Protein 3MJG (pdb70)

Nearest PDB structures (foldseek):
  4qci-assembly1_D  TM=9.033E-01  e=6.712E-14  Homo sapiens
  3mjk-assembly3_Y  TM=9.461E-01  e=1.413E-10  Homo sapiens
  3mjk-assembly1_B  TM=9.507E-01  e=5.287E-10  Homo sapiens
  3mjk-assembly3_X  TM=9.529E-01  e=1.050E-09  Homo sapiens
  3mjk-assembly1_A  TM=9.254E-01  e=1.441E-09  Homo sapiens

Foldseek 3Di:
DDPDDDDFFDFWKDKDKAAPDVCQVDVPDDQWDKPPGIDIAIATDTADPDPQWGKHAPDKDKDKDKIWIWGCDDVRIDTDIDIDIDMHGHTIDTGRD/DDDDDDDDDDDFFDFWKDKDKDACDPCNFPVPDDQWDKPPRMDIAIDTDTADPDPQKGKDAPAKDWAKDKIWTWGADVNDTDTDIDIDIGIHGHTIDIGGD/DKAKVPDAEEEDEAQAKDKIKIKDLAEKFKDDPNHGDDWDWDADPVRMIMIMDMGGRDDQLVFAWMWMGHPCVDIGIHTYAHDHLVDDWHDDDPVLQEAEAADFDKDFNFTAGRDPVWDKFKAFPPGDDGDPFDADNHGHTIGGDDFGKMWMWTARPHRIDIHDIHGYHYWFADAWEKDKDWPDQEAEAQAKTKMKIKIWRGPAKDKDKDFQCPDPHDDFDWDKDFDDDPRTIIMIMTMDGRDHFSSFAKMKIWMFGPVVTHIYMDIDTHGYYD/DAKPDDDEEEDEFQDKDKIKDKDLAAKFKDDPNHGDDKDWDADPVSMIMIMDMDGGHAQLRFAWMWMDHPCVDTGIHTYAHQHLVDAWNDDDPVLLEAEAADFDKDFNFTAGRDPVKDKFKDFPPGDDGDPFDADNHGGTIGGDDFGKMWMWIARPHDIDIHDIHGYHYFWDDAWEWDKDWPDLEAAAQAKTKMKIKIWTGDDKDKDKDAQCPPPHDDWDWDWDFDDDPGTIIMIMTMDGRHHFSSFAKIKIWMFGPSPTHIYMDIDTHGYHD

Solvent-accessible surface area: 39761 Å² total; per-residue (Å²): 167,141,24,102,87,14,146,25,0,44,25,104,36,13,46,72,49,57,112,3,34,20,132,75,37,37,82,58,20,0,32,0,5,14,11,5,13,4,4,70,5,61,54,20,22,13,33,12,12,16,122,47,6,79,27,76,54,73,88,76,85,112,59,88,3,39,1,36,31,2,35,14,56,203,110,121,31,74,42,105,157,26,96,10,83,6,62,23,18,89,34,26,98,19,65,73,89,239,59,112,162,118,157,69,67,69,12,127,25,0,55,25,107,37,16,51,73,48,84,90,5,43,26,86,84,32,33,110,48,26,0,33,0,10,13,22,4,26,2,4,64,13,60,50,21,21,16,34,10,8,4,54,37,7,71,28,102,52,81,98,90,78,120,83,33,6,55,2,68,25,2,48,2,60,196,88,79,12,76,62,92,153,22,83,9,80,4,92,6,18,80,31,27,95,29,81,63,77,175,14,84,17,69,101,25,103,93,16,81,18,121,60,74,41,74,56,82,0,36,0,20,6,69,40,59,1,8,1,52,37,146,106,143,115,34,128,35,127,90,63,155,40,177,111,45,44,60,32,0,44,4,71,22,93,103,1,53,0,100,35,3,1,70,4,31,0,27,69,99,153,157,150,111,82,75,4,5,0,2,0,34,8,104,121,20,21,25,16,99,38,95,36,60,68,30,11,26,14,20,31,108,139,60,127,7,58,0,36,0,55,0,1,36,24,153,30,112,16,38,0,6,49,42,155,37,140,123,44,46,128,25,103,51,58,50,33,114,1,5,34,15,134,16,65,3,33,18,4,24,0,45,4,64,25,78,135,194,116,39,83,12,87,15,3,22,0,15,36,9,61,49,44,78,14,92,5,65,26,90,16,97,93,72,88,1,159,102,50,76,76,2,24,0,60,0,41,0,67,13,3,9,3,0,48,12,85,13,60,13,47,42,71,158,114,43,182,114,29,130,22,49,2,45,42,64,106,51,115,69,20,44,0,68,1,41,0,62,1,66,68,1,94,84,138,2,38,22,68,0,15,0,34,0,42,0,32,11,77,116,83,88,35,96,96,62,34,93,1,57,9,64,182,54,97,19,53,106,27,112,82,18,82,20,113,60,75,41,85,60,78,0,46,0,35,10,93,36,52,0,13,1,50,46,150,108,143,106,43,120,39,128,81,60,158,38,174,110,51,51,64,26,0,45,5,77,28,100,94,2,42,0,104,35,1,1,72,4,26,0,29,75,95,157,175,144,113,92,83,3,4,1,1,0,31,9,98,115,18,19,23,15,101,48,92,57,96,76,28,25,24,17,16,13,88,140,50,129,6,54,0,38,0,62,0,3,42,26,157,28,116,12,38,0,4,47,52,172,33,133,124,46,54,134,27,97,48,56,49,37,114,0,4,34,12,132,18,79,9,40,18,7,22,0,44,2,73,25,79,131,191,121,46,81,18,83,18,2,25,0,5,37,15,50,47,47,71,10,99,2,68,27,93,12,101,86,66,81,2,158,95,56,70,74,1,25,0,56,0,47,2,79,16,2,1,1,1,47,13,91,13,61,21,48,49,67,156,118,42,200,119,28,133,22,50,8,66,47,76,88,75,74,56,6,33,0,58,0,32,0,65,0,69,75,0,105,81,138,1,42,17,72,0,12,0,40,0,39,0,38,8,72,109,82,85,27,96,95,54,36,98,1,53,9,63,167

Organism: Homo sapiens (NCBI:txid9606)

GO terms:
  GO:0005518 collagen binding (F, IDA)
  GO:0000139 Golgi membrane (C, TAS)
  GO:0005576 extracellular region (C, TAS)
  GO:0005788 endoplasmic reticulum lumen (C, TAS)
  GO:0005796 Golgi lumen (C, TAS)
  GO:0031093 platelet alpha granule lumen (C, TAS)
  GO:0042802 identical protein binding (F, IPI)
  GO:0005515 protein binding (F, IPI)
  GO:0001938 positive regulation of endothelial cell proliferation (P, IDA)
  GO:0002548 monocyte chemotaxis (P, IDA)
  GO:0005161 platelet-derived growth factor receptor binding (F, IDA)
  GO:0035655 interleukin-18-mediated signaling pathway (P, IDA)
  GO:0009986 cell surface (C, IDA)
  GO:0036120 cellular response to platelet-derived growth factor stimulus (P, IDA)
  GO:0043410 positive regulation of MAPK cascade (P, IDA)
  GO:0043536 positive regulation of blood vessel endothelial cell migration (P, IDA)
  GO:0009611 response to wounding (P, IDA)
  GO:0045892 negative regulation of DNA-templated transcription (P, IDA)
  GO:0010512 negative regulation of phosphatidylinositol biosynthetic process (P, IDA)
  GO:0010544 negative regulation of platelet activation (P, IDA)

Radius of gyration: 39.81 Å; Cα contacts (8 Å, |Δi|>4): 1932; chains: 4; bounding box: 56×114×112 Å

Secondary structure (DSSP, 8-state):
---EEP-B--SEEEEEEEE--GGGT-SS-B--EEESSEEEEEEEE---SSSSEEEEEEEEEEEEEEEEEEEEETTEEEEEEEEEEEEEEEEEEEEE-/--------B-----SEEEEEEEE--HHHH-TT-BSEEEESSEEEEEEEE---SSTTEEEEEEEEEEEEEEEEEEEEETTEEEEEEEEEEEEEEEEEEEEE-/--B-SS-SEEE--TT--EEEEEEESS--EEEBTTB--SEEEEE-TTS-EEEEEEE-S--GGG-EEEEEE------EEEEEE---TT--BPP--HHHHEEEESS---EEE---BS-TTS-EEEEESS--SPP---EETTTEEEE---SSEEEEEEEETTEEEE---EEEEE--------EEEES-SEEETTS-EEEEEEEES-SSBEEEEE-TTSSSS-----EEEES-TTTTEEEEEEEESS--SS--EEEEEEEEETTTTEEEEEEEEEEEE-/-B-SS-SEEE--TT--EEEEEEESS---EESSSS--S-EEEEETTTEEEEEEEE-S--GGG-EEEEE---------EEEE---TT--S----HHHHEEEESSS--EEE----S-TT---EEEETT--SPP---EETTTEEEE---SSEEEEEEEETTEEEE---EEEEE--------EEEES-SEEETTS-EEEEEEEES-SSBEEEEE-TT-SSS-----EEEES-TTTTEEEEEEEESS--SS--EEEEEEEE-TTS--EEEEEEEEEEE-

CATH classification: 2.10.90.10

B-factor: mean 66.81, std 26.33, range [12.97, 125.21]

InterPro domains:
  IPR000072 PDGF/VEGF domain [PF00341] (97-180)
  IPR000072 PDGF/VEGF domain [PS50278] (81-185)
  IPR000072 PDGF/VEGF domain [SM00141] (95-182)
  IPR000072 PDGF/VEGF domain [cd00135] (95-182)
  IPR006782 Platelet-derived growth factor, N-terminal [PF04692] (21-92)
  IPR023581 Platelet-derived growth factor, conserved site [PS00249] (122-134)
  IPR029034 Cystine-knot cytokine [G3DSA:2.10.90.10] (21-187)
  IPR029034 Cystine-knot cytokine [SSF57501] (92-182)

Sequence (745 aa):
TIAEPAMIAECKTRTEVFEISRRLIDRTNANFLVWPPCVEVQRCSGCCNNRNVQCRPTQVQLRPVQVRKIEIVRKKPIFKKATVTLEDHLACKCETVLGSLTIAEPAMIAECKTRTEVFEISRRLIDRTNANFLVWPPCVEVQRCSGCCNNRNVQCRPTQVQLRPVQVRKIEIVRKKPIFKKATVTLEDHLACKCETVLVVTPPGPELVLNVSSTFVLTCSGSAPVVWERMSQEPPQEMAKAQDGTFSSVLTLTNLTGLDTGEYFCTHNDDERKRLYIFVPDPTVGFLPNDAEELFIFLTEITEITIPCRVTDPQLVVTLHEKKGDVALPVPYDHQRGFSGIFEDRSYICKTTIGDREVDSDAYYVYRLQVSSINVSVNAVQTVVRQGENITLMCIVIGNEVVNFEWTYPRKESGRLVEPVTDFLLDMPYHIRSILHIPSAELEDSGTYTCNVTESVNDHQDEKAINITVVEVVTPPGPELVLNVSSTFVLTCSGSAPVVWERMSQEPPQEMAKAQDGTFSSVLTLTNLTGLDTGEYFCTHNDDERKRLYIFVPDPTVGFLPNDAEELFIFLTEITEITIPCRVTDPQLVVTLHEKKGDVALPVPYDHQRGFSGIFEDRSYICKTTIGDREVDSDAYYVYRLQVSSINVSVNAVQTVVRQGENITLMCIVIGNEVVNFEWTYPRKESGRLVEPVTDFLLDMPYHIRSILHIPSAELEDSGTYTCNVTESVNDHQDEKAINITVVE

Structure (mmCIF, N/CA/C/O backbone):
data_3MJG
#
_entry.id   3MJG
#
_cell.length_a   78.470
_cell.length_b   116.820
_cell.length_c   134.150
_cell.angle_alpha   90.00
_cell.angle_beta   90.00
_cell.angle_gamma   90.00
#
_symmetry.space_group_name_H-M   'P 21 21 21'
#
loop_
_entity.id
_entity.type
_entity.pdbx_description
1 polymer 'Platelet-derived growth factor subunit B'
2 polymer 'Beta-type platelet-derived growth factor receptor'
3 non-polymer 2-acetamido-2-deoxy-alpha-D-glucopyranose
4 non-polymer 2-acetamido-2-deoxy-beta-D-glucopyranose
5 water water
#
loop_
_atom_site.group_PDB
_atom_site.id
_atom_site.type_symbol
_atom_site.label_atom_id
_atom_site.label_alt_id
_atom_site.label_comp_id
_atom_site.label_asym_id
_atom_site.label_entity_id
_atom_site.label_seq_id
_atom_site.pdbx_PDB_ins_code
_atom_site.Cartn_x
_atom_site.Cartn_y
_atom_site.Cartn_z
_atom_site.occupancy
_atom_site.B_iso_or_equiv
_atom_site.auth_seq_id
_atom_site.auth_comp_id
_atom_site.auth_asym_id
_atom_site.auth_atom_id
_atom_site.pdbx_PDB_model_num
ATOM 1 N N . THR A 1 67 ? 42.440 -34.103 16.251 1.00 51.80 6 THR A N 1
ATOM 2 C CA . THR A 1 67 ? 41.100 -34.625 15.808 1.00 53.05 6 THR A CA 1
ATOM 3 C C . THR A 1 67 ? 40.718 -35.951 16.483 1.00 56.13 6 THR A C 1
ATOM 4 O O . THR A 1 67 ? 41.493 -36.911 16.499 1.00 54.42 6 THR A O 1
ATOM 8 N N . ILE A 1 68 ? 39.518 -35.985 17.052 1.00 54.60 7 ILE A N 1
ATOM 9 C CA . ILE A 1 68 ? 39.004 -37.187 17.700 1.00 62.87 7 ILE A CA 1
ATOM 10 C C . ILE A 1 68 ? 37.844 -37.692 16.845 1.00 59.58 7 ILE A C 1
ATOM 11 O O . ILE A 1 68 ? 37.027 -36.902 16.380 1.00 63.86 7 ILE A O 1
ATOM 16 N N . ALA A 1 69 ? 37.779 -38.997 16.615 1.00 52.14 8 ALA A N 1
ATOM 17 C CA . ALA A 1 69 ? 36.690 -39.540 15.819 1.00 45.88 8 ALA A CA 1
ATOM 18 C C . ALA A 1 69 ? 35.440 -39.530 16.684 1.00 43.47 8 ALA A C 1
ATOM 19 O O . ALA A 1 69 ? 35.264 -40.393 17.545 1.00 43.54 8 ALA A O 1
ATOM 21 N N . GLU A 1 70 ? 34.586 -38.529 16.491 1.00 42.17 9 GLU A N 1
ATOM 22 C CA . GLU A 1 70 ? 33.360 -38.478 17.266 1.00 45.08 9 GLU A CA 1
ATOM 23 C C . GLU A 1 70 ? 32.419 -39.573 16.826 1.00 36.13 9 GLU A C 1
ATOM 24 O O . GLU A 1 70 ? 32.575 -40.169 15.764 1.00 34.43 9 GLU A O 1
ATOM 30 N N . PRO A 1 71 ? 31.415 -39.854 17.646 1.00 36.47 10 PRO A N 1
ATOM 31 C CA . PRO A 1 71 ? 30.457 -40.894 17.267 1.00 35.50 10 PRO A CA 1
ATOM 32 C C . PRO A 1 71 ? 29.680 -40.331 16.081 1.00 33.39 10 PRO A C 1
ATOM 33 O O . PRO A 1 71 ? 29.369 -39.143 16.069 1.00 29.09 10 PRO A O 1
ATOM 37 N N . ALA A 1 72 ? 29.382 -41.168 15.094 1.00 24.70 11 ALA A N 1
ATOM 38 C CA . ALA A 1 72 ? 28.587 -40.752 13.948 1.00 31.50 11 ALA A CA 1
ATOM 39 C C . ALA A 1 72 ? 27.134 -40.520 14.403 1.00 31.53 11 ALA A C 1
ATOM 40 O O . ALA A 1 72 ? 26.612 -41.248 15.238 1.00 38.53 11 ALA A O 1
ATOM 42 N N . MET A 1 73 ? 26.502 -39.483 13.866 1.00 38.89 12 MET A N 1
ATOM 43 C CA . MET A 1 73 ? 25.120 -39.149 14.204 1.00 30.14 12 MET A CA 1
ATOM 44 C C . MET A 1 73 ? 24.257 -39.412 12.985 1.00 30.53 12 MET A C 1
ATOM 45 O O . MET A 1 73 ? 24.568 -38.948 11.893 1.00 27.25 12 MET A O 1
ATOM 50 N N . ILE A 1 74 ? 23.172 -40.151 13.170 1.00 24.96 13 ILE A N 1
ATOM 51 C CA . ILE A 1 74 ? 22.287 -40.427 12.055 1.00 24.07 13 ILE A CA 1
ATOM 52 C C . ILE A 1 74 ? 21.791 -39.125 11.438 1.00 28.50 13 ILE A C 1
ATOM 53 O O . ILE A 1 74 ? 21.606 -38.115 12.133 1.00 22.93 13 ILE A O 1
ATOM 58 N N . ALA A 1 75 ? 21.636 -39.126 10.123 1.00 26.63 14 ALA A N 1
ATOM 59 C CA . ALA A 1 75 ? 21.085 -37.970 9.427 1.00 20.25 14 ALA A CA 1
ATOM 60 C C . ALA A 1 75 ? 19.569 -38.212 9.550 1.00 20.97 14 ALA A C 1
ATOM 61 O O . ALA A 1 75 ? 19.011 -39.123 8.900 1.00 23.51 14 ALA A O 1
ATOM 63 N N . GLU A 1 76 ? 18.922 -37.414 10.396 1.00 22.99 15 GLU A N 1
ATOM 64 C CA . GLU A 1 76 ? 17.489 -37.551 10.641 1.00 27.77 15 GLU A CA 1
ATOM 65 C C . GLU A 1 76 ? 16.624 -37.354 9.412 1.00 23.54 15 GLU A C 1
ATOM 66 O O . GLU A 1 76 ? 17.012 -36.652 8.489 1.00 29.04 15 GLU A O 1
ATOM 72 N N . CYS A 1 77 ? 15.454 -37.994 9.393 1.00 29.84 16 CYS A N 1
ATOM 73 C CA . CYS A 1 77 ? 14.522 -37.801 8.283 1.00 33.94 16 CYS A CA 1
ATOM 74 C C . CYS A 1 77 ? 13.921 -36.395 8.503 1.00 23.03 16 CYS A C 1
ATOM 75 O O . CYS A 1 77 ? 13.282 -36.146 9.493 1.00 26.79 16 CYS A O 1
ATOM 78 N N . LYS A 1 78 ? 14.206 -35.473 7.609 1.00 26.05 17 LYS A N 1
ATOM 79 C CA . LYS A 1 78 ? 13.693 -34.105 7.719 1.00 28.19 17 LYS A CA 1
ATOM 80 C C . LYS A 1 78 ? 13.944 -33.390 6.402 1.00 25.09 17 LYS A C 1
ATOM 81 O O . LYS A 1 78 ? 14.543 -33.970 5.481 1.00 20.50 17 LYS A O 1
ATOM 87 N N . THR A 1 79 ? 13.473 -32.152 6.285 1.00 27.32 18 THR A N 1
ATOM 88 C CA . THR A 1 79 ? 13.706 -31.441 5.034 1.00 19.05 18 THR A CA 1
ATOM 89 C C . THR A 1 79 ? 15.066 -30.788 5.030 1.00 18.56 18 THR A C 1
ATOM 90 O O . THR A 1 79 ? 15.536 -30.311 6.052 1.00 24.75 18 THR A O 1
ATOM 94 N N . ARG A 1 80 ? 15.706 -30.806 3.873 1.00 20.28 19 ARG A N 1
ATOM 95 C CA . ARG A 1 80 ? 17.022 -30.203 3.720 1.00 26.45 19 ARG A CA 1
ATOM 96 C C . ARG A 1 80 ? 17.019 -29.572 2.355 1.00 22.04 19 ARG A C 1
ATOM 97 O O . ARG A 1 80 ? 16.306 -30.035 1.458 1.00 17.67 19 ARG A O 1
ATOM 105 N N . THR A 1 81 ? 17.823 -28.522 2.190 1.00 22.52 20 THR A N 1
ATOM 106 C CA . THR A 1 81 ? 17.928 -27.811 0.924 1.00 24.05 20 THR A CA 1
ATOM 107 C C . THR A 1 81 ? 18.744 -28.575 -0.102 1.00 18.76 20 THR A C 1
ATOM 108 O O . THR A 1 81 ? 19.862 -28.942 0.171 1.00 26.41 20 THR A O 1
ATOM 112 N N . GLU A 1 82 ? 18.170 -28.771 -1.288 1.00 20.30 21 GLU A N 1
ATOM 113 C CA . GLU A 1 82 ? 18.785 -29.466 -2.407 1.00 22.72 21 GLU A CA 1
ATOM 114 C C . GLU A 1 82 ? 18.720 -28.560 -3.642 1.00 23.49 21 GLU A C 1
ATOM 115 O O . GLU A 1 82 ? 18.136 -27.485 -3.627 1.00 26.96 21 GLU A O 1
ATOM 121 N N . VAL A 1 83 ? 19.325 -29.038 -4.716 1.00 24.95 22 VAL A N 1
ATOM 122 C CA . VAL A 1 83 ? 19.356 -28.317 -5.955 1.00 20.55 22 VAL A CA 1
ATOM 123 C C . VAL A 1 83 ? 18.528 -29.021 -6.979 1.00 25.84 22 VAL A C 1
ATOM 124 O O . VAL A 1 83 ? 18.697 -30.216 -7.182 1.00 26.06 22 VAL A O 1
ATOM 128 N N . PHE A 1 84 ? 17.620 -28.263 -7.598 1.00 23.37 23 PHE A N 1
ATOM 129 C CA . PHE A 1 84 ? 16.743 -28.753 -8.631 1.00 24.08 23 PHE A CA 1
ATOM 130 C C . PHE A 1 84 ? 17.144 -28.104 -9.946 1.00 26.69 23 PHE A C 1
ATOM 131 O O . PHE A 1 84 ? 17.302 -26.878 -10.043 1.00 29.94 23 PHE A O 1
ATOM 139 N N . GLU A 1 85 ? 17.311 -28.953 -10.950 1.00 28.70 24 GLU A N 1
ATOM 140 C CA . GLU A 1 85 ? 17.716 -28.560 -12.284 1.00 28.78 24 GLU A CA 1
ATOM 141 C C . GLU A 1 85 ? 16.491 -28.215 -13.113 1.00 30.32 24 GLU A C 1
ATOM 142 O O . GLU A 1 85 ? 15.572 -29.018 -13.262 1.00 31.01 24 GLU A O 1
ATOM 148 N N . ILE A 1 86 ? 16.468 -26.994 -13.642 1.00 31.37 25 ILE A N 1
ATOM 149 C CA . ILE A 1 86 ? 15.365 -26.574 -14.498 1.00 32.24 25 ILE A CA 1
ATOM 150 C C . ILE A 1 86 ? 15.825 -26.971 -15.887 1.00 36.79 25 ILE A C 1
ATOM 151 O O . ILE A 1 86 ? 16.529 -26.209 -16.554 1.00 37.85 25 ILE A O 1
ATOM 156 N N . SER A 1 87 ? 15.467 -28.175 -16.314 1.00 41.41 26 SER A N 1
ATOM 157 C CA . SER A 1 87 ? 15.891 -28.631 -17.627 1.00 43.19 26 SER A CA 1
ATOM 158 C C . SER A 1 87 ? 15.032 -28.033 -18.742 1.00 43.64 26 SER A C 1
ATOM 159 O O . SER A 1 87 ? 13.895 -27.623 -18.519 1.00 42.65 26 SER A O 1
ATOM 162 N N . ARG A 1 88 ? 15.585 -27.980 -19.942 1.00 43.14 27 ARG A N 1
ATOM 163 C CA . ARG A 1 88 ? 14.848 -27.454 -21.072 1.00 47.63 27 ARG A CA 1
ATOM 164 C C . ARG A 1 88 ? 13.632 -28.351 -21.324 1.00 49.79 27 ARG A C 1
ATOM 165 O O . ARG A 1 88 ? 12.550 -27.895 -21.730 1.00 46.30 27 ARG A O 1
ATOM 173 N N . ARG A 1 89 ? 13.810 -29.634 -21.043 1.00 50.96 28 ARG A N 1
ATOM 174 C CA . ARG A 1 89 ? 12.742 -30.607 -21.207 1.00 54.16 28 ARG A CA 1
ATOM 175 C C . ARG A 1 89 ? 11.438 -30.148 -20.570 1.00 58.18 28 ARG A C 1
ATOM 176 O O . ARG A 1 89 ? 10.367 -30.358 -21.133 1.00 55.82 28 ARG A O 1
ATOM 184 N N . LEU A 1 90 ? 11.506 -29.533 -19.391 1.00 60.09 29 LEU A N 1
ATOM 185 C CA . LEU A 1 90 ? 10.278 -29.092 -18.749 1.00 59.44 29 LEU A CA 1
ATOM 186 C C . LEU A 1 90 ? 9.728 -27.784 -19.295 1.00 57.63 29 LEU A C 1
ATOM 187 O O . LEU A 1 90 ? 8.656 -27.338 -18.888 1.00 62.90 29 LEU A O 1
ATOM 192 N N . ILE A 1 91 ? 10.439 -27.169 -20.230 1.00 54.63 30 ILE A N 1
ATOM 193 C CA . ILE A 1 91 ? 9.956 -25.917 -20.804 1.00 51.65 30 ILE A CA 1
ATOM 194 C C . ILE A 1 91 ? 9.440 -26.100 -22.242 1.00 53.35 30 ILE A C 1
ATOM 195 O O . ILE A 1 91 ? 8.437 -25.512 -22.636 1.00 58.71 30 ILE A O 1
ATOM 200 N N . ASP A 1 92 ? 10.119 -26.930 -23.022 1.00 57.71 31 ASP A N 1
ATOM 201 C CA . ASP A 1 92 ? 9.710 -27.198 -24.400 1.00 59.06 31 ASP A CA 1
ATOM 202 C C . ASP A 1 92 ? 10.526 -28.396 -24.858 1.00 58.09 31 ASP A C 1
ATOM 203 O O . ASP A 1 92 ? 11.738 -28.306 -25.041 1.00 59.65 31 ASP A O 1
ATOM 208 N N . ARG A 1 93 ? 9.839 -29.523 -25.016 1.00 61.07 32 ARG A N 1
ATOM 209 C CA . ARG A 1 93 ? 10.448 -30.787 -25.412 1.00 63.91 32 ARG A CA 1
ATOM 210 C C . ARG A 1 93 ? 10.392 -31.006 -26.930 1.00 61.40 32 ARG A C 1
ATOM 211 O O . ARG A 1 93 ? 10.871 -32.022 -27.432 1.00 65.97 32 ARG A O 1
ATOM 219 N N . THR A 1 94 ? 9.817 -30.050 -27.657 1.00 59.45 33 THR A N 1
ATOM 220 C CA . THR A 1 94 ? 9.717 -30.159 -29.114 1.00 63.16 33 THR A CA 1
ATOM 221 C C . THR A 1 94 ? 10.987 -29.781 -29.904 1.00 60.68 33 THR A C 1
ATOM 222 O O . THR A 1 94 ? 11.292 -30.408 -30.913 1.00 63.50 33 THR A O 1
ATOM 226 N N . ASN A 1 95 ? 11.720 -28.762 -29.461 1.00 60.05 34 ASN A N 1
ATOM 227 C CA . ASN A 1 95 ? 12.939 -28.353 -30.162 1.00 55.70 34 ASN A CA 1
ATOM 228 C C . ASN A 1 95 ? 14.038 -27.947 -29.173 1.00 49.99 34 ASN A C 1
ATOM 229 O O . ASN A 1 95 ? 13.844 -28.039 -27.969 1.00 47.30 34 ASN A O 1
ATOM 234 N N . ALA A 1 96 ? 15.179 -27.486 -29.677 1.00 44.66 35 ALA A N 1
ATOM 235 C CA . ALA A 1 96 ? 16.287 -27.089 -28.807 1.00 40.96 35 ALA A CA 1
ATOM 236 C C . ALA A 1 96 ? 16.817 -25.685 -29.103 1.00 35.18 35 ALA A C 1
ATOM 237 O O . ALA A 1 96 ? 17.963 -25.371 -28.817 1.00 36.52 35 ALA A O 1
ATOM 239 N N . ASN A 1 97 ? 15.978 -24.845 -29.674 1.00 38.40 36 ASN A N 1
ATOM 240 C CA . ASN A 1 97 ? 16.378 -23.492 -30.047 1.00 47.55 36 ASN A CA 1
ATOM 241 C C . ASN A 1 97 ? 16.249 -22.493 -28.904 1.00 51.79 36 ASN A C 1
ATOM 242 O O . ASN A 1 97 ? 15.694 -21.411 -29.090 1.00 53.55 36 ASN A O 1
ATOM 247 N N . PHE A 1 98 ? 16.745 -22.843 -27.725 1.00 52.49 37 PHE A N 1
ATOM 248 C CA . PHE A 1 98 ? 16.663 -21.913 -26.604 1.00 50.13 37 PHE A CA 1
ATOM 249 C C . PHE A 1 98 ? 17.409 -22.371 -25.374 1.00 44.56 37 PHE A C 1
ATOM 250 O O . PHE A 1 98 ? 17.955 -23.475 -25.300 1.00 43.53 37 PHE A O 1
ATOM 258 N N . LEU A 1 99 ? 17.399 -21.493 -24.388 1.00 38.39 38 LEU A N 1
ATOM 259 C CA . LEU A 1 99 ? 18.057 -21.739 -23.137 1.00 40.41 38 LEU A CA 1
ATOM 260 C C . LEU A 1 99 ? 17.061 -21.302 -22.078 1.00 35.89 38 LEU A C 1
ATOM 261 O O . LEU A 1 99 ? 16.094 -20.598 -22.369 1.00 37.27 38 LEU A O 1
ATOM 266 N N . VAL A 1 100 ? 17.322 -21.714 -20.845 1.00 32.01 39 VAL A N 1
ATOM 267 C CA . VAL A 1 100 ? 16.484 -21.343 -19.752 1.00 30.56 39 VAL A CA 1
ATOM 268 C C . VAL A 1 100 ? 17.399 -20.780 -18.701 1.00 27.94 39 VAL A C 1
ATOM 269 O O . VAL A 1 100 ? 18.496 -21.270 -18.488 1.00 33.66 39 VAL A O 1
ATOM 273 N N . TRP A 1 101 ? 16.957 -19.731 -18.042 1.00 35.12 40 TRP A N 1
ATOM 274 C CA . TRP A 1 101 ? 17.780 -19.151 -17.011 1.00 29.66 40 TRP A CA 1
ATOM 275 C C . TRP A 1 101 ? 16.817 -18.907 -15.865 1.00 27.90 40 TRP A C 1
ATOM 276 O O . TRP A 1 101 ? 15.666 -18.531 -16.100 1.00 31.64 40 TRP A O 1
ATOM 287 N N . PRO A 1 102 ? 17.232 -19.200 -14.622 1.00 29.43 41 PRO A N 1
ATOM 288 C CA . PRO A 1 102 ? 18.518 -19.745 -14.181 1.00 29.19 41 PRO A CA 1
ATOM 289 C C . PRO A 1 102 ? 18.492 -21.230 -14.501 1.00 28.85 41 PRO A C 1
ATOM 290 O O . PRO A 1 102 ? 17.429 -21.775 -14.717 1.00 23.96 41 PRO A O 1
ATOM 294 N N . PRO A 1 103 ? 19.656 -21.891 -14.537 1.00 30.19 42 PRO A N 1
ATOM 295 C CA . PRO A 1 103 ? 19.662 -23.326 -14.848 1.00 30.09 42 PRO A CA 1
ATOM 296 C C . PRO A 1 103 ? 19.267 -24.230 -13.697 1.00 28.94 42 PRO A C 1
ATOM 297 O O . PRO A 1 103 ? 18.896 -25.376 -13.909 1.00 35.78 42 PRO A O 1
ATOM 301 N N . CYS A 1 104 ? 19.336 -23.720 -12.476 1.00 24.54 43 CYS A N 1
ATOM 302 C CA . CYS A 1 104 ? 18.964 -24.514 -11.317 1.00 32.61 43 CYS A CA 1
ATOM 303 C C . CYS A 1 104 ? 18.473 -23.595 -10.222 1.00 27.55 43 CYS A C 1
ATOM 304 O O . CYS A 1 104 ? 18.751 -22.405 -10.227 1.00 32.22 43 CYS A O 1
ATOM 307 N N . VAL A 1 105 ? 17.723 -24.164 -9.284 1.00 24.90 44 VAL A N 1
ATOM 308 C CA . VAL A 1 105 ? 17.201 -23.417 -8.150 1.00 21.67 44 VAL A CA 1
ATOM 309 C C . VAL A 1 105 ? 17.208 -24.375 -6.975 1.00 21.48 44 VAL A C 1
ATOM 310 O O . VAL A 1 105 ? 17.305 -25.594 -7.142 1.00 23.00 44 VAL A O 1
ATOM 314 N N . GLU A 1 106 ? 17.104 -23.808 -5.794 1.00 14.38 45 GLU A N 1
ATOM 315 C CA . GLU A 1 106 ? 17.017 -24.559 -4.571 1.00 22.64 45 GLU A CA 1
ATOM 316 C C . GLU A 1 106 ? 15.567 -25.031 -4.270 1.00 24.14 45 GLU A C 1
ATOM 317 O O . GLU A 1 106 ? 14.585 -24.399 -4.662 1.00 31.64 45 GLU A O 1
ATOM 323 N N . VAL A 1 107 ? 15.447 -26.147 -3.568 1.00 24.90 46 VAL A N 1
ATOM 324 C CA . VAL A 1 107 ? 14.153 -26.673 -3.161 1.00 18.62 46 VAL A CA 1
ATOM 325 C C . VAL A 1 107 ? 14.346 -27.370 -1.808 1.00 25.18 46 VAL A C 1
ATOM 326 O O . VAL A 1 107 ? 15.463 -27.704 -1.444 1.00 24.23 46 VAL A O 1
ATOM 330 N N . GLN A 1 108 ? 13.265 -27.540 -1.044 1.00 23.90 47 GLN A N 1
ATOM 331 C CA . GLN A 1 108 ? 13.334 -28.243 0.234 1.00 23.20 47 GLN A CA 1
ATOM 332 C C . GLN A 1 108 ? 12.878 -29.648 -0.096 1.00 24.49 47 GLN A C 1
ATOM 333 O O . GLN A 1 108 ? 11.893 -29.829 -0.798 1.00 17.90 47 GLN A O 1
ATOM 339 N N . ARG A 1 109 ? 13.595 -30.641 0.399 1.00 21.77 48 ARG A N 1
ATOM 340 C CA . ARG A 1 109 ? 13.236 -32.031 0.126 1.00 19.99 48 ARG A CA 1
ATOM 341 C C . ARG A 1 109 ? 13.558 -32.949 1.296 1.00 27.53 48 ARG A C 1
ATOM 342 O O . ARG A 1 109 ? 14.590 -32.792 1.952 1.00 28.09 48 ARG A O 1
ATOM 350 N N . CYS A 1 110 ? 12.666 -33.888 1.582 1.00 26.26 49 CYS A N 1
ATOM 351 C CA . CYS A 1 110 ? 12.924 -34.832 2.668 1.00 23.65 49 CYS A CA 1
ATOM 352 C C . CYS A 1 110 ? 14.139 -35.647 2.300 1.00 20.37 49 CYS A C 1
ATOM 353 O O . CYS A 1 110 ? 14.371 -35.965 1.141 1.00 22.65 49 CYS A O 1
ATOM 356 N N . SER A 1 111 ? 14.942 -35.933 3.302 1.00 15.57 50 SER A N 1
ATOM 357 C CA . SER A 1 111 ? 16.172 -36.690 3.110 1.00 33.38 50 SER A CA 1
ATOM 358 C C . SER A 1 111 ? 16.528 -37.205 4.492 1.00 24.91 50 SER A C 1
ATOM 359 O O . SER A 1 111 ? 15.940 -36.787 5.483 1.00 22.75 50 SER A O 1
ATOM 362 N N . GLY A 1 112 ? 17.521 -38.069 4.564 1.00 27.42 51 GLY A N 1
ATOM 363 C CA . GLY A 1 112 ? 17.917 -38.620 5.847 1.00 33.99 51 GLY A CA 1
ATOM 364 C C . GLY A 1 112 ? 17.489 -40.071 5.758 1.00 31.75 51 GLY A C 1
ATOM 365 O O . GLY A 1 112 ? 16.937 -40.456 4.742 1.00 33.40 51 GLY A O 1
ATOM 366 N N . CYS A 1 113 ? 17.710 -40.878 6.785 1.00 33.57 52 CYS A N 1
ATOM 367 C CA . CYS A 1 113 ? 17.301 -42.266 6.669 1.00 42.48 52 CYS A CA 1
ATOM 368 C C . CYS A 1 113 ? 16.441 -42.722 7.812 1.00 37.78 52 CYS A C 1
ATOM 369 O O . CYS A 1 113 ? 16.228 -41.994 8.775 1.00 35.17 52 CYS A O 1
ATOM 372 N N . CYS A 1 114 ? 15.909 -43.926 7.670 1.00 32.28 53 CYS A N 1
ATOM 373 C CA . CYS A 1 114 ? 15.086 -44.493 8.712 1.00 33.39 53 CYS A CA 1
ATOM 374 C C . CYS A 1 114 ? 15.816 -45.669 9.299 1.00 34.84 53 CYS A C 1
ATOM 375 O O . CYS A 1 114 ? 16.918 -45.983 8.887 1.00 34.57 53 CYS A O 1
ATOM 378 N N . ASN A 1 115 ? 15.204 -46.298 10.287 1.00 33.48 54 ASN A N 1
ATOM 379 C CA . ASN A 1 115 ? 15.798 -47.437 10.940 1.00 30.34 54 ASN A CA 1
ATOM 380 C C . ASN A 1 115 ? 16.031 -48.580 9.972 1.00 30.64 54 ASN A C 1
ATOM 381 O O . ASN A 1 115 ? 17.114 -49.130 9.906 1.00 32.88 54 ASN A O 1
ATOM 386 N N . ASN A 1 116 ? 14.990 -48.891 9.213 1.00 39.71 55 ASN A N 1
ATOM 387 C CA . ASN A 1 116 ? 14.928 -50.042 8.321 1.00 45.46 55 ASN A CA 1
ATOM 388 C C . ASN A 1 116 ? 14.548 -49.783 6.897 1.00 40.76 55 ASN A C 1
ATOM 389 O O . ASN A 1 116 ? 14.329 -48.652 6.500 1.00 45.59 55 ASN A O 1
ATOM 394 N N . ARG A 1 117 ? 14.413 -50.889 6.163 1.00 32.68 56 ARG A N 1
ATOM 395 C CA . ARG A 1 117 ? 13.950 -50.860 4.793 1.00 42.34 56 ARG A CA 1
ATOM 396 C C . ARG A 1 117 ? 12.438 -51.052 4.811 1.00 41.03 56 ARG A C 1
ATOM 397 O O . ARG A 1 117 ? 11.802 -50.972 3.778 1.00 45.82 56 ARG A O 1
ATOM 405 N N . ASN A 1 118 ? 11.848 -51.333 5.969 1.00 41.82 57 ASN A N 1
ATOM 406 C CA . ASN A 1 118 ? 10.400 -51.457 5.962 1.00 41.19 57 ASN A CA 1
ATOM 407 C C . ASN A 1 118 ? 9.790 -50.102 6.314 1.00 35.65 57 ASN A C 1
ATOM 408 O O . ASN A 1 118 ? 8.585 -49.953 6.543 1.00 39.83 57 ASN A O 1
ATOM 413 N N . VAL A 1 119 ? 10.663 -49.103 6.302 1.00 29.45 58 VAL A N 1
ATOM 414 C CA . VAL A 1 119 ? 10.261 -47.728 6.507 1.00 30.01 58 VAL A CA 1
ATOM 415 C C . VAL A 1 119 ? 11.041 -46.893 5.519 1.00 31.71 58 VAL A C 1
ATOM 416 O O . VAL A 1 119 ? 12.150 -47.241 5.124 1.00 28.71 58 VAL A O 1
ATOM 420 N N . GLN A 1 120 ? 10.449 -45.781 5.124 1.00 29.52 59 GLN A N 1
ATOM 421 C CA . GLN A 1 120 ? 11.075 -44.917 4.150 1.00 34.83 59 GLN A CA 1
ATOM 422 C C . GLN A 1 120 ? 10.737 -43.454 4.503 1.00 28.53 59 GLN A C 1
ATOM 423 O O . GLN A 1 120 ? 9.627 -43.153 4.928 1.00 26.76 59 GLN A O 1
ATOM 429 N N . CYS A 1 121 ? 11.725 -42.577 4.372 1.00 32.97 60 CYS A N 1
ATOM 430 C CA . CYS A 1 121 ? 11.565 -41.156 4.652 1.00 29.92 60 CYS A CA 1
ATOM 431 C C . CYS A 1 121 ? 10.759 -40.554 3.471 1.00 30.66 60 CYS A C 1
ATOM 432 O O . CYS A 1 121 ? 11.207 -40.532 2.332 1.00 34.79 60 CYS A O 1
ATOM 435 N N . ARG A 1 122 ? 9.546 -40.106 3.757 1.00 26.55 61 ARG A N 1
ATOM 436 C CA . ARG A 1 122 ? 8.662 -39.568 2.743 1.00 28.16 61 ARG A CA 1
ATOM 437 C C . ARG A 1 122 ? 8.015 -38.294 3.234 1.00 24.14 61 ARG A C 1
ATOM 438 O O . ARG A 1 122 ? 7.816 -38.099 4.443 1.00 31.28 61 ARG A O 1
ATOM 446 N N . PRO A 1 123 ? 7.713 -37.382 2.304 1.00 25.19 62 PRO A N 1
ATOM 447 C CA . PRO A 1 123 ? 7.095 -36.109 2.680 1.00 23.90 62 PRO A CA 1
ATOM 448 C C . PRO A 1 123 ? 5.695 -36.251 3.260 1.00 30.79 62 PRO A C 1
ATOM 449 O O . PRO A 1 123 ? 4.863 -37.040 2.782 1.00 20.99 62 PRO A O 1
ATOM 453 N N . THR A 1 124 ? 5.465 -35.485 4.315 1.00 29.58 63 THR A N 1
ATOM 454 C CA . THR A 1 124 ? 4.196 -35.449 5.024 1.00 37.05 63 THR A CA 1
ATOM 455 C C . THR A 1 124 ? 3.345 -34.300 4.468 1.00 40.17 63 THR A C 1
ATOM 456 O O . THR A 1 124 ? 2.132 -34.260 4.656 1.00 42.02 63 THR A O 1
ATOM 460 N N . GLN A 1 125 ? 3.992 -33.363 3.786 1.00 41.71 64 GLN A N 1
ATOM 461 C CA . GLN A 1 125 ? 3.275 -32.258 3.183 1.00 43.83 64 GLN A CA 1
ATOM 462 C C . GLN A 1 125 ? 4.106 -31.587 2.114 1.00 36.43 64 GLN A C 1
ATOM 463 O O . GLN A 1 125 ? 5.201 -31.118 2.374 1.00 33.06 64 GLN A O 1
ATOM 469 N N . VAL A 1 126 ? 3.591 -31.567 0.895 1.00 30.07 65 VAL A N 1
ATOM 470 C CA . VAL A 1 126 ? 4.312 -30.954 -0.183 1.00 34.61 65 VAL A CA 1
ATOM 471 C C . VAL A 1 126 ? 3.541 -29.736 -0.687 1.00 36.64 65 VAL A C 1
ATOM 472 O O . VAL A 1 126 ? 2.329 -29.624 -0.484 1.00 32.37 65 VAL A O 1
ATOM 476 N N . GLN A 1 127 ? 4.261 -28.818 -1.328 1.00 35.03 66 GLN A N 1
ATOM 477 C CA . GLN A 1 127 ? 3.661 -27.607 -1.880 1.00 30.65 66 GLN A CA 1
ATOM 478 C C . GLN A 1 127 ? 4.199 -27.389 -3.278 1.00 30.91 66 GLN A C 1
ATOM 479 O O . GLN A 1 127 ? 5.408 -27.446 -3.509 1.00 31.86 66 GLN A O 1
ATOM 485 N N . LEU A 1 128 ? 3.288 -27.165 -4.212 1.00 27.58 67 LEU A N 1
ATOM 486 C CA . LEU A 1 128 ? 3.653 -26.911 -5.574 1.00 25.36 67 LEU A CA 1
ATOM 487 C C . LEU A 1 128 ? 3.452 -25.422 -5.713 1.00 35.88 67 LEU A C 1
ATOM 488 O O . LEU A 1 128 ? 2.417 -24.889 -5.312 1.00 34.30 67 LEU A O 1
ATOM 493 N N . ARG A 1 129 ? 4.442 -24.749 -6.282 1.00 31.41 68 ARG A N 1
ATOM 494 C CA . ARG A 1 129 ? 4.380 -23.308 -6.451 1.00 35.64 68 ARG A CA 1
ATOM 495 C C . ARG A 1 129 ? 4.956 -22.938 -7.803 1.00 30.17 68 ARG A C 1
ATOM 496 O O . ARG A 1 129 ? 5.846 -23.602 -8.311 1.00 35.17 68 ARG A O 1
ATOM 504 N N . PRO A 1 130 ? 4.423 -21.883 -8.425 1.00 40.09 69 PRO A N 1
ATOM 505 C CA . PRO A 1 130 ? 4.919 -21.437 -9.731 1.00 34.51 69 PRO A CA 1
ATOM 506 C C . PRO A 1 130 ? 6.065 -20.461 -9.536 1.00 36.99 69 PRO A C 1
ATOM 507 O O . PRO A 1 130 ? 6.057 -19.694 -8.581 1.00 36.88 69 PRO A O 1
ATOM 511 N N . VAL A 1 131 ? 7.080 -20.535 -10.390 1.00 33.86 70 VAL A N 1
ATOM 512 C CA . VAL A 1 131 ? 8.176 -19.582 -10.337 1.00 32.02 70 VAL A CA 1
ATOM 513 C C . VAL A 1 131 ? 8.441 -19.199 -11.765 1.00 24.42 70 VAL A C 1
ATOM 514 O O . VAL A 1 131 ? 8.217 -19.979 -12.689 1.00 29.37 70 VAL A O 1
ATOM 518 N N . GLN A 1 132 ? 8.911 -17.980 -11.948 1.00 24.55 71 GLN A N 1
ATOM 519 C CA . GLN A 1 132 ? 9.165 -17.477 -13.298 1.00 32.65 71 GLN A CA 1
ATOM 520 C C . GLN A 1 132 ? 10.626 -17.649 -13.734 1.00 29.57 71 GLN A C 1
ATOM 521 O O . GLN A 1 132 ? 11.534 -17.261 -13.016 1.00 32.33 71 GLN A O 1
ATOM 527 N N . VAL A 1 133 ? 10.828 -18.253 -14.906 1.00 30.28 72 VAL A N 1
ATOM 528 C CA . VAL A 1 133 ? 12.161 -18.464 -15.465 1.00 33.42 72 VAL A CA 1
ATOM 529 C C . VAL A 1 133 ? 12.212 -17.747 -16.799 1.00 31.76 72 VAL A C 1
ATOM 530 O O . VAL A 1 133 ? 11.186 -17.315 -17.315 1.00 36.64 72 VAL A O 1
ATOM 534 N N . ARG A 1 134 ? 13.401 -17.626 -17.365 1.00 38.55 73 ARG A N 1
ATOM 535 C CA . ARG A 1 134 ? 13.554 -16.961 -18.654 1.00 39.10 73 ARG A CA 1
ATOM 536 C C . ARG A 1 134 ? 13.888 -17.943 -19.743 1.00 36.45 73 ARG A C 1
ATOM 537 O O . ARG A 1 134 ? 14.841 -18.709 -19.627 1.00 39.65 73 ARG A O 1
ATOM 545 N N . LYS A 1 135 ? 13.084 -17.931 -20.798 1.00 35.10 74 LYS A N 1
ATOM 546 C CA . LYS A 1 135 ? 13.336 -18.770 -21.946 1.00 39.47 74 LYS A CA 1
ATOM 547 C C . LYS A 1 135 ? 14.070 -17.838 -22.907 1.00 40.67 74 LYS A C 1
ATOM 548 O O . LYS A 1 135 ? 13.564 -16.783 -23.272 1.00 39.76 74 LYS A O 1
ATOM 554 N N . ILE A 1 136 ? 15.273 -18.225 -23.295 1.00 41.24 75 ILE A N 1
ATOM 555 C CA . ILE A 1 136 ? 16.080 -17.409 -24.176 1.00 39.42 75 ILE A CA 1
ATOM 556 C C . ILE A 1 136 ? 16.234 -18.032 -25.541 1.00 41.72 75 ILE A C 1
ATOM 557 O O . ILE A 1 136 ? 16.935 -19.031 -25.701 1.00 44.55 75 ILE A O 1
ATOM 562 N N . GLU A 1 137 ? 15.561 -17.444 -26.524 1.00 49.45 76 GLU A N 1
ATOM 563 C CA . GLU A 1 137 ? 15.649 -17.905 -27.910 1.00 57.91 76 GLU A CA 1
ATOM 564 C C . GLU A 1 137 ? 16.576 -16.900 -28.596 1.00 58.96 76 GLU A C 1
ATOM 565 O O . GLU A 1 137 ? 16.498 -15.696 -28.331 1.00 52.06 76 GLU A O 1
ATOM 571 N N . ILE A 1 138 ? 17.462 -17.382 -29.457 1.00 66.28 77 ILE A N 1
ATOM 572 C CA . ILE A 1 138 ? 18.385 -16.477 -30.136 1.00 79.93 77 ILE A CA 1
ATOM 573 C C . ILE A 1 138 ? 17.991 -16.180 -31.582 1.00 84.33 77 ILE A C 1
ATOM 574 O O . ILE A 1 138 ? 17.317 -16.984 -32.232 1.00 86.98 77 ILE A O 1
ATOM 579 N N . VAL A 1 139 ? 18.409 -15.019 -32.078 1.00 90.73 78 VAL A N 1
ATOM 580 C CA . VAL A 1 139 ? 18.092 -14.628 -33.449 1.00 94.74 78 VAL A CA 1
ATOM 581 C C . VAL A 1 139 ? 19.007 -13.517 -33.984 1.00 99.59 78 VAL A C 1
ATOM 582 O O . VAL A 1 139 ? 18.777 -12.325 -33.743 1.00 97.62 78 VAL A O 1
ATOM 586 N N . ARG A 1 140 ? 20.053 -13.918 -34.704 1.00 101.74 79 ARG A N 1
ATOM 587 C CA . ARG A 1 140 ? 20.989 -12.966 -35.298 1.00 105.30 79 ARG A CA 1
ATOM 588 C C . ARG A 1 140 ? 21.761 -12.155 -34.254 1.00 104.99 79 ARG A C 1
ATOM 589 O O . ARG A 1 140 ? 21.542 -10.950 -34.107 1.00 105.26 79 ARG A O 1
ATOM 597 N N . LYS A 1 141 ? 22.667 -12.818 -33.541 1.00 105.76 80 LYS A N 1
ATOM 598 C CA . LYS A 1 141 ? 23.492 -12.174 -32.512 1.00 106.11 80 LYS A CA 1
ATOM 599 C C . LYS A 1 141 ? 22.666 -11.595 -31.358 1.00 106.55 80 LYS A C 1
ATOM 600 O O . LYS A 1 141 ? 23.178 -11.427 -30.246 1.00 109.67 80 LYS A O 1
ATOM 606 N N . LYS A 1 142 ? 21.396 -11.292 -31.620 1.00 103.06 81 LYS A N 1
ATOM 607 C CA . LYS A 1 142 ? 20.520 -10.751 -30.587 1.00 100.28 81 LYS A CA 1
ATOM 608 C C . LYS A 1 142 ? 19.624 -11.878 -30.080 1.00 96.82 81 LYS A C 1
ATOM 609 O O . LYS A 1 142 ? 19.130 -12.696 -30.855 1.00 99.22 81 LYS A O 1
ATOM 615 N N . PRO A 1 143 ? 19.433 -11.958 -28.761 1.00 91.28 82 PRO A N 1
ATOM 616 C CA . PRO A 1 143 ? 18.578 -13.028 -28.254 1.00 87.02 82 PRO A CA 1
ATOM 617 C C . PRO A 1 143 ? 17.172 -12.501 -27.980 1.00 82.56 82 PRO A C 1
ATOM 618 O O . PRO A 1 143 ? 16.969 -11.294 -27.849 1.00 80.17 82 PRO A O 1
ATOM 622 N N . ILE A 1 144 ? 16.206 -13.412 -27.909 1.00 77.74 83 ILE A N 1
ATOM 623 C CA . ILE A 1 144 ? 14.821 -13.050 -27.632 1.00 72.66 83 ILE A CA 1
ATOM 624 C C . ILE A 1 144 ? 14.465 -13.558 -26.248 1.00 71.78 83 ILE A C 1
ATOM 625 O O . ILE A 1 144 ? 14.463 -14.763 -26.004 1.00 71.60 83 ILE A O 1
ATOM 630 N N . PHE A 1 145 ? 14.180 -12.636 -25.341 1.00 64.02 84 PHE A N 1
ATOM 631 C CA . PHE A 1 145 ? 13.817 -13.004 -23.988 1.00 61.58 84 PHE A CA 1
ATOM 632 C C . PHE A 1 145 ? 12.324 -13.241 -23.885 1.00 61.31 84 PHE A C 1
ATOM 633 O O . PHE A 1 145 ? 11.532 -12.528 -24.488 1.00 66.26 84 PHE A O 1
ATOM 641 N N . LYS A 1 146 ? 11.950 -14.264 -23.126 1.00 57.70 85 LYS A N 1
ATOM 642 C CA . LYS A 1 146 ? 10.547 -14.608 -22.918 1.00 58.04 85 LYS A CA 1
ATOM 643 C C . LYS A 1 146 ? 10.398 -15.145 -21.507 1.00 53.91 85 LYS A C 1
ATOM 644 O O . LYS A 1 146 ? 11.329 -15.719 -20.957 1.00 55.99 85 LYS A O 1
ATOM 650 N N . LYS A 1 147 ? 9.226 -14.936 -20.924 1.00 50.36 86 LYS A N 1
ATOM 651 C CA . LYS A 1 147 ? 8.947 -15.402 -19.577 1.00 50.37 86 LYS A CA 1
ATOM 652 C C . LYS A 1 147 ? 8.267 -16.756 -19.652 1.00 45.69 86 LYS A C 1
ATOM 653 O O . LYS A 1 147 ? 7.560 -17.053 -20.611 1.00 52.28 86 LYS A O 1
ATOM 659 N N . ALA A 1 148 ? 8.518 -17.593 -18.652 1.00 42.10 87 ALA A N 1
ATOM 660 C CA . ALA A 1 148 ? 7.925 -18.924 -18.602 1.00 39.91 87 ALA A CA 1
ATOM 661 C C . ALA A 1 148 ? 7.819 -19.337 -17.144 1.00 37.54 87 ALA A C 1
ATOM 662 O O . ALA A 1 148 ? 8.677 -18.996 -16.335 1.00 40.05 87 ALA A O 1
ATOM 664 N N . THR A 1 149 ? 6.748 -20.042 -16.806 1.00 38.77 88 THR A N 1
ATOM 665 C CA . THR A 1 149 ? 6.529 -20.463 -15.442 1.00 38.85 88 THR A CA 1
ATOM 666 C C . THR A 1 149 ? 6.900 -21.929 -15.301 1.00 40.82 88 THR A C 1
ATOM 667 O O . THR A 1 149 ? 6.681 -22.742 -16.202 1.00 39.57 88 THR A O 1
ATOM 671 N N . VAL A 1 150 ? 7.516 -22.251 -14.176 1.00 35.50 89 VAL A N 1
ATOM 672 C CA . VAL A 1 150 ? 7.926 -23.621 -13.928 1.00 38.69 89 VAL A CA 1
ATOM 673 C C . VAL A 1 150 ? 7.379 -23.965 -12.563 1.00 34.44 89 VAL A C 1
ATOM 674 O O . VAL A 1 150 ? 7.295 -23.105 -11.679 1.00 34.82 89 VAL A O 1
ATOM 678 N N . THR A 1 151 ? 6.955 -25.213 -12.418 1.00 33.18 90 THR A N 1
ATOM 679 C CA . THR A 1 151 ? 6.399 -25.681 -11.173 1.00 32.64 90 THR A CA 1
ATOM 680 C C . THR A 1 151 ? 7.457 -26.294 -10.292 1.00 36.78 90 THR A C 1
ATOM 681 O O . THR A 1 151 ? 8.075 -27.296 -10.653 1.00 35.73 90 THR A O 1
ATOM 685 N N . LEU A 1 152 ? 7.659 -25.685 -9.131 1.00 29.95 91 LEU A N 1
ATOM 686 C CA . LEU A 1 152 ? 8.604 -26.197 -8.176 1.00 30.29 91 LEU A CA 1
ATOM 687 C C . LEU A 1 152 ? 7.864 -26.913 -7.051 1.00 34.67 91 LEU A C 1
ATOM 688 O O . LEU A 1 152 ? 6.782 -26.478 -6.620 1.00 34.62 91 LEU A O 1
ATOM 693 N N . GLU A 1 153 ? 8.441 -28.025 -6.598 1.00 35.81 92 GLU A N 1
ATOM 694 C CA . GLU A 1 153 ? 7.869 -28.800 -5.501 1.00 32.50 92 GLU A CA 1
ATOM 695 C C . GLU A 1 153 ? 8.785 -28.678 -4.301 1.00 33.89 92 GLU A C 1
ATOM 696 O O . GLU A 1 153 ? 9.992 -28.865 -4.413 1.00 38.04 92 GLU A O 1
ATOM 702 N N . ASP A 1 154 ? 8.209 -28.329 -3.161 1.00 26.24 93 ASP A N 1
ATOM 703 C CA . ASP A 1 154 ? 8.940 -28.224 -1.912 1.00 25.47 93 ASP A CA 1
ATOM 704 C C . ASP A 1 154 ? 8.298 -29.208 -0.933 1.00 31.01 93 ASP A C 1
ATOM 705 O O . ASP A 1 154 ? 7.115 -29.549 -1.050 1.00 33.36 93 ASP A O 1
ATOM 710 N N . HIS A 1 155 ? 9.066 -29.667 0.039 1.00 31.66 94 HIS A N 1
ATOM 711 C CA . HIS A 1 155 ? 8.496 -30.525 1.066 1.00 24.77 94 HIS A CA 1
ATOM 712 C C . HIS A 1 155 ? 8.528 -29.655 2.283 1.00 26.52 94 HIS A C 1
ATOM 713 O O . HIS A 1 155 ? 9.489 -28.945 2.506 1.00 28.50 94 HIS A O 1
ATOM 720 N N . LEU A 1 156 ? 7.457 -29.660 3.061 1.00 29.63 95 LEU A N 1
ATOM 721 C CA . LEU A 1 156 ? 7.428 -28.848 4.259 1.00 30.63 95 LEU A CA 1
ATOM 722 C C . LEU A 1 156 ? 7.707 -29.681 5.510 1.00 32.27 95 LEU A C 1
ATOM 723 O O . LEU A 1 156 ? 8.123 -29.144 6.532 1.00 27.20 95 LEU A O 1
ATOM 728 N N . ALA A 1 157 ? 7.471 -30.990 5.437 1.00 18.19 96 ALA A N 1
ATOM 729 C CA . ALA A 1 157 ? 7.712 -31.859 6.586 1.00 21.23 96 ALA A CA 1
ATOM 730 C C . ALA A 1 157 ? 7.763 -33.338 6.134 1.00 19.44 96 ALA A C 1
ATOM 731 O O . ALA A 1 157 ? 7.339 -33.669 5.042 1.00 20.30 96 ALA A O 1
ATOM 733 N N . CYS A 1 158 ? 8.295 -34.208 6.973 1.00 19.92 97 CYS A N 1
ATOM 734 C CA . CYS A 1 158 ? 8.477 -35.614 6.606 1.00 30.71 97 CYS A CA 1
ATOM 735 C C . CYS A 1 158 ? 8.315 -36.488 7.800 1.00 30.53 97 CYS A C 1
ATOM 736 O O . CYS A 1 158 ? 8.210 -36.000 8.924 1.00 34.79 97 CYS A O 1
ATOM 739 N N . LYS A 1 159 ? 8.366 -37.786 7.527 1.00 23.80 98 LYS A N 1
ATOM 740 C CA . LYS A 1 159 ? 8.313 -38.792 8.557 1.00 33.24 98 LYS A CA 1
ATOM 741 C C . LYS A 1 159 ? 8.773 -40.108 7.958 1.00 28.46 98 LYS A C 1
ATOM 742 O O . LYS A 1 159 ? 8.732 -40.305 6.759 1.00 31.35 98 LYS A O 1
ATOM 748 N N . CYS A 1 160 ? 9.266 -40.991 8.798 1.00 25.87 99 CYS A N 1
ATOM 749 C CA . CYS A 1 160 ? 9.626 -42.305 8.303 1.00 28.02 99 CYS A CA 1
ATOM 750 C C . CYS A 1 160 ? 8.263 -42.948 8.237 1.00 29.62 99 CYS A C 1
ATOM 751 O O . CYS A 1 160 ? 7.534 -42.986 9.218 1.00 37.50 99 CYS A O 1
ATOM 754 N N . GLU A 1 161 ? 7.906 -43.408 7.058 1.00 39.05 100 GLU A N 1
ATOM 755 C CA . GLU A 1 161 ? 6.606 -43.999 6.823 1.00 39.13 100 GLU A CA 1
ATOM 756 C C . GLU A 1 161 ? 6.771 -45.491 6.650 1.00 32.43 100 GLU A C 1
ATOM 757 O O . GLU A 1 161 ? 7.667 -45.932 5.933 1.00 31.73 100 GLU A O 1
ATOM 763 N N . THR A 1 162 ? 5.920 -46.271 7.296 1.00 38.65 101 THR A N 1
ATOM 764 C CA . THR A 1 162 ? 5.989 -47.727 7.155 1.00 44.42 101 THR A CA 1
ATOM 765 C C . THR A 1 162 ? 5.604 -47.973 5.711 1.00 43.28 101 THR A C 1
ATOM 766 O O . THR A 1 162 ? 4.597 -47.468 5.241 1.00 45.47 101 THR A O 1
ATOM 770 N N . VAL A 1 163 ? 6.401 -48.745 4.993 1.00 45.55 102 VAL A N 1
ATOM 771 C CA . VAL A 1 163 ? 6.121 -48.927 3.583 1.00 47.91 102 VAL A CA 1
ATOM 772 C C . VAL A 1 163 ? 5.925 -50.362 3.116 1.00 51.41 102 VAL A C 1
ATOM 773 O O . VAL A 1 163 ? 6.290 -51.285 3.868 1.00 59.35 102 VAL A O 1
ATOM 777 N N . LEU B 1 63 ? -9.062 -20.288 -0.312 1.00 52.01 2 LEU B N 1
ATOM 778 C CA . LEU B 1 63 ? -8.233 -19.071 -0.109 1.00 45.75 2 LEU B CA 1
ATOM 779 C C . LEU B 1 63 ? -7.462 -18.688 -1.384 1.00 50.01 2 LEU B C 1
ATOM 780 O O . LEU B 1 63 ? -7.353 -19.469 -2.351 1.00 35.97 2 LEU B O 1
ATOM 785 N N . GLY B 1 64 ? -6.934 -17.469 -1.377 1.00 40.99 3 GLY B N 1
ATOM 786 C CA . GLY B 1 64 ? -6.202 -16.993 -2.521 1.00 39.73 3 GLY B CA 1
ATOM 787 C C . GLY B 1 64 ? -5.621 -15.631 -2.226 1.00 42.62 3 GLY B C 1
ATOM 788 O O . GLY B 1 64 ? -5.904 -15.029 -1.181 1.00 37.52 3 GLY B O 1
ATOM 789 N N . SER B 1 65 ? -4.803 -15.139 -3.144 1.00 36.91 4 SER B N 1
ATOM 790 C CA . SER B 1 65 ? -4.191 -13.836 -2.958 1.00 38.41 4 SER B CA 1
ATOM 791 C C . SER B 1 65 ? -3.766 -13.249 -4.293 1.00 35.21 4 SER B C 1
ATOM 792 O O . SER B 1 65 ? -3.696 -13.940 -5.308 1.00 38.21 4 SER B O 1
ATOM 795 N N . LEU B 1 66 ? -3.505 -11.954 -4.288 1.00 39.93 5 LEU B N 1
ATOM 796 C CA . LEU B 1 66 ? -3.072 -11.286 -5.492 1.00 40.48 5 LEU B CA 1
ATOM 797 C C . LEU B 1 66 ? -1.744 -11.907 -5.847 1.00 38.45 5 LEU B C 1
ATOM 798 O O . LEU B 1 66 ? -0.856 -12.002 -5.022 1.00 42.91 5 LEU B O 1
ATOM 803 N N . THR B 1 67 ? -1.631 -12.339 -7.087 1.00 41.09 6 THR B N 1
ATOM 804 C CA . THR B 1 67 ? -0.428 -12.961 -7.579 1.00 45.55 6 THR B CA 1
ATOM 805 C C . THR B 1 67 ? 0.778 -12.015 -7.454 1.00 49.15 6 THR B C 1
ATOM 806 O O . THR B 1 67 ? 0.696 -10.823 -7.761 1.00 50.37 6 THR B O 1
ATOM 810 N N . ILE B 1 68 ? 1.887 -12.554 -6.970 1.00 48.75 7 ILE B N 1
ATOM 811 C CA . ILE B 1 68 ? 3.125 -11.803 -6.863 1.00 48.43 7 ILE B CA 1
ATOM 812 C C . ILE B 1 68 ? 4.091 -12.717 -7.600 1.00 44.67 7 ILE B C 1
ATOM 813 O O . ILE B 1 68 ? 4.425 -13.789 -7.103 1.00 43.11 7 ILE B O 1
ATOM 818 N N . ALA B 1 69 ? 4.505 -12.331 -8.799 1.00 49.41 8 ALA B N 1
ATOM 819 C CA . ALA B 1 69 ? 5.430 -13.173 -9.548 1.00 50.86 8 ALA B CA 1
ATOM 820 C C . ALA B 1 69 ? 6.695 -13.443 -8.737 1.00 45.66 8 ALA B C 1
ATOM 821 O O . ALA B 1 69 ? 7.246 -12.553 -8.077 1.00 45.95 8 ALA B O 1
ATOM 823 N N . GLU B 1 70 ? 7.137 -14.691 -8.773 1.00 47.40 9 GLU B N 1
ATOM 824 C CA . GLU B 1 70 ? 8.337 -15.077 -8.063 1.00 41.56 9 GLU B CA 1
ATOM 825 C C . GLU B 1 70 ? 9.406 -15.434 -9.078 1.00 37.19 9 GLU B C 1
ATOM 826 O O . GLU B 1 70 ? 9.335 -16.478 -9.739 1.00 40.48 9 GLU B O 1
ATOM 832 N N . PRO B 1 71 ? 10.384 -14.552 -9.264 1.00 38.00 10 PRO B N 1
ATOM 833 C CA . PRO B 1 71 ? 11.417 -14.907 -10.234 1.00 37.35 10 PRO B CA 1
ATOM 834 C C . PRO B 1 71 ? 12.303 -16.001 -9.633 1.00 37.26 10 PRO B C 1
ATOM 835 O O . PRO B 1 71 ? 12.723 -15.925 -8.475 1.00 33.77 10 PRO B O 1
ATOM 839 N N . ALA B 1 72 ? 12.545 -17.044 -10.406 1.00 36.24 11 ALA B N 1
ATOM 840 C CA . ALA B 1 72 ? 13.369 -18.136 -9.932 1.00 31.87 11 ALA B CA 1
ATOM 841 C C . ALA B 1 72 ? 14.783 -17.586 -9.612 1.00 33.46 11 ALA B C 1
ATOM 842 O O . ALA B 1 72 ? 15.299 -16.711 -10.319 1.00 41.00 11 ALA B O 1
ATOM 844 N N . MET B 1 73 ? 15.394 -18.076 -8.538 1.00 33.04 12 MET B N 1
ATOM 845 C CA . MET B 1 73 ? 16.730 -17.638 -8.140 1.00 40.51 12 MET B CA 1
ATOM 846 C C . MET B 1 73 ? 17.700 -18.787 -8.330 1.00 35.02 12 MET B C 1
ATOM 847 O O . MET B 1 73 ? 17.436 -19.907 -7.930 1.00 45.58 12 MET B O 1
ATOM 852 N N . ILE B 1 74 ? 18.835 -18.490 -8.928 1.00 35.51 13 ILE B N 1
ATOM 853 C CA . ILE B 1 74 ? 19.831 -19.497 -9.178 1.00 31.34 13 ILE B CA 1
ATOM 854 C C . ILE B 1 74 ? 20.373 -20.101 -7.884 1.00 30.63 13 ILE B C 1
ATOM 855 O O . ILE B 1 74 ? 20.614 -19.392 -6.891 1.00 23.86 13 ILE B O 1
ATOM 860 N N . ALA B 1 75 ? 20.534 -21.422 -7.878 1.00 28.01 14 ALA B N 1
ATOM 861 C CA . ALA B 1 75 ? 21.104 -22.077 -6.699 1.00 26.32 14 ALA B CA 1
ATOM 862 C C . ALA B 1 75 ? 22.613 -21.756 -6.756 1.00 28.01 14 ALA B C 1
ATOM 863 O O . ALA B 1 75 ? 23.314 -22.191 -7.670 1.00 31.63 14 ALA B O 1
ATOM 865 N N . GLU B 1 76 ? 23.113 -21.003 -5.794 1.00 27.05 15 GLU B N 1
ATOM 866 C CA . GLU B 1 76 ? 24.526 -20.620 -5.788 1.00 31.13 15 GLU B CA 1
ATOM 867 C C . GLU B 1 76 ? 25.486 -21.766 -5.500 1.00 35.35 15 GLU B C 1
ATOM 868 O O . GLU B 1 76 ? 25.203 -22.620 -4.670 1.00 33.96 15 GLU B O 1
ATOM 874 N N . CYS B 1 77 ? 26.627 -21.771 -6.181 1.00 34.46 16 CYS B N 1
ATOM 875 C CA . CYS B 1 77 ? 27.649 -22.777 -5.944 1.00 31.63 16 CYS B CA 1
ATOM 876 C C . CYS B 1 77 ? 28.099 -22.540 -4.504 1.00 27.91 16 CYS B C 1
ATOM 877 O O . CYS B 1 77 ? 28.690 -21.515 -4.198 1.00 31.39 16 CYS B O 1
ATOM 880 N N . LYS B 1 78 ? 27.755 -23.446 -3.601 1.00 28.47 17 LYS B N 1
ATOM 881 C CA . LYS B 1 78 ? 28.170 -23.318 -2.216 1.00 28.24 17 LYS B CA 1
ATOM 882 C C . LYS B 1 78 ? 27.967 -24.676 -1.546 1.00 24.86 17 LYS B C 1
ATOM 883 O O . LYS B 1 78 ? 27.559 -25.638 -2.200 1.00 29.66 17 LYS B O 1
ATOM 889 N N . THR B 1 79 ? 28.276 -24.776 -0.267 1.00 25.68 18 THR B N 1
ATOM 890 C CA . THR B 1 79 ? 28.109 -26.061 0.397 1.00 28.77 18 THR B CA 1
ATOM 891 C C . THR B 1 79 ? 26.732 -26.189 1.040 1.00 31.00 18 THR B C 1
ATOM 892 O O . THR B 1 79 ? 26.187 -25.213 1.574 1.00 26.97 18 THR B O 1
ATOM 896 N N . ARG B 1 80 ? 26.165 -27.395 0.953 1.00 19.57 19 ARG B N 1
ATOM 897 C CA . ARG B 1 80 ? 24.858 -27.698 1.536 1.00 22.53 19 ARG B CA 1
ATOM 898 C C . ARG B 1 80 ? 25.030 -29.032 2.247 1.00 26.66 19 ARG B C 1
ATOM 899 O O . ARG B 1 80 ? 26.011 -29.734 2.015 1.00 23.83 19 ARG B O 1
ATOM 907 N N . THR B 1 81 ? 24.105 -29.391 3.130 1.00 22.76 20 THR B N 1
ATOM 908 C CA . THR B 1 81 ? 24.239 -30.647 3.833 1.00 25.32 20 THR B CA 1
ATOM 909 C C . THR B 1 81 ? 23.623 -31.774 3.001 1.00 19.25 20 THR B C 1
ATOM 910 O O . THR B 1 81 ? 22.463 -31.723 2.636 1.00 23.14 20 THR B O 1
ATOM 914 N N . GLU B 1 82 ? 24.411 -32.780 2.669 1.00 28.71 21 GLU B N 1
ATOM 915 C CA . GLU B 1 82 ? 23.912 -33.917 1.892 1.00 26.42 21 GLU B CA 1
ATOM 916 C C . GLU B 1 82 ? 23.921 -35.124 2.845 1.00 26.12 21 GLU B C 1
ATOM 917 O O . GLU B 1 82 ? 24.360 -35.003 3.986 1.00 22.96 21 GLU B O 1
ATOM 923 N N . VAL B 1 83 ? 23.475 -36.283 2.370 1.00 29.64 22 VAL B N 1
ATOM 924 C CA . VAL B 1 83 ? 23.404 -37.453 3.230 1.00 19.08 22 VAL B CA 1
ATOM 925 C C . VAL B 1 83 ? 24.172 -38.613 2.682 1.00 30.77 22 VAL B C 1
ATOM 926 O O . VAL B 1 83 ? 23.958 -39.012 1.536 1.00 20.13 22 VAL B O 1
ATOM 930 N N . PHE B 1 84 ? 25.048 -39.169 3.505 1.00 33.36 23 PHE B N 1
ATOM 931 C CA . PHE B 1 84 ? 25.833 -40.312 3.093 1.00 27.76 23 PHE B CA 1
ATOM 932 C C . PHE B 1 84 ? 25.308 -41.593 3.743 1.00 27.49 23 PHE B C 1
ATOM 933 O O . PHE B 1 84 ? 25.212 -41.690 4.953 1.00 26.86 23 PHE B O 1
ATOM 941 N N . GLU B 1 85 ? 24.966 -42.565 2.924 1.00 28.17 24 GLU B N 1
ATOM 942 C CA . GLU B 1 85 ? 24.514 -43.838 3.417 1.00 35.14 24 GLU B CA 1
ATOM 943 C C . GLU B 1 85 ? 25.783 -44.629 3.741 1.00 34.50 24 GLU B C 1
ATOM 944 O O . GLU B 1 85 ? 26.697 -44.692 2.932 1.00 34.61 24 GLU B O 1
ATOM 950 N N . ILE B 1 86 ? 25.857 -45.197 4.938 1.00 37.46 25 ILE B N 1
ATOM 951 C CA . ILE B 1 86 ? 27.013 -45.991 5.345 1.00 35.95 25 ILE B CA 1
ATOM 952 C C . ILE B 1 86 ? 26.593 -47.439 5.131 1.00 34.89 25 ILE B C 1
ATOM 953 O O . ILE B 1 86 ? 25.873 -47.999 5.947 1.00 32.70 25 ILE B O 1
ATOM 958 N N . SER B 1 87 ? 27.005 -48.042 4.025 1.00 31.58 26 SER B N 1
ATOM 959 C CA . SER B 1 87 ? 26.598 -49.423 3.770 1.00 32.74 26 SER B CA 1
ATOM 960 C C . SER B 1 87 ? 27.481 -50.474 4.456 1.00 31.82 26 SER B C 1
ATOM 961 O O . SER B 1 87 ? 28.647 -50.227 4.811 1.00 26.18 26 SER B O 1
ATOM 964 N N . ARG B 1 88 ? 26.885 -51.644 4.645 1.00 31.40 27 ARG B N 1
ATOM 965 C CA . ARG B 1 88 ? 27.539 -52.793 5.260 1.00 31.36 27 ARG B CA 1
ATOM 966 C C . ARG B 1 88 ? 28.738 -53.155 4.399 1.00 33.21 27 ARG B C 1
ATOM 967 O O . ARG B 1 88 ? 29.813 -53.464 4.899 1.00 37.51 27 ARG B O 1
ATOM 975 N N . ARG B 1 89 ? 28.553 -53.064 3.091 1.00 35.48 28 ARG B N 1
ATOM 976 C CA . ARG B 1 89 ? 29.616 -53.358 2.147 1.00 35.00 28 ARG B CA 1
ATOM 977 C C . ARG B 1 89 ? 30.788 -52.437 2.449 1.00 32.78 28 ARG B C 1
ATOM 978 O O . ARG B 1 89 ? 31.953 -52.816 2.342 1.00 36.09 28 ARG B O 1
ATOM 986 N N . LEU B 1 90 ? 30.476 -51.214 2.839 1.00 36.26 29 LEU B N 1
ATOM 987 C CA . LEU B 1 90 ? 31.520 -50.247 3.139 1.00 36.92 29 LEU B CA 1
ATOM 988 C C . LEU B 1 90 ? 32.306 -50.714 4.345 1.00 30.23 29 LEU B C 1
ATOM 989 O O . LEU B 1 90 ? 33.525 -50.785 4.305 1.00 32.50 29 LEU B O 1
ATOM 994 N N . ILE B 1 91 ? 31.600 -51.052 5.419 1.00 32.94 30 ILE B N 1
ATOM 995 C CA . ILE B 1 91 ? 32.265 -51.472 6.634 1.00 38.20 30 ILE B CA 1
ATOM 996 C C . ILE B 1 91 ? 33.001 -52.811 6.528 1.00 39.83 30 ILE B C 1
ATOM 997 O O . ILE B 1 91 ? 34.101 -52.950 7.031 1.00 43.71 30 ILE B O 1
ATOM 1002 N N . ASP B 1 92 ? 32.417 -53.786 5.849 1.00 39.02 31 ASP B N 1
ATOM 1003 C CA . ASP B 1 92 ? 33.052 -55.088 5.750 1.00 38.77 31 ASP B CA 1
ATOM 1004 C C . ASP B 1 92 ? 32.358 -55.926 4.681 1.00 37.52 31 ASP B C 1
ATOM 1005 O O . ASP B 1 92 ? 31.330 -56.549 4.931 1.00 33.13 31 ASP B O 1
ATOM 1010 N N . ARG B 1 93 ? 32.934 -55.956 3.493 1.00 44.84 32 ARG B N 1
ATOM 1011 C CA . ARG B 1 93 ? 32.340 -56.702 2.402 1.00 45.60 32 ARG B CA 1
ATOM 1012 C C . ARG B 1 93 ? 32.633 -58.199 2.436 1.00 49.02 32 ARG B C 1
ATOM 1013 O O . ARG B 1 93 ? 32.268 -58.909 1.498 1.00 42.54 32 ARG B O 1
ATOM 1021 N N . THR B 1 94 ? 33.282 -58.689 3.493 1.00 42.80 33 THR B N 1
ATOM 1022 C CA . THR B 1 94 ? 33.602 -60.116 3.547 1.00 41.74 33 THR B CA 1
ATOM 1023 C C . THR B 1 94 ? 32.470 -60.967 4.061 1.00 44.15 33 THR B C 1
ATOM 1024 O O . THR B 1 94 ? 32.465 -62.174 3.851 1.00 49.44 33 THR B O 1
ATOM 1028 N N . ASN B 1 95 ? 31.506 -60.350 4.733 1.00 45.51 34 ASN B N 1
ATOM 1029 C CA . ASN B 1 95 ? 30.370 -61.097 5.254 1.00 43.06 34 ASN B CA 1
ATOM 1030 C C . ASN B 1 95 ? 29.129 -60.214 5.351 1.00 40.68 34 ASN B C 1
ATOM 1031 O O . ASN B 1 95 ? 29.156 -59.038 5.009 1.00 46.76 34 ASN B O 1
ATOM 1036 N N . ALA B 1 96 ? 28.051 -60.793 5.863 1.00 41.99 35 ALA B N 1
ATOM 1037 C CA . ALA B 1 96 ? 26.782 -60.097 5.992 1.00 42.89 35 ALA B CA 1
ATOM 1038 C C . ALA B 1 96 ? 26.094 -60.487 7.290 1.00 35.68 35 ALA B C 1
ATO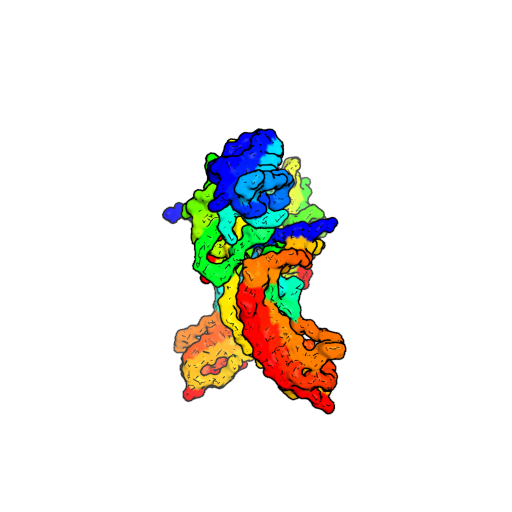M 1039 O O . ALA B 1 96 ? 24.871 -60.639 7.332 1.00 38.11 35 ALA B O 1
ATOM 1041 N N . ASN B 1 97 ? 26.874 -60.646 8.349 1.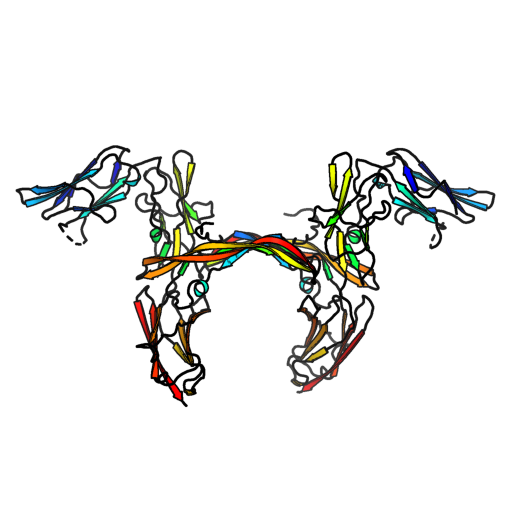00 34.28 36 ASN B N 1
ATOM 1042 C CA . ASN B 1 97 ? 26.316 -61.040 9.627 1.00 36.37 36 ASN B CA 1
ATOM 1043 C C . ASN B 1 97 ? 26.228 -59.890 10.611 1.00 33.50 36 ASN B C 1
ATOM 1044 O O . ASN B 1 97 ? 26.188 -60.108 11.818 1.00 37.63 36 ASN B O 1
ATOM 1049 N N . PHE B 1 98 ? 26.193 -58.664 10.097 1.00 40.07 37 PHE B N 1
ATOM 1050 C CA . PHE B 1 98 ? 26.098 -57.488 10.960 1.00 36.78 37 PHE B CA 1
ATOM 1051 C C . PHE B 1 98 ? 25.254 -56.363 10.376 1.00 34.45 37 PHE B C 1
ATOM 1052 O O . PHE B 1 98 ? 24.897 -56.353 9.208 1.00 39.00 37 PHE B O 1
ATOM 1060 N N . LEU B 1 99 ? 24.940 -55.406 11.228 1.00 31.54 38 LEU B N 1
ATOM 1061 C CA . LEU B 1 99 ? 24.166 -54.260 10.848 1.00 32.61 38 LEU B CA 1
ATOM 1062 C C . LEU B 1 99 ? 25.126 -53.091 11.070 1.00 35.23 38 LEU B C 1
ATOM 1063 O O . LEU B 1 99 ? 26.129 -53.245 11.766 1.00 38.78 38 LEU B O 1
ATOM 1068 N N . VAL B 1 100 ? 24.831 -51.947 10.465 1.00 34.78 39 VAL B N 1
ATOM 1069 C CA . VAL B 1 100 ? 25.664 -50.761 10.589 1.00 28.84 39 VAL B CA 1
ATOM 1070 C C . VAL B 1 100 ? 24.875 -49.628 11.225 1.00 25.97 39 VAL B C 1
ATOM 1071 O O . VAL B 1 100 ? 23.759 -49.322 10.806 1.00 31.74 39 VAL B O 1
ATOM 1075 N N . TRP B 1 101 ? 25.433 -48.999 12.244 1.00 24.86 40 TRP B N 1
ATOM 1076 C CA . TRP B 1 101 ? 24.709 -47.916 12.883 1.00 23.53 40 TRP B CA 1
ATOM 1077 C C . TRP B 1 101 ? 25.573 -46.682 13.070 1.00 23.32 40 TRP B C 1
ATOM 1078 O O . TRP B 1 101 ? 26.697 -46.765 13.518 1.00 25.47 40 TRP B O 1
ATOM 1089 N N . PRO B 1 102 ? 25.083 -45.520 12.649 1.00 27.86 41 PRO B N 1
ATOM 1090 C CA . PRO B 1 102 ? 23.785 -45.297 12.005 1.00 26.48 41 PRO B CA 1
ATOM 1091 C C . PRO B 1 102 ? 23.902 -45.625 10.529 1.00 25.74 41 PRO B C 1
ATOM 1092 O O . PRO B 1 102 ? 25.001 -45.775 10.005 1.00 30.98 41 PRO B O 1
ATOM 1096 N N . PRO B 1 103 ? 22.764 -45.763 9.837 1.00 23.41 42 PRO B N 1
ATOM 1097 C CA . PRO B 1 103 ? 22.658 -46.074 8.403 1.00 24.18 42 PRO B CA 1
ATOM 1098 C C . PRO B 1 103 ? 23.133 -44.927 7.511 1.00 25.16 42 PRO B C 1
ATOM 1099 O O . PRO B 1 103 ? 23.532 -45.149 6.369 1.00 26.76 42 PRO B O 1
ATOM 1103 N N . CYS B 1 104 ? 23.066 -43.701 8.029 1.00 22.61 43 CYS B N 1
ATOM 1104 C CA . CYS B 1 104 ? 23.413 -42.531 7.213 1.00 25.34 43 CYS B CA 1
ATOM 1105 C C . CYS B 1 104 ? 23.904 -41.413 8.079 1.00 22.87 43 CYS B C 1
ATOM 1106 O O . CYS B 1 104 ? 23.612 -41.381 9.265 1.00 28.36 43 CYS B O 1
ATOM 1109 N N . VAL B 1 105 ? 24.609 -40.473 7.466 1.00 17.36 44 VAL B N 1
ATOM 1110 C CA . VAL B 1 105 ? 25.135 -39.337 8.195 1.00 22.71 44 VAL B CA 1
ATOM 1111 C C . VAL B 1 105 ? 25.156 -38.146 7.278 1.00 19.10 44 VAL B C 1
ATOM 1112 O O . VAL B 1 105 ? 25.149 -38.280 6.079 1.00 22.14 44 VAL B O 1
ATOM 1116 N N . GLU B 1 106 ? 25.211 -36.972 7.873 1.00 18.63 45 GLU B N 1
ATOM 1117 C CA . GLU B 1 106 ? 25.281 -35.697 7.153 1.00 21.83 45 GLU B CA 1
ATOM 1118 C C . GLU B 1 106 ? 26.713 -35.371 6.740 1.00 20.71 45 GLU B C 1
ATOM 1119 O O . GLU B 1 106 ? 27.632 -35.544 7.523 1.00 26.06 45 GLU B O 1
ATOM 1125 N N . VAL B 1 107 ? 26.915 -34.918 5.509 1.00 22.52 46 VAL B N 1
ATOM 1126 C CA . VAL B 1 107 ? 28.234 -34.498 5.065 1.00 24.14 46 VAL B CA 1
ATOM 1127 C C . VAL B 1 107 ? 28.052 -33.173 4.315 1.00 30.27 46 VAL B C 1
ATOM 1128 O O . VAL B 1 107 ? 27.112 -33.024 3.534 1.00 25.87 46 VAL B O 1
ATOM 1132 N N . GLN B 1 108 ? 28.936 -32.206 4.549 1.00 26.65 47 GLN B N 1
ATOM 1133 C CA . GLN B 1 108 ? 28.833 -30.939 3.831 1.00 20.27 47 GLN B CA 1
ATOM 1134 C C . GLN B 1 108 ? 29.413 -31.143 2.452 1.00 19.59 47 GLN B C 1
ATOM 1135 O O . GLN B 1 108 ? 30.532 -31.656 2.312 1.00 19.56 47 GLN B O 1
ATOM 1141 N N . ARG B 1 109 ? 28.668 -30.736 1.429 1.00 20.19 48 ARG B N 1
ATOM 1142 C CA . ARG B 1 109 ? 29.114 -30.886 0.049 1.00 19.53 48 ARG B CA 1
ATOM 1143 C C . ARG B 1 109 ? 28.845 -29.646 -0.814 1.00 30.47 48 ARG B C 1
ATOM 1144 O O . ARG B 1 109 ? 27.912 -28.881 -0.555 1.00 33.62 48 ARG B O 1
ATOM 1152 N N . CYS B 1 110 ? 29.640 -29.475 -1.867 1.00 29.30 49 CYS B N 1
ATOM 1153 C CA . CYS B 1 110 ? 29.456 -28.357 -2.764 1.00 28.33 49 CYS B CA 1
ATOM 1154 C C . CYS B 1 110 ? 28.381 -28.694 -3.760 1.00 27.06 49 CYS B C 1
ATOM 1155 O O . CYS B 1 110 ? 28.332 -29.798 -4.298 1.00 28.99 49 CYS B O 1
ATOM 1158 N N . SER B 1 111 ? 27.496 -27.743 -3.999 1.00 25.46 50 SER B N 1
ATOM 1159 C CA . SER B 1 111 ? 26.438 -27.961 -4.975 1.00 22.68 50 SER B CA 1
ATOM 1160 C C . SER B 1 111 ? 25.954 -26.650 -5.552 1.00 24.45 50 SER B C 1
ATOM 1161 O O . SER B 1 111 ? 26.344 -25.568 -5.108 1.00 27.79 50 SER B O 1
ATOM 1164 N N . GLY B 1 112 ? 25.100 -26.749 -6.551 1.00 25.15 51 GLY B N 1
ATOM 1165 C CA . GLY B 1 112 ? 24.596 -25.535 -7.166 1.00 27.46 51 GLY B CA 1
ATOM 1166 C C . GLY B 1 112 ? 25.139 -25.458 -8.571 1.00 27.07 51 GLY B C 1
ATOM 1167 O O . GLY B 1 112 ? 26.028 -26.219 -8.963 1.00 36.32 51 GLY B O 1
ATOM 1168 N N . CYS B 1 113 ? 24.622 -24.534 -9.351 1.00 30.35 52 CYS B N 1
ATOM 1169 C CA . CYS B 1 113 ? 25.084 -24.464 -10.713 1.00 35.70 52 CYS B CA 1
ATOM 1170 C C . CYS B 1 113 ? 25.849 -23.202 -10.936 1.00 37.03 52 CYS B C 1
ATOM 1171 O O . CYS B 1 113 ? 25.734 -22.218 -10.185 1.00 37.14 52 CYS B O 1
ATOM 1174 N N . CYS B 1 114 ? 26.717 -23.266 -11.924 1.00 36.57 53 CYS B N 1
ATOM 1175 C CA . CYS B 1 114 ? 27.486 -22.108 -12.278 1.00 38.07 53 CYS B CA 1
ATOM 1176 C C . CYS B 1 114 ? 26.664 -21.620 -13.444 1.00 36.77 53 CYS B C 1
ATOM 1177 O O . CYS B 1 114 ? 25.955 -22.396 -14.085 1.00 37.83 53 CYS B O 1
ATOM 1180 N N . ASN B 1 115 ? 26.708 -20.333 -13.711 1.00 39.78 54 ASN B N 1
ATOM 1181 C CA . ASN B 1 115 ? 25.850 -19.836 -14.752 1.00 46.07 54 ASN B CA 1
ATOM 1182 C C . ASN B 1 115 ? 26.021 -20.516 -16.113 1.00 47.04 54 ASN B C 1
ATOM 1183 O O . ASN B 1 115 ? 25.179 -20.377 -16.989 1.00 46.20 54 ASN B O 1
ATOM 1188 N N . ASN B 1 116 ? 27.038 -21.359 -16.240 1.00 52.03 55 ASN B N 1
ATOM 1189 C CA . ASN B 1 116 ? 27.303 -22.013 -17.521 1.00 52.59 55 ASN B CA 1
ATOM 1190 C C . ASN B 1 116 ? 27.816 -23.453 -17.469 1.00 50.10 55 ASN B C 1
ATOM 1191 O O . ASN B 1 116 ? 28.533 -23.837 -16.543 1.00 52.44 55 ASN B O 1
ATOM 1196 N N . ARG B 1 117 ? 27.483 -24.231 -18.498 1.00 56.74 56 ARG B N 1
ATOM 1197 C CA . ARG B 1 117 ? 27.905 -25.626 -18.569 1.00 64.85 56 ARG B CA 1
ATOM 1198 C C . ARG B 1 117 ? 29.414 -25.868 -18.596 1.00 65.60 56 ARG B C 1
ATOM 1199 O O . ARG B 1 117 ? 29.874 -26.925 -18.149 1.00 68.83 56 ARG B O 1
ATOM 1207 N N . ASN B 1 118 ? 30.199 -24.933 -19.124 1.00 59.01 57 ASN B N 1
ATOM 1208 C CA . ASN B 1 118 ? 31.634 -25.166 -19.101 1.00 53.81 57 ASN B CA 1
ATOM 1209 C C . ASN B 1 118 ? 32.280 -24.493 -17.907 1.00 46.95 57 ASN B C 1
ATOM 1210 O O . ASN B 1 118 ? 33.470 -24.191 -17.915 1.00 49.12 57 ASN B O 1
ATOM 1215 N N . VAL B 1 119 ? 31.473 -24.249 -16.881 1.00 35.27 58 VAL B N 1
ATOM 1216 C CA . VAL B 1 119 ? 31.964 -23.697 -15.630 1.00 31.79 58 VAL B CA 1
ATOM 1217 C C . VAL B 1 119 ? 31.425 -24.656 -14.573 1.00 33.75 58 VAL B C 1
ATOM 1218 O O . VAL B 1 119 ? 30.246 -24.984 -14.572 1.00 42.20 58 VAL B O 1
ATOM 1222 N N . GLN B 1 120 ? 32.271 -25.118 -13.668 1.00 35.98 59 GLN B N 1
ATOM 1223 C CA . GLN B 1 120 ? 31.781 -26.073 -12.687 1.00 40.41 59 GLN B CA 1
ATOM 1224 C C . GLN B 1 120 ? 31.984 -25.634 -11.275 1.00 37.01 59 GLN B C 1
ATOM 1225 O O . GLN B 1 120 ? 32.921 -24.900 -10.968 1.00 42.04 59 GLN B O 1
ATOM 1231 N N . CYS B 1 121 ? 31.072 -26.084 -10.421 1.00 33.95 60 CYS B N 1
ATOM 1232 C CA . CYS B 1 121 ? 31.129 -25.773 -9.010 1.00 37.25 60 CYS B CA 1
ATOM 1233 C C . CYS B 1 121 ? 32.077 -26.815 -8.456 1.00 36.62 60 CYS B C 1
ATOM 1234 O O . CYS B 1 121 ? 31.880 -28.007 -8.671 1.00 41.63 60 CYS B O 1
ATOM 1237 N N . ARG B 1 122 ? 33.122 -26.378 -7.771 1.00 42.74 61 ARG B N 1
ATOM 1238 C CA . ARG B 1 122 ? 34.060 -27.336 -7.224 1.00 42.14 61 ARG B CA 1
ATOM 1239 C C . ARG B 1 122 ? 34.598 -26.921 -5.886 1.00 36.20 61 ARG B C 1
ATOM 1240 O O . ARG B 1 122 ? 34.773 -25.740 -5.596 1.00 48.29 61 ARG B O 1
ATOM 1248 N N . PRO B 1 123 ? 34.848 -27.908 -5.032 1.00 29.18 62 PRO B N 1
ATOM 1249 C CA . PRO B 1 123 ? 35.370 -27.697 -3.691 1.00 27.50 62 PRO B CA 1
ATOM 1250 C C . PRO B 1 123 ? 36.768 -27.110 -3.755 1.00 28.87 62 PRO B C 1
ATOM 1251 O O . PRO B 1 123 ? 37.548 -27.454 -4.627 1.00 29.81 62 PRO B O 1
ATOM 1255 N N . THR B 1 124 ? 37.073 -26.215 -2.828 1.00 34.03 63 THR B N 1
ATOM 1256 C CA . THR B 1 124 ? 38.382 -25.592 -2.766 1.00 33.42 63 THR B CA 1
ATOM 1257 C C . THR B 1 124 ? 39.036 -25.955 -1.437 1.00 33.54 63 THR B C 1
ATOM 1258 O O . THR B 1 124 ? 40.246 -25.849 -1.294 1.00 36.20 63 THR B O 1
ATOM 1262 N N . GLN B 1 125 ? 38.218 -26.360 -0.472 1.00 31.37 64 GLN B N 1
ATOM 1263 C CA . GLN B 1 125 ? 38.690 -26.807 0.837 1.00 31.15 64 GLN B CA 1
ATOM 1264 C C . GLN B 1 125 ? 37.987 -28.143 1.137 1.00 36.14 64 GLN B C 1
ATOM 1265 O O . GLN B 1 125 ? 36.770 -28.217 1.139 1.00 32.13 64 GLN B O 1
ATOM 1271 N N . VAL B 1 126 ? 38.755 -29.208 1.325 1.00 32.20 65 VAL B N 1
ATOM 1272 C CA . VAL B 1 126 ? 38.175 -30.496 1.638 1.00 30.73 65 VAL B CA 1
ATOM 1273 C C . VAL B 1 126 ? 38.745 -30.978 2.961 1.00 32.38 65 VAL B C 1
ATOM 1274 O O . VAL B 1 126 ? 39.919 -30.785 3.283 1.00 32.98 65 VAL B O 1
ATOM 1278 N N . GLN B 1 127 ? 37.900 -31.622 3.736 1.00 31.12 66 GLN B N 1
ATOM 1279 C CA . GLN B 1 127 ? 38.291 -32.086 5.041 1.00 33.36 66 GLN B CA 1
ATOM 1280 C C . GLN B 1 127 ? 37.902 -33.562 5.149 1.00 38.32 66 GLN B C 1
ATOM 1281 O O . GLN B 1 127 ? 36.802 -33.946 4.755 1.00 31.19 66 GLN B O 1
ATOM 1287 N N . LEU B 1 128 ? 38.819 -34.388 5.643 1.00 31.20 67 LEU B N 1
ATOM 1288 C CA . LEU B 1 128 ? 38.536 -35.807 5.813 1.00 26.89 67 LEU B CA 1
ATOM 1289 C C . LEU B 1 128 ? 38.244 -35.882 7.271 1.00 26.02 67 LEU B C 1
ATOM 1290 O O . LEU B 1 128 ? 39.098 -35.610 8.099 1.00 32.99 67 LEU B O 1
ATOM 1295 N N . ARG B 1 129 ? 36.997 -36.202 7.583 1.00 20.45 68 ARG B N 1
ATOM 1296 C CA . ARG B 1 129 ? 36.554 -36.285 8.961 1.00 23.57 68 ARG B CA 1
ATOM 1297 C C . ARG B 1 129 ? 36.156 -37.719 9.348 1.00 28.09 68 ARG B C 1
ATOM 1298 O O . ARG B 1 129 ? 35.217 -38.292 8.794 1.00 32.19 68 ARG B O 1
ATOM 1306 N N . PRO B 1 130 ? 36.907 -38.337 10.257 1.00 30.70 69 PRO B N 1
ATOM 1307 C CA . PRO B 1 130 ? 36.509 -39.698 10.635 1.00 29.08 69 PRO B CA 1
ATOM 1308 C C . PRO B 1 130 ? 35.459 -39.708 11.741 1.00 25.82 69 PRO B C 1
ATOM 1309 O O . PRO B 1 130 ? 35.417 -38.833 12.595 1.00 28.68 69 PRO B O 1
ATOM 1313 N N . VAL B 1 131 ? 34.565 -40.683 11.695 1.00 26.40 70 VAL B N 1
ATOM 1314 C CA . VAL B 1 131 ? 33.536 -40.789 12.728 1.00 30.74 70 VAL B CA 1
ATOM 1315 C C . VAL B 1 131 ? 33.405 -42.270 13.049 1.00 33.64 70 VAL B C 1
ATOM 1316 O O . VAL B 1 131 ? 33.717 -43.128 12.213 1.00 35.65 70 VAL B O 1
ATOM 1320 N N . GLN B 1 132 ? 32.965 -42.607 14.248 1.00 29.76 71 GLN B N 1
ATOM 1321 C CA . GLN B 1 132 ? 32.857 -44.029 14.534 1.00 32.91 71 GLN B CA 1
ATOM 1322 C C . GLN B 1 132 ? 31.440 -44.502 14.484 1.00 29.91 71 GLN B C 1
ATOM 1323 O O . GLN B 1 132 ? 30.530 -43.838 14.990 1.00 29.94 71 GLN B O 1
ATOM 1329 N N . VAL B 1 133 ? 31.265 -45.635 13.814 1.00 20.66 72 VAL B N 1
ATOM 1330 C CA . VAL B 1 133 ? 29.974 -46.267 13.663 1.00 28.11 72 VAL B CA 1
ATOM 1331 C C . VAL B 1 133 ? 30.053 -47.600 14.414 1.00 32.99 72 VAL B C 1
ATOM 1332 O O . VAL B 1 133 ? 31.048 -47.898 15.068 1.00 32.66 72 VAL B O 1
ATOM 1336 N N . ARG B 1 134 ? 29.017 -48.417 14.306 1.00 36.31 73 ARG B N 1
ATOM 1337 C CA . ARG B 1 134 ? 29.044 -49.700 14.971 1.00 33.82 73 ARG B CA 1
ATOM 1338 C C . ARG B 1 134 ? 28.680 -50.862 14.080 1.00 35.31 73 ARG B C 1
ATOM 1339 O O . ARG B 1 134 ? 27.774 -50.764 13.257 1.00 34.86 73 ARG B O 1
ATOM 1347 N N . LYS B 1 135 ? 29.392 -51.966 14.243 1.00 34.69 74 LYS B N 1
ATOM 1348 C CA . LYS B 1 135 ? 29.027 -53.175 13.517 1.00 31.88 74 LYS B CA 1
ATOM 1349 C C . LYS B 1 135 ? 28.195 -53.818 14.607 1.00 28.39 74 LYS B C 1
ATOM 1350 O O . LYS B 1 135 ? 28.680 -53.961 15.724 1.00 32.84 74 LYS B O 1
ATOM 1356 N N . ILE B 1 136 ? 26.950 -54.157 14.323 1.00 34.04 75 ILE B N 1
ATOM 1357 C CA . ILE B 1 136 ? 26.102 -54.795 15.323 1.00 34.70 75 ILE B CA 1
ATOM 1358 C C . ILE B 1 136 ? 25.858 -56.218 14.828 1.00 34.12 75 ILE B C 1
ATOM 1359 O O . ILE B 1 136 ? 25.208 -56.408 13.814 1.00 38.11 75 ILE B O 1
ATOM 1364 N N . GLU B 1 137 ? 26.376 -57.226 15.511 1.00 41.36 76 GLU B N 1
ATOM 1365 C CA . GLU B 1 137 ? 26.108 -58.598 15.074 1.00 43.52 76 GLU B CA 1
ATOM 1366 C C . GLU B 1 137 ? 24.853 -59.023 15.833 1.00 46.47 76 GLU B C 1
ATOM 1367 O O . GLU B 1 137 ? 24.587 -58.509 16.913 1.00 50.77 76 GLU B O 1
ATOM 1373 N N . ILE B 1 138 ? 24.046 -59.915 15.283 1.00 49.24 77 ILE B N 1
ATOM 1374 C CA . ILE B 1 138 ? 22.873 -60.317 16.033 1.00 51.39 77 ILE B CA 1
ATOM 1375 C C . ILE B 1 138 ? 22.982 -61.788 16.370 1.00 59.40 77 ILE B C 1
ATOM 1376 O O . ILE B 1 138 ? 23.170 -62.624 15.474 1.00 57.37 77 ILE B O 1
ATOM 1381 N N . VAL B 1 139 ? 22.893 -62.092 17.663 1.00 63.85 78 VAL B N 1
ATOM 1382 C CA . VAL B 1 139 ? 22.951 -63.472 18.150 1.00 68.97 78 VAL B CA 1
ATOM 1383 C C . VAL B 1 139 ? 21.692 -63.764 18.961 1.00 72.32 78 VAL B C 1
ATOM 1384 O O . VAL B 1 139 ? 21.376 -63.060 19.923 1.00 58.81 78 VAL B O 1
ATOM 1388 N N . ARG B 1 140 ? 20.976 -64.808 18.552 1.00 76.58 79 ARG B N 1
ATOM 1389 C CA . ARG B 1 140 ? 19.736 -65.202 19.202 1.00 81.45 79 ARG B CA 1
ATOM 1390 C C . ARG B 1 140 ? 18.929 -63.949 19.538 1.00 81.25 79 ARG B C 1
ATOM 1391 O O . ARG B 1 140 ? 18.237 -63.887 20.556 1.00 84.36 79 ARG B O 1
ATOM 1399 N N . LYS B 1 141 ? 19.031 -62.949 18.669 1.00 78.32 80 LYS B N 1
ATOM 1400 C CA . LYS B 1 141 ? 18.322 -61.683 18.839 1.00 79.50 80 LYS B CA 1
ATOM 1401 C C . LYS B 1 141 ? 18.944 -60.777 19.911 1.00 77.12 80 LYS B C 1
ATOM 1402 O O . LYS B 1 141 ? 18.296 -59.856 20.423 1.00 77.69 80 LYS B O 1
ATOM 1408 N N . LYS B 1 142 ? 20.203 -61.048 20.247 1.00 72.43 81 LYS B N 1
ATOM 1409 C CA . LYS B 1 142 ? 20.941 -60.239 21.214 1.00 70.00 81 LYS B CA 1
ATOM 1410 C C . LYS B 1 142 ? 22.060 -59.530 20.441 1.00 60.68 81 LYS B C 1
ATOM 1411 O O . LYS B 1 142 ? 22.805 -60.154 19.683 1.00 63.42 81 LYS B O 1
ATOM 1417 N N . PRO B 1 143 ? 22.188 -58.213 20.616 1.00 51.86 82 PRO B N 1
ATOM 1418 C CA . PRO B 1 143 ? 23.228 -57.482 19.894 1.00 50.53 82 PRO B CA 1
ATOM 1419 C C . PRO B 1 143 ? 24.629 -57.478 20.500 1.00 47.58 82 PRO B C 1
ATOM 1420 O O . PRO B 1 143 ? 24.800 -57.357 21.710 1.00 59.89 82 PRO B O 1
ATOM 1424 N N . ILE B 1 144 ? 25.627 -57.614 19.633 1.00 45.69 83 ILE B N 1
ATOM 1425 C CA . ILE B 1 144 ? 27.029 -57.567 20.034 1.00 39.88 83 ILE B CA 1
ATOM 1426 C C . ILE B 1 144 ? 27.583 -56.318 19.349 1.00 40.14 83 ILE B C 1
ATOM 1427 O O . ILE B 1 144 ? 27.666 -56.272 18.130 1.00 43.60 83 ILE B O 1
ATOM 1432 N N . PHE B 1 145 ? 27.970 -55.313 20.120 1.00 40.89 84 PHE B N 1
ATOM 1433 C CA . PHE B 1 145 ? 28.468 -54.085 19.531 1.00 40.95 84 PHE B CA 1
ATOM 1434 C C . PHE B 1 145 ? 29.956 -53.931 19.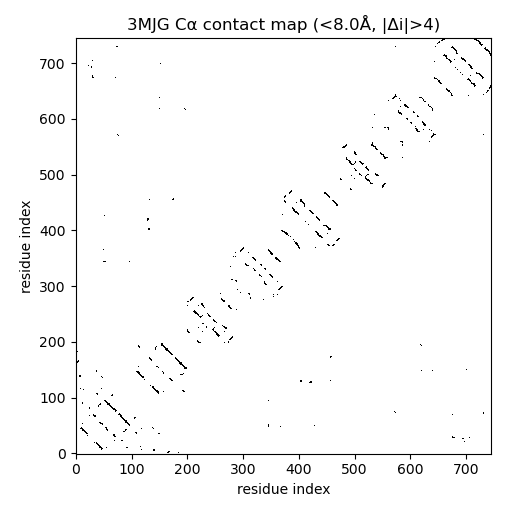312 1.00 42.28 84 PHE B C 1
ATOM 1435 O O . PHE B 1 145 ? 30.721 -53.825 20.260 1.00 42.77 84 PHE B O 1
ATOM 1443 N N . LYS B 1 146 ? 30.365 -53.892 18.050 1.00 44.38 85 LYS B N 1
ATOM 1444 C CA . LYS B 1 146 ? 31.771 -53.693 17.704 1.00 42.60 85 LYS B CA 1
ATOM 1445 C C . LYS B 1 146 ? 31.867 -52.313 17.041 1.00 47.56 85 LYS B C 1
ATOM 1446 O O . LYS B 1 146 ? 30.896 -51.827 16.465 1.00 53.71 85 LYS B O 1
ATOM 1452 N N . LYS B 1 147 ? 33.034 -51.684 17.119 1.00 49.83 86 LYS B N 1
ATOM 1453 C CA . LYS B 1 147 ? 33.233 -50.359 16.538 1.00 43.69 86 LYS B CA 1
ATOM 1454 C C . LYS B 1 147 ? 33.982 -50.379 15.224 1.00 40.61 86 LYS B C 1
ATOM 1455 O O . LYS B 1 147 ? 34.805 -51.264 14.974 1.00 46.94 86 LYS B O 1
ATOM 1461 N N . ALA B 1 148 ? 33.670 -49.398 14.380 1.00 34.12 87 ALA B N 1
ATOM 1462 C CA . ALA B 1 148 ? 34.347 -49.193 13.099 1.00 28.31 87 ALA B CA 1
ATOM 1463 C C . ALA B 1 148 ? 34.484 -47.683 12.874 1.00 30.28 87 ALA B C 1
ATOM 1464 O O . ALA B 1 148 ? 33.759 -46.870 13.466 1.00 31.29 87 ALA B O 1
ATOM 1466 N N . THR B 1 149 ? 35.421 -47.307 12.020 1.00 34.07 88 THR B N 1
ATOM 1467 C CA . THR B 1 149 ? 35.641 -45.905 11.727 1.00 35.10 88 THR B CA 1
ATOM 1468 C C . THR B 1 149 ? 35.448 -45.676 10.237 1.00 30.56 88 THR B C 1
ATOM 1469 O O . THR B 1 149 ? 35.898 -46.460 9.412 1.00 33.47 88 THR B O 1
ATOM 1473 N N . VAL B 1 150 ? 34.726 -44.624 9.898 1.00 25.77 89 VAL B N 1
ATOM 1474 C CA . VAL B 1 150 ? 34.495 -44.290 8.499 1.00 25.32 89 VAL B CA 1
ATOM 1475 C C . VAL B 1 150 ? 34.912 -42.827 8.394 1.00 27.61 89 VAL B C 1
ATOM 1476 O O . VAL B 1 150 ? 34.647 -42.051 9.320 1.00 24.72 89 VAL B O 1
ATOM 1480 N N . THR B 1 151 ? 35.626 -42.445 7.333 1.00 27.61 90 THR B N 1
ATOM 1481 C CA . THR B 1 151 ? 35.984 -41.032 7.250 1.00 28.84 90 THR B CA 1
ATOM 1482 C C . THR B 1 151 ? 35.106 -40.302 6.249 1.00 25.51 90 THR B C 1
ATOM 1483 O O . THR B 1 151 ? 34.817 -40.779 5.150 1.00 29.89 90 THR B O 1
ATOM 1487 N N . LEU B 1 152 ? 34.597 -39.158 6.653 1.00 24.92 91 LEU B N 1
ATOM 1488 C CA . LEU B 1 152 ? 33.714 -38.457 5.751 1.00 24.68 91 LEU B CA 1
ATOM 1489 C C . LEU B 1 152 ? 34.466 -37.370 5.026 1.00 22.29 91 LEU B C 1
ATOM 1490 O O . LEU B 1 152 ? 35.394 -36.788 5.554 1.00 30.02 91 LEU B O 1
ATOM 1495 N N . GLU B 1 153 ? 34.075 -37.122 3.785 1.00 20.58 92 GLU B N 1
ATOM 1496 C CA . GLU B 1 153 ? 34.728 -36.106 2.971 1.00 25.27 92 GLU B CA 1
ATOM 1497 C C . GLU B 1 153 ? 33.882 -34.839 2.958 1.00 26.10 92 GLU B C 1
ATOM 1498 O O . GLU B 1 153 ? 33.034 -34.712 2.119 1.00 24.12 92 GLU B O 1
ATOM 1504 N N . ASP B 1 154 ? 34.082 -33.939 3.912 1.00 20.58 93 ASP B N 1
ATOM 1505 C CA . ASP B 1 154 ? 33.339 -32.675 3.945 1.00 20.73 93 ASP B CA 1
ATOM 1506 C C . ASP B 1 154 ? 33.963 -31.636 2.993 1.00 26.97 93 ASP B C 1
ATOM 1507 O O . ASP B 1 154 ? 35.180 -31.627 2.759 1.00 29.97 93 ASP B O 1
ATOM 1512 N N . HIS B 1 155 ? 33.134 -30.773 2.432 1.00 26.18 94 HIS B N 1
ATOM 1513 C CA . HIS B 1 155 ? 33.658 -29.712 1.593 1.00 24.03 94 HIS B CA 1
ATOM 1514 C C . HIS B 1 155 ? 33.378 -28.495 2.461 1.00 30.34 94 HIS B C 1
ATOM 1515 O O . HIS B 1 155 ? 32.264 -28.350 2.961 1.00 26.53 94 HIS B O 1
ATOM 1522 N N . LEU B 1 156 ? 34.368 -27.631 2.654 1.00 27.98 95 LEU B N 1
ATOM 1523 C CA . LEU B 1 156 ? 34.158 -26.461 3.488 1.00 29.78 95 LEU B CA 1
ATOM 1524 C C . LEU B 1 156 ? 33.997 -25.193 2.661 1.00 26.04 95 LEU B C 1
ATOM 1525 O O . LEU B 1 156 ? 33.618 -24.152 3.193 1.00 38.75 95 LEU B O 1
ATOM 1530 N N . ALA B 1 157 ? 34.292 -25.269 1.367 1.00 28.76 96 ALA B N 1
ATOM 1531 C CA . ALA B 1 157 ? 34.168 -24.091 0.510 1.00 36.89 96 ALA B CA 1
ATOM 1532 C C . ALA B 1 157 ? 34.242 -24.485 -0.950 1.00 34.29 96 ALA B C 1
ATOM 1533 O O . ALA B 1 157 ? 34.806 -25.520 -1.282 1.00 43.06 96 ALA B O 1
ATOM 1535 N N . CYS B 1 158 ? 33.656 -23.661 -1.820 1.00 35.74 97 CYS B N 1
ATOM 1536 C CA . CYS B 1 158 ? 33.624 -23.943 -3.259 1.00 35.26 97 CYS B CA 1
ATOM 1537 C C . CYS B 1 158 ? 33.788 -22.699 -4.085 1.00 35.75 97 CYS B C 1
ATOM 1538 O O . CYS B 1 158 ? 33.759 -21.584 -3.590 1.00 38.41 97 CYS B O 1
ATOM 1541 N N . LYS B 1 159 ? 33.929 -22.918 -5.375 1.00 33.93 98 LYS B N 1
ATOM 1542 C CA . LYS B 1 159 ? 34.000 -21.826 -6.295 1.00 32.98 98 LYS B CA 1
ATOM 1543 C C . LYS B 1 159 ? 33.708 -22.375 -7.669 1.00 33.79 98 LYS B C 1
ATOM 1544 O O . LYS B 1 159 ? 33.874 -23.578 -7.926 1.00 31.40 98 LYS B O 1
ATOM 1550 N N . CYS B 1 160 ? 33.217 -21.497 -8.537 1.00 34.52 99 CYS B N 1
ATOM 1551 C CA . CYS B 1 160 ? 32.913 -21.855 -9.912 1.00 33.16 99 CYS B CA 1
ATOM 1552 C C . CYS B 1 160 ? 34.244 -21.837 -10.625 1.00 33.85 99 CYS B C 1
ATOM 1553 O O . CYS B 1 160 ? 35.038 -20.933 -10.442 1.00 37.09 99 CYS B O 1
ATOM 1556 N N . GLU B 1 161 ? 34.489 -22.850 -11.438 1.00 39.75 100 GLU B N 1
ATOM 1557 C CA . GLU B 1 161 ? 35.765 -22.971 -12.112 1.00 42.06 100 GLU B CA 1
ATOM 1558 C C . GLU B 1 161 ? 35.541 -23.228 -13.587 1.00 39.24 100 GLU B C 1
ATOM 1559 O O . GLU B 1 161 ? 34.816 -24.147 -13.953 1.00 41.82 100 GLU B O 1
ATOM 1565 N N . THR B 1 162 ? 36.160 -22.405 -14.430 1.00 36.99 101 THR B N 1
ATOM 1566 C CA . THR B 1 162 ? 36.026 -22.543 -15.875 1.00 41.07 101 THR B CA 1
ATOM 1567 C C . THR B 1 162 ? 36.626 -23.875 -16.297 1.00 41.96 101 THR B C 1
ATOM 1568 O O . THR B 1 162 ? 37.637 -24.305 -15.752 1.00 42.70 101 THR B O 1
ATOM 1572 N N . VAL B 1 163 ? 36.018 -24.523 -17.277 1.00 47.80 102 VAL B N 1
ATOM 1573 C CA . VAL B 1 163 ? 36.501 -25.828 -17.721 1.00 54.40 102 VAL B CA 1
ATOM 1574 C C . VAL B 1 163 ? 36.768 -25.953 -19.224 1.00 53.93 102 VAL B C 1
ATOM 1575 O O . VAL B 1 163 ? 36.202 -25.177 -20.026 1.00 51.34 102 VAL B O 1
ATOM 1579 N N . LEU C 2 1 ? 7.556 -70.128 50.166 1.00 78.66 33 LEU X N 1
ATOM 1580 C CA . LEU C 2 1 ? 8.657 -70.454 51.110 1.00 78.66 33 LEU X CA 1
ATOM 1581 C C . LEU C 2 1 ? 9.583 -69.259 51.349 1.00 78.66 33 LEU X C 1
ATOM 1582 O O . LEU C 2 1 ? 10.177 -69.138 52.423 1.00 78.66 33 LEU X O 1
ATOM 1587 N N . VAL C 2 2 ? 9.724 -68.387 50.350 1.00 69.04 34 VAL X N 1
ATOM 1588 C CA . VAL C 2 2 ? 10.579 -67.200 50.486 1.00 69.11 34 VAL X CA 1
ATOM 1589 C C . VAL C 2 2 ? 9.738 -66.019 50.954 1.00 69.06 34 VAL X C 1
ATOM 1590 O O . VAL C 2 2 ? 8.626 -65.822 50.469 1.00 69.20 34 VAL X O 1
ATOM 1594 N N . VAL C 2 3 ? 10.266 -65.251 51.907 1.00 74.07 35 VAL X N 1
ATOM 1595 C CA . VAL C 2 3 ? 9.555 -64.093 52.450 1.00 69.28 35 VAL X CA 1
ATOM 1596 C C . VAL C 2 3 ? 10.472 -62.918 52.750 1.00 66.16 35 VAL X C 1
ATOM 1597 O O . VAL C 2 3 ? 11.599 -63.090 53.214 1.00 68.74 35 VAL X O 1
ATOM 1601 N N . THR C 2 4 ? 9.968 -61.714 52.497 1.00 62.73 36 THR X N 1
ATOM 1602 C CA . THR C 2 4 ? 10.753 -60.508 52.716 1.00 61.00 36 THR X CA 1
ATOM 1603 C C . THR C 2 4 ? 10.087 -59.490 53.626 1.00 59.79 36 THR X C 1
ATOM 1604 O O . THR C 2 4 ? 8.933 -59.145 53.426 1.00 67.43 36 THR X O 1
ATOM 1608 N N . PRO C 2 5 ? 10.777 -59.060 54.688 1.00 61.01 37 PRO X N 1
ATOM 1609 C CA . PRO C 2 5 ? 10.100 -58.059 55.509 1.00 56.80 37 PRO X CA 1
ATOM 1610 C C . PRO C 2 5 ? 10.584 -56.725 54.958 1.00 55.28 37 PRO X C 1
ATOM 1611 O O . PRO C 2 5 ? 11.751 -56.362 55.127 1.00 60.09 37 PRO X O 1
ATOM 1615 N N . PRO C 2 6 ? 9.679 -55.965 54.316 1.00 62.59 38 PRO X N 1
ATOM 1616 C CA . PRO C 2 6 ? 8.271 -56.342 54.131 1.00 59.71 38 PRO X CA 1
ATOM 1617 C C . PRO C 2 6 ? 7.654 -56.536 52.739 1.00 59.52 38 PRO X C 1
ATOM 1618 O O . PRO C 2 6 ? 6.681 -57.282 52.599 1.00 55.73 38 PRO X O 1
ATOM 1622 N N . GLY C 2 7 ? 8.179 -55.841 51.729 1.00 63.72 39 GLY X N 1
ATOM 1623 C CA . GLY C 2 7 ? 7.647 -55.935 50.367 1.00 57.08 39 GLY X CA 1
ATOM 1624 C C . GLY C 2 7 ? 6.451 -55.020 50.109 1.00 59.24 39 GLY X C 1
ATOM 1625 O O . GLY C 2 7 ? 5.849 -54.547 51.075 1.00 64.38 39 GLY X O 1
ATOM 1626 N N . PRO C 2 8 ? 6.077 -54.716 48.843 1.00 59.15 40 PRO X N 1
ATOM 1627 C CA . PRO C 2 8 ? 6.599 -55.084 47.513 1.00 58.12 40 PRO X CA 1
ATOM 1628 C C . PRO C 2 8 ? 7.202 -53.894 46.744 1.00 57.79 40 PRO X C 1
ATOM 1629 O O . PRO C 2 8 ? 8.194 -54.039 46.035 1.00 61.91 40 PRO X O 1
ATOM 1633 N N . GLU C 2 9 ? 6.593 -52.722 46.876 1.00 59.45 41 GLU X N 1
ATOM 1634 C CA . GLU C 2 9 ? 7.085 -51.521 46.212 1.00 52.07 41 GLU X CA 1
ATOM 1635 C C . GLU C 2 9 ? 7.412 -50.443 47.251 1.00 51.02 41 GLU X C 1
ATOM 1636 O O . GLU C 2 9 ? 6.553 -50.043 48.033 1.00 52.58 41 GLU X O 1
ATOM 1642 N N . LEU C 2 10 ? 8.652 -49.970 47.245 1.00 45.90 42 LEU X N 1
ATOM 1643 C CA . LEU C 2 10 ? 9.087 -48.951 48.192 1.00 48.01 42 LEU X CA 1
ATOM 1644 C C . LEU C 2 10 ? 9.493 -47.616 47.554 1.00 44.83 42 LEU X C 1
ATOM 1645 O O . LEU C 2 10 ? 9.995 -47.562 46.426 1.00 45.00 42 LEU X O 1
ATOM 1650 N N . VAL C 2 11 ? 9.269 -46.535 48.290 1.00 44.51 43 VAL X N 1
ATOM 1651 C CA . VAL C 2 11 ? 9.630 -45.194 47.840 1.00 44.15 43 VAL X CA 1
ATOM 1652 C C . VAL C 2 11 ? 10.398 -44.622 49.007 1.00 34.99 43 VAL X C 1
ATOM 1653 O O . VAL C 2 11 ? 9.817 -44.302 50.022 1.00 41.12 43 VAL X O 1
ATOM 1657 N N . LEU C 2 12 ? 11.705 -44.477 48.847 1.00 38.84 44 LEU X N 1
ATOM 1658 C CA . LEU C 2 12 ? 12.563 -44.031 49.929 1.00 46.83 44 LEU X CA 1
ATOM 1659 C C . LEU C 2 12 ? 13.213 -42.668 49.734 1.00 51.58 44 LEU X C 1
ATOM 1660 O O . LEU C 2 12 ? 13.575 -42.309 48.623 1.00 50.25 44 LEU X O 1
ATOM 1665 N N . ASN C 2 13 ? 13.381 -41.927 50.830 1.00 53.42 45 ASN X N 1
ATOM 1666 C CA . ASN C 2 13 ? 13.987 -40.596 50.781 1.00 54.91 45 ASN X CA 1
ATOM 1667 C C . ASN C 2 13 ? 15.488 -40.669 50.548 1.00 54.95 45 ASN X C 1
ATOM 1668 O O . ASN C 2 13 ? 16.178 -41.514 51.111 1.00 56.32 45 ASN X O 1
ATOM 1673 N N . VAL C 2 14 ? 15.994 -39.780 49.705 1.00 57.14 46 VAL X N 1
ATOM 1674 C CA . VAL C 2 14 ? 17.412 -39.768 49.396 1.00 57.69 46 VAL X CA 1
ATOM 1675 C C . VAL C 2 14 ? 18.251 -39.767 50.660 1.00 63.96 46 VAL X C 1
ATOM 1676 O O . VAL C 2 14 ? 17.817 -39.274 51.706 1.00 68.20 46 VAL X O 1
ATOM 1680 N N . SER C 2 15 ? 19.459 -40.313 50.539 1.00 66.41 47 SER X N 1
ATOM 1681 C CA . SER C 2 15 ? 20.432 -40.403 51.627 1.00 66.60 47 SER X CA 1
ATOM 1682 C C . SER C 2 15 ? 20.010 -41.250 52.828 1.00 64.05 47 SER X C 1
ATOM 1683 O O . SER C 2 15 ? 20.794 -41.439 53.758 1.00 71.17 47 SER X O 1
ATOM 1686 N N . SER C 2 16 ? 18.789 -41.769 52.831 1.00 58.12 48 SER X N 1
ATOM 1687 C CA . SER C 2 16 ? 18.369 -42.583 53.969 1.00 54.31 48 SER X CA 1
ATOM 1688 C C . SER C 2 16 ? 19.029 -43.954 53.885 1.00 56.59 48 SER X C 1
ATOM 1689 O O . SER C 2 16 ? 19.836 -44.211 52.992 1.00 63.15 48 SER X O 1
ATOM 1692 N N . THR C 2 17 ? 18.684 -44.828 54.822 1.00 55.96 49 THR X N 1
ATOM 1693 C CA . THR C 2 17 ? 19.240 -46.174 54.865 1.00 54.41 49 THR X CA 1
ATOM 1694 C C . THR C 2 17 ? 18.075 -47.127 55.031 1.00 52.54 49 THR X C 1
ATOM 1695 O O . THR C 2 17 ? 17.087 -46.793 55.693 1.00 48.49 49 THR X O 1
ATOM 1699 N N . PHE C 2 18 ? 18.177 -48.308 54.430 1.00 43.21 50 PHE X N 1
ATOM 1700 C CA . PHE C 2 18 ? 17.080 -49.257 54.526 1.00 40.15 50 PHE X CA 1
ATOM 1701 C C . PHE C 2 18 ? 17.619 -50.665 54.671 1.00 40.20 50 PHE X C 1
ATOM 1702 O O . PHE C 2 18 ? 18.696 -50.982 54.150 1.00 42.38 50 PHE X O 1
ATOM 1710 N N . VAL C 2 19 ? 16.862 -51.500 55.378 1.00 39.81 51 VAL X N 1
ATOM 1711 C CA . VAL C 2 19 ? 17.246 -52.879 55.598 1.00 43.99 51 VAL X CA 1
ATOM 1712 C C . VAL C 2 19 ? 16.167 -53.814 55.091 1.00 43.43 51 VAL X C 1
ATOM 1713 O O . VAL C 2 19 ? 15.007 -53.710 55.480 1.00 37.49 51 VAL X O 1
ATOM 1717 N N . LEU C 2 20 ? 16.559 -54.724 54.211 1.00 45.31 52 LEU X N 1
ATOM 1718 C CA . LEU C 2 20 ? 15.621 -55.683 53.655 1.00 45.78 52 LEU X CA 1
ATOM 1719 C C . LEU C 2 20 ? 16.033 -57.050 54.168 1.00 45.91 52 LEU X C 1
ATOM 1720 O O . LEU C 2 20 ? 17.221 -57.330 54.327 1.00 44.94 52 LEU X O 1
ATOM 1725 N N . THR C 2 21 ? 15.050 -57.900 54.424 1.00 44.96 53 THR X N 1
ATOM 1726 C CA . THR C 2 21 ? 15.327 -59.226 54.938 1.00 47.27 53 THR X CA 1
ATOM 1727 C C . THR C 2 21 ? 14.671 -60.333 54.136 1.00 48.80 53 THR X C 1
ATOM 1728 O O . THR C 2 21 ? 13.495 -60.255 53.769 1.00 44.22 53 THR X O 1
ATOM 1732 N N . CYS C 2 22 ? 15.430 -61.379 53.857 1.00 51.60 54 CYS X N 1
ATOM 1733 C CA . CYS C 2 22 ? 14.838 -62.482 53.144 1.00 54.70 54 CYS X CA 1
ATOM 1734 C C . CYS C 2 22 ? 15.228 -63.793 53.779 1.00 54.63 54 CYS X C 1
ATOM 1735 O O . CYS C 2 22 ? 16.378 -63.986 54.181 1.00 56.09 54 CYS X O 1
ATOM 1738 N N . SER C 2 23 ? 14.264 -64.697 53.864 1.00 52.91 55 SER X N 1
ATOM 1739 C CA . SER C 2 23 ? 14.524 -65.986 54.459 1.00 54.81 55 SER X CA 1
ATOM 1740 C C . SER C 2 23 ? 13.710 -67.118 53.840 1.00 53.58 55 SER X C 1
ATOM 1741 O O . SER C 2 23 ? 12.622 -66.907 53.302 1.00 49.24 55 SER X O 1
ATOM 1744 N N . GLY C 2 24 ? 14.267 -68.321 53.923 1.00 55.46 56 GLY X N 1
ATOM 1745 C CA . GLY C 2 24 ? 13.613 -69.502 53.398 1.00 61.87 56 GLY X CA 1
ATOM 1746 C C . GLY C 2 24 ? 14.195 -70.737 54.062 1.00 66.01 56 GLY X C 1
ATOM 1747 O O . GLY C 2 24 ? 15.106 -70.624 54.888 1.00 63.28 56 GLY X O 1
ATOM 1748 N N . SER C 2 25 ? 13.681 -71.911 53.698 1.00 70.06 57 SER X N 1
ATOM 1749 C CA . SER C 2 25 ? 14.146 -73.171 54.274 1.00 76.68 57 SER X CA 1
ATOM 1750 C C . SER C 2 25 ? 15.532 -73.597 53.788 1.00 76.77 57 SER X C 1
ATOM 1751 O O . SER C 2 25 ? 16.182 -74.450 54.398 1.00 77.43 57 SER X O 1
ATOM 1754 N N . ALA C 2 26 ? 15.984 -73.004 52.690 1.00 72.32 58 ALA X N 1
ATOM 1755 C CA . ALA C 2 26 ? 17.296 -73.326 52.140 1.00 70.53 58 ALA X CA 1
ATOM 1756 C C . ALA C 2 26 ? 18.063 -72.019 51.995 1.00 68.62 58 ALA X C 1
ATOM 1757 O O . ALA C 2 26 ? 17.483 -70.942 52.132 1.00 67.85 58 ALA X O 1
ATOM 1759 N N . PRO C 2 27 ? 19.378 -72.090 51.741 1.00 64.86 59 PRO X N 1
ATOM 1760 C CA . PRO C 2 27 ? 20.178 -70.872 51.587 1.00 65.46 59 PRO X CA 1
ATOM 1761 C C . PRO C 2 27 ? 19.441 -69.839 50.737 1.00 59.89 59 PRO X C 1
ATOM 1762 O O . PRO C 2 27 ? 18.539 -70.192 49.978 1.00 61.36 59 PRO X O 1
ATOM 1766 N N . VAL C 2 28 ? 19.827 -68.571 50.849 1.00 53.50 60 VAL X N 1
ATOM 1767 C CA . VAL C 2 28 ? 19.115 -67.526 50.113 1.00 53.26 60 VAL X CA 1
ATOM 1768 C C . VAL C 2 28 ? 20.011 -66.306 49.814 1.00 48.31 60 VAL X C 1
ATOM 1769 O O . VAL C 2 28 ? 20.979 -66.063 50.543 1.00 49.37 60 VAL X O 1
ATOM 1773 N N . VAL C 2 29 ? 19.711 -65.566 48.734 1.00 49.14 61 VAL X N 1
ATOM 1774 C CA . VAL C 2 29 ? 20.485 -64.364 48.372 1.00 53.84 61 VAL X CA 1
ATOM 1775 C C . VAL C 2 29 ? 19.747 -63.201 47.705 1.00 50.80 61 VAL X C 1
ATOM 1776 O O . VAL C 2 29 ? 18.663 -63.354 47.129 1.00 44.44 61 VAL X O 1
ATOM 1780 N N . TRP C 2 30 ? 20.375 -62.031 47.796 1.00 50.22 62 TRP X N 1
ATOM 1781 C CA . TRP C 2 30 ? 19.857 -60.804 47.213 1.00 51.40 62 TRP X CA 1
ATOM 1782 C C . TRP C 2 30 ? 20.664 -60.481 45.968 1.00 57.51 62 TRP X C 1
ATOM 1783 O O . TRP C 2 30 ? 21.897 -60.475 46.007 1.00 60.62 62 TRP X O 1
ATOM 1794 N N . GLU C 2 31 ? 19.981 -60.213 44.861 1.00 58.09 63 GLU X N 1
ATOM 1795 C CA . GLU C 2 31 ? 20.695 -59.836 43.648 1.00 58.07 63 GLU X CA 1
ATOM 1796 C C . GLU C 2 31 ? 20.132 -58.557 43.056 1.00 53.64 63 GLU X C 1
ATOM 1797 O O . GLU C 2 31 ? 18.923 -58.398 42.912 1.00 53.85 63 GLU X O 1
ATOM 1803 N N . ARG C 2 32 ? 21.041 -57.632 42.771 1.00 56.37 64 ARG X N 1
ATOM 1804 C CA . ARG C 2 32 ? 20.723 -56.342 42.183 1.00 59.15 64 ARG X CA 1
ATOM 1805 C C . ARG C 2 32 ? 21.633 -56.193 40.958 1.00 61.16 64 ARG X C 1
ATOM 1806 O O . ARG C 2 32 ? 22.859 -56.334 41.070 1.00 59.77 64 ARG X O 1
ATOM 1814 N N . MET C 2 33 ? 21.041 -55.912 39.799 1.00 61.43 65 MET X N 1
ATOM 1815 C CA . MET C 2 33 ? 21.815 -55.743 38.567 1.00 57.66 65 MET X CA 1
ATOM 1816 C C . MET C 2 33 ? 22.600 -56.999 38.228 1.00 60.01 65 MET X C 1
ATOM 1817 O O . MET C 2 33 ? 23.785 -56.935 37.896 1.00 67.13 65 MET X O 1
ATOM 1822 N N . SER C 2 34 ? 21.933 -58.141 38.341 1.00 60.63 66 SER X N 1
ATOM 1823 C CA . SER C 2 34 ? 22.528 -59.432 38.028 1.00 66.82 66 SER X CA 1
ATOM 1824 C C . SER C 2 34 ? 23.647 -59.903 38.958 1.00 69.29 66 SER X C 1
ATOM 1825 O O . SER C 2 34 ? 24.031 -61.073 38.912 1.00 71.36 66 SER X O 1
ATOM 1828 N N . GLN C 2 35 ? 24.171 -59.012 39.800 1.00 71.57 67 GLN X N 1
ATOM 1829 C CA . GLN C 2 35 ? 25.242 -59.401 40.715 1.00 75.55 67 GLN X CA 1
ATOM 1830 C C . GLN C 2 35 ? 24.933 -59.130 42.188 1.00 76.40 67 GLN X C 1
ATOM 1831 O O . GLN C 2 35 ? 24.709 -57.983 42.578 1.00 80.15 67 GLN X O 1
ATOM 1837 N N . GLU C 2 36 ? 24.940 -60.191 42.995 1.00 73.18 68 GLU X N 1
ATOM 1838 C CA . GLU C 2 36 ? 24.671 -60.103 44.435 1.00 70.71 68 GLU X CA 1
ATOM 1839 C C . GLU C 2 36 ? 25.540 -59.085 45.170 1.00 66.66 68 GLU X C 1
ATOM 1840 O O . GLU C 2 36 ? 26.759 -59.233 45.242 1.00 65.78 68 GLU X O 1
ATOM 1846 N N . PRO C 2 37 ? 24.909 -58.049 45.750 1.00 66.48 69 PRO X N 1
ATOM 1847 C CA . PRO C 2 37 ? 25.559 -56.967 46.498 1.00 66.87 69 PRO X CA 1
ATOM 1848 C C . PRO C 2 37 ? 25.943 -57.375 47.921 1.00 68.68 69 PRO X C 1
ATOM 1849 O O . PRO C 2 37 ? 25.562 -58.444 48.393 1.00 65.52 69 PRO X O 1
ATOM 1853 N N . PRO C 2 38 ? 26.699 -56.514 48.626 1.00 68.21 70 PRO X N 1
ATOM 1854 C CA . PRO C 2 38 ? 27.142 -56.764 50.001 1.00 67.69 70 PRO X CA 1
ATOM 1855 C C . PRO C 2 38 ? 25.998 -57.172 50.921 1.00 67.17 70 PRO X C 1
ATOM 1856 O O . PRO C 2 38 ? 25.184 -56.342 51.317 1.00 75.70 70 PRO X O 1
ATOM 1860 N N . GLN C 2 39 ? 25.940 -58.451 51.259 1.00 63.17 71 GLN X N 1
ATOM 1861 C CA . GLN C 2 39 ? 24.893 -58.963 52.139 1.00 59.61 71 GLN X CA 1
ATOM 1862 C C . GLN C 2 39 ? 25.530 -59.522 53.411 1.00 63.52 71 GLN X C 1
ATOM 1863 O O . GLN C 2 39 ? 26.758 -59.544 53.553 1.00 70.59 71 GLN X O 1
ATOM 1869 N N . GLU C 2 40 ? 24.689 -59.964 54.337 1.00 56.89 72 GLU X N 1
ATOM 1870 C CA . GLU C 2 40 ? 25.163 -60.584 55.562 1.00 61.33 72 GLU X CA 1
ATOM 1871 C C . GLU C 2 40 ? 24.240 -61.779 55.702 1.00 60.21 72 GLU X C 1
ATOM 1872 O O . GLU C 2 40 ? 23.085 -61.648 56.090 1.00 64.96 72 GLU X O 1
ATOM 1878 N N . MET C 2 41 ? 24.748 -62.947 55.339 1.00 61.84 73 MET X N 1
ATOM 1879 C CA . MET C 2 41 ? 23.957 -64.161 55.397 1.00 61.31 73 MET X CA 1
ATOM 1880 C C . MET C 2 41 ? 24.127 -64.885 56.726 1.00 60.92 73 MET X C 1
ATOM 1881 O O . MET C 2 41 ? 25.108 -64.669 57.439 1.00 57.18 73 MET X O 1
ATOM 1886 N N . ALA C 2 42 ? 23.165 -65.746 57.051 1.00 59.61 74 ALA X N 1
ATOM 1887 C CA . ALA C 2 42 ? 23.197 -66.500 58.295 1.00 59.88 74 ALA X CA 1
ATOM 1888 C C . ALA C 2 42 ? 22.134 -67.588 58.300 1.00 63.13 74 ALA X C 1
ATOM 1889 O O . ALA C 2 42 ? 21.253 -67.628 57.439 1.00 63.83 74 ALA X O 1
ATOM 1891 N N . LYS C 2 43 ? 22.222 -68.473 59.282 1.00 69.27 75 LYS X N 1
ATOM 1892 C CA . LYS C 2 43 ? 21.272 -69.559 59.404 1.00 76.59 75 LYS X CA 1
ATOM 1893 C C . LYS C 2 43 ? 20.643 -69.538 60.787 1.00 80.40 75 LYS X C 1
ATOM 1894 O O . LYS C 2 43 ? 21.228 -69.005 61.734 1.00 84.94 75 LYS X O 1
ATOM 1900 N N . ALA C 2 44 ? 19.444 -70.103 60.894 1.00 80.34 76 ALA X N 1
ATOM 1901 C CA . ALA C 2 44 ? 18.723 -70.151 62.162 1.00 82.18 76 ALA X CA 1
ATOM 1902 C C . ALA C 2 44 ? 18.697 -71.581 62.688 1.00 83.81 76 ALA X C 1
ATOM 1903 O O . ALA C 2 44 ? 18.633 -72.538 61.912 1.00 84.05 76 ALA X O 1
ATOM 1905 N N . GLN C 2 45 ? 18.744 -71.728 64.006 1.00 81.74 77 GLN X N 1
ATOM 1906 C CA . GLN C 2 45 ? 18.729 -73.052 64.591 1.00 82.22 77 GLN X CA 1
ATOM 1907 C C . GLN C 2 45 ? 17.511 -73.868 64.153 1.00 84.35 77 GLN X C 1
ATOM 1908 O O . GLN C 2 45 ? 17.584 -75.096 64.082 1.00 88.77 77 GLN X O 1
ATOM 1914 N N . ASP C 2 46 ? 16.400 -73.201 63.842 1.00 82.65 78 ASP X N 1
ATOM 1915 C CA . ASP C 2 46 ? 15.194 -73.922 63.431 1.00 81.04 78 ASP X CA 1
ATOM 1916 C C . ASP C 2 46 ? 15.253 -74.415 61.984 1.00 78.95 78 ASP X C 1
ATOM 1917 O O . ASP C 2 46 ? 14.294 -74.998 61.474 1.00 76.10 78 ASP X O 1
ATOM 1922 N N . GLY C 2 47 ? 16.391 -74.188 61.333 1.00 80.53 79 GLY X N 1
ATOM 1923 C CA . GLY C 2 47 ? 16.561 -74.625 59.958 1.00 81.04 79 GLY X CA 1
ATOM 1924 C C . GLY C 2 47 ? 16.204 -73.557 58.941 1.00 79.87 79 GLY X C 1
ATOM 1925 O O . GLY C 2 47 ? 15.924 -73.866 57.782 1.00 84.52 79 GLY X O 1
ATOM 1926 N N . THR C 2 48 ? 16.224 -72.298 59.376 1.00 75.72 80 THR X N 1
ATOM 1927 C CA . THR C 2 48 ? 15.894 -71.163 58.519 1.00 68.26 80 THR X CA 1
ATOM 1928 C C . THR C 2 48 ? 17.141 -70.423 58.019 1.00 64.29 80 THR X C 1
ATOM 1929 O O . THR C 2 48 ? 18.139 -70.309 58.730 1.00 61.26 80 THR X O 1
ATOM 1933 N N . PHE C 2 49 ? 17.068 -69.930 56.786 1.00 61.45 81 PHE X N 1
ATOM 1934 C CA . PHE C 2 49 ? 18.179 -69.216 56.176 1.00 57.42 81 PHE X CA 1
ATOM 1935 C C . PHE C 2 49 ? 17.733 -67.805 55.880 1.00 57.51 81 PHE X C 1
ATOM 1936 O O . PHE C 2 49 ? 16.580 -67.578 55.522 1.00 52.81 81 PHE X O 1
ATOM 1944 N N . SER C 2 50 ? 18.656 -66.860 56.010 1.00 50.60 82 SER X N 1
ATOM 1945 C CA . SER C 2 50 ? 18.326 -65.469 55.796 1.00 53.66 82 SER X CA 1
ATOM 1946 C C . SER C 2 50 ? 19.465 -64.635 55.222 1.00 51.92 82 SER X C 1
ATOM 1947 O O . SER C 2 50 ? 20.639 -64.979 55.349 1.00 53.83 82 SER X O 1
ATOM 1950 N N . SER C 2 51 ? 19.096 -63.516 54.609 1.00 51.82 83 SER X N 1
ATOM 1951 C CA . SER C 2 51 ? 20.074 -62.584 54.065 1.00 51.37 83 SER X CA 1
ATOM 1952 C C . SER C 2 51 ? 19.563 -61.162 54.236 1.00 50.15 83 SER X C 1
ATOM 1953 O O . SER C 2 51 ? 18.396 -60.878 53.951 1.00 60.40 83 SER X O 1
ATOM 1956 N N . VAL C 2 52 ? 20.433 -60.270 54.691 1.00 45.99 84 VAL X N 1
ATOM 1957 C CA . VAL C 2 52 ? 20.026 -58.893 54.896 1.00 50.35 84 VAL X CA 1
ATOM 1958 C C . VAL C 2 52 ? 20.961 -57.918 54.210 1.00 49.76 84 VAL X C 1
ATOM 1959 O O . VAL C 2 52 ? 22.158 -57.910 54.477 1.00 50.32 84 VAL X O 1
ATOM 1963 N N . LEU C 2 53 ? 20.432 -57.096 53.309 1.00 53.38 85 LEU X N 1
ATOM 1964 C CA . LEU C 2 53 ? 21.298 -56.114 52.676 1.00 54.77 85 LEU X CA 1
ATOM 1965 C C . LEU C 2 53 ? 21.002 -54.750 53.285 1.00 54.48 85 LEU X C 1
ATOM 1966 O O . LEU C 2 53 ? 19.866 -54.430 53.606 1.00 46.24 85 LEU X O 1
ATOM 1971 N N . THR C 2 54 ? 22.051 -53.966 53.475 1.00 54.79 86 THR X N 1
ATOM 1972 C CA . THR C 2 54 ? 21.923 -52.653 54.068 1.00 56.94 86 THR X CA 1
ATOM 1973 C C . THR C 2 54 ? 22.107 -51.577 53.028 1.00 56.93 86 THR X C 1
ATOM 1974 O O . THR C 2 54 ? 23.235 -51.244 52.666 1.00 66.19 86 THR X O 1
ATOM 1978 N N . LEU C 2 55 ? 20.999 -51.039 52.539 1.00 57.35 87 LEU X N 1
ATOM 1979 C CA . LEU C 2 55 ? 21.084 -49.962 51.574 1.00 54.18 87 LEU X CA 1
ATOM 1980 C C . LEU C 2 55 ? 21.508 -48.720 52.358 1.00 55.08 87 LEU X C 1
ATOM 1981 O O . LEU C 2 55 ? 20.806 -48.290 53.271 1.00 53.65 87 LEU X O 1
ATOM 1986 N N . THR C 2 56 ? 22.663 -48.159 52.016 1.00 57.71 88 THR X N 1
ATOM 1987 C CA . THR C 2 56 ? 23.174 -46.983 52.719 1.00 62.73 88 THR X CA 1
ATOM 1988 C C . THR C 2 56 ? 23.239 -45.761 51.812 1.00 61.49 88 THR X C 1
ATOM 1989 O O . THR C 2 56 ? 23.480 -45.889 50.617 1.00 58.70 88 THR X O 1
ATOM 1993 N N . ASN C 2 57 ? 23.029 -44.580 52.387 1.00 62.31 89 ASN X N 1
ATOM 1994 C CA . ASN C 2 57 ? 23.079 -43.332 51.625 1.00 65.31 89 ASN X CA 1
ATOM 1995 C C . ASN C 2 57 ? 22.373 -43.494 50.267 1.00 59.80 89 ASN X C 1
ATOM 1996 O O . ASN C 2 57 ? 23.002 -43.370 49.220 1.00 59.90 89 ASN X O 1
ATOM 2001 N N . LEU C 2 58 ? 21.072 -43.771 50.295 1.00 51.76 90 LEU X N 1
ATOM 2002 C CA . LEU C 2 58 ? 20.315 -43.977 49.072 1.00 54.24 90 LEU X CA 1
ATOM 2003 C C . LEU C 2 58 ? 20.431 -42.828 48.087 1.00 59.42 90 LEU X C 1
ATOM 2004 O O . LEU C 2 58 ? 20.399 -41.657 48.459 1.00 61.04 90 LEU X O 1
ATOM 2009 N N . THR C 2 59 ? 20.575 -43.193 46.819 1.00 59.90 91 THR X N 1
ATOM 2010 C CA . THR C 2 59 ? 20.677 -42.233 45.739 1.00 59.35 91 THR X CA 1
ATOM 2011 C C . THR C 2 59 ? 19.765 -42.728 44.604 1.00 61.64 91 THR X C 1
ATOM 2012 O O . THR C 2 59 ? 19.480 -43.926 44.500 1.00 60.60 91 THR X O 1
ATOM 2016 N N . GLY C 2 60 ? 19.300 -41.803 43.766 1.00 61.24 92 GLY X N 1
ATOM 2017 C CA . GLY C 2 60 ? 18.404 -42.150 42.670 1.00 55.75 92 GLY X CA 1
ATOM 2018 C C . GLY C 2 60 ? 18.773 -43.403 41.890 1.00 55.06 92 GLY X C 1
ATOM 2019 O O . GLY C 2 60 ? 17.902 -44.203 41.524 1.00 58.02 92 GLY X O 1
ATOM 2020 N N . LEU C 2 61 ? 20.063 -43.578 41.631 1.00 55.16 93 LEU X N 1
ATOM 2021 C CA . LEU C 2 61 ? 20.545 -44.733 40.891 1.00 51.09 93 LEU X CA 1
ATOM 2022 C C . LEU C 2 61 ? 20.275 -46.061 41.612 1.00 51.20 93 LEU X C 1
ATOM 2023 O O . LEU C 2 61 ? 20.485 -47.127 41.041 1.00 52.02 93 LEU X O 1
ATOM 2028 N N . ASP C 2 62 ? 19.817 -46.002 42.860 1.00 49.96 94 ASP X N 1
ATOM 2029 C CA . ASP C 2 62 ? 19.508 -47.225 43.604 1.00 49.30 94 ASP X CA 1
ATOM 2030 C C . ASP C 2 62 ? 18.078 -47.655 43.298 1.00 46.50 94 ASP X C 1
ATOM 2031 O O . ASP C 2 62 ? 17.586 -48.652 43.839 1.00 45.98 94 ASP X O 1
ATOM 2036 N N . THR C 2 63 ? 17.414 -46.882 42.437 1.00 41.75 95 THR X N 1
ATOM 2037 C CA . THR C 2 63 ? 16.049 -47.174 42.008 1.00 35.43 95 THR X CA 1
ATOM 2038 C C . THR C 2 63 ? 16.122 -48.444 41.168 1.00 37.13 95 THR X C 1
ATOM 2039 O O . THR C 2 63 ? 17.085 -48.643 40.410 1.00 30.76 95 THR X O 1
ATOM 2043 N N . GLY C 2 64 ? 15.105 -49.288 41.278 1.00 30.80 96 GLY X N 1
ATOM 2044 C CA . GLY C 2 64 ? 15.117 -50.499 40.485 1.00 41.48 96 GLY X CA 1
ATOM 2045 C C . GLY C 2 64 ? 14.690 -51.764 41.190 1.00 41.94 96 GLY X C 1
ATOM 2046 O O . GLY C 2 64 ? 14.221 -51.734 42.323 1.00 45.31 96 GLY X O 1
ATOM 2047 N N . GLU C 2 65 ? 14.859 -52.885 40.498 1.00 50.28 97 GLU X N 1
ATOM 2048 C CA . GLU C 2 65 ? 14.488 -54.191 41.028 1.00 44.93 97 GLU X CA 1
ATOM 2049 C C . GLU C 2 65 ? 15.522 -54.753 41.991 1.00 42.84 97 GLU X C 1
ATOM 2050 O O . GLU C 2 65 ? 16.716 -54.522 41.844 1.00 46.37 97 GLU X O 1
ATOM 2056 N N . TYR C 2 66 ? 15.052 -55.507 42.973 1.00 44.14 98 TYR X N 1
ATOM 2057 C CA . TYR C 2 66 ? 15.929 -56.172 43.933 1.00 40.79 98 TYR X CA 1
ATOM 2058 C C . TYR C 2 66 ? 15.236 -57.514 44.119 1.00 42.06 98 TYR X C 1
ATOM 2059 O O . TYR C 2 66 ? 14.047 -57.550 44.439 1.00 40.16 98 TYR X O 1
ATOM 2068 N N . PHE C 2 67 ? 15.955 -58.611 43.893 1.00 45.47 99 PHE X N 1
ATOM 2069 C CA . PHE C 2 67 ? 15.353 -59.937 44.027 1.00 46.77 99 PHE X CA 1
ATOM 2070 C C . PHE C 2 67 ? 15.962 -60.745 45.145 1.00 47.44 99 PHE X C 1
ATOM 2071 O O . PHE C 2 67 ? 17.118 -60.537 45.526 1.00 46.45 99 PHE X O 1
ATOM 2079 N N . CYS C 2 68 ? 15.168 -61.673 45.665 1.00 51.90 100 CYS X N 1
ATOM 2080 C CA . CYS C 2 68 ? 15.643 -62.592 46.689 1.00 55.15 100 CYS X CA 1
ATOM 2081 C C . CYS C 2 68 ? 15.549 -63.997 46.096 1.00 53.33 100 CYS X C 1
ATOM 2082 O O . CYS C 2 68 ? 14.456 -64.468 45.758 1.00 44.83 100 CYS X O 1
ATOM 2085 N N . THR C 2 69 ? 16.692 -64.663 45.982 1.00 56.03 101 THR X N 1
ATOM 2086 C CA . THR C 2 69 ? 16.725 -66.002 45.410 1.00 67.34 101 THR X CA 1
ATOM 2087 C C . THR C 2 69 ? 17.425 -67.034 46.287 1.00 71.70 101 THR X C 1
ATOM 2088 O O . THR C 2 69 ? 18.049 -66.693 47.289 1.00 72.96 101 THR X O 1
ATOM 2092 N N . HIS C 2 70 ? 17.340 -68.291 45.861 1.00 75.51 102 HIS X N 1
ATOM 2093 C CA . HIS C 2 70 ? 17.884 -69.444 46.574 1.00 74.98 102 HIS X CA 1
ATOM 2094 C C . HIS C 2 70 ? 19.338 -69.917 46.439 1.00 78.79 102 HIS X C 1
ATOM 2095 O O . HIS C 2 70 ? 19.580 -71.093 46.697 1.00 88.19 102 HIS X O 1
ATOM 2102 N N . ASN C 2 71 ? 20.323 -69.097 46.085 1.00 82.71 103 ASN X N 1
ATOM 2103 C CA . ASN C 2 71 ? 21.653 -69.711 45.941 1.00 90.75 103 ASN X CA 1
ATOM 2104 C C . ASN C 2 71 ? 22.789 -69.543 46.940 1.00 91.05 103 ASN X C 1
ATOM 2105 O O . ASN C 2 71 ? 22.782 -68.654 47.786 1.00 89.84 103 ASN X O 1
ATOM 2110 N N . ASP C 2 72 ? 23.774 -70.434 46.799 1.00 92.69 104 ASP X N 1
ATOM 2111 C CA . ASP C 2 72 ? 24.962 -70.513 47.653 1.00 95.76 104 ASP X CA 1
ATOM 2112 C C . ASP C 2 72 ? 25.514 -69.173 48.118 1.00 96.19 104 ASP X C 1
ATOM 2113 O O . ASP C 2 72 ? 26.453 -69.119 48.916 1.00 97.24 104 ASP X O 1
ATOM 2118 N N . ASP C 2 79 ? 13.250 -70.815 39.285 1.00 98.86 111 ASP X N 1
ATOM 2119 C CA . ASP C 2 79 ? 12.768 -69.554 38.733 1.00 99.89 111 ASP X CA 1
ATOM 2120 C C . ASP C 2 79 ? 11.812 -68.829 39.687 1.00 97.70 111 ASP X C 1
ATOM 2121 O O . ASP C 2 79 ? 11.340 -67.727 39.388 1.00 97.41 111 ASP X O 1
ATOM 2126 N N . GLU C 2 80 ? 11.521 -69.451 40.828 1.00 94.87 112 GLU X N 1
ATOM 2127 C CA . GLU C 2 80 ? 10.631 -68.847 41.818 1.00 93.01 112 GLU X CA 1
ATOM 2128 C C . GLU C 2 80 ? 11.453 -67.993 42.777 1.00 90.63 112 GLU X C 1
ATOM 2129 O O . GLU C 2 80 ? 12.239 -68.511 43.569 1.00 92.65 112 GLU X O 1
ATOM 2135 N N . ARG C 2 81 ? 11.260 -66.679 42.695 1.00 84.86 113 ARG X N 1
ATOM 2136 C CA . ARG C 2 81 ? 11.992 -65.718 43.514 1.00 77.02 113 ARG X CA 1
ATOM 2137 C C . ARG C 2 81 ? 11.028 -64.659 44.048 1.00 72.24 113 ARG X C 1
ATOM 2138 O O . ARG C 2 81 ? 9.815 -64.780 43.880 1.00 73.79 113 ARG X O 1
ATOM 2146 N N . LYS C 2 82 ? 11.572 -63.626 44.692 1.00 63.69 114 LYS X N 1
ATOM 2147 C CA . LYS C 2 82 ? 10.759 -62.527 45.220 1.00 56.21 114 LYS X CA 1
ATOM 2148 C C . LYS C 2 82 ? 11.358 -61.219 44.743 1.00 48.57 114 LYS X C 1
ATOM 2149 O O . LYS C 2 82 ? 12.544 -60.947 44.965 1.00 45.67 114 LYS X O 1
ATOM 2155 N N . ARG C 2 83 ? 10.544 -60.411 44.074 1.00 49.89 115 ARG X N 1
ATOM 2156 C CA . ARG C 2 83 ? 11.037 -59.143 43.558 1.00 44.42 115 ARG X CA 1
ATOM 2157 C C . ARG C 2 83 ? 10.463 -57.988 44.339 1.00 39.75 115 ARG X C 1
ATOM 2158 O O . ARG C 2 83 ? 9.300 -58.000 44.723 1.00 43.37 115 ARG X O 1
ATOM 2166 N N . LEU C 2 84 ? 11.303 -56.992 44.560 1.00 40.66 116 LEU X N 1
ATOM 2167 C CA . LEU C 2 84 ? 10.912 -55.777 45.238 1.00 42.51 116 LEU X CA 1
ATOM 2168 C C . LEU C 2 84 ? 11.300 -54.622 44.319 1.00 37.35 116 LEU X C 1
ATOM 2169 O O . LEU C 2 84 ? 12.350 -54.680 43.688 1.00 36.87 116 LEU X O 1
ATOM 2174 N N . TYR C 2 85 ? 10.460 -53.593 44.211 1.00 42.66 117 TYR X N 1
ATOM 2175 C CA . TYR C 2 85 ? 10.848 -52.442 43.399 1.00 41.48 117 TYR X CA 1
ATOM 2176 C C . TYR C 2 85 ? 11.061 -51.282 44.346 1.00 40.19 117 TYR X C 1
ATOM 2177 O O . TYR C 2 85 ? 10.184 -50.913 45.124 1.00 37.27 117 TYR X O 1
ATOM 2186 N N . ILE C 2 86 ? 12.246 -50.713 44.288 1.00 43.56 118 ILE X N 1
ATOM 2187 C CA . ILE C 2 86 ? 12.578 -49.604 45.146 1.00 40.55 118 ILE X CA 1
ATOM 2188 C C . ILE C 2 86 ? 12.668 -48.335 44.307 1.00 42.81 118 ILE X C 1
ATOM 2189 O O . ILE C 2 86 ? 13.324 -48.313 43.273 1.00 46.42 118 ILE X O 1
ATOM 2194 N N . PHE C 2 87 ? 11.978 -47.295 44.767 1.00 47.57 119 PHE X N 1
ATOM 2195 C CA . PHE C 2 87 ? 11.962 -45.987 44.124 1.00 42.22 119 PHE X CA 1
ATOM 2196 C C . PHE C 2 87 ? 12.686 -45.024 45.048 1.00 43.95 119 PHE X C 1
ATOM 2197 O O . PHE C 2 87 ? 12.301 -44.878 46.206 1.00 47.53 119 PHE X O 1
ATOM 2205 N N . VAL C 2 88 ? 13.735 -44.381 44.560 1.00 43.32 120 VAL X N 1
ATOM 2206 C CA . VAL C 2 88 ? 14.427 -43.404 45.382 1.00 39.47 120 VAL X CA 1
ATOM 2207 C C . VAL C 2 88 ? 14.333 -42.057 44.684 1.00 39.22 120 VAL X C 1
ATOM 2208 O O . VAL C 2 88 ? 15.259 -41.644 43.996 1.00 40.45 120 VAL X O 1
ATOM 2212 N N . PRO C 2 89 ? 13.194 -41.363 44.835 1.00 40.82 121 PRO X N 1
ATOM 2213 C CA . PRO C 2 89 ? 13.033 -40.055 44.189 1.00 39.07 121 PRO X CA 1
ATOM 2214 C C . PRO C 2 89 ? 14.302 -39.247 44.364 1.00 46.57 121 PRO X C 1
ATOM 2215 O O . PRO C 2 89 ? 14.814 -39.126 45.472 1.00 55.90 121 PRO X O 1
ATOM 2219 N N . ASP C 2 90 ? 14.823 -38.712 43.269 1.00 52.68 122 ASP X N 1
ATOM 2220 C CA . ASP C 2 90 ? 16.052 -37.943 43.329 1.00 56.80 122 ASP X CA 1
ATOM 2221 C C . ASP C 2 90 ? 16.109 -36.932 42.180 1.00 63.09 122 ASP X C 1
ATOM 2222 O O . ASP C 2 90 ? 16.281 -37.293 41.014 1.00 60.51 122 ASP X O 1
ATOM 2227 N N . PRO C 2 91 ? 15.959 -35.641 42.504 1.00 64.90 123 PRO X N 1
ATOM 2228 C CA . PRO C 2 91 ? 15.987 -34.548 41.529 1.00 64.10 123 PRO X CA 1
ATOM 2229 C C . PRO C 2 91 ? 17.265 -34.458 40.702 1.00 62.90 123 PRO X C 1
ATOM 2230 O O . PRO C 2 91 ? 17.232 -34.034 39.549 1.00 68.58 123 PRO X O 1
ATOM 2234 N N . THR C 2 92 ? 18.391 -34.857 41.273 1.00 63.99 124 THR X N 1
ATOM 2235 C CA . THR C 2 92 ? 19.644 -34.795 40.532 1.00 67.28 124 THR X CA 1
ATOM 2236 C C . THR C 2 92 ? 19.677 -35.827 39.404 1.00 64.04 124 THR X C 1
ATOM 2237 O O . THR C 2 92 ? 20.634 -35.889 38.627 1.00 65.34 124 THR X O 1
ATOM 2241 N N . VAL C 2 93 ? 18.624 -36.632 39.317 1.00 63.23 125 VAL X N 1
ATOM 2242 C CA . VAL C 2 93 ? 18.550 -37.678 38.306 1.00 60.64 125 VAL X CA 1
ATOM 2243 C C . VAL C 2 93 ? 17.341 -37.560 37.393 1.00 58.78 125 VAL X C 1
ATOM 2244 O O . VAL C 2 93 ? 16.224 -37.322 37.846 1.00 56.96 125 VAL X O 1
ATOM 2248 N N . GLY C 2 94 ? 17.580 -37.730 36.098 1.00 55.49 126 GLY X N 1
ATOM 2249 C CA . GLY C 2 94 ? 16.501 -37.647 35.138 1.00 53.90 126 GLY X CA 1
ATOM 2250 C C . GLY C 2 94 ? 15.975 -39.042 34.916 1.00 52.34 126 GLY X C 1
ATOM 2251 O O . GLY C 2 94 ? 15.391 -39.629 35.829 1.00 51.60 126 GLY X O 1
ATOM 2252 N N . PHE C 2 95 ? 16.171 -39.559 33.706 1.00 48.37 127 PHE X N 1
ATOM 2253 C CA . PHE C 2 95 ? 15.738 -40.909 33.374 1.00 51.46 127 PHE X CA 1
ATOM 2254 C C . PHE C 2 95 ? 16.871 -41.838 33.789 1.00 45.33 127 PHE X C 1
ATOM 2255 O O . PHE C 2 95 ? 18.040 -41.472 33.674 1.00 45.15 127 PHE X O 1
ATOM 2263 N N . LEU C 2 96 ? 16.540 -43.035 34.269 1.00 44.90 128 LEU X N 1
ATOM 2264 C CA . LEU C 2 96 ? 17.602 -43.952 34.662 1.00 44.59 128 LEU X CA 1
ATOM 2265 C C . LEU C 2 96 ? 18.443 -44.299 33.448 1.00 44.21 128 LEU X C 1
ATOM 2266 O O . LEU C 2 96 ? 17.931 -44.674 32.397 1.00 50.68 128 LEU X O 1
ATOM 2271 N N . PRO C 2 97 ? 19.761 -44.179 33.578 1.00 46.36 129 PRO X N 1
ATOM 2272 C CA . PRO C 2 97 ? 20.638 -44.489 32.453 1.00 53.55 129 PRO X CA 1
ATOM 2273 C C . PRO C 2 97 ? 20.636 -45.965 32.089 1.00 51.10 129 PRO X C 1
ATOM 2274 O O . PRO C 2 97 ? 20.658 -46.809 32.976 1.00 62.84 129 PRO X O 1
ATOM 2278 N N . ASN C 2 98 ? 20.579 -46.296 30.802 1.00 51.75 130 ASN X N 1
ATOM 2279 C CA . ASN C 2 98 ? 20.656 -47.707 30.432 1.00 49.62 130 ASN X CA 1
ATOM 2280 C C . ASN C 2 98 ? 21.653 -47.999 29.312 1.00 52.76 130 ASN X C 1
ATOM 2281 O O . ASN C 2 98 ? 22.064 -47.103 28.578 1.00 56.97 130 ASN X O 1
ATOM 2286 N N . ASP C 2 99 ? 22.055 -49.264 29.218 1.00 52.35 131 ASP X N 1
ATOM 2287 C CA . ASP C 2 99 ? 23.051 -49.719 28.251 1.00 53.23 131 ASP X CA 1
ATOM 2288 C C . ASP C 2 99 ? 22.651 -49.606 26.796 1.00 47.25 131 ASP X C 1
ATOM 2289 O O . ASP C 2 99 ? 21.483 -49.717 26.447 1.00 42.52 131 ASP X O 1
ATOM 2294 N N . ALA C 2 100 ? 23.652 -49.427 25.946 1.00 50.49 132 ALA X N 1
ATOM 2295 C CA . ALA C 2 100 ? 23.429 -49.307 24.513 1.00 48.37 132 ALA X CA 1
ATOM 2296 C C . ALA C 2 100 ? 22.587 -50.461 24.000 1.00 43.94 132 ALA X C 1
ATOM 2297 O O . ALA C 2 100 ? 21.836 -50.309 23.051 1.00 43.26 132 ALA X O 1
ATOM 2299 N N . GLU C 2 101 ? 22.713 -51.622 24.624 1.00 40.55 133 GLU X N 1
ATOM 2300 C CA . GLU C 2 101 ? 21.926 -52.767 24.207 1.00 40.23 133 GLU X CA 1
ATOM 2301 C C . GLU C 2 101 ? 20.430 -52.540 24.452 1.00 30.21 133 GLU X C 1
ATOM 2302 O O . GLU C 2 101 ? 19.608 -53.033 23.702 1.00 48.25 133 GLU X O 1
ATOM 2308 N N . GLU C 2 102 ? 20.063 -51.812 25.499 1.00 35.85 134 GLU X N 1
ATOM 2309 C CA . GLU C 2 102 ? 18.641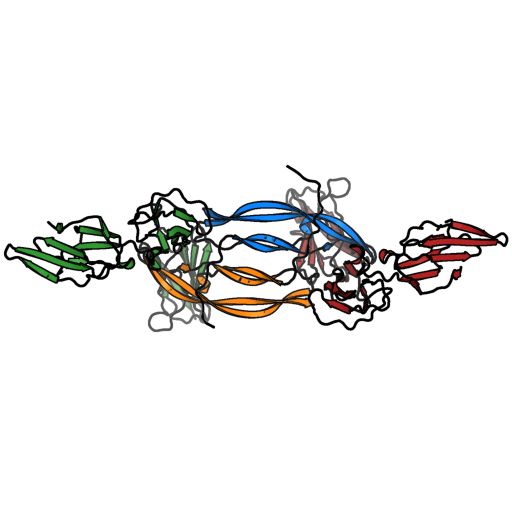 -51.571 25.742 1.00 37.44 134 GLU X CA 1
ATOM 2310 C C . GLU C 2 102 ? 18.053 -50.532 24.760 1.00 34.07 134 GLU X C 1
ATOM 2311 O O . GLU C 2 102 ? 16.845 -50.472 24.553 1.00 36.58 134 GLU X O 1
ATOM 2317 N N . LEU C 2 103 ? 18.914 -49.718 24.161 1.00 37.66 135 LEU X N 1
ATOM 2318 C CA . LEU C 2 103 ? 18.485 -48.687 23.221 1.00 32.55 135 LEU X CA 1
ATOM 2319 C C . LEU C 2 103 ? 17.987 -49.243 21.880 1.00 35.11 135 LEU X C 1
ATOM 2320 O O . LEU C 2 103 ? 17.178 -48.635 21.193 1.00 39.32 135 LEU X O 1
ATOM 2325 N N . PHE C 2 104 ? 18.472 -50.406 21.498 1.00 31.79 136 PHE X N 1
ATOM 2326 C CA . PHE C 2 104 ? 18.022 -50.990 20.263 1.00 29.72 136 PHE X CA 1
ATOM 2327 C C . PHE C 2 104 ? 17.061 -52.080 20.660 1.00 33.62 136 PHE X C 1
ATOM 2328 O O . PHE C 2 104 ? 17.372 -52.892 21.518 1.00 35.93 136 PHE X O 1
ATOM 2336 N N . ILE C 2 105 ? 15.879 -52.080 20.066 1.00 33.25 137 ILE X N 1
ATOM 2337 C CA . ILE C 2 105 ? 14.909 -53.114 20.360 1.00 34.83 137 ILE X CA 1
ATOM 2338 C C . ILE C 2 105 ? 14.716 -53.956 19.100 1.00 32.63 137 ILE X C 1
ATOM 2339 O O . ILE C 2 105 ? 13.920 -53.606 18.228 1.00 42.60 137 ILE X O 1
ATOM 2344 N N . PHE C 2 106 ? 15.477 -55.048 18.997 1.00 32.62 138 PHE X N 1
ATOM 2345 C CA . PHE C 2 106 ? 15.383 -55.960 17.843 1.00 35.67 138 PHE X CA 1
ATOM 2346 C C . PHE C 2 106 ? 14.279 -57.011 18.030 1.00 32.72 138 PHE X C 1
ATOM 2347 O O . PHE C 2 106 ? 14.173 -57.641 19.077 1.00 48.19 138 PHE X O 1
ATOM 2355 N N . LEU C 2 107 ? 13.454 -57.187 17.007 1.00 36.71 139 LEU X N 1
ATOM 2356 C CA . LEU C 2 107 ? 12.336 -58.121 17.072 1.00 38.60 139 LEU X CA 1
ATOM 2357 C C . LEU C 2 107 ? 12.304 -59.016 15.849 1.00 39.69 139 LEU X C 1
ATOM 2358 O O . LEU C 2 107 ? 12.742 -58.620 14.771 1.00 40.73 139 LEU X O 1
ATOM 2363 N N . THR C 2 108 ? 11.765 -60.212 16.015 1.00 45.21 140 THR X N 1
ATOM 2364 C CA . THR C 2 108 ? 11.689 -61.149 14.908 1.00 53.58 140 THR X CA 1
ATOM 2365 C C . THR C 2 108 ? 10.256 -61.390 14.495 1.00 52.24 140 THR X C 1
ATOM 2366 O O . THR C 2 108 ? 10.002 -61.975 13.447 1.00 54.92 140 THR X O 1
ATOM 2370 N N . GLU C 2 109 ? 9.326 -60.932 15.324 1.00 49.64 141 GLU X N 1
ATOM 2371 C CA . GLU C 2 109 ? 7.912 -61.075 15.041 1.00 50.99 141 GLU X CA 1
ATOM 2372 C C . GLU C 2 109 ? 7.190 -59.834 15.518 1.00 49.89 141 GLU X C 1
ATOM 2373 O O . GLU C 2 109 ? 7.787 -58.990 16.193 1.00 45.27 141 GLU X O 1
ATOM 2379 N N . ILE C 2 110 ? 5.913 -59.726 15.149 1.00 46.89 142 ILE X N 1
ATOM 2380 C CA . ILE C 2 110 ? 5.072 -58.593 15.524 1.00 43.29 142 ILE X CA 1
ATOM 2381 C C . ILE C 2 110 ? 4.499 -58.864 16.893 1.00 40.34 142 ILE X C 1
ATOM 2382 O O . ILE C 2 110 ? 3.786 -59.849 17.082 1.00 47.67 142 ILE X O 1
ATOM 2387 N N . THR C 2 111 ? 4.800 -57.994 17.850 1.00 41.64 143 THR X N 1
ATOM 2388 C CA . THR C 2 111 ? 4.313 -58.174 19.207 1.00 44.47 143 THR X CA 1
ATOM 2389 C C . THR C 2 111 ? 4.271 -56.864 19.963 1.00 42.64 143 THR X C 1
ATOM 2390 O O . THR C 2 111 ? 4.568 -55.808 19.429 1.00 47.54 143 THR X O 1
ATOM 2394 N N . GLU C 2 112 ? 3.903 -56.969 21.228 1.00 43.25 144 GLU X N 1
ATOM 2395 C CA . GLU C 2 112 ? 3.851 -55.851 22.147 1.00 42.57 144 GLU X CA 1
ATOM 2396 C C . GLU C 2 112 ? 5.315 -55.492 22.360 1.00 40.46 144 GLU X C 1
ATOM 2397 O O . GLU C 2 112 ? 6.180 -56.353 22.225 1.00 43.77 144 GLU X O 1
ATOM 2403 N N . ILE C 2 113 ? 5.598 -54.247 22.727 1.00 32.88 145 ILE X N 1
ATOM 2404 C CA . ILE C 2 113 ? 6.975 -53.806 22.924 1.00 37.06 145 ILE X CA 1
ATOM 2405 C C . ILE C 2 113 ? 7.036 -52.894 24.129 1.00 33.25 145 ILE X C 1
ATOM 2406 O O . ILE C 2 113 ? 6.056 -52.235 24.443 1.00 36.28 145 ILE X O 1
ATOM 2411 N N . THR C 2 114 ? 8.177 -52.873 24.814 1.00 31.80 146 THR X N 1
ATOM 2412 C CA . THR C 2 114 ? 8.330 -51.995 25.957 1.00 26.95 146 THR X CA 1
ATOM 2413 C C . THR C 2 114 ? 9.490 -51.007 25.788 1.00 31.85 146 THR X C 1
ATOM 2414 O O . THR C 2 114 ? 10.614 -51.416 25.583 1.00 28.70 146 THR X O 1
ATOM 2418 N N . ILE C 2 115 ? 9.211 -49.708 25.845 1.00 33.61 147 ILE X N 1
ATOM 2419 C CA . ILE C 2 115 ? 10.275 -48.711 25.773 1.00 31.97 147 ILE X CA 1
ATOM 2420 C C . ILE C 2 115 ? 10.618 -48.601 27.257 1.00 38.22 147 ILE X C 1
ATOM 2421 O O . ILE C 2 115 ? 9.872 -48.009 28.023 1.00 43.38 147 ILE X O 1
ATOM 2426 N N . PRO C 2 116 ? 11.759 -49.175 27.685 1.00 40.85 148 PRO X N 1
ATOM 2427 C CA . PRO C 2 116 ? 12.146 -49.133 29.102 1.00 37.22 148 PRO X CA 1
ATOM 2428 C C . PRO C 2 116 ? 12.673 -47.837 29.693 1.00 37.84 148 PRO X C 1
ATOM 2429 O O . PRO C 2 116 ? 13.695 -47.857 30.393 1.00 37.00 148 PRO X O 1
ATOM 2433 N N . CYS C 2 117 ? 12.005 -46.717 29.444 1.00 34.42 149 CYS X N 1
ATOM 2434 C CA . CYS C 2 117 ? 12.484 -45.471 30.041 1.00 40.57 149 CYS X CA 1
ATOM 2435 C C . CYS C 2 117 ? 11.870 -45.306 31.430 1.00 37.54 149 CYS X C 1
ATOM 2436 O O . CYS C 2 117 ? 10.663 -45.149 31.591 1.00 46.36 149 CYS X O 1
ATOM 2439 N N . ARG C 2 118 ? 12.719 -45.329 32.439 1.00 36.64 150 ARG X N 1
ATOM 2440 C CA . ARG C 2 118 ? 12.239 -45.243 33.803 1.00 36.18 150 ARG X CA 1
ATOM 2441 C C . ARG C 2 118 ? 12.871 -44.087 34.536 1.00 33.68 150 ARG X C 1
ATOM 2442 O O . ARG C 2 118 ? 14.008 -43.695 34.247 1.00 40.19 150 ARG X O 1
ATOM 2450 N N . VAL C 2 119 ? 12.127 -43.557 35.499 1.00 34.59 151 VAL X N 1
ATOM 2451 C CA . VAL C 2 119 ? 12.580 -42.447 36.325 1.00 41.23 151 VAL X CA 1
ATOM 2452 C C . VAL C 2 119 ? 12.673 -42.876 37.790 1.00 42.13 151 VAL X C 1
ATOM 2453 O O . VAL C 2 119 ? 12.315 -44.005 38.120 1.00 43.52 151 VAL X O 1
ATOM 2457 N N . THR C 2 120 ? 13.154 -41.980 38.654 1.00 46.28 152 THR X N 1
ATOM 2458 C CA . THR C 2 120 ? 13.322 -42.278 40.080 1.00 46.20 152 THR X CA 1
ATOM 2459 C C . THR C 2 120 ? 12.120 -41.961 40.950 1.00 45.11 152 THR X C 1
ATOM 2460 O O . THR C 2 120 ? 12.018 -42.460 42.066 1.00 51.34 152 THR X O 1
ATOM 2464 N N . ASP C 2 121 ? 11.208 -41.140 40.437 1.00 50.82 153 ASP X N 1
ATOM 2465 C CA . ASP C 2 121 ? 10.023 -40.701 41.178 1.00 45.63 153 ASP X CA 1
ATOM 2466 C C . ASP C 2 121 ? 8.722 -41.114 40.488 1.00 44.72 153 ASP X C 1
ATOM 2467 O O . ASP C 2 121 ? 8.448 -40.710 39.362 1.00 47.34 153 ASP X O 1
ATOM 2472 N N . PRO C 2 122 ? 7.888 -41.905 41.174 1.00 44.39 154 PRO X N 1
ATOM 2473 C CA . PRO C 2 122 ? 6.595 -42.424 40.705 1.00 45.84 154 PRO X CA 1
ATOM 2474 C C . PRO C 2 122 ? 5.509 -41.367 40.482 1.00 48.37 154 PRO X C 1
ATOM 2475 O O . PRO C 2 122 ? 4.425 -41.662 39.961 1.00 43.82 154 PRO X O 1
ATOM 2479 N N . GLN C 2 123 ? 5.763 -40.142 40.910 1.00 53.59 155 GLN X N 1
ATOM 2480 C CA . GLN C 2 123 ? 4.756 -39.104 40.717 1.00 59.57 155 GLN X CA 1
ATOM 2481 C C . GLN C 2 123 ? 5.104 -38.221 39.528 1.00 56.06 155 GLN X C 1
ATOM 2482 O O . GLN C 2 123 ? 4.328 -37.341 39.144 1.00 62.12 155 GLN X O 1
ATOM 2488 N N . LEU C 2 124 ? 6.280 -38.468 38.953 1.00 53.29 156 LEU X N 1
ATOM 2489 C CA . LEU C 2 124 ? 6.738 -37.723 37.797 1.00 47.56 156 LEU X CA 1
ATOM 2490 C C . LEU C 2 124 ? 5.865 -38.066 36.608 1.00 50.45 156 LEU X C 1
ATOM 2491 O O . LEU C 2 124 ? 5.432 -39.203 36.468 1.00 42.21 156 LEU X O 1
ATOM 2496 N N . VAL C 2 125 ? 5.586 -37.068 35.772 1.00 52.80 157 VAL X N 1
ATOM 2497 C CA . VAL C 2 125 ? 4.797 -37.278 34.557 1.00 55.81 157 VAL X CA 1
ATOM 2498 C C . VAL C 2 125 ? 5.775 -37.687 33.455 1.00 47.42 157 VAL X C 1
ATOM 2499 O O . VAL C 2 125 ? 6.853 -37.088 33.318 1.00 48.04 157 VAL X O 1
ATOM 2503 N N . VAL C 2 126 ? 5.425 -38.719 32.691 1.00 44.63 158 VAL X N 1
ATOM 2504 C CA . VAL C 2 126 ? 6.297 -39.141 31.592 1.00 42.91 158 VAL X CA 1
ATOM 2505 C C . VAL C 2 126 ? 5.468 -39.389 30.357 1.00 39.76 158 VAL X C 1
ATOM 2506 O O . VAL C 2 126 ? 4.419 -40.036 30.426 1.00 36.55 158 VAL X O 1
ATOM 2510 N N . THR C 2 127 ? 5.941 -38.868 29.228 1.00 38.10 159 THR X N 1
ATOM 2511 C CA . THR C 2 127 ? 5.257 -39.039 27.951 1.00 29.46 159 THR X CA 1
ATOM 2512 C C . THR C 2 127 ? 6.200 -39.668 26.954 1.00 30.88 159 THR X C 1
ATOM 2513 O O . THR C 2 127 ? 7.417 -39.602 27.123 1.00 32.24 159 THR X O 1
ATOM 2517 N N . LEU C 2 128 ? 5.616 -40.269 25.917 1.00 25.44 160 LEU X N 1
ATOM 2518 C CA . LEU C 2 128 ? 6.328 -40.947 24.846 1.00 29.13 160 LEU X CA 1
ATOM 2519 C C . LEU C 2 128 ? 6.203 -40.100 23.585 1.00 33.00 160 LEU X C 1
ATOM 2520 O O . LEU C 2 128 ? 5.118 -39.602 23.277 1.00 35.15 160 LEU X O 1
ATOM 2525 N N . HIS C 2 129 ? 7.292 -39.945 22.843 1.00 35.06 161 HIS X N 1
ATOM 2526 C CA . HIS C 2 129 ? 7.238 -39.160 21.623 1.00 38.63 161 HIS X CA 1
ATOM 2527 C C . HIS C 2 129 ? 8.112 -39.796 20.553 1.00 42.36 161 HIS X C 1
ATOM 2528 O O . HIS C 2 129 ? 9.042 -40.552 20.861 1.00 46.61 161 HIS X O 1
ATOM 2535 N N . GLU C 2 130 ? 7.811 -39.495 19.295 1.00 45.22 162 GLU X N 1
ATOM 2536 C CA . GLU C 2 130 ? 8.657 -39.964 18.222 1.00 44.60 162 GLU X CA 1
ATOM 2537 C C . GLU C 2 130 ? 9.800 -38.978 18.393 1.00 49.75 162 GLU X C 1
ATOM 2538 O O . GLU C 2 130 ? 9.552 -37.791 18.624 1.00 52.11 162 GLU X O 1
ATOM 2544 N N . LYS C 2 131 ? 11.037 -39.472 18.322 1.00 54.51 163 LYS X N 1
ATOM 2545 C CA . LYS C 2 131 ? 12.221 -38.637 18.519 1.00 58.56 163 LYS X CA 1
ATOM 2546 C C . LYS C 2 131 ? 11.878 -37.184 18.218 1.00 67.73 163 LYS X C 1
ATOM 2547 O O . LYS C 2 131 ? 11.736 -36.365 19.128 1.00 71.94 163 LYS X O 1
ATOM 2553 N N . LYS C 2 132 ? 11.724 -36.865 16.941 1.00 68.97 164 LYS X N 1
ATOM 2554 C CA . LYS C 2 132 ? 11.354 -35.513 16.571 1.00 72.48 164 LYS X CA 1
ATOM 2555 C C . LYS C 2 132 ? 9.850 -35.561 16.405 1.00 74.50 164 LYS X C 1
ATOM 2556 O O . LYS C 2 132 ? 9.337 -36.065 15.405 1.00 82.55 164 LYS X O 1
ATOM 2562 N N . GLY C 2 133 ? 9.146 -35.060 17.408 1.00 76.02 165 GLY X N 1
ATOM 2563 C CA . GLY C 2 133 ? 7.696 -35.053 17.372 1.00 74.90 165 GLY X CA 1
ATOM 2564 C C . GLY C 2 133 ? 7.250 -34.440 18.672 1.00 72.28 165 GLY X C 1
ATOM 2565 O O . GLY C 2 133 ? 7.841 -34.708 19.716 1.00 79.97 165 GLY X O 1
ATOM 2566 N N . ASP C 2 134 ? 6.214 -33.622 18.630 1.00 68.48 166 ASP X N 1
ATOM 2567 C CA . ASP C 2 134 ? 5.765 -32.970 19.844 1.00 63.70 166 ASP X CA 1
ATOM 2568 C C . ASP C 2 134 ? 4.547 -33.573 20.510 1.00 58.75 166 ASP X C 1
ATOM 2569 O O . ASP C 2 134 ? 4.314 -33.344 21.692 1.00 64.39 166 ASP X O 1
ATOM 2574 N N . VAL C 2 135 ? 3.768 -34.345 19.769 1.00 50.00 167 VAL X N 1
ATOM 2575 C CA . VAL C 2 135 ? 2.581 -34.926 20.354 1.00 44.83 167 VAL X CA 1
ATOM 2576 C C . VAL C 2 135 ? 2.863 -36.196 21.156 1.00 38.20 167 VAL X C 1
ATOM 2577 O O . VAL C 2 135 ? 3.540 -37.112 20.680 1.00 41.23 167 VAL X O 1
ATOM 2581 N N . ALA C 2 136 ? 2.358 -36.229 22.387 1.00 35.96 168 ALA X N 1
ATOM 2582 C CA . ALA C 2 136 ? 2.536 -37.389 23.257 1.00 38.56 168 ALA X CA 1
ATOM 2583 C C . ALA C 2 136 ? 1.742 -38.561 22.701 1.00 37.73 168 ALA X C 1
ATOM 2584 O O . ALA C 2 136 ? 0.566 -38.423 22.391 1.00 41.60 168 ALA X O 1
ATOM 2586 N N . LEU C 2 137 ? 2.383 -39.716 22.571 1.00 36.26 169 LEU X N 1
ATOM 2587 C CA . LEU C 2 137 ? 1.701 -40.888 22.062 1.00 34.59 169 LEU X CA 1
ATOM 2588 C C . LEU C 2 137 ? 0.829 -41.498 23.154 1.00 40.35 169 LEU X C 1
ATOM 2589 O O . LEU C 2 137 ? 1.184 -41.475 24.341 1.00 43.87 169 LEU X O 1
ATOM 2594 N N . PRO C 2 138 ? -0.331 -42.051 22.772 1.00 39.87 170 PRO X N 1
ATOM 2595 C CA . PRO C 2 138 ? -1.284 -42.677 23.699 1.00 38.51 170 PRO X CA 1
ATOM 2596 C C . PRO C 2 138 ? -0.856 -44.109 24.071 1.00 40.62 170 PRO X C 1
ATOM 2597 O O . PRO C 2 138 ? -1.457 -45.096 23.614 1.00 31.49 170 PRO X O 1
ATOM 2601 N N . VAL C 2 139 ? 0.182 -44.220 24.891 1.00 36.20 171 VAL X N 1
ATOM 2602 C CA . VAL C 2 139 ? 0.674 -45.533 25.285 1.00 36.84 171 VAL X CA 1
ATOM 2603 C C . VAL C 2 139 ? 0.711 -45.683 26.805 1.00 36.25 171 VAL X C 1
ATOM 2604 O O . VAL C 2 139 ? 1.266 -44.850 27.522 1.00 41.80 171 VAL X O 1
ATOM 2608 N N . PRO C 2 140 ? 0.107 -46.755 27.323 1.00 33.28 172 PRO X N 1
ATOM 2609 C CA . PRO C 2 140 ? 0.121 -46.924 28.777 1.00 29.23 172 PRO X CA 1
ATOM 2610 C C . PRO C 2 140 ? 1.527 -46.922 29.339 1.00 30.79 172 PRO X C 1
ATOM 2611 O O . PRO C 2 140 ? 2.452 -47.408 28.701 1.00 32.63 172 PRO X O 1
ATOM 2615 N N . TYR C 2 141 ? 1.696 -46.349 30.525 1.00 34.83 173 TYR X N 1
ATOM 2616 C CA . TYR C 2 141 ? 3.018 -46.294 31.144 1.00 33.26 173 TYR X CA 1
ATOM 2617 C C . TYR C 2 141 ? 3.035 -46.953 32.517 1.00 38.00 173 TYR X C 1
ATOM 2618 O O . TYR C 2 141 ? 2.048 -46.935 33.249 1.00 38.52 173 TYR X O 1
ATOM 2627 N N . ASP C 2 142 ? 4.171 -47.540 32.855 1.00 36.31 174 ASP X N 1
ATOM 2628 C CA . ASP C 2 142 ? 4.351 -48.196 34.143 1.00 36.82 174 ASP X CA 1
ATOM 2629 C C . ASP C 2 142 ? 5.666 -47.640 34.647 1.00 35.95 174 ASP X C 1
ATOM 2630 O O . ASP C 2 142 ? 6.715 -47.898 34.050 1.00 39.82 174 ASP X O 1
ATOM 2635 N N . HIS C 2 143 ? 5.617 -46.882 35.738 1.00 34.56 175 HIS X N 1
ATOM 2636 C CA . HIS C 2 143 ? 6.828 -46.286 36.277 1.00 31.44 175 HIS X CA 1
ATOM 2637 C C . HIS C 2 143 ? 7.922 -47.296 36.588 1.00 36.57 175 HIS X C 1
ATOM 2638 O O . HIS C 2 143 ? 9.091 -46.947 36.727 1.00 38.55 175 HIS X O 1
ATOM 2645 N N . GLN C 2 144 ? 7.563 -48.559 36.678 1.00 39.84 176 GLN X N 1
ATOM 2646 C CA . GLN C 2 144 ? 8.586 -49.551 36.956 1.00 42.40 176 GLN X CA 1
ATOM 2647 C C . GLN C 2 144 ? 9.261 -50.045 35.689 1.00 45.71 176 GLN X C 1
ATOM 2648 O O . GLN C 2 144 ? 10.470 -50.301 35.667 1.00 49.71 176 GLN X O 1
ATOM 2654 N N . ARG C 2 145 ? 8.482 -50.140 34.623 1.00 37.51 177 ARG X N 1
ATOM 2655 C CA . ARG C 2 145 ? 8.995 -50.705 33.402 1.00 41.15 177 ARG X CA 1
ATOM 2656 C C . ARG C 2 145 ? 9.154 -49.793 32.201 1.00 39.13 177 ARG X C 1
ATOM 2657 O O . ARG C 2 145 ? 10.104 -49.928 31.450 1.00 34.02 177 ARG X O 1
ATOM 2665 N N . GLY C 2 146 ? 8.230 -48.870 32.015 1.00 41.78 178 GLY X N 1
ATOM 2666 C CA . GLY C 2 146 ? 8.318 -47.987 30.874 1.00 34.97 178 GLY X CA 1
ATOM 2667 C C . GLY C 2 146 ? 7.041 -48.077 30.073 1.00 29.27 178 GLY X C 1
ATOM 2668 O O . GLY C 2 146 ? 6.028 -48.554 30.575 1.00 34.14 178 GLY X O 1
ATOM 2669 N N . PHE C 2 147 ? 7.070 -47.625 28.824 1.00 24.61 179 PHE X N 1
ATOM 2670 C CA . PHE C 2 147 ? 5.881 -47.666 27.988 1.00 25.78 179 PHE X CA 1
ATOM 2671 C C . PHE C 2 147 ? 5.739 -49.029 27.273 1.00 26.27 179 PHE X C 1
ATOM 2672 O O . PHE C 2 147 ? 6.716 -49.582 26.784 1.00 30.64 179 PHE X O 1
ATOM 2680 N N . SER C 2 148 ? 4.518 -49.550 27.205 1.00 23.41 180 SER X N 1
ATOM 2681 C CA . SER C 2 148 ? 4.295 -50.814 26.514 1.00 33.29 180 SER X CA 1
ATOM 2682 C C . SER C 2 148 ? 3.177 -50.604 25.519 1.00 33.16 180 SER X C 1
ATOM 2683 O O . SER C 2 148 ? 2.119 -50.071 25.861 1.00 35.53 180 SER X O 1
ATOM 2686 N N . GLY C 2 149 ? 3.424 -51.013 24.282 1.00 31.68 181 GLY X N 1
ATOM 2687 C CA . GLY C 2 149 ? 2.414 -50.875 23.252 1.00 30.17 181 GLY X CA 1
ATOM 2688 C C . GLY C 2 149 ? 2.919 -51.462 21.956 1.00 36.71 181 GLY X C 1
ATOM 2689 O O . GLY C 2 149 ? 3.868 -52.234 21.953 1.00 38.71 181 GLY X O 1
ATOM 2690 N N . ILE C 2 150 ? 2.276 -51.104 20.854 1.00 35.16 182 ILE X N 1
ATOM 2691 C CA . ILE C 2 150 ? 2.693 -51.562 19.545 1.00 32.86 182 ILE X CA 1
ATOM 2692 C C . ILE C 2 150 ? 3.222 -50.321 18.803 1.00 39.83 182 ILE X C 1
ATOM 2693 O O . ILE C 2 150 ? 2.622 -49.250 18.826 1.00 33.67 182 ILE X O 1
ATOM 2698 N N . PHE C 2 151 ? 4.360 -50.473 18.152 1.00 40.24 183 PHE X N 1
ATOM 2699 C CA . PHE C 2 151 ? 5.011 -49.362 17.476 1.00 36.17 183 PHE X CA 1
ATOM 2700 C C . PHE C 2 151 ? 5.468 -49.719 16.090 1.00 34.91 183 PHE X C 1
ATOM 2701 O O . PHE C 2 151 ? 5.424 -50.865 15.688 1.00 34.94 183 PHE X O 1
ATOM 2709 N N . GLU C 2 152 ? 5.893 -48.718 15.341 1.00 34.49 184 GLU X N 1
ATOM 2710 C CA . GLU C 2 152 ? 6.423 -48.989 14.031 1.00 37.87 184 GLU X CA 1
ATOM 2711 C C . GLU C 2 152 ? 7.927 -48.850 14.207 1.00 31.20 184 GLU X C 1
ATOM 2712 O O . GLU C 2 152 ? 8.399 -48.484 15.285 1.00 31.37 184 GLU X O 1
ATOM 2718 N N . ASP C 2 153 ? 8.677 -49.166 13.170 1.00 29.33 185 ASP X N 1
ATOM 2719 C CA . ASP C 2 153 ? 10.128 -49.075 13.241 1.00 30.15 185 ASP X CA 1
ATOM 2720 C C . ASP C 2 153 ? 10.697 -47.662 13.201 1.00 29.68 185 ASP X C 1
ATOM 2721 O O . ASP C 2 153 ? 11.275 -47.257 12.206 1.00 31.99 185 ASP X O 1
ATOM 2726 N N . ARG C 2 154 ? 10.575 -46.932 14.293 1.00 25.78 186 ARG X N 1
ATOM 2727 C CA . ARG C 2 154 ? 11.111 -45.577 14.362 1.00 30.37 186 ARG X CA 1
ATOM 2728 C C . ARG C 2 154 ? 11.861 -45.454 15.665 1.00 29.23 186 ARG X C 1
ATOM 2729 O O . ARG C 2 154 ? 12.032 -46.428 16.382 1.00 34.99 186 ARG X O 1
ATOM 2737 N N . SER C 2 155 ? 12.276 -44.244 15.988 1.00 24.84 187 SER X N 1
ATOM 2738 C CA . SER C 2 155 ? 12.994 -44.020 17.208 1.00 34.12 187 SER X CA 1
ATOM 2739 C C . SER C 2 155 ? 12.061 -43.262 18.117 1.00 33.97 187 SER X C 1
ATOM 2740 O O . SER C 2 155 ? 11.267 -42.450 17.681 1.00 31.83 187 SER X O 1
ATOM 2743 N N . TYR C 2 156 ? 12.152 -43.529 19.400 1.00 29.11 188 TYR X N 1
ATOM 2744 C CA . TYR C 2 156 ? 11.269 -42.868 20.321 1.00 30.38 188 TYR X CA 1
ATOM 2745 C C . TYR C 2 156 ? 12.061 -42.328 21.483 1.00 35.37 188 TYR X C 1
ATOM 2746 O O . TYR C 2 156 ? 13.135 -42.838 21.788 1.00 35.51 188 TYR X O 1
ATOM 2755 N N . ILE C 2 157 ? 11.556 -41.264 22.099 1.00 30.44 189 ILE X N 1
ATOM 2756 C CA . ILE C 2 157 ? 12.197 -40.735 23.288 1.00 30.02 189 ILE X CA 1
ATOM 2757 C C . ILE C 2 157 ? 11.071 -40.578 24.286 1.00 27.23 189 ILE X C 1
ATOM 2758 O O . ILE C 2 157 ? 9.901 -40.556 23.927 1.00 25.08 189 ILE X O 1
ATOM 2763 N N . CYS C 2 158 ? 11.416 -40.514 25.555 1.00 26.48 190 CYS X N 1
ATOM 2764 C CA . CYS C 2 158 ? 10.402 -40.310 26.561 1.00 29.30 190 CYS X CA 1
ATOM 2765 C C . CYS C 2 158 ? 10.744 -38.952 27.109 1.00 30.30 190 CYS X C 1
ATOM 2766 O O . CYS C 2 158 ? 11.898 -38.510 27.031 1.00 29.89 190 CYS X O 1
ATOM 2769 N N . LYS C 2 159 ? 9.748 -38.291 27.662 1.00 39.02 191 LYS X N 1
ATOM 2770 C CA . LYS C 2 159 ? 9.980 -36.969 28.205 1.00 40.45 191 LYS X CA 1
ATOM 2771 C C . LYS C 2 159 ? 9.346 -36.844 29.575 1.00 35.24 191 LYS X C 1
ATOM 2772 O O . LYS C 2 159 ? 8.314 -37.471 29.870 1.00 38.17 191 LYS X O 1
ATOM 2778 N N . THR C 2 160 ? 10.002 -36.076 30.429 1.00 35.60 192 THR X N 1
ATOM 2779 C CA . THR C 2 160 ? 9.478 -35.827 31.758 1.00 42.58 192 THR X CA 1
ATOM 2780 C C . THR C 2 160 ? 9.990 -34.478 32.242 1.00 49.54 192 THR X C 1
ATOM 2781 O O . THR C 2 160 ? 11.000 -33.973 31.754 1.00 49.39 192 THR X O 1
ATOM 2785 N N . THR C 2 161 ? 9.269 -33.884 33.183 1.00 55.52 193 THR X N 1
ATOM 2786 C CA . THR C 2 161 ? 9.648 -32.593 33.716 1.00 60.00 193 THR X CA 1
ATOM 2787 C C . THR C 2 161 ? 10.161 -32.787 35.125 1.00 62.41 193 THR X C 1
ATOM 2788 O O . THR C 2 161 ? 9.399 -33.139 36.025 1.00 56.41 193 THR X O 1
ATOM 2792 N N . ILE C 2 162 ? 11.456 -32.581 35.316 1.00 63.32 194 ILE X N 1
ATOM 2793 C CA . ILE C 2 162 ? 12.027 -32.734 36.638 1.00 71.23 194 ILE X CA 1
ATOM 2794 C C . ILE C 2 162 ? 12.392 -31.382 37.217 1.00 76.30 194 ILE X C 1
ATOM 2795 O O . ILE C 2 162 ? 13.357 -30.741 36.799 1.00 79.43 194 ILE X O 1
ATOM 2800 N N . GLY C 2 163 ? 11.604 -30.968 38.201 1.00 79.57 195 GLY X N 1
ATOM 2801 C CA . GLY C 2 163 ? 11.810 -29.678 38.821 1.00 86.07 195 GLY X CA 1
ATOM 2802 C C . GLY C 2 163 ? 10.972 -28.710 38.014 1.00 87.87 195 GLY X C 1
ATOM 2803 O O . GLY C 2 163 ? 9.781 -28.515 38.281 1.00 89.03 195 GLY X O 1
ATOM 2804 N N . ASP C 2 164 ? 11.593 -28.128 36.997 1.00 85.75 196 ASP X N 1
ATOM 2805 C CA . ASP C 2 164 ? 10.904 -27.187 36.138 1.00 83.25 196 ASP X CA 1
ATOM 2806 C C . ASP C 2 164 ? 11.315 -27.443 34.692 1.00 75.49 196 ASP X C 1
ATOM 2807 O O . ASP C 2 164 ? 10.593 -27.095 33.762 1.00 76.21 196 ASP X O 1
ATOM 2812 N N . ARG C 2 165 ? 12.473 -28.072 34.512 1.00 70.93 197 ARG X N 1
ATOM 2813 C CA . ARG C 2 165 ? 12.981 -28.365 33.175 1.00 67.47 197 ARG X CA 1
ATOM 2814 C C . ARG C 2 165 ? 12.420 -29.639 32.557 1.00 63.62 197 ARG X C 1
ATOM 2815 O O . ARG C 2 165 ? 12.114 -30.603 33.254 1.00 68.98 197 ARG X O 1
ATOM 2823 N N . GLU C 2 166 ? 12.284 -29.632 31.240 1.00 58.56 198 GLU X N 1
ATOM 2824 C CA . GLU C 2 166 ? 11.814 -30.805 30.526 1.00 59.99 198 GLU X CA 1
ATOM 2825 C C . GLU C 2 166 ? 13.058 -31.639 30.350 1.00 53.35 198 GLU X C 1
ATOM 2826 O O . GLU C 2 166 ? 14.114 -31.104 30.042 1.00 51.70 198 GLU X O 1
ATOM 2832 N N . VAL C 2 167 ? 12.941 -32.943 30.545 1.00 50.67 199 VAL X N 1
ATOM 2833 C CA . VAL C 2 167 ? 14.080 -33.831 30.390 1.00 53.86 199 VAL X CA 1
ATOM 2834 C C . VAL C 2 167 ? 13.730 -34.833 29.306 1.00 53.57 199 VAL X C 1
ATOM 2835 O O . VAL C 2 167 ? 12.593 -35.324 29.228 1.00 51.51 199 VAL X O 1
ATOM 2839 N N . ASP C 2 168 ? 14.713 -35.131 28.469 1.00 52.23 200 ASP X N 1
ATOM 2840 C CA . ASP C 2 168 ? 14.517 -36.074 27.383 1.00 48.02 200 ASP X CA 1
ATOM 2841 C C . ASP C 2 168 ? 15.365 -37.296 27.609 1.00 45.70 200 ASP X C 1
ATOM 2842 O O . ASP C 2 168 ? 16.511 -37.192 28.013 1.00 48.74 200 ASP X O 1
ATOM 2847 N N . SER C 2 169 ? 14.789 -38.460 27.348 1.00 44.20 201 SER X N 1
ATOM 2848 C CA . SER C 2 169 ? 15.519 -39.705 27.511 1.00 35.69 201 SER X CA 1
ATOM 2849 C C . SER C 2 169 ? 16.381 -39.894 26.273 1.00 33.03 201 SER X C 1
ATOM 2850 O O . SER C 2 169 ? 16.337 -39.098 25.340 1.00 34.92 201 SER X O 1
ATOM 2853 N N . ASP C 2 170 ? 17.190 -40.942 26.279 1.00 34.85 202 ASP X N 1
ATOM 2854 C CA . ASP C 2 170 ? 17.969 -41.250 25.105 1.00 34.61 202 ASP X CA 1
ATOM 2855 C C . ASP C 2 170 ? 16.906 -41.802 24.151 1.00 35.60 202 ASP X C 1
ATOM 2856 O O . ASP C 2 170 ? 15.797 -42.177 24.581 1.00 33.70 202 ASP X O 1
ATOM 2861 N N . ALA C 2 171 ? 17.237 -41.851 22.867 1.00 32.51 203 ALA X N 1
ATOM 2862 C CA . ALA C 2 171 ? 16.331 -42.367 21.875 1.00 31.60 203 ALA X CA 1
ATOM 2863 C C . ALA C 2 171 ? 16.393 -43.898 21.814 1.00 28.49 203 ALA X C 1
ATOM 2864 O O . ALA C 2 171 ? 17.457 -44.481 21.883 1.00 22.45 203 ALA X O 1
ATOM 2866 N N . TYR C 2 172 ? 15.234 -44.532 21.683 1.00 24.32 204 TYR X N 1
ATOM 2867 C CA . TYR C 2 172 ? 15.156 -45.985 21.567 1.00 29.41 204 TYR X CA 1
ATOM 2868 C C . TYR C 2 172 ? 14.760 -46.283 20.144 1.00 29.91 204 TYR X C 1
ATOM 2869 O O . TYR C 2 172 ? 13.967 -45.561 19.554 1.00 35.11 204 TYR X O 1
ATOM 2878 N N . TYR C 2 173 ? 15.296 -47.354 19.591 1.00 29.26 205 TYR X N 1
ATOM 2879 C CA . TYR C 2 173 ? 15.019 -47.685 18.213 1.00 28.20 205 TYR X CA 1
ATOM 2880 C C . TYR C 2 173 ? 14.314 -48.996 18.024 1.00 32.53 205 TYR X C 1
ATOM 2881 O O . TYR C 2 173 ? 14.828 -50.026 18.424 1.00 36.48 205 TYR X O 1
ATOM 2890 N N . VAL C 2 174 ? 13.144 -48.968 17.400 1.00 28.64 206 VAL X N 1
ATOM 2891 C CA . VAL C 2 174 ? 12.402 -50.197 17.170 1.00 27.14 206 VAL X CA 1
ATOM 2892 C C . VAL C 2 174 ? 12.827 -50.731 15.800 1.00 30.63 206 VAL X C 1
ATOM 2893 O O . VAL C 2 174 ? 12.795 -50.018 14.784 1.00 31.09 206 VAL X O 1
ATOM 2897 N N . TYR C 2 175 ? 13.215 -51.999 15.774 1.00 21.58 207 TYR X N 1
ATOM 2898 C CA . TYR C 2 175 ? 13.765 -52.608 14.556 1.00 24.53 207 TYR X CA 1
ATOM 2899 C C . TYR C 2 175 ? 13.322 -54.067 14.354 1.00 35.23 207 TYR X C 1
ATOM 2900 O O . TYR C 2 175 ? 13.826 -54.953 15.053 1.00 35.29 207 TYR X O 1
ATOM 2909 N N . ARG C 2 176 ? 12.405 -54.337 13.424 1.00 32.44 208 ARG X N 1
ATOM 2910 C CA . ARG C 2 176 ? 12.006 -55.731 13.183 1.00 33.36 208 ARG X CA 1
ATOM 2911 C C . ARG C 2 176 ? 12.893 -56.331 12.095 1.00 29.52 208 ARG X C 1
ATOM 2912 O O . ARG C 2 176 ? 12.811 -55.938 10.950 1.00 37.57 208 ARG X O 1
ATOM 2920 N N . LEU C 2 177 ? 13.764 -57.270 12.455 1.00 36.56 209 LEU X N 1
ATOM 2921 C CA . LEU C 2 177 ? 14.645 -57.885 11.458 1.00 33.47 209 LEU X CA 1
ATOM 2922 C C . LEU C 2 177 ? 13.816 -58.673 10.462 1.00 32.65 209 LEU X C 1
ATOM 2923 O O . LEU C 2 177 ? 12.734 -59.141 10.786 1.00 39.82 209 LEU X O 1
ATOM 2928 N N . GLN C 2 178 ? 14.352 -58.818 9.259 1.00 36.78 210 GLN X N 1
ATOM 2929 C CA . GLN C 2 178 ? 13.706 -59.570 8.203 1.00 44.84 210 GLN X CA 1
ATOM 2930 C C . GLN C 2 178 ? 14.255 -60.976 8.428 1.00 42.24 210 GLN X C 1
ATOM 2931 O O . GLN C 2 178 ? 15.467 -61.180 8.428 1.00 39.53 210 GLN X O 1
ATOM 2937 N N . VAL C 2 179 ? 13.377 -61.944 8.636 1.00 47.14 211 VAL X N 1
ATOM 2938 C CA . VAL C 2 179 ? 13.846 -63.297 8.897 1.00 53.88 211 VAL X CA 1
ATOM 2939 C C . VAL C 2 179 ? 13.055 -64.333 8.093 1.00 56.78 211 VAL X C 1
ATOM 2940 O O . VAL C 2 179 ? 11.933 -64.074 7.669 1.00 60.25 211 VAL X O 1
ATOM 2944 N N . SER C 2 180 ? 13.651 -65.497 7.859 1.00 59.30 212 SER X N 1
ATOM 2945 C CA . SER C 2 180 ? 12.976 -66.565 7.114 1.00 60.46 212 SER X CA 1
ATOM 2946 C C . SER C 2 180 ? 13.841 -67.798 7.014 1.00 59.41 212 SER X C 1
ATOM 2947 O O . SER C 2 180 ? 14.945 -67.847 7.560 1.00 61.25 212 SER X O 1
ATOM 2950 N N . SER C 2 181 ? 13.336 -68.793 6.295 1.00 58.27 213 SER X N 1
ATOM 2951 C CA . SER C 2 181 ? 14.084 -70.028 6.112 1.00 60.31 213 SER X CA 1
ATOM 2952 C C . SER C 2 181 ? 15.240 -69.709 5.178 1.00 58.46 213 SER X C 1
ATOM 2953 O O . SER C 2 181 ? 15.168 -68.773 4.393 1.00 59.75 213 SER X O 1
ATOM 2956 N N . ILE C 2 182 ? 16.316 -70.471 5.283 1.00 61.32 214 ILE X N 1
ATOM 2957 C CA . ILE C 2 182 ? 17.468 -70.255 4.427 1.00 60.93 214 ILE X CA 1
ATOM 2958 C C . ILE C 2 182 ? 17.565 -71.377 3.414 1.00 62.72 214 ILE X C 1
ATOM 2959 O O . ILE C 2 182 ? 17.321 -72.540 3.739 1.00 64.96 214 ILE X O 1
ATOM 2964 N N . ASN C 2 183 ? 17.902 -71.027 2.182 1.00 66.18 215 ASN X N 1
ATOM 2965 C CA . ASN C 2 183 ? 18.073 -72.023 1.139 1.00 68.39 215 ASN X CA 1
ATOM 2966 C C . ASN C 2 183 ? 19.060 -71.443 0.151 1.00 66.29 215 ASN X C 1
ATOM 2967 O O . ASN C 2 183 ? 18.757 -70.543 -0.627 1.00 61.21 215 ASN X O 1
ATOM 2972 N N . VAL C 2 184 ? 20.274 -71.964 0.238 1.00 67.05 216 VAL X N 1
ATOM 2973 C CA . VAL C 2 184 ? 21.377 -71.518 -0.584 1.00 64.92 216 VAL X CA 1
ATOM 2974 C C . VAL C 2 184 ? 21.265 -71.885 -2.054 1.00 64.54 216 VAL X C 1
ATOM 2975 O O . VAL C 2 184 ? 20.651 -72.884 -2.426 1.00 63.83 216 VAL X O 1
ATOM 2979 N N . SER C 2 185 ? 21.870 -71.040 -2.879 1.00 63.95 217 SER X N 1
ATOM 2980 C CA . SER C 2 185 ? 21.890 -71.204 -4.319 1.00 61.77 217 SER X CA 1
ATOM 2981 C C . SER C 2 185 ? 23.297 -70.829 -4.738 1.00 60.81 217 SER X C 1
ATOM 2982 O O . SER C 2 185 ? 23.695 -69.680 -4.594 1.00 56.36 217 SER X O 1
ATOM 2985 N N . VAL C 2 186 ? 24.059 -71.791 -5.243 1.00 61.94 218 VAL X N 1
ATOM 2986 C CA . VAL C 2 186 ? 25.422 -71.493 -5.650 1.00 60.25 218 VAL X CA 1
ATOM 2987 C C . VAL C 2 186 ? 25.645 -71.830 -7.107 1.00 56.46 218 VAL X C 1
ATOM 2988 O O . VAL C 2 186 ? 25.001 -72.721 -7.652 1.00 59.50 218 VAL X O 1
ATOM 2992 N N . ASN C 2 187 ? 26.566 -71.107 -7.734 1.00 53.85 219 ASN X N 1
ATOM 2993 C CA . ASN C 2 187 ? 26.894 -71.351 -9.126 1.00 49.04 219 ASN X CA 1
ATOM 2994 C C . ASN C 2 187 ? 28.290 -70.818 -9.390 1.00 46.02 219 ASN X C 1
ATOM 2995 O O . ASN C 2 187 ? 28.904 -70.206 -8.512 1.00 40.34 219 ASN X O 1
ATOM 3000 N N . ALA C 2 188 ? 28.806 -71.077 -10.586 1.00 45.58 220 ALA X N 1
ATOM 3001 C CA . ALA C 2 188 ? 30.132 -70.606 -10.947 1.00 51.08 220 ALA X CA 1
ATOM 3002 C C . ALA C 2 188 ? 30.083 -70.005 -12.335 1.00 45.67 220 ALA X C 1
ATOM 3003 O O . ALA C 2 188 ? 29.168 -70.277 -13.107 1.00 47.58 220 ALA X O 1
ATOM 3005 N N . VAL C 2 189 ? 31.074 -69.180 -12.639 1.00 50.96 221 VAL X N 1
ATOM 3006 C CA . VAL C 2 189 ? 31.150 -68.557 -13.940 1.00 54.21 221 VAL X CA 1
ATOM 3007 C C . VAL C 2 189 ? 31.321 -69.683 -14.945 1.00 59.93 221 VAL X C 1
ATOM 3008 O O . VAL C 2 189 ? 30.897 -69.583 -16.096 1.00 64.05 221 VAL X O 1
ATOM 3012 N N . GLN C 2 190 ? 31.925 -70.770 -14.476 1.00 60.66 222 GLN X N 1
ATOM 3013 C CA . GLN C 2 190 ? 32.166 -71.962 -15.285 1.00 63.67 222 GLN X CA 1
ATOM 3014 C C . GLN C 2 190 ? 32.770 -73.055 -14.397 1.00 61.85 222 GLN X C 1
ATOM 3015 O O . GLN C 2 190 ? 33.735 -72.822 -13.673 1.00 58.58 222 GLN X O 1
ATOM 3021 N N . THR C 2 191 ? 32.182 -74.244 -14.457 1.00 60.31 223 THR X N 1
ATOM 3022 C CA . THR C 2 191 ? 32.623 -75.362 -13.641 1.00 57.37 223 THR X CA 1
ATOM 3023 C C . THR C 2 191 ? 33.968 -75.947 -14.049 1.00 58.81 223 THR X C 1
ATOM 3024 O O . THR C 2 191 ? 34.640 -76.584 -13.229 1.00 65.25 223 THR X O 1
ATOM 3028 N N . VAL C 2 192 ? 34.359 -75.737 -15.305 1.00 55.92 224 VAL X N 1
ATOM 3029 C CA . VAL C 2 192 ? 35.622 -76.271 -15.821 1.00 57.45 224 VAL X CA 1
ATOM 3030 C C . VAL C 2 192 ? 36.510 -75.136 -16.311 1.00 57.99 224 VAL X C 1
ATOM 3031 O O . VAL C 2 192 ? 36.260 -74.539 -17.356 1.00 61.03 224 VAL X O 1
ATOM 3035 N N . VAL C 2 193 ? 37.553 -74.851 -15.547 1.00 60.36 225 VAL X N 1
ATOM 3036 C CA . VAL C 2 193 ? 38.464 -73.764 -15.857 1.00 68.36 225 VAL X CA 1
ATOM 3037 C C . VAL C 2 193 ? 39.864 -74.279 -16.164 1.00 69.11 225 VAL X C 1
ATOM 3038 O O . VAL C 2 193 ? 40.208 -75.413 -15.829 1.00 67.42 225 VAL X O 1
ATOM 3042 N N . ARG C 2 194 ? 40.673 -73.438 -16.797 1.00 73.53 226 ARG X N 1
ATOM 3043 C CA . ARG C 2 194 ? 42.024 -73.823 -17.169 1.00 80.40 226 ARG X CA 1
ATOM 3044 C C . ARG C 2 194 ? 43.081 -73.104 -16.341 1.00 81.78 226 ARG X C 1
ATOM 3045 O O . ARG C 2 194 ? 42.848 -72.014 -15.823 1.00 83.85 226 ARG X O 1
ATOM 3053 N N . GLN C 2 195 ? 44.246 -73.732 -16.227 1.00 81.25 227 GLN X N 1
ATOM 3054 C CA . GLN C 2 195 ? 45.368 -73.182 -15.479 1.00 83.24 227 GLN X CA 1
ATOM 3055 C C . GLN C 2 195 ? 45.565 -71.688 -15.730 1.00 82.25 227 GLN X C 1
ATOM 3056 O O . GLN C 2 195 ? 45.369 -71.207 -16.843 1.00 82.81 227 GLN X O 1
ATOM 3062 N N . GLY C 2 196 ? 45.954 -70.963 -14.686 1.00 80.17 228 GLY X N 1
ATOM 3063 C CA . GLY C 2 196 ? 46.199 -69.534 -14.812 1.00 80.26 228 GLY X CA 1
ATOM 3064 C C . GLY C 2 196 ? 45.009 -68.614 -15.047 1.00 79.79 228 GLY X C 1
ATOM 3065 O O . GLY C 2 196 ? 45.197 -67.403 -15.200 1.00 78.92 228 GLY X O 1
ATOM 3066 N N . GLU C 2 197 ? 43.797 -69.165 -15.095 1.00 79.78 229 GLU X N 1
ATOM 3067 C CA . GLU C 2 197 ? 42.598 -68.354 -15.304 1.00 78.89 229 GLU X CA 1
ATOM 3068 C C . GLU C 2 197 ? 41.872 -68.087 -13.983 1.00 75.14 229 GLU X C 1
ATOM 3069 O O . GLU C 2 197 ? 42.259 -68.605 -12.937 1.00 74.69 229 GLU X O 1
ATOM 3075 N N . ASN C 2 198 ? 40.823 -67.273 -14.033 1.00 70.96 230 ASN X N 1
ATOM 3076 C CA . ASN C 2 198 ? 40.052 -66.909 -12.841 1.00 62.86 230 ASN X CA 1
ATOM 3077 C C . ASN C 2 198 ? 39.013 -67.957 -12.468 1.00 58.54 230 ASN X C 1
ATOM 3078 O O . ASN C 2 198 ? 38.536 -68.709 -13.318 1.00 63.02 230 ASN X O 1
ATOM 3083 N N . ILE C 2 199 ? 38.686 -68.020 -11.184 1.00 53.24 231 ILE X N 1
ATOM 3084 C CA . ILE C 2 199 ? 37.634 -68.913 -10.704 1.00 50.66 231 ILE X CA 1
ATOM 3085 C C . ILE C 2 199 ? 36.668 -68.039 -9.907 1.00 47.03 231 ILE X C 1
ATOM 3086 O O . ILE C 2 199 ? 37.087 -67.218 -9.081 1.00 53.43 231 ILE X O 1
ATOM 3091 N N . THR C 2 200 ? 35.376 -68.195 -10.146 1.00 50.08 232 THR X N 1
ATOM 3092 C CA . THR C 2 200 ? 34.442 -67.381 -9.406 1.00 48.27 232 THR X CA 1
ATOM 3093 C C . THR C 2 200 ? 33.111 -68.075 -9.191 1.00 46.33 232 THR X C 1
ATOM 3094 O O . THR C 2 200 ? 32.462 -68.530 -10.134 1.00 44.10 232 THR X O 1
ATOM 3098 N N . LEU C 2 201 ? 32.722 -68.176 -7.926 1.00 44.11 233 LEU X N 1
ATOM 3099 C CA . LEU C 2 201 ? 31.475 -68.822 -7.574 1.00 42.13 233 LEU X CA 1
ATOM 3100 C C . LEU C 2 201 ? 30.589 -67.838 -6.866 1.00 39.89 233 LEU X C 1
ATOM 3101 O O . LEU C 2 201 ? 31.062 -66.817 -6.354 1.00 34.41 233 LEU X O 1
ATOM 3106 N N . MET C 2 202 ? 29.303 -68.164 -6.816 1.00 31.80 234 MET X N 1
ATOM 3107 C CA . MET C 2 202 ? 28.328 -67.279 -6.217 1.00 41.44 234 MET X CA 1
ATOM 3108 C C . MET C 2 202 ? 27.393 -68.013 -5.301 1.00 43.93 234 MET X C 1
ATOM 3109 O O . MET C 2 202 ? 26.925 -69.110 -5.617 1.00 51.56 234 MET X O 1
ATOM 3114 N N . CYS C 2 203 ? 27.092 -67.372 -4.179 1.00 41.32 235 CYS X N 1
ATOM 3115 C CA . CYS C 2 203 ? 26.172 -67.928 -3.200 1.00 44.84 235 CYS X CA 1
ATOM 3116 C C . CYS C 2 203 ? 25.131 -66.850 -2.934 1.00 41.29 235 CYS X C 1
ATOM 3117 O O . CYS C 2 203 ? 25.463 -65.724 -2.561 1.00 42.54 235 CYS X O 1
ATOM 3120 N N . ILE C 2 204 ? 23.871 -67.191 -3.129 1.00 41.68 236 ILE X N 1
ATOM 3121 C CA . ILE C 2 204 ? 22.816 -66.234 -2.899 1.00 43.95 236 ILE X CA 1
ATOM 3122 C C . ILE C 2 204 ? 21.725 -66.803 -2.008 1.00 41.07 236 ILE X C 1
ATOM 3123 O O . ILE C 2 204 ? 21.188 -67.885 -2.269 1.00 46.74 236 ILE X O 1
ATOM 3128 N N . VAL C 2 205 ? 21.412 -66.075 -0.944 1.00 40.86 237 VAL X N 1
ATOM 3129 C CA . VAL C 2 205 ? 20.360 -66.498 -0.042 1.00 40.23 237 VAL X CA 1
ATOM 3130 C C . VAL C 2 205 ? 19.441 -65.302 0.070 1.00 37.32 237 VAL X C 1
ATOM 3131 O O . VAL C 2 205 ? 19.882 -64.165 0.026 1.00 35.69 237 VAL X O 1
ATOM 3135 N N . ILE C 2 206 ? 18.153 -65.563 0.194 1.00 39.60 238 ILE X N 1
ATOM 3136 C CA . ILE C 2 206 ? 17.178 -64.502 0.250 1.00 43.64 238 ILE X CA 1
ATOM 3137 C C . ILE C 2 206 ? 16.244 -64.733 1.415 1.00 41.81 238 ILE X C 1
ATOM 3138 O O . ILE C 2 206 ? 15.973 -65.873 1.778 1.00 52.76 238 ILE X O 1
ATOM 3143 N N . GLY C 2 207 ? 15.763 -63.648 2.013 1.00 43.11 239 GLY X N 1
ATOM 3144 C CA . GLY C 2 207 ? 14.847 -63.792 3.125 1.00 43.25 239 GLY X CA 1
ATOM 3145 C C . GLY C 2 207 ? 15.382 -63.251 4.436 1.00 39.93 239 GLY X C 1
ATOM 3146 O O . GLY C 2 207 ? 14.598 -62.792 5.262 1.00 45.20 239 GLY X O 1
ATOM 3147 N N . ASN C 2 208 ? 16.697 -63.305 4.637 1.00 36.97 240 ASN X N 1
ATOM 3148 C CA . ASN C 2 208 ? 17.296 -62.809 5.865 1.00 38.25 240 ASN X CA 1
ATOM 3149 C C . ASN C 2 208 ? 18.169 -61.576 5.673 1.00 39.02 240 ASN X C 1
ATOM 3150 O O . ASN C 2 208 ? 18.972 -61.500 4.758 1.00 40.10 240 ASN X O 1
ATOM 3155 N N . GLU C 2 209 ? 18.008 -60.627 6.583 1.00 38.88 241 GLU X N 1
ATOM 3156 C CA . GLU C 2 209 ? 18.732 -59.365 6.585 1.00 34.96 241 GLU X CA 1
ATOM 3157 C C . GLU C 2 209 ? 20.174 -59.560 7.026 1.00 35.57 241 GLU X C 1
ATOM 3158 O O . GLU C 2 209 ? 21.070 -58.843 6.586 1.00 33.24 241 GLU X O 1
ATOM 3164 N N . VAL C 2 210 ? 20.393 -60.518 7.914 1.00 29.36 242 VAL X N 1
ATOM 3165 C CA . VAL C 2 210 ? 21.725 -60.789 8.418 1.00 38.34 242 VAL X CA 1
ATOM 3166 C C . VAL C 2 210 ? 21.989 -62.295 8.352 1.00 35.21 242 VAL X C 1
ATOM 3167 O O . VAL C 2 210 ? 21.166 -63.096 8.782 1.00 34.34 242 VAL X O 1
ATOM 3171 N N . VAL C 2 211 ? 23.124 -62.663 7.768 1.00 35.17 243 VAL X N 1
ATOM 3172 C CA . VAL C 2 211 ? 23.508 -64.055 7.641 1.00 35.30 243 VAL X CA 1
ATOM 3173 C C . VAL C 2 211 ? 25.009 -64.223 7.625 1.00 40.57 243 VAL X C 1
ATOM 3174 O O . VAL C 2 211 ? 25.768 -63.320 7.270 1.00 35.40 243 VAL X O 1
ATOM 3178 N N . ASN C 2 212 ? 25.436 -65.410 8.011 1.00 40.59 244 ASN X N 1
ATOM 3179 C CA . ASN C 2 212 ? 26.841 -65.711 8.007 1.00 40.61 244 ASN X CA 1
ATOM 3180 C C . ASN C 2 212 ? 27.129 -66.672 6.867 1.00 38.75 244 ASN X C 1
ATOM 3181 O O . ASN C 2 212 ? 26.538 -67.745 6.773 1.00 48.77 244 ASN X O 1
ATOM 3186 N N . PHE C 2 213 ? 28.038 -66.254 5.996 1.00 40.65 245 PHE X N 1
ATOM 3187 C CA . PHE C 2 213 ? 28.438 -67.028 4.839 1.00 44.10 245 PHE X CA 1
ATOM 3188 C C . PHE C 2 213 ? 29.730 -67.737 5.179 1.00 43.88 245 PHE X C 1
ATOM 3189 O O . PHE C 2 213 ? 30.661 -67.127 5.712 1.00 41.38 245 PHE X O 1
ATOM 3197 N N . GLU C 2 214 ? 29.791 -69.021 4.864 1.00 42.44 246 GLU X N 1
ATOM 3198 C CA . GLU C 2 214 ? 30.993 -69.796 5.121 1.00 48.99 246 GLU X CA 1
ATOM 3199 C C . GLU C 2 214 ? 31.401 -70.574 3.877 1.00 41.31 246 GLU X C 1
ATOM 3200 O O . GLU C 2 214 ? 30.622 -71.388 3.380 1.00 41.96 246 GLU X O 1
ATOM 3206 N N . TRP C 2 215 ? 32.602 -70.309 3.370 1.00 44.22 247 TRP X N 1
ATOM 3207 C CA . TRP C 2 215 ? 33.106 -71.002 2.184 1.00 55.10 247 TRP X CA 1
ATOM 3208 C C . TRP C 2 215 ? 34.196 -72.011 2.533 1.00 58.47 247 TRP X C 1
ATOM 3209 O O . TRP C 2 215 ? 35.250 -71.657 3.058 1.00 58.70 247 TRP X O 1
ATOM 3220 N N . THR C 2 216 ? 33.941 -73.276 2.245 1.00 62.47 248 THR X N 1
ATOM 3221 C CA . THR C 2 216 ? 34.950 -74.287 2.476 1.00 65.49 248 THR X CA 1
ATOM 3222 C C . THR C 2 216 ? 35.395 -74.684 1.070 1.00 70.72 248 THR X C 1
ATOM 3223 O O . THR C 2 216 ? 34.574 -74.851 0.167 1.00 67.56 248 THR X O 1
ATOM 3227 N N . TYR C 2 217 ? 36.701 -74.807 0.879 1.00 72.77 249 TYR X N 1
ATOM 3228 C CA . TYR C 2 217 ? 37.242 -75.115 -0.435 1.00 74.41 249 TYR X CA 1
ATOM 3229 C C . TYR C 2 217 ? 38.689 -75.605 -0.354 1.00 79.21 249 TYR X C 1
ATOM 3230 O O . TYR C 2 217 ? 39.375 -75.380 0.644 1.00 85.84 249 TYR X O 1
ATOM 3239 N N . PRO C 2 218 ? 39.180 -76.255 -1.425 1.00 78.28 250 PRO X N 1
ATOM 3240 C CA . PRO C 2 218 ? 40.541 -76.797 -1.526 1.00 78.05 250 PRO X CA 1
ATOM 3241 C C . PRO C 2 218 ? 41.649 -75.901 -0.976 1.00 81.10 250 PRO X C 1
ATOM 3242 O O . PRO C 2 218 ? 42.278 -76.216 0.038 1.00 85.25 250 PRO X O 1
ATOM 3246 N N . ARG C 2 219 ? 41.883 -74.792 -1.664 1.00 81.22 251 ARG X N 1
ATOM 3247 C CA . ARG C 2 219 ? 42.907 -73.816 -1.301 1.00 81.15 251 ARG X CA 1
ATOM 3248 C C . ARG C 2 219 ? 42.846 -73.345 0.165 1.00 85.57 251 ARG X C 1
ATOM 3249 O O . ARG C 2 219 ? 43.668 -72.531 0.590 1.00 82.37 251 ARG X O 1
A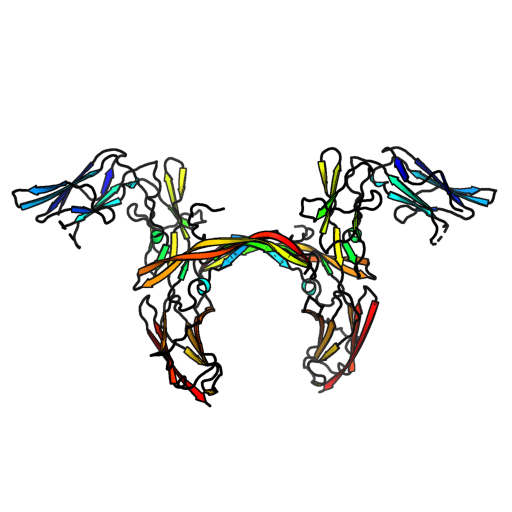TOM 3257 N N . LYS C 2 220 ? 41.893 -73.860 0.943 1.00 85.90 252 LYS X N 1
ATOM 3258 C CA . LYS C 2 220 ? 41.739 -73.431 2.336 1.00 90.08 252 LYS X CA 1
ATOM 3259 C C . LYS C 2 220 ? 42.751 -73.981 3.347 1.00 92.29 252 LYS X C 1
ATOM 3260 O O . LYS C 2 220 ? 43.694 -73.278 3.715 1.00 95.12 252 LYS X O 1
ATOM 3266 N N . GLU C 2 221 ? 42.556 -75.215 3.813 1.00 93.83 253 GLU X N 1
ATOM 3267 C CA . GLU C 2 221 ? 43.471 -75.796 4.799 1.00 95.85 253 GLU X CA 1
ATOM 3268 C C . GLU C 2 221 ? 44.900 -75.779 4.274 1.00 95.42 253 GLU X C 1
ATOM 3269 O O . GLU C 2 221 ? 45.181 -76.298 3.193 1.00 93.46 253 GLU X O 1
ATOM 3275 N N . SER C 2 222 ? 45.801 -75.184 5.049 1.00 95.72 254 SER X N 1
ATOM 3276 C CA . SER C 2 222 ? 47.201 -75.073 4.651 1.00 98.15 254 SER X CA 1
ATOM 3277 C C . SER C 2 222 ? 47.243 -74.405 3.294 1.00 97.21 254 SER X C 1
ATOM 3278 O O . SER C 2 222 ? 47.251 -75.069 2.254 1.00 95.20 254 SER X O 1
ATOM 3281 N N . GLY C 2 223 ? 47.264 -73.082 3.311 1.00 97.84 255 GLY X N 1
ATOM 3282 C CA . GLY C 2 223 ? 47.287 -72.341 2.071 1.00 100.15 255 GLY X CA 1
ATOM 3283 C C . GLY C 2 223 ? 46.397 -71.131 2.206 1.00 100.05 255 GLY X C 1
ATOM 3284 O O . GLY C 2 223 ? 45.221 -71.250 2.562 1.00 99.74 255 GLY X O 1
ATOM 3285 N N . ARG C 2 224 ? 46.972 -69.964 1.936 1.00 99.70 256 ARG X N 1
ATOM 3286 C CA . ARG C 2 224 ? 46.240 -68.711 2.023 1.00 98.95 256 ARG X CA 1
ATOM 3287 C C . ARG C 2 224 ? 44.789 -68.918 1.592 1.00 96.23 256 ARG X C 1
ATOM 3288 O O . ARG C 2 224 ? 44.517 -69.527 0.552 1.00 98.09 256 ARG X O 1
ATOM 3296 N N . LEU C 2 225 ? 43.860 -68.438 2.409 1.00 90.57 257 LEU X N 1
ATOM 3297 C CA . LEU C 2 225 ? 42.453 -68.560 2.086 1.00 84.14 257 LEU X CA 1
ATOM 3298 C C . LEU C 2 225 ? 42.011 -67.351 1.275 1.00 77.37 257 LEU X C 1
ATOM 3299 O O . LEU C 2 225 ? 42.723 -66.346 1.192 1.00 71.21 257 LEU X O 1
ATOM 3304 N N . VAL C 2 226 ? 40.833 -67.458 0.672 1.00 73.38 258 VAL X N 1
ATOM 3305 C CA . VAL C 2 226 ? 40.304 -66.385 -0.150 1.00 69.18 258 VAL X CA 1
ATOM 3306 C C . VAL C 2 226 ? 39.194 -65.635 0.571 1.00 58.19 258 VAL X C 1
ATOM 3307 O O . VAL C 2 226 ? 38.344 -66.243 1.218 1.00 55.39 258 VAL X O 1
ATOM 3311 N N . GLU C 2 227 ? 39.209 -64.312 0.452 1.00 55.82 259 GLU X N 1
ATOM 3312 C CA . GLU C 2 227 ? 38.194 -63.471 1.081 1.00 50.32 259 GLU X CA 1
ATOM 3313 C C . GLU C 2 227 ? 37.044 -63.258 0.126 1.00 49.92 259 GLU X C 1
ATOM 3314 O O . GLU C 2 227 ? 37.229 -62.690 -0.950 1.00 47.00 259 GLU X O 1
ATOM 3320 N N . PRO C 2 228 ? 35.840 -63.717 0.492 1.00 50.89 260 PRO X N 1
ATOM 3321 C CA . PRO C 2 228 ? 34.717 -63.505 -0.419 1.00 49.92 260 PRO X CA 1
ATOM 3322 C C . PRO C 2 228 ? 34.258 -62.045 -0.387 1.00 49.44 260 PRO X C 1
ATOM 3323 O O . PRO C 2 228 ? 34.682 -61.269 0.467 1.00 45.78 260 PRO X O 1
ATOM 3327 N N . VAL C 2 229 ? 33.422 -61.679 -1.349 1.00 49.23 261 VAL X N 1
ATOM 3328 C CA . VAL C 2 229 ? 32.867 -60.338 -1.432 1.00 43.47 261 VAL X CA 1
ATOM 3329 C C . VAL C 2 229 ? 31.356 -60.479 -1.465 1.00 42.78 261 VAL X C 1
ATOM 3330 O O . VAL C 2 229 ? 30.798 -61.179 -2.316 1.00 45.64 261 VAL X O 1
ATOM 3334 N N . THR C 2 230 ? 30.695 -59.818 -0.522 1.00 43.43 262 THR X N 1
ATOM 3335 C CA . THR C 2 230 ? 29.251 -59.898 -0.436 1.00 42.52 262 THR X CA 1
ATOM 3336 C C . THR C 2 230 ? 28.610 -58.673 -1.050 1.00 38.35 262 THR X C 1
ATOM 3337 O O . THR C 2 230 ? 29.192 -57.580 -1.098 1.00 44.23 262 THR X O 1
ATOM 3341 N N . ASP C 2 231 ? 27.401 -58.878 -1.540 1.00 39.13 263 ASP X N 1
ATOM 3342 C CA . ASP C 2 231 ? 26.670 -57.839 -2.226 1.00 45.68 263 ASP X CA 1
ATOM 3343 C C . ASP C 2 231 ? 25.192 -57.951 -1.900 1.00 39.43 263 ASP X C 1
ATOM 3344 O O . ASP C 2 231 ? 24.712 -59.023 -1.515 1.00 37.18 263 ASP X O 1
ATOM 3349 N N . PHE C 2 232 ? 24.469 -56.853 -2.087 1.00 44.04 264 PHE X N 1
ATOM 3350 C CA . PHE C 2 232 ? 23.024 -56.836 -1.853 1.00 50.73 264 PHE X CA 1
ATOM 3351 C C . PHE C 2 232 ? 22.327 -56.438 -3.155 1.00 55.94 264 PHE X C 1
ATOM 3352 O O . PHE C 2 232 ? 22.455 -55.305 -3.611 1.00 53.85 264 PHE X O 1
ATOM 3360 N N . LEU C 2 233 ? 21.607 -57.377 -3.761 1.00 59.86 265 LEU X N 1
ATOM 3361 C CA . LEU C 2 233 ? 20.901 -57.107 -5.012 1.00 61.92 265 LEU X CA 1
ATOM 3362 C C . LEU C 2 233 ? 19.627 -56.328 -4.721 1.00 63.73 265 LEU X C 1
ATOM 3363 O O . LEU C 2 233 ? 19.498 -55.159 -5.083 1.00 67.55 265 LEU X O 1
ATOM 3368 N N . LEU C 2 234 ? 18.684 -57.001 -4.071 1.00 74.41 266 LEU X N 1
ATOM 3369 C CA . LEU C 2 234 ? 17.408 -56.398 -3.713 1.00 81.37 266 LEU X CA 1
ATOM 3370 C C . LEU C 2 234 ? 17.267 -56.260 -2.203 1.00 81.69 266 LEU X C 1
ATOM 3371 O O . LEU C 2 234 ? 17.458 -57.213 -1.454 1.00 80.94 266 LEU X O 1
ATOM 3376 N N . ASP C 2 235 ? 16.929 -55.055 -1.766 1.00 84.63 267 ASP X N 1
ATOM 3377 C CA . ASP C 2 235 ? 16.811 -54.765 -0.352 1.00 87.09 267 ASP X CA 1
ATOM 3378 C C . ASP C 2 235 ? 15.472 -55.077 0.320 1.00 88.38 267 ASP X C 1
ATOM 3379 O O . ASP C 2 235 ? 15.440 -55.272 1.535 1.00 89.21 267 ASP X O 1
ATOM 3384 N N . MET C 2 236 ? 14.365 -55.123 -0.423 1.00 90.73 268 MET X N 1
ATOM 3385 C CA . MET C 2 236 ? 13.106 -55.448 0.245 1.00 89.50 268 MET X CA 1
ATOM 3386 C C . MET C 2 236 ? 13.268 -56.921 0.629 1.00 85.52 268 MET X C 1
ATOM 3387 O O . MET C 2 236 ? 13.853 -57.204 1.673 1.00 86.91 268 MET X O 1
ATOM 3392 N N . PRO C 2 237 ? 12.745 -57.880 -0.164 1.00 81.08 269 PRO X N 1
ATOM 3393 C CA . PRO C 2 237 ? 13.038 -59.217 0.375 1.00 76.76 269 PRO X CA 1
ATOM 3394 C C . PRO C 2 237 ? 14.567 -59.315 0.254 1.00 71.07 269 PRO X C 1
ATOM 3395 O O . PRO C 2 237 ? 15.098 -59.337 -0.861 1.00 67.10 269 PRO X O 1
ATOM 3399 N N . TYR C 2 238 ? 15.278 -59.343 1.379 1.00 66.81 270 TYR X N 1
ATOM 3400 C CA . TYR C 2 238 ? 16.738 -59.369 1.301 1.00 62.59 270 TYR X CA 1
ATOM 3401 C C . TYR C 2 238 ? 17.348 -60.436 0.425 1.00 59.73 270 TYR X C 1
ATOM 3402 O O . TYR C 2 238 ? 17.139 -61.636 0.617 1.00 59.00 270 TYR X O 1
ATOM 3411 N N . HIS C 2 239 ? 18.090 -59.946 -0.561 1.00 58.06 271 HIS X N 1
ATOM 3412 C CA . HIS C 2 239 ? 18.795 -60.761 -1.529 1.00 52.42 271 HIS X CA 1
ATOM 3413 C C . HIS C 2 239 ? 20.236 -60.483 -1.274 1.00 42.71 271 HIS X C 1
ATOM 3414 O O . HIS C 2 239 ? 20.723 -59.411 -1.635 1.00 43.53 271 HIS X O 1
ATOM 3421 N N . ILE C 2 240 ? 20.922 -61.443 -0.666 1.00 41.06 272 ILE X N 1
ATOM 3422 C CA . ILE C 2 240 ? 22.330 -61.272 -0.380 1.00 36.90 272 ILE X CA 1
ATOM 3423 C C . ILE C 2 240 ? 23.141 -62.283 -1.178 1.00 40.87 272 ILE X C 1
ATOM 3424 O O . ILE C 2 240 ? 22.776 -63.463 -1.296 1.00 41.57 272 ILE X O 1
ATOM 3429 N N . ARG C 2 241 ? 24.237 -61.796 -1.740 1.00 38.13 273 ARG X N 1
ATOM 3430 C CA . ARG C 2 241 ? 25.083 -62.609 -2.571 1.00 43.19 273 ARG X CA 1
ATOM 3431 C C . ARG C 2 241 ? 26.527 -62.565 -2.119 1.00 39.96 273 ARG X C 1
ATOM 3432 O O . ARG C 2 241 ? 27.051 -61.508 -1.752 1.00 39.32 273 ARG X O 1
ATOM 3440 N N . SER C 2 242 ? 27.170 -63.728 -2.157 1.00 36.50 274 SER X N 1
ATOM 3441 C CA . SER C 2 242 ? 28.563 -63.838 -1.758 1.00 35.47 274 SER X CA 1
ATOM 3442 C C . SER C 2 242 ? 29.284 -64.432 -2.939 1.00 38.46 274 SER X C 1
ATOM 3443 O O . SER C 2 242 ? 28.834 -65.436 -3.490 1.00 39.86 274 SER X O 1
ATOM 3446 N N . ILE C 2 243 ? 30.379 -63.802 -3.359 1.00 35.87 275 ILE X N 1
ATOM 3447 C CA . ILE C 2 243 ? 31.126 -64.340 -4.480 1.00 42.83 275 ILE X CA 1
ATOM 3448 C C . ILE C 2 243 ? 32.534 -64.681 -4.029 1.00 44.56 275 ILE X C 1
ATOM 3449 O O . ILE C 2 243 ? 33.205 -63.879 -3.382 1.00 46.48 275 ILE X O 1
ATOM 3454 N N . LEU C 2 244 ? 32.961 -65.900 -4.341 1.00 49.05 276 LEU X N 1
ATOM 3455 C CA . LEU C 2 244 ? 34.306 -66.356 -3.997 1.00 46.08 276 LEU X CA 1
ATOM 3456 C C . LEU C 2 244 ? 35.082 -66.248 -5.305 1.00 49.27 276 LEU X C 1
ATOM 3457 O O . LEU C 2 244 ? 34.682 -66.824 -6.318 1.00 49.62 276 LEU X O 1
ATOM 3462 N N . HIS C 2 245 ? 36.164 -65.481 -5.299 1.00 46.21 277 HIS X N 1
ATOM 3463 C CA . HIS C 2 245 ? 36.944 -65.306 -6.508 1.00 46.92 277 HIS X CA 1
ATOM 3464 C C . HIS C 2 245 ? 38.386 -65.712 -6.342 1.00 50.79 277 HIS X C 1
ATOM 3465 O O . HIS C 2 245 ? 39.091 -65.188 -5.485 1.00 53.37 277 HIS X O 1
ATOM 3472 N N . ILE C 2 246 ? 38.828 -66.644 -7.179 1.00 53.20 278 ILE X N 1
ATOM 3473 C CA . ILE C 2 246 ? 40.211 -67.104 -7.135 1.00 56.46 278 ILE X CA 1
ATOM 3474 C C . ILE C 2 246 ? 40.879 -66.885 -8.495 1.00 58.25 278 ILE X C 1
ATOM 3475 O O . ILE C 2 246 ? 40.661 -67.661 -9.432 1.00 61.98 278 ILE X O 1
ATOM 3480 N N . PRO C 2 247 ? 41.691 -65.817 -8.625 1.00 60.52 279 PRO X N 1
ATOM 3481 C CA . PRO C 2 247 ? 42.387 -65.506 -9.874 1.00 65.06 279 PRO X CA 1
ATOM 3482 C C . PRO C 2 247 ? 43.610 -66.400 -10.035 1.00 68.39 279 PRO X C 1
ATOM 3483 O O . PRO C 2 247 ? 44.082 -66.979 -9.061 1.00 68.78 279 PRO X O 1
ATOM 3487 N N . SER C 2 248 ? 44.112 -66.510 -11.264 1.00 72.98 280 SER X N 1
ATOM 3488 C CA . SER C 2 248 ? 45.293 -67.321 -11.552 1.00 69.27 280 SER X CA 1
ATOM 3489 C C . SER C 2 248 ? 45.129 -68.739 -11.019 1.00 66.09 280 SER X C 1
ATOM 3490 O O . SER C 2 248 ? 46.038 -69.312 -10.430 1.00 66.44 280 SER X O 1
ATOM 3493 N N . ALA C 2 249 ? 43.956 -69.302 -11.247 1.00 67.24 281 ALA X N 1
ATOM 3494 C CA . ALA C 2 249 ? 43.654 -70.635 -10.783 1.00 68.47 281 ALA X CA 1
ATOM 3495 C C . ALA C 2 249 ? 44.818 -71.592 -10.939 1.00 72.60 281 ALA X C 1
ATOM 3496 O O . ALA C 2 249 ? 45.294 -71.832 -12.046 1.00 78.30 281 ALA X O 1
ATOM 3498 N N . GLU C 2 250 ? 45.276 -72.130 -9.816 1.00 75.42 282 GLU X N 1
ATOM 3499 C CA . GLU C 2 250 ? 46.354 -73.111 -9.815 1.00 74.39 282 GLU X CA 1
ATOM 3500 C C . GLU C 2 250 ? 45.619 -74.438 -9.856 1.00 75.68 282 GLU X C 1
ATOM 3501 O O . GLU C 2 250 ? 44.389 -74.466 -9.835 1.00 68.43 282 GLU X O 1
ATOM 3507 N N . LEU C 2 251 ? 46.343 -75.544 -9.915 1.00 79.77 283 LEU X N 1
ATOM 3508 C CA . LEU C 2 251 ? 45.630 -76.798 -9.913 1.00 86.07 283 LEU X CA 1
ATOM 3509 C C . LEU C 2 251 ? 45.268 -77.047 -8.458 1.00 90.95 283 LEU X C 1
ATOM 3510 O O . LEU C 2 251 ? 45.360 -76.129 -7.637 1.00 96.06 283 LEU X O 1
ATOM 3515 N N . GLU C 2 252 ? 44.861 -78.270 -8.133 1.00 91.16 284 GLU X N 1
ATOM 3516 C CA . GLU C 2 252 ? 44.457 -78.605 -6.769 1.00 89.83 284 GLU X CA 1
ATOM 3517 C C . GLU C 2 252 ? 43.195 -77.831 -6.401 1.00 88.56 284 GLU X C 1
ATOM 3518 O O . GLU C 2 252 ? 42.383 -78.295 -5.593 1.00 89.19 284 GLU X O 1
ATOM 3524 N N . ASP C 2 253 ? 43.034 -76.651 -7.000 1.00 84.46 285 ASP X N 1
ATOM 3525 C CA . ASP C 2 253 ? 41.859 -75.830 -6.758 1.00 79.85 285 ASP X CA 1
ATOM 3526 C C . ASP C 2 253 ? 40.682 -76.678 -7.150 1.00 78.54 285 ASP X C 1
ATOM 3527 O O . ASP C 2 253 ? 39.568 -76.476 -6.681 1.00 80.45 285 ASP X O 1
ATOM 3532 N N . SER C 2 254 ? 40.941 -77.645 -8.019 1.00 77.18 286 SER X N 1
ATOM 3533 C CA . SER C 2 254 ? 39.888 -78.545 -8.440 1.00 73.23 286 SER X CA 1
ATOM 3534 C C . SER C 2 254 ? 39.422 -79.240 -7.172 1.00 70.21 286 SER X C 1
ATOM 3535 O O . SER C 2 254 ? 40.205 -79.425 -6.233 1.00 64.15 286 SER X O 1
ATOM 3538 N N . GLY C 2 255 ? 38.148 -79.606 -7.137 1.00 69.67 287 GLY X N 1
ATOM 3539 C CA . GLY C 2 255 ? 37.615 -80.269 -5.967 1.00 74.28 287 GLY X CA 1
ATOM 3540 C C . GLY C 2 255 ? 36.283 -79.674 -5.572 1.00 73.58 287 GLY X C 1
ATOM 3541 O O . GLY C 2 255 ? 35.664 -78.939 -6.341 1.00 78.02 287 GLY X O 1
ATOM 3542 N N . THR C 2 256 ? 35.846 -79.981 -4.360 1.00 70.42 288 THR X N 1
ATOM 3543 C CA . THR C 2 256 ? 34.578 -79.485 -3.879 1.00 67.68 288 THR X CA 1
ATOM 3544 C C . THR C 2 256 ? 34.677 -78.077 -3.294 1.00 64.68 288 THR X C 1
ATOM 3545 O O . THR C 2 256 ? 35.632 -77.741 -2.590 1.00 60.94 288 THR X O 1
ATOM 3549 N N . TYR C 2 257 ? 33.682 -77.257 -3.618 1.00 58.57 289 TYR X N 1
ATOM 3550 C CA . TYR C 2 257 ? 33.571 -75.891 -3.103 1.00 52.19 289 TYR X CA 1
ATOM 3551 C C . TYR C 2 257 ? 32.204 -75.869 -2.440 1.00 50.60 289 TYR X C 1
ATOM 3552 O O . TYR C 2 257 ? 31.222 -76.371 -3.000 1.00 46.80 289 TYR X O 1
ATOM 3561 N N . THR C 2 258 ? 32.140 -75.311 -1.239 1.00 53.10 290 THR X N 1
ATOM 3562 C CA . THR C 2 258 ? 30.882 -75.295 -0.517 1.00 52.60 290 THR X CA 1
ATOM 3563 C C . THR C 2 258 ? 30.589 -73.942 0.092 1.00 54.99 290 THR X C 1
ATOM 3564 O O . THR C 2 258 ? 31.492 -73.187 0.470 1.00 54.11 290 THR X O 1
ATOM 3568 N N . CYS C 2 259 ? 29.306 -73.644 0.193 1.00 53.41 291 CYS X N 1
ATOM 3569 C CA . CYS C 2 259 ? 28.892 -72.406 0.792 1.00 52.46 291 CYS X CA 1
ATOM 3570 C C . CYS C 2 259 ? 27.932 -72.857 1.861 1.00 49.46 291 CYS X C 1
ATOM 3571 O O . CYS C 2 259 ? 26.906 -73.455 1.559 1.00 48.38 291 CYS X O 1
ATOM 3574 N N . ASN C 2 260 ? 28.304 -72.619 3.116 1.00 52.61 292 ASN X N 1
ATOM 3575 C CA . ASN C 2 260 ? 27.470 -72.983 4.257 1.00 55.08 292 ASN X CA 1
ATOM 3576 C C . ASN C 2 260 ? 26.928 -71.642 4.723 1.00 45.57 292 ASN X C 1
ATOM 3577 O O . ASN C 2 260 ? 27.705 -70.715 4.973 1.00 45.32 292 ASN X O 1
ATOM 3582 N N . VAL C 2 261 ? 25.612 -71.523 4.829 1.00 41.89 293 VAL X N 1
ATOM 3583 C CA . VAL C 2 261 ? 25.042 -70.268 5.261 1.00 41.90 293 VAL X CA 1
ATOM 3584 C C . VAL C 2 261 ? 24.173 -70.419 6.481 1.00 40.33 293 VAL X C 1
ATOM 3585 O O . VAL C 2 261 ? 23.289 -71.273 6.521 1.00 39.72 293 VAL X O 1
ATOM 3589 N N . THR C 2 262 ? 24.429 -69.580 7.474 1.00 37.66 294 THR X N 1
ATOM 3590 C CA . THR C 2 262 ? 23.639 -69.599 8.683 1.00 45.81 294 THR X CA 1
ATOM 3591 C C . THR C 2 262 ? 23.280 -68.184 9.106 1.00 51.51 294 THR X C 1
ATOM 3592 O O . THR C 2 262 ? 24.044 -67.241 8.915 1.00 53.96 294 THR X O 1
ATOM 3596 N N . GLU C 2 263 ? 22.088 -68.042 9.658 1.00 55.74 295 GLU X N 1
ATOM 3597 C CA . GLU C 2 263 ? 21.644 -66.766 10.176 1.00 61.39 295 GLU X CA 1
ATOM 3598 C C . GLU C 2 263 ? 21.642 -67.004 11.692 1.00 60.22 295 GLU X C 1
ATOM 3599 O O . GLU C 2 263 ? 21.080 -67.990 12.171 1.00 54.80 295 GLU X O 1
ATOM 3605 N N . SER C 2 264 ? 22.306 -66.117 12.430 1.00 63.07 296 SER X N 1
ATOM 3606 C CA . SER C 2 264 ? 22.434 -66.227 13.885 1.00 67.20 296 SER X CA 1
ATOM 3607 C C . SER C 2 264 ? 21.227 -65.809 14.716 1.00 66.69 296 SER X C 1
ATOM 3608 O O . SER C 2 264 ? 21.196 -66.046 15.923 1.00 72.20 296 SER X O 1
ATOM 3611 N N . VAL C 2 265 ? 20.235 -65.188 14.090 1.00 64.46 297 VAL X N 1
ATOM 3612 C CA . VAL C 2 265 ? 19.058 -64.759 14.832 1.00 60.16 297 VAL X CA 1
ATOM 3613 C C . VAL C 2 265 ? 18.205 -65.939 15.274 1.00 63.35 297 VAL X C 1
ATOM 3614 O O . VAL C 2 265 ? 17.620 -65.910 16.351 1.00 65.29 297 VAL X O 1
ATOM 3618 N N . ASN C 2 266 ? 18.134 -66.973 14.442 1.00 61.89 298 ASN X N 1
ATOM 3619 C CA . ASN C 2 266 ? 17.365 -68.163 14.771 1.00 63.25 298 ASN X CA 1
ATOM 3620 C C . ASN C 2 266 ? 18.159 -69.427 14.491 1.00 67.63 298 ASN X C 1
ATOM 3621 O O . ASN C 2 266 ? 17.654 -70.543 14.608 1.00 72.49 298 ASN X O 1
ATOM 3626 N N . ASP C 2 267 ? 19.415 -69.240 14.114 1.00 69.24 299 ASP X N 1
ATOM 3627 C CA . ASP C 2 267 ? 20.313 -70.349 13.834 1.00 71.49 299 ASP X CA 1
ATOM 3628 C C . ASP C 2 267 ? 19.859 -71.363 12.796 1.00 73.06 299 ASP X C 1
ATOM 3629 O O . ASP C 2 267 ? 19.957 -72.567 13.015 1.00 77.77 299 ASP X O 1
ATOM 3634 N N . HIS C 2 268 ? 19.352 -70.881 11.668 1.00 69.73 300 HIS X N 1
ATOM 3635 C CA . HIS C 2 268 ? 18.967 -71.788 10.598 1.00 67.83 300 HIS X CA 1
ATOM 3636 C C . HIS C 2 268 ? 20.248 -71.993 9.799 1.00 62.62 300 HIS X C 1
ATOM 3637 O O . HIS C 2 268 ? 21.131 -71.131 9.801 1.00 60.29 300 HIS X O 1
ATOM 3644 N N . GLN C 2 269 ? 20.360 -73.131 9.126 1.00 56.36 301 GLN X N 1
ATOM 3645 C CA . GLN C 2 269 ? 21.570 -73.432 8.382 1.00 54.45 301 GLN X CA 1
ATOM 3646 C C . GLN C 2 269 ? 21.207 -74.098 7.071 1.00 55.20 301 GLN X C 1
ATOM 3647 O O . GLN C 2 269 ? 20.115 -74.639 6.922 1.00 52.59 301 GLN X O 1
ATOM 3653 N N . ASP C 2 270 ? 22.117 -74.025 6.111 1.00 56.10 302 ASP X N 1
ATOM 3654 C CA . ASP C 2 270 ? 21.914 -74.642 4.809 1.00 57.94 302 ASP X CA 1
ATOM 3655 C C . ASP C 2 270 ? 23.229 -74.590 4.049 1.00 56.37 302 ASP X C 1
ATOM 3656 O O . ASP C 2 270 ? 24.025 -73.668 4.242 1.00 56.14 302 ASP X O 1
ATOM 3661 N N . GLU C 2 271 ? 23.456 -75.576 3.185 1.00 57.09 303 GLU X N 1
ATOM 3662 C CA . GLU C 2 271 ? 24.702 -75.629 2.424 1.00 59.53 303 GLU X CA 1
ATOM 3663 C C . GLU C 2 271 ? 24.531 -76.270 1.052 1.00 60.52 303 GLU X C 1
ATOM 3664 O O . GLU C 2 271 ? 23.681 -77.141 0.846 1.00 64.39 303 GLU X O 1
ATOM 3670 N N . LYS C 2 272 ? 25.343 -75.823 0.108 1.00 58.67 304 LYS X N 1
ATOM 3671 C CA . LYS C 2 272 ? 25.308 -76.371 -1.232 1.00 52.49 304 LYS X CA 1
ATOM 3672 C C . LYS C 2 272 ? 26.748 -76.537 -1.688 1.00 51.26 304 LYS X C 1
ATOM 3673 O O . LYS C 2 272 ? 27.600 -75.674 -1.438 1.00 47.53 304 LYS X O 1
ATOM 3679 N N . ALA C 2 273 ? 27.024 -77.661 -2.341 1.00 53.25 305 ALA X N 1
ATOM 3680 C CA . ALA C 2 273 ? 28.372 -77.938 -2.826 1.00 55.82 305 ALA X CA 1
ATOM 3681 C C . ALA C 2 273 ? 28.378 -78.028 -4.341 1.00 48.21 305 ALA X C 1
ATOM 3682 O O . ALA C 2 273 ? 27.357 -78.339 -4.953 1.00 49.97 305 ALA X O 1
ATOM 3684 N N . ILE C 2 274 ? 29.513 -77.705 -4.946 1.00 53.59 306 ILE X N 1
ATOM 3685 C CA . ILE C 2 274 ? 29.645 -77.817 -6.391 1.00 55.85 306 ILE X CA 1
ATOM 3686 C C . ILE C 2 274 ? 31.084 -78.169 -6.602 1.00 58.23 306 ILE X C 1
ATOM 3687 O O . ILE C 2 274 ? 31.942 -77.821 -5.793 1.00 59.35 306 ILE X O 1
ATOM 3692 N N . ASN C 2 275 ? 31.347 -78.869 -7.689 1.00 62.12 307 ASN X N 1
ATOM 3693 C CA . ASN C 2 275 ? 32.693 -79.291 -7.985 1.00 67.25 307 ASN X CA 1
ATOM 3694 C C . ASN C 2 275 ? 33.270 -78.495 -9.135 1.00 65.13 307 ASN X C 1
ATOM 3695 O O . ASN C 2 275 ? 32.615 -78.281 -10.150 1.00 69.73 307 ASN X O 1
ATOM 3700 N N . ILE C 2 276 ? 34.497 -78.038 -8.946 1.00 65.29 308 ILE X N 1
ATOM 3701 C CA . ILE C 2 276 ? 35.203 -77.286 -9.957 1.00 61.50 308 ILE X CA 1
ATOM 3702 C C . ILE C 2 276 ? 36.483 -78.035 -10.296 1.00 67.42 308 ILE X C 1
ATOM 3703 O O . ILE C 2 276 ? 37.181 -78.535 -9.410 1.00 69.83 308 ILE X O 1
ATOM 3708 N N . THR C 2 277 ? 36.782 -78.127 -11.584 1.00 70.76 309 THR X N 1
ATOM 3709 C CA . THR C 2 277 ? 37.978 -78.825 -12.011 1.00 64.89 309 THR X CA 1
ATOM 3710 C C . THR C 2 277 ? 38.853 -77.941 -12.882 1.00 64.29 309 THR X C 1
ATOM 3711 O O . THR C 2 277 ? 38.391 -77.359 -13.860 1.00 65.82 309 THR X O 1
ATOM 3715 N N . VAL C 2 278 ? 40.117 -77.821 -12.499 1.00 66.04 310 VAL X N 1
ATOM 3716 C CA . VAL C 2 278 ? 41.062 -77.012 -13.250 1.00 71.18 310 VAL X CA 1
ATOM 3717 C C . VAL C 2 278 ? 41.882 -77.918 -14.159 1.00 73.46 310 VAL X C 1
ATOM 3718 O O . VAL C 2 278 ? 42.242 -79.027 -13.773 1.00 76.39 310 VAL X O 1
ATOM 3722 N N . VAL C 2 279 ? 42.175 -77.443 -15.363 1.00 76.65 311 VAL X N 1
ATOM 3723 C CA . VAL C 2 279 ? 42.954 -78.225 -16.316 1.00 80.62 311 VAL X CA 1
ATOM 3724 C C . VAL C 2 279 ? 44.227 -77.486 -16.738 1.00 84.27 311 VAL X C 1
ATOM 3725 O O . VAL C 2 279 ? 44.332 -76.268 -16.581 1.00 87.08 311 VAL X O 1
ATOM 3729 N N . GLU C 2 280 ? 45.193 -78.236 -17.263 1.00 89.25 312 GLU X N 1
ATOM 3730 C CA . GLU C 2 280 ? 46.468 -77.674 -17.702 1.00 91.62 312 GLU X CA 1
ATOM 3731 C C . GLU C 2 280 ? 46.546 -77.489 -19.212 1.00 91.59 312 GLU X C 1
ATOM 3732 O O . GLU C 2 280 ? 46.841 -76.358 -19.648 1.00 91.67 312 GLU X O 1
ATOM 3738 N N . VAL D 2 2 ? 22.908 20.908 -36.358 1.00 97.76 34 VAL Y N 1
ATOM 3739 C CA . VAL D 2 2 ? 22.347 20.704 -34.988 1.00 97.74 34 VAL Y CA 1
ATOM 3740 C C . VAL D 2 2 ? 23.361 21.162 -33.947 1.00 97.83 34 VAL Y C 1
ATOM 3741 O O . VAL D 2 2 ? 24.557 20.913 -34.088 1.00 97.81 34 VAL Y O 1
ATOM 3745 N N . VAL D 2 3 ? 22.877 21.836 -32.906 1.00 97.83 35 VAL Y N 1
ATOM 3746 C CA . VAL D 2 3 ? 23.738 22.352 -31.841 1.00 97.90 35 VAL Y CA 1
ATOM 3747 C C . VAL D 2 3 ? 22.993 22.356 -30.500 1.00 97.88 35 VAL Y C 1
ATOM 3748 O O . VAL D 2 3 ? 21.762 22.282 -30.464 1.00 98.03 35 VAL Y O 1
ATOM 3752 N N . THR D 2 4 ? 23.743 22.449 -29.404 1.00 97.76 36 THR Y N 1
ATOM 3753 C CA . THR D 2 4 ? 23.168 22.448 -28.063 1.00 97.61 36 THR Y CA 1
ATOM 3754 C C . THR D 2 4 ? 23.980 23.316 -27.098 1.00 97.59 36 THR Y C 1
ATOM 3755 O O . THR D 2 4 ? 25.160 23.571 -27.322 1.00 97.67 36 THR Y O 1
ATOM 3759 N N . PRO D 2 5 ? 23.349 23.792 -26.013 1.00 97.50 37 PRO Y N 1
ATOM 3760 C CA . PRO D 2 5 ? 24.054 24.631 -25.042 1.00 97.36 37 PRO Y CA 1
ATOM 3761 C C . PRO D 2 5 ? 24.342 23.916 -23.723 1.00 97.24 37 PRO Y C 1
ATOM 3762 O O . PRO D 2 5 ? 23.424 23.664 -22.938 1.00 97.33 37 PRO Y O 1
ATOM 3766 N N . PRO D 2 6 ? 25.619 23.587 -23.453 1.00 97.22 38 PRO Y N 1
ATOM 3767 C CA . PRO D 2 6 ? 26.810 23.809 -24.282 1.00 97.25 38 PRO Y CA 1
ATOM 3768 C C . PRO D 2 6 ? 27.412 22.483 -24.759 1.00 97.40 38 PRO Y C 1
ATOM 3769 O O . PRO D 2 6 ? 27.900 22.379 -25.889 1.00 97.45 38 PRO Y O 1
ATOM 3773 N N . GLY D 2 7 ? 27.381 21.484 -23.877 1.00 97.34 39 GLY Y N 1
ATOM 3774 C CA . GLY D 2 7 ? 27.922 20.170 -24.189 1.00 97.23 39 GLY Y CA 1
ATOM 3775 C C . GLY D 2 7 ? 29.322 19.992 -23.627 1.00 97.17 39 GLY Y C 1
ATOM 3776 O O . GLY D 2 7 ? 29.933 20.973 -23.207 1.00 97.22 39 GLY Y O 1
ATOM 3777 N N . PRO D 2 8 ? 29.853 18.757 -23.572 1.00 97.10 40 PRO Y N 1
ATOM 3778 C CA . PRO D 2 8 ? 29.232 17.491 -23.990 1.00 97.06 40 PRO Y CA 1
ATOM 3779 C C . PRO D 2 8 ? 28.690 16.718 -22.781 1.00 96.98 40 PRO Y C 1
ATOM 3780 O O . PRO D 2 8 ? 27.717 15.972 -22.888 1.00 96.88 40 PRO Y O 1
ATOM 3784 N N . GLU D 2 9 ? 29.342 16.907 -21.636 1.00 79.69 41 GLU Y N 1
ATOM 3785 C CA . GLU D 2 9 ? 28.965 16.252 -20.386 1.00 80.87 41 GLU Y CA 1
ATOM 3786 C C . GLU D 2 9 ? 28.663 17.284 -19.299 1.00 80.60 41 GLU Y C 1
ATOM 3787 O O . GLU D 2 9 ? 29.484 18.159 -19.016 1.00 80.84 41 GLU Y O 1
ATOM 3793 N N . LEU D 2 10 ? 27.496 17.164 -18.673 1.00 80.39 42 LEU Y N 1
ATOM 3794 C CA . LEU D 2 10 ? 27.091 18.111 -17.641 1.00 81.36 42 LEU Y CA 1
ATOM 3795 C C . LEU D 2 10 ? 26.895 17.472 -16.278 1.00 81.06 42 LEU Y C 1
ATOM 3796 O O . LEU D 2 10 ? 26.356 16.375 -16.170 1.00 82.84 42 LEU Y O 1
ATOM 3801 N N . VAL D 2 11 ? 27.336 18.172 -15.240 1.00 81.31 43 VAL Y N 1
ATOM 3802 C CA . VAL D 2 11 ? 27.181 17.711 -13.863 1.00 81.72 43 VAL Y CA 1
ATOM 3803 C C . VAL D 2 11 ? 26.332 18.769 -13.155 1.00 86.58 43 VAL Y C 1
ATOM 3804 O O . VAL D 2 11 ? 26.808 19.871 -12.867 1.00 86.22 43 VAL Y O 1
ATOM 3808 N N . LEU D 2 12 ? 25.072 18.431 -12.887 1.00 91.45 44 LEU Y N 1
ATOM 3809 C CA . LEU D 2 12 ? 24.134 19.357 -12.249 1.00 93.79 44 LEU Y CA 1
ATOM 3810 C C . LEU D 2 12 ? 23.863 19.066 -10.772 1.00 96.19 44 LEU Y C 1
ATOM 3811 O O . LEU D 2 12 ? 24.071 17.947 -10.297 1.00 98.00 44 LEU Y O 1
ATOM 3816 N N . ASN D 2 13 ? 23.389 20.079 -10.053 1.00 100.23 45 ASN Y N 1
ATOM 3817 C CA . ASN D 2 13 ? 23.076 19.927 -8.635 1.00 104.80 45 ASN Y CA 1
ATOM 3818 C C . ASN D 2 13 ? 21.668 19.368 -8.449 1.00 103.43 45 ASN Y C 1
ATOM 3819 O O . ASN D 2 13 ? 20.804 19.527 -9.315 1.00 97.46 45 ASN Y O 1
ATOM 3824 N N . VAL D 2 14 ? 21.446 18.716 -7.311 1.00 105.25 46 VAL Y N 1
ATOM 3825 C CA . VAL D 2 14 ? 20.157 18.103 -7.013 1.00 108.46 46 VAL Y CA 1
ATOM 3826 C C . VAL D 2 14 ? 19.022 19.115 -6.887 1.00 108.82 46 VAL Y C 1
ATOM 3827 O O . VAL D 2 14 ? 19.224 20.234 -6.415 1.00 109.39 46 VAL Y O 1
ATOM 3831 N N . SER D 2 15 ? 17.830 18.700 -7.313 1.00 109.62 47 SER Y N 1
ATOM 3832 C CA . SER D 2 15 ? 16.619 19.523 -7.261 1.00 110.86 47 SER Y CA 1
ATOM 3833 C C . SER D 2 15 ? 16.712 20.915 -7.902 1.00 111.05 47 SER Y C 1
ATOM 3834 O O . SER D 2 15 ? 15.768 21.705 -7.818 1.00 112.81 47 SER Y O 1
ATOM 3837 N N . SER D 2 16 ? 17.838 21.213 -8.546 1.00 109.95 48 SER Y N 1
ATOM 3838 C CA . SER D 2 16 ? 18.017 22.504 -9.204 1.00 107.68 48 SER Y CA 1
ATOM 3839 C C . SER D 2 16 ? 17.318 22.462 -10.560 1.00 105.34 48 SER Y C 1
ATOM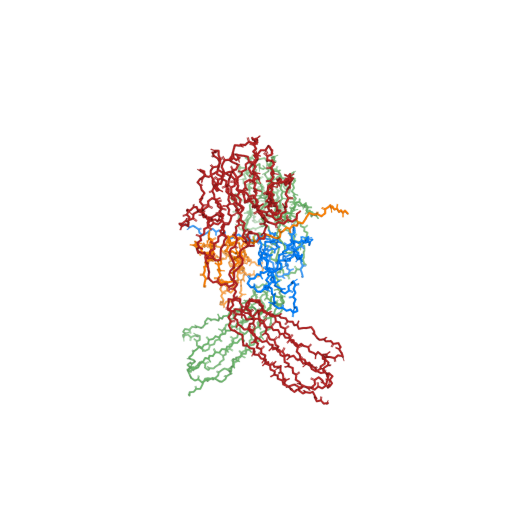 3840 O O . SER D 2 16 ? 16.773 21.427 -10.941 1.00 105.40 48 SER Y O 1
ATOM 3843 N N . THR D 2 17 ? 17.335 23.578 -11.285 1.00 104.88 49 THR Y N 1
ATOM 3844 C CA . THR D 2 17 ? 16.679 23.652 -12.594 1.00 102.40 49 THR Y CA 1
ATOM 3845 C C . THR D 2 17 ? 17.688 23.790 -13.735 1.00 99.27 49 THR Y C 1
ATOM 3846 O O . THR D 2 17 ? 18.834 24.192 -13.511 1.00 100.29 49 THR Y O 1
ATOM 3850 N N . PHE D 2 18 ? 17.264 23.447 -14.954 1.00 93.70 50 PHE Y N 1
ATOM 3851 C CA . PHE D 2 18 ? 18.139 23.559 -16.116 1.00 88.22 50 PHE Y CA 1
ATOM 3852 C C . PHE D 2 18 ? 17.401 23.563 -17.454 1.00 87.79 50 PHE Y C 1
ATOM 3853 O O . PHE D 2 18 ? 16.314 22.999 -17.586 1.00 84.37 50 PHE Y O 1
ATOM 3861 N N . VAL D 2 19 ? 18.015 24.198 -18.449 1.00 88.93 51 VAL Y N 1
ATOM 3862 C CA . VAL D 2 19 ? 17.430 24.296 -19.784 1.00 89.29 51 VAL Y CA 1
ATOM 3863 C C . VAL D 2 19 ? 18.411 23.857 -20.874 1.00 92.72 51 VAL Y C 1
ATOM 3864 O O . VAL D 2 19 ? 19.563 24.300 -20.915 1.00 94.86 51 VAL Y O 1
ATOM 3868 N N . LEU D 2 20 ? 17.944 22.984 -21.756 1.00 94.49 52 LEU Y N 1
ATOM 3869 C CA . LEU D 2 20 ? 18.767 22.496 -22.850 1.00 96.93 52 LEU Y CA 1
ATOM 3870 C C . LEU D 2 20 ? 18.121 22.924 -24.151 1.00 99.18 52 LEU Y C 1
ATOM 3871 O O . LEU D 2 20 ? 16.935 22.679 -24.368 1.00 99.91 52 LEU Y O 1
ATOM 3876 N N . THR D 2 21 ? 18.900 23.561 -25.017 1.00 102.71 53 THR Y N 1
ATOM 3877 C CA . THR D 2 21 ? 18.391 24.013 -26.308 1.00 107.08 53 THR Y CA 1
ATOM 3878 C C . THR D 2 21 ? 19.028 23.190 -27.423 1.00 106.88 53 THR Y C 1
ATOM 3879 O O . THR D 2 21 ? 20.039 22.528 -27.215 1.00 109.10 53 THR Y O 1
ATOM 3883 N N . CYS D 2 22 ? 18.428 23.212 -28.603 1.00 106.62 54 CYS Y N 1
ATOM 3884 C CA . CYS D 2 22 ? 18.986 22.475 -29.723 1.00 109.19 54 CYS Y CA 1
ATOM 3885 C C . CYS D 2 22 ? 18.279 22.837 -31.008 1.00 110.01 54 CYS Y C 1
ATOM 3886 O O . CYS D 2 22 ? 17.107 22.512 -31.200 1.00 112.00 54 CYS Y O 1
ATOM 3889 N N . SER D 2 23 ? 19.015 23.498 -31.894 1.00 109.74 55 SER Y N 1
ATOM 3890 C CA . SER D 2 23 ? 18.466 23.952 -33.159 1.00 107.41 55 SER Y CA 1
ATOM 3891 C C . SER D 2 23 ? 19.179 23.433 -34.405 1.00 107.52 55 SER Y C 1
ATOM 3892 O O . SER D 2 23 ? 20.365 23.097 -34.375 1.00 107.44 55 SER Y O 1
ATOM 3895 N N . GLY D 2 24 ? 18.426 23.376 -35.500 1.00 106.77 56 GLY Y N 1
ATOM 3896 C CA . GLY D 2 24 ? 18.951 22.916 -36.773 1.00 104.67 56 GLY Y CA 1
ATOM 3897 C C . GLY D 2 24 ? 18.074 23.477 -37.874 1.00 104.04 56 GLY Y C 1
ATOM 3898 O O . GLY D 2 24 ? 16.967 23.942 -37.601 1.00 102.78 56 GLY Y O 1
ATOM 3899 N N . SER D 2 25 ? 18.554 23.445 -39.113 1.00 103.44 57 SER Y N 1
ATOM 3900 C CA . SER D 2 25 ? 17.780 23.970 -40.233 1.00 103.71 57 SER Y CA 1
ATOM 3901 C C . SER D 2 25 ? 16.379 23.353 -40.309 1.00 102.99 57 SER Y C 1
ATOM 3902 O O . SER D 2 25 ? 15.401 24.050 -40.589 1.00 101.37 57 SER Y O 1
ATOM 3905 N N . ALA D 2 26 ? 16.285 22.050 -40.046 1.00 103.30 58 ALA Y N 1
ATOM 3906 C CA . ALA D 2 26 ? 15.004 21.344 -40.086 1.00 103.14 58 ALA Y CA 1
ATOM 3907 C C . ALA D 2 26 ? 14.427 21.207 -38.677 1.00 103.44 58 ALA Y C 1
ATOM 3908 O O . ALA D 2 26 ? 15.061 21.605 -37.700 1.00 103.39 58 ALA Y O 1
ATOM 3910 N N . PRO D 2 27 ? 13.207 20.654 -38.554 1.00 105.29 59 PRO Y N 1
ATOM 3911 C CA . PRO D 2 27 ? 12.564 20.475 -37.247 1.00 105.53 59 PRO Y CA 1
ATOM 3912 C C . PRO D 2 27 ? 13.434 19.669 -36.284 1.00 104.03 59 PRO Y C 1
ATOM 3913 O O . PRO D 2 27 ? 14.206 18.811 -36.712 1.00 104.39 59 PRO Y O 1
ATOM 3917 N N . VAL D 2 28 ? 13.299 19.930 -34.987 1.00 102.90 60 VAL Y N 1
ATOM 3918 C CA . VAL D 2 28 ? 14.117 19.234 -34.002 1.00 103.43 60 VAL Y CA 1
ATOM 3919 C C . VAL D 2 28 ? 13.360 18.787 -32.747 1.00 105.85 60 VAL Y C 1
ATOM 3920 O O . VAL D 2 28 ? 12.377 19.414 -32.349 1.00 107.04 60 VAL Y O 1
ATOM 3924 N N . VAL D 2 29 ? 13.835 17.704 -32.129 1.00 106.26 61 VAL Y N 1
ATOM 3925 C CA . VAL D 2 29 ? 13.230 17.146 -30.915 1.00 104.08 61 VAL Y CA 1
ATOM 3926 C C . VAL D 2 29 ? 14.230 16.378 -30.042 1.00 104.34 61 VAL Y C 1
ATOM 3927 O O . VAL D 2 29 ? 15.188 15.792 -30.542 1.00 104.30 61 VAL Y O 1
ATOM 3931 N N . TRP D 2 30 ? 13.996 16.386 -28.734 1.00 106.18 62 TRP Y N 1
ATOM 3932 C CA . TRP D 2 30 ? 14.858 15.676 -27.792 1.00 109.70 62 TRP Y CA 1
ATOM 3933 C C . TRP D 2 30 ? 14.248 14.315 -27.466 1.00 111.48 62 TRP Y C 1
ATOM 3934 O O . TRP D 2 30 ? 13.046 14.116 -27.642 1.00 113.32 62 TRP Y O 1
ATOM 3945 N N . GLU D 2 31 ? 15.070 13.379 -26.992 1.00 111.27 63 GLU Y N 1
ATOM 3946 C CA . GLU D 2 31 ? 14.575 12.047 -26.652 1.00 109.14 63 GLU Y CA 1
ATOM 3947 C C . GLU D 2 31 ? 15.373 11.356 -25.551 1.00 108.15 63 GLU Y C 1
ATOM 3948 O O . GLU D 2 31 ? 16.504 10.918 -25.769 1.00 109.90 63 GLU Y O 1
ATOM 3954 N N . ARG D 2 32 ? 14.772 11.262 -24.367 1.00 105.61 64 ARG Y N 1
ATOM 3955 C CA . ARG D 2 32 ? 15.406 10.617 -23.222 1.00 104.22 64 ARG Y CA 1
ATOM 3956 C C . ARG D 2 32 ? 14.789 9.242 -22.991 1.00 103.81 64 ARG Y C 1
ATOM 3957 O O . ARG D 2 32 ? 13.635 9.138 -22.569 1.00 105.05 64 ARG Y O 1
ATOM 3965 N N . MET D 2 33 ? 15.563 8.196 -23.267 1.00 103.27 65 MET Y N 1
ATOM 3966 C CA . MET D 2 33 ? 15.113 6.814 -23.093 1.00 105.68 65 MET Y CA 1
ATOM 3967 C C . MET D 2 33 ? 14.206 6.341 -24.237 1.00 106.68 65 MET Y C 1
ATOM 3968 O O . MET D 2 33 ? 13.235 5.608 -24.017 1.00 107.75 65 MET Y O 1
ATOM 3973 N N . SER D 2 34 ? 14.539 6.763 -25.456 1.00 105.19 66 SER Y N 1
ATOM 3974 C CA . SER D 2 34 ? 13.789 6.399 -26.656 1.00 103.67 66 SER Y CA 1
ATOM 3975 C C . SER D 2 34 ? 12.402 7.036 -26.777 1.00 104.58 66 SER Y C 1
ATOM 3976 O O . SER D 2 34 ? 11.676 6.769 -27.736 1.00 102.35 66 SER Y O 1
ATOM 3979 N N . GLN D 2 35 ? 12.040 7.879 -25.811 1.00 106.04 67 GLN Y N 1
ATOM 3980 C CA . GLN D 2 35 ? 10.751 8.575 -25.835 1.00 109.00 67 GLN Y CA 1
ATOM 3981 C C . GLN D 2 35 ? 10.908 10.062 -25.497 1.00 111.72 67 GLN Y C 1
ATOM 3982 O O . GLN D 2 35 ? 11.430 10.412 -24.434 1.00 113.77 67 GLN Y O 1
ATOM 3988 N N . GLU D 2 36 ? 10.443 10.929 -26.399 1.00 111.81 68 GLU Y N 1
ATOM 3989 C CA . GLU D 2 36 ? 10.543 12.376 -26.205 1.00 112.17 68 GLU Y CA 1
ATOM 3990 C C . GLU D 2 36 ? 9.682 12.910 -25.053 1.00 110.25 68 GLU Y C 1
ATOM 3991 O O . GLU D 2 36 ? 8.472 12.681 -25.000 1.00 108.39 68 GLU Y O 1
ATOM 3997 N N . PRO D 2 37 ? 10.311 13.645 -24.119 1.00 110.26 69 PRO Y N 1
ATOM 3998 C CA . PRO D 2 37 ? 9.714 14.257 -22.924 1.00 111.57 69 PRO Y CA 1
ATOM 3999 C C . PRO D 2 37 ? 9.028 15.611 -23.169 1.00 111.85 69 PRO Y C 1
ATOM 4000 O O . PRO D 2 37 ? 8.844 16.026 -24.318 1.00 111.89 69 PRO Y O 1
ATOM 4004 N N . PRO D 2 38 ? 8.630 16.309 -22.083 1.00 111.99 70 PRO Y N 1
ATOM 4005 C CA . PRO D 2 38 ? 7.972 17.616 -22.201 1.00 111.75 70 PRO Y CA 1
ATOM 4006 C C . PRO D 2 38 ? 8.897 18.648 -22.848 1.00 111.27 70 PRO Y C 1
ATOM 4007 O O . PRO D 2 38 ? 9.778 19.203 -22.190 1.00 111.14 70 PRO Y O 1
ATOM 4011 N N . GLN D 2 39 ? 8.691 18.902 -24.135 1.00 112.10 71 GLN Y N 1
ATOM 4012 C CA . GLN D 2 39 ? 9.507 19.863 -24.865 1.00 112.42 71 GLN Y CA 1
ATOM 4013 C C . GLN D 2 39 ? 8.751 21.160 -25.120 1.00 113.58 71 GLN Y C 1
ATOM 4014 O O . GLN D 2 39 ? 7.684 21.404 -24.549 1.00 114.84 71 GLN Y O 1
ATOM 4020 N N . GLU D 2 40 ? 9.331 21.983 -25.989 1.00 112.35 72 GLU Y N 1
ATOM 4021 C CA . GLU D 2 40 ? 8.759 23.260 -26.395 1.00 111.33 72 GLU Y CA 1
ATOM 4022 C C . GLU D 2 40 ? 9.417 23.668 -27.707 1.00 111.20 72 GLU Y C 1
ATOM 4023 O O . GLU D 2 40 ? 10.337 24.490 -27.725 1.00 108.60 72 GLU Y O 1
ATOM 4029 N N . MET D 2 41 ? 8.950 23.068 -28.800 1.00 111.26 73 MET Y N 1
ATOM 4030 C CA . MET D 2 41 ? 9.472 23.360 -30.134 1.00 112.34 73 MET Y CA 1
ATOM 4031 C C . MET D 2 41 ? 9.100 24.772 -30.585 1.00 114.38 73 MET Y C 1
ATOM 4032 O O . MET D 2 41 ? 8.050 25.297 -30.214 1.00 115.07 73 MET Y O 1
ATOM 4037 N N . ALA D 2 42 ? 9.966 25.380 -31.391 1.00 115.17 74 ALA Y N 1
ATOM 4038 C CA . ALA D 2 42 ? 9.725 26.729 -31.893 1.00 115.24 74 ALA Y CA 1
ATOM 4039 C C . ALA D 2 42 ? 10.531 26.997 -33.163 1.00 115.04 74 ALA Y C 1
ATOM 4040 O O . ALA D 2 42 ? 11.717 26.670 -33.235 1.00 115.41 74 ALA Y O 1
ATOM 4042 N N . LYS D 2 43 ? 9.882 27.593 -34.161 1.00 114.73 75 LYS Y N 1
ATOM 4043 C CA . LYS D 2 43 ? 10.537 27.908 -35.428 1.00 113.67 75 LYS Y CA 1
ATOM 4044 C C . LYS D 2 43 ? 10.938 29.380 -35.539 1.00 114.08 75 LYS Y C 1
ATOM 4045 O O . LYS D 2 43 ? 10.155 30.279 -35.223 1.00 114.15 75 LYS Y O 1
ATOM 4051 N N . ALA D 2 44 ? 12.173 29.615 -35.977 1.00 112.67 76 ALA Y N 1
ATOM 4052 C CA . ALA D 2 44 ? 12.687 30.970 -36.138 1.00 112.48 76 ALA Y CA 1
ATOM 4053 C C . ALA D 2 44 ? 12.347 31.465 -37.539 1.00 113.61 76 ALA Y C 1
ATOM 4054 O O . ALA D 2 44 ? 12.286 30.673 -38.484 1.00 115.25 76 ALA Y O 1
ATOM 4056 N N . GLN D 2 45 ? 12.127 32.774 -37.666 1.00 114.29 77 GLN Y N 1
ATOM 4057 C CA . GLN D 2 45 ? 11.780 33.387 -38.948 1.00 113.24 77 GLN Y CA 1
ATOM 4058 C C . GLN D 2 45 ? 12.905 33.249 -39.980 1.00 112.99 77 GLN Y C 1
ATOM 4059 O O . GLN D 2 45 ? 12.670 33.365 -41.190 1.00 112.38 77 GLN Y O 1
ATOM 4065 N N . ASP D 2 46 ? 14.118 32.992 -39.493 1.00 111.71 78 ASP Y N 1
ATOM 4066 C CA . ASP D 2 46 ? 15.291 32.837 -40.353 1.00 111.09 78 ASP Y CA 1
ATOM 4067 C C . ASP D 2 46 ? 15.535 31.398 -40.813 1.00 109.75 78 ASP Y C 1
ATOM 4068 O O . ASP D 2 46 ? 16.661 31.033 -41.158 1.00 109.91 78 ASP Y O 1
ATOM 4073 N N . GLY D 2 47 ? 14.481 30.587 -40.821 1.00 106.79 79 GLY Y N 1
ATOM 4074 C CA . GLY D 2 47 ? 14.617 29.204 -41.243 1.00 104.73 79 GLY Y CA 1
ATOM 4075 C C . GLY D 2 47 ? 15.435 28.372 -40.272 1.00 104.59 79 GLY Y C 1
ATOM 4076 O O . GLY D 2 47 ? 16.317 27.614 -40.685 1.00 106.12 79 GLY Y O 1
ATOM 4077 N N . THR D 2 48 ? 15.143 28.520 -38.980 1.00 103.30 80 THR Y N 1
ATOM 4078 C CA . THR D 2 48 ? 15.839 27.785 -37.926 1.00 103.40 80 THR Y CA 1
ATOM 4079 C C . THR D 2 48 ? 14.862 27.207 -36.908 1.00 105.15 80 THR Y C 1
ATOM 4080 O O . THR D 2 48 ? 14.128 27.940 -36.243 1.00 106.37 80 THR Y O 1
ATOM 4084 N N . PHE D 2 49 ? 14.857 25.882 -36.798 1.00 106.72 81 PHE Y N 1
ATOM 4085 C CA . PHE D 2 49 ? 13.990 25.185 -35.854 1.00 108.37 81 PHE Y CA 1
ATOM 4086 C C . PHE D 2 49 ? 14.777 24.883 -34.587 1.00 108.96 81 PHE Y C 1
ATOM 4087 O O . PHE D 2 49 ? 15.966 24.563 -34.643 1.00 108.40 81 PHE Y O 1
ATOM 4095 N N . SER D 2 50 ? 14.111 24.990 -33.444 1.00 110.93 82 SER Y N 1
ATOM 4096 C CA . SER D 2 50 ? 14.751 24.722 -32.164 1.00 112.89 82 SER Y CA 1
ATOM 4097 C C . SER D 2 50 ? 13.827 23.929 -31.240 1.00 112.59 82 SER Y C 1
ATOM 4098 O O . SER D 2 50 ? 12.642 23.737 -31.534 1.00 114.88 82 SER Y O 1
ATOM 4101 N N . SER D 2 51 ? 14.382 23.457 -30.130 1.00 108.73 83 SER Y N 1
ATOM 4102 C CA . SER D 2 51 ? 13.616 22.688 -29.165 1.00 107.87 83 SER Y CA 1
ATOM 4103 C C . SER D 2 51 ? 14.258 22.817 -27.794 1.00 107.39 83 SER Y C 1
ATOM 4104 O O . SER D 2 51 ? 15.476 22.709 -27.654 1.00 107.75 83 SER Y O 1
ATOM 4107 N N . VAL D 2 52 ? 13.431 23.064 -26.786 1.00 107.61 84 VAL Y N 1
ATOM 4108 C CA . VAL D 2 52 ? 13.918 23.206 -25.424 1.00 108.06 84 VAL Y CA 1
ATOM 4109 C C . VAL D 2 52 ? 13.121 22.311 -24.487 1.00 111.05 84 VAL Y C 1
ATOM 4110 O O . VAL D 2 52 ? 11.941 22.037 -24.719 1.00 111.83 84 VAL Y O 1
ATOM 4114 N N . LEU D 2 53 ? 13.781 21.848 -23.433 1.00 111.13 85 LEU Y N 1
ATOM 4115 C CA . LEU D 2 53 ? 13.142 20.995 -22.445 1.00 110.71 85 LEU Y CA 1
ATOM 4116 C C . LEU D 2 53 ? 13.693 21.362 -21.075 1.00 110.83 85 LEU Y C 1
ATOM 4117 O O . LEU D 2 53 ? 14.905 21.331 -20.843 1.00 110.64 85 LEU Y O 1
ATOM 4122 N N . THR D 2 54 ? 12.791 21.737 -20.175 1.00 109.89 86 THR Y N 1
ATOM 4123 C CA . THR D 2 54 ? 13.187 22.127 -18.833 1.00 107.17 86 THR Y CA 1
ATOM 4124 C C . THR D 2 54 ? 13.217 20.928 -17.899 1.00 104.50 86 THR Y C 1
ATOM 4125 O O . THR D 2 54 ? 12.253 20.165 -17.805 1.00 102.68 86 THR Y O 1
ATOM 4129 N N . LEU D 2 55 ? 14.342 20.765 -17.215 1.00 103.62 87 LEU Y N 1
ATOM 4130 C CA . LEU D 2 55 ? 14.519 19.673 -16.268 1.00 104.67 87 LEU Y CA 1
ATOM 4131 C C . LEU D 2 55 ? 14.287 20.255 -14.880 1.00 102.95 87 LEU Y C 1
ATOM 4132 O O . LEU D 2 55 ? 15.164 20.910 -14.316 1.00 102.50 87 LEU Y O 1
ATOM 4137 N N . THR D 2 56 ? 13.098 20.025 -14.334 1.00 99.90 88 THR Y N 1
ATOM 4138 C CA . THR D 2 56 ? 12.775 20.560 -13.022 1.00 99.41 88 THR Y CA 1
ATOM 4139 C C . THR D 2 56 ? 12.949 19.550 -11.898 1.00 99.31 88 THR Y C 1
ATOM 4140 O O . THR D 2 56 ? 12.650 18.367 -12.062 1.00 99.57 88 THR Y O 1
ATOM 4144 N N . ASN D 2 57 ? 13.433 20.035 -10.756 1.00 99.62 89 ASN Y N 1
ATOM 4145 C CA . ASN D 2 57 ? 13.665 19.189 -9.594 1.00 102.56 89 ASN Y CA 1
ATOM 4146 C C . ASN D 2 57 ? 14.598 18.065 -10.013 1.00 101.50 89 ASN Y C 1
ATOM 4147 O O . ASN D 2 57 ? 14.166 16.927 -10.214 1.00 99.21 89 ASN Y O 1
ATOM 4152 N N . LEU D 2 58 ? 15.879 18.387 -10.149 1.00 102.10 90 LEU Y N 1
ATOM 4153 C CA . LEU D 2 58 ? 16.865 17.398 -10.558 1.00 101.34 90 LEU Y CA 1
ATOM 4154 C C . LEU D 2 58 ? 17.058 16.298 -9.520 1.00 102.04 90 LEU Y C 1
ATOM 4155 O O . LEU D 2 58 ? 17.265 16.567 -8.336 1.00 99.96 90 LEU Y O 1
ATOM 4160 N N . THR D 2 59 ? 16.978 15.055 -9.981 1.00 102.10 91 THR Y N 1
ATOM 4161 C CA . THR D 2 59 ? 17.167 13.894 -9.121 1.00 100.83 91 THR Y CA 1
ATOM 4162 C C . THR D 2 59 ? 18.104 12.917 -9.825 1.00 99.43 91 THR Y C 1
ATOM 4163 O O . THR D 2 59 ? 18.124 12.838 -11.058 1.00 97.18 91 THR Y O 1
ATOM 4167 N N . GLY D 2 60 ? 18.886 12.183 -9.042 1.00 98.11 92 GLY Y N 1
ATOM 4168 C CA . GLY D 2 60 ? 19.805 11.223 -9.623 1.00 95.82 92 GLY Y CA 1
ATOM 4169 C C . GLY D 2 60 ? 19.196 10.430 -10.767 1.00 96.44 92 GLY Y C 1
ATOM 4170 O O . GLY D 2 60 ? 19.813 10.285 -11.819 1.00 98.29 92 GLY Y O 1
ATOM 4171 N N . LEU D 2 61 ? 17.978 9.930 -10.570 1.00 94.43 93 LEU Y N 1
ATOM 4172 C CA . LEU D 2 61 ? 17.285 9.128 -11.581 1.00 94.25 93 LEU Y CA 1
ATOM 4173 C C . LEU D 2 61 ? 17.262 9.771 -12.961 1.00 91.39 93 LEU Y C 1
ATOM 4174 O O . LEU D 2 61 ? 16.926 9.124 -13.957 1.00 88.49 93 LEU Y O 1
ATOM 4179 N N . ASP D 2 62 ? 17.618 11.046 -13.028 1.00 91.54 94 ASP Y N 1
ATOM 4180 C CA . ASP D 2 62 ? 17.625 11.735 -14.307 1.00 93.77 94 ASP Y CA 1
ATOM 4181 C C . ASP D 2 62 ? 18.928 11.491 -15.077 1.00 92.40 94 ASP Y C 1
ATOM 4182 O O . ASP D 2 62 ? 18.927 11.451 -16.311 1.00 94.26 94 ASP Y O 1
ATOM 4187 N N . THR D 2 63 ? 20.027 11.306 -14.341 1.00 88.34 95 THR Y N 1
ATOM 4188 C CA . THR D 2 63 ? 21.351 11.054 -14.923 1.00 83.63 95 THR Y CA 1
ATOM 4189 C C . THR D 2 63 ? 21.289 10.110 -16.119 1.00 81.13 95 THR Y C 1
ATOM 4190 O O . THR D 2 63 ? 20.743 9.017 -16.021 1.00 84.06 95 THR Y O 1
ATOM 4194 N N . GLY D 2 64 ? 21.855 10.522 -17.248 1.00 79.60 96 GLY Y N 1
ATOM 4195 C CA . GLY D 2 64 ? 21.817 9.659 -18.412 1.00 76.38 96 GLY Y CA 1
ATOM 4196 C C . GLY D 2 64 ? 22.011 10.359 -19.737 1.00 73.35 96 GLY Y C 1
ATOM 4197 O O . GLY D 2 64 ? 22.383 11.530 -19.778 1.00 69.58 96 GLY Y O 1
ATOM 4198 N N . GLU D 2 65 ? 21.763 9.626 -20.821 1.00 72.09 97 GLU Y N 1
ATOM 4199 C CA . GLU D 2 65 ? 21.903 10.149 -22.175 1.00 74.36 97 GLU Y CA 1
ATOM 4200 C C . GLU D 2 65 ? 20.704 10.973 -22.607 1.00 79.92 97 GLU Y C 1
ATOM 4201 O O . GLU D 2 65 ? 19.554 10.567 -22.435 1.00 80.04 97 GLU Y O 1
ATOM 4207 N N . TYR D 2 66 ? 20.994 12.130 -23.187 1.00 84.40 98 TYR Y N 1
ATOM 4208 C CA . TYR D 2 66 ? 19.975 13.027 -23.700 1.00 85.88 98 TYR Y CA 1
ATOM 4209 C C . TYR D 2 66 ? 20.394 13.347 -25.124 1.00 85.95 98 TYR Y C 1
ATOM 4210 O O . TYR D 2 66 ? 21.480 13.872 -25.350 1.00 82.98 98 TYR Y O 1
ATOM 4219 N N . PHE D 2 67 ? 19.548 13.012 -26.086 1.00 88.42 99 PHE Y N 1
ATOM 4220 C CA . PHE D 2 67 ? 19.881 13.286 -27.472 1.00 96.54 99 PHE Y CA 1
ATOM 4221 C C . PHE D 2 67 ? 19.020 14.395 -28.061 1.00 100.86 99 PHE Y C 1
ATOM 4222 O O . PHE D 2 67 ? 18.105 14.914 -27.416 1.00 101.59 99 PHE Y O 1
ATOM 4230 N N . CYS D 2 68 ? 19.346 14.762 -29.294 1.00 105.37 100 CYS Y N 1
ATOM 4231 C CA . CYS D 2 68 ? 18.614 15.773 -30.034 1.00 107.87 100 CYS Y CA 1
ATOM 4232 C C . CYS D 2 68 ? 18.639 15.306 -31.480 1.00 106.89 100 CYS Y C 1
ATOM 4233 O O . CYS D 2 68 ? 19.694 15.279 -32.117 1.00 104.08 100 CYS Y O 1
ATOM 4236 N N . THR D 2 69 ? 17.469 14.932 -31.986 1.00 108.39 101 THR Y N 1
ATOM 4237 C CA . THR D 2 69 ? 17.345 14.418 -33.342 1.00 110.07 101 THR Y CA 1
ATOM 4238 C C . THR D 2 69 ? 16.792 15.366 -34.408 1.00 110.09 101 THR Y C 1
ATOM 4239 O O . THR D 2 69 ? 16.943 16.586 -34.315 1.00 108.40 101 THR Y O 1
ATOM 4243 N N . HIS D 2 70 ? 16.143 14.784 -35.414 1.00 112.13 102 HIS Y N 1
ATOM 4244 C CA . HIS D 2 70 ? 15.601 15.536 -36.544 1.00 113.59 102 HIS Y CA 1
ATOM 4245 C C . HIS D 2 70 ? 14.189 15.137 -36.988 1.00 114.04 102 HIS Y C 1
ATOM 4246 O O . HIS D 2 70 ? 13.950 14.996 -38.187 1.00 114.89 102 HIS Y O 1
ATOM 4253 N N . ASN D 2 71 ? 13.249 14.959 -36.065 1.00 113.08 103 ASN Y N 1
ATOM 4254 C CA . ASN D 2 71 ? 11.906 14.575 -36.496 1.00 113.72 103 ASN Y CA 1
ATOM 4255 C C . ASN D 2 71 ? 10.724 15.414 -36.003 1.00 114.23 103 ASN Y C 1
ATOM 4256 O O . ASN D 2 71 ? 10.848 16.244 -35.095 1.00 113.26 103 ASN Y O 1
ATOM 4261 N N . ASP D 2 72 ? 9.575 15.163 -36.635 1.00 114.63 104 ASP Y N 1
ATOM 4262 C CA . ASP D 2 72 ? 8.305 15.839 -36.361 1.00 115.83 104 ASP Y CA 1
ATOM 4263 C C . ASP D 2 72 ? 8.061 16.200 -34.901 1.00 115.68 104 ASP Y C 1
ATOM 4264 O O . ASP D 2 72 ? 7.044 16.815 -34.572 1.00 112.69 104 ASP Y O 1
ATOM 4269 N N . ASP D 2 79 ? 20.634 9.225 -38.430 1.00 111.94 111 ASP Y N 1
ATOM 4270 C CA . ASP D 2 79 ? 21.668 8.512 -37.686 1.00 112.88 111 ASP Y CA 1
ATOM 4271 C C . ASP D 2 79 ? 22.647 9.506 -37.064 1.00 112.30 111 ASP Y C 1
ATOM 4272 O O . ASP D 2 79 ? 23.467 9.148 -36.213 1.00 111.45 111 ASP Y O 1
ATOM 4277 N N . GLU D 2 80 ? 22.545 10.759 -37.495 1.00 111.36 112 GLU Y N 1
ATOM 4278 C CA . GLU D 2 80 ? 23.411 11.818 -36.990 1.00 110.62 112 GLU Y CA 1
ATOM 4279 C C . GLU D 2 80 ? 22.687 12.736 -36.006 1.00 108.64 112 GLU Y C 1
ATOM 4280 O O . GLU D 2 80 ? 21.766 13.466 -36.375 1.00 107.87 112 GLU Y O 1
ATOM 4286 N N . ARG D 2 81 ? 23.101 12.683 -34.747 1.00 106.60 113 ARG Y N 1
ATOM 4287 C CA . ARG D 2 81 ? 22.509 13.526 -33.722 1.00 103.55 113 ARG Y CA 1
ATOM 4288 C C . ARG D 2 81 ? 23.568 13.939 -32.716 1.00 100.33 113 ARG Y C 1
ATOM 4289 O O . ARG D 2 81 ? 24.748 13.645 -32.894 1.00 101.23 113 ARG Y O 1
ATOM 4297 N N . LYS D 2 82 ? 23.142 14.622 -31.662 1.00 98.03 114 LYS Y N 1
ATOM 4298 C CA . LYS D 2 82 ? 24.062 15.091 -30.638 1.00 97.10 114 LYS Y CA 1
ATOM 4299 C C . LYS D 2 82 ? 23.669 14.578 -29.259 1.00 97.29 114 LYS Y C 1
ATOM 4300 O O . LYS D 2 82 ? 22.606 14.928 -28.741 1.00 97.65 114 LYS Y O 1
ATOM 4306 N N . ARG D 2 83 ? 24.524 13.755 -28.658 1.00 93.96 115 ARG Y N 1
ATOM 4307 C CA . ARG D 2 83 ? 24.218 13.240 -27.332 1.00 90.89 115 ARG Y CA 1
ATOM 4308 C C . ARG D 2 83 ? 24.970 13.966 -26.219 1.00 88.75 115 ARG Y C 1
ATOM 4309 O O . ARG D 2 83 ? 26.159 14.268 -26.334 1.00 87.32 115 ARG Y O 1
ATOM 4317 N N . LEU D 2 84 ? 24.247 14.265 -25.147 1.00 85.06 116 LEU Y N 1
ATOM 4318 C CA . LEU D 2 84 ? 24.814 14.933 -23.986 1.00 80.43 116 LEU Y CA 1
ATOM 4319 C C . LEU D 2 84 ? 24.633 13.975 -22.833 1.00 75.03 116 LEU Y C 1
ATOM 4320 O O . LEU D 2 84 ? 23.680 13.204 -22.811 1.00 73.84 116 LEU Y O 1
ATOM 4325 N N . TYR D 2 85 ? 25.546 14.012 -21.878 1.00 74.81 117 TYR Y N 1
ATOM 4326 C CA . TYR D 2 85 ? 25.420 13.137 -20.736 1.00 73.42 117 TYR Y CA 1
ATOM 4327 C C . TYR D 2 85 ? 25.295 14.018 -19.518 1.00 73.14 117 TYR Y C 1
ATOM 4328 O O . TYR D 2 85 ? 26.129 14.895 -19.289 1.00 68.73 117 TYR Y O 1
ATOM 4337 N N . ILE D 2 86 ? 24.258 13.771 -18.727 1.00 75.61 118 ILE Y N 1
ATOM 4338 C CA . ILE D 2 86 ? 24.012 14.571 -17.545 1.00 78.85 118 ILE Y CA 1
ATOM 4339 C C . ILE D 2 86 ? 24.105 13.783 -16.249 1.00 80.48 118 ILE Y C 1
ATOM 4340 O O . ILE D 2 86 ? 23.471 12.743 -16.091 1.00 84.29 118 ILE Y O 1
ATOM 4345 N N . PHE D 2 87 ? 24.904 14.306 -15.326 1.00 81.00 119 PHE Y N 1
ATOM 4346 C CA . PHE D 2 87 ? 25.114 13.701 -14.018 1.00 86.98 119 PHE Y CA 1
ATOM 4347 C C . PHE D 2 87 ? 24.420 14.499 -12.917 1.00 87.37 119 PHE Y C 1
ATOM 4348 O O . PHE D 2 87 ? 24.747 15.663 -12.675 1.00 87.53 119 PHE Y O 1
ATOM 4356 N N . VAL D 2 88 ? 23.470 13.862 -12.245 1.00 86.76 120 VAL Y N 1
ATOM 4357 C CA . VAL D 2 88 ? 22.748 14.506 -11.164 1.00 84.27 120 VAL Y CA 1
ATOM 4358 C C . VAL D 2 88 ? 23.134 13.829 -9.851 1.00 86.44 120 VAL Y C 1
ATOM 4359 O O . VAL D 2 88 ? 22.395 12.991 -9.331 1.00 84.16 120 VAL Y O 1
ATOM 4363 N N . PRO D 2 89 ? 24.310 14.185 -9.304 1.00 90.76 121 PRO Y N 1
ATOM 4364 C CA . PRO D 2 89 ? 24.857 13.648 -8.048 1.00 95.87 121 PRO Y CA 1
ATOM 4365 C C . PRO D 2 89 ? 23.843 13.595 -6.902 1.00 99.14 121 PRO Y C 1
ATOM 4366 O O . PRO D 2 89 ? 23.710 14.553 -6.135 1.00 101.61 121 PRO Y O 1
ATOM 4370 N N . ASP D 2 90 ? 23.150 12.464 -6.778 1.00 101.57 122 ASP Y N 1
ATOM 4371 C CA . ASP D 2 90 ? 22.138 12.297 -5.740 1.00 99.72 122 ASP Y CA 1
ATOM 4372 C C . ASP D 2 90 ? 22.474 11.214 -4.714 1.00 98.09 122 ASP Y C 1
ATOM 4373 O O . ASP D 2 90 ? 22.387 10.021 -5.007 1.00 93.81 122 ASP Y O 1
ATOM 4378 N N . PRO D 2 91 ? 22.841 11.622 -3.486 1.00 98.88 123 PRO Y N 1
ATOM 4379 C CA . PRO D 2 91 ? 23.192 10.700 -2.400 1.00 99.35 123 PRO Y CA 1
ATOM 4380 C C . PRO D 2 91 ? 22.055 9.781 -1.954 1.00 97.19 123 PRO Y C 1
ATOM 4381 O O . PRO D 2 91 ? 22.247 8.924 -1.088 1.00 94.07 123 PRO Y O 1
ATOM 4385 N N . THR D 2 92 ? 20.872 9.964 -2.535 1.00 96.87 124 THR Y N 1
ATOM 4386 C CA . THR D 2 92 ? 19.726 9.118 -2.200 1.00 96.05 124 THR Y CA 1
ATOM 4387 C C . THR D 2 92 ? 19.553 8.126 -3.343 1.00 95.80 124 THR Y C 1
ATOM 4388 O O . THR D 2 92 ? 18.536 7.438 -3.448 1.00 94.64 124 THR Y O 1
ATOM 4392 N N . VAL D 2 93 ? 20.567 8.068 -4.200 1.00 96.50 125 VAL Y N 1
ATOM 4393 C CA . VAL D 2 93 ? 20.560 7.173 -5.348 1.00 98.67 125 VAL Y CA 1
ATOM 4394 C C . VAL D 2 93 ? 21.939 6.561 -5.594 1.00 99.50 125 VAL Y C 1
ATOM 4395 O O . VAL D 2 93 ? 22.902 7.266 -5.902 1.00 100.79 125 VAL Y O 1
ATOM 4399 N N . GLY D 2 94 ? 22.026 5.243 -5.444 1.00 99.73 126 GLY Y N 1
ATOM 4400 C CA . GLY D 2 94 ? 23.280 4.549 -5.670 1.00 98.21 126 GLY Y CA 1
ATOM 4401 C C . GLY D 2 94 ? 23.476 4.301 -7.150 1.00 93.97 126 GLY Y C 1
ATOM 4402 O O . GLY D 2 94 ? 23.627 5.241 -7.930 1.00 92.88 126 GLY Y O 1
ATOM 4403 N N . PHE D 2 95 ? 23.464 3.036 -7.549 1.00 91.15 127 PHE Y N 1
ATOM 4404 C CA . PHE D 2 95 ? 23.630 2.709 -8.953 1.00 87.67 127 PHE Y CA 1
ATOM 4405 C C . PHE D 2 95 ? 22.321 2.888 -9.706 1.00 89.41 127 PHE Y C 1
ATOM 4406 O O . PHE D 2 95 ? 21.269 2.418 -9.276 1.00 90.76 127 PHE Y O 1
ATOM 4414 N N . LEU D 2 96 ? 22.390 3.583 -10.831 1.00 89.39 128 LEU Y N 1
ATOM 4415 C CA . LEU D 2 96 ? 21.213 3.797 -11.644 1.00 90.93 128 LEU Y CA 1
ATOM 4416 C C . LEU D 2 96 ? 20.567 2.450 -11.934 1.00 91.58 128 LEU Y C 1
ATOM 4417 O O . LEU D 2 96 ? 21.116 1.637 -12.679 1.00 93.29 128 LEU Y O 1
ATOM 4422 N N . PRO D 2 97 ? 19.390 2.191 -11.343 1.00 90.00 129 PRO Y N 1
ATOM 4423 C CA . PRO D 2 97 ? 18.710 0.916 -11.577 1.00 88.18 129 PRO Y CA 1
ATOM 4424 C C . PRO D 2 97 ? 18.539 0.677 -13.066 1.00 88.85 129 PRO Y C 1
ATOM 4425 O O . PRO D 2 97 ? 18.313 1.620 -13.827 1.00 90.66 129 PRO Y O 1
ATOM 4429 N N . ASN D 2 98 ? 18.658 -0.583 -13.477 1.00 86.59 130 ASN Y N 1
ATOM 4430 C CA . ASN D 2 98 ? 18.517 -0.943 -14.879 1.00 87.52 130 ASN Y CA 1
ATOM 4431 C C . ASN D 2 98 ? 17.742 -2.241 -15.087 1.00 91.06 130 ASN Y C 1
ATOM 4432 O O . ASN D 2 98 ? 17.610 -3.057 -14.169 1.00 91.10 130 ASN Y O 1
ATOM 4437 N N . ASP D 2 99 ? 17.224 -2.408 -16.304 1.00 94.62 131 ASP Y N 1
ATOM 4438 C CA . ASP D 2 99 ? 16.425 -3.572 -16.693 1.00 95.16 131 ASP Y CA 1
ATOM 4439 C C . ASP D 2 99 ? 17.067 -4.903 -16.337 1.00 95.88 131 ASP Y C 1
ATOM 4440 O O . ASP D 2 99 ? 18.282 -4.999 -16.176 1.00 93.65 131 ASP Y O 1
ATOM 4445 N N . ALA D 2 100 ? 16.237 -5.934 -16.225 1.00 96.75 132 ALA Y N 1
ATOM 4446 C CA . ALA D 2 100 ? 16.724 -7.267 -15.916 1.00 94.38 132 ALA Y CA 1
ATOM 4447 C C . ALA D 2 100 ? 17.355 -7.828 -17.187 1.00 92.75 132 ALA Y C 1
ATOM 4448 O O . ALA D 2 100 ? 18.234 -8.687 -17.125 1.00 91.80 132 ALA Y O 1
ATOM 4450 N N . GLU D 2 101 ? 16.907 -7.334 -18.339 1.00 91.71 133 GLU Y N 1
ATOM 4451 C CA . GLU D 2 101 ? 17.449 -7.788 -19.616 1.00 91.70 133 GLU Y CA 1
ATOM 4452 C C . GLU D 2 101 ? 18.858 -7.245 -19.778 1.00 90.32 133 GLU Y C 1
ATOM 4453 O O . GLU D 2 101 ? 19.630 -7.716 -20.620 1.00 90.35 133 GLU Y O 1
ATOM 4459 N N . GLU D 2 102 ? 19.185 -6.245 -18.963 1.00 89.44 134 GLU Y N 1
ATOM 4460 C CA . GLU D 2 102 ? 20.509 -5.632 -18.991 1.00 89.20 134 GLU Y CA 1
ATOM 4461 C C . GLU D 2 102 ? 21.455 -6.417 -18.084 1.00 85.15 134 GLU Y C 1
ATOM 4462 O O . GLU D 2 102 ? 22.658 -6.499 -18.340 1.00 84.87 134 GLU Y O 1
ATOM 4468 N N . LEU D 2 103 ? 20.894 -6.989 -17.024 1.00 78.57 135 LEU Y N 1
ATOM 4469 C CA . LEU D 2 103 ? 21.659 -7.768 -16.071 1.00 67.35 135 LEU Y CA 1
ATOM 4470 C C . LEU D 2 103 ? 22.204 -9.054 -16.680 1.00 62.80 135 LEU Y C 1
ATOM 4471 O O . LEU D 2 103 ? 23.166 -9.623 -16.182 1.00 68.95 135 LEU Y O 1
ATOM 4476 N N . PHE D 2 104 ? 21.593 -9.513 -17.759 1.00 59.41 136 PHE Y N 1
ATOM 4477 C CA . PHE D 2 104 ? 22.080 -10.704 -18.425 1.00 61.99 136 PHE Y CA 1
ATOM 4478 C C . PHE D 2 104 ? 22.765 -10.255 -19.687 1.00 63.35 136 PHE Y C 1
ATOM 4479 O O . PHE D 2 104 ? 22.213 -9.467 -20.467 1.00 61.17 136 PHE Y O 1
ATOM 4487 N N . ILE D 2 105 ? 23.979 -10.756 -19.879 1.00 62.32 137 ILE Y N 1
ATOM 4488 C CA . ILE D 2 105 ? 24.784 -10.404 -21.026 1.00 52.64 137 ILE Y CA 1
ATOM 4489 C C . ILE D 2 105 ? 25.079 -11.673 -21.808 1.00 52.40 137 ILE Y C 1
ATOM 4490 O O . ILE D 2 105 ? 26.006 -12.415 -21.478 1.00 62.21 137 ILE Y O 1
ATOM 4495 N N . PHE D 2 106 ? 24.290 -11.933 -22.845 1.00 52.19 138 PHE Y N 1
ATOM 4496 C CA . PHE D 2 106 ? 24.493 -13.131 -23.649 1.00 58.00 138 PHE Y CA 1
ATOM 4497 C C . PHE D 2 106 ? 25.328 -12.798 -24.848 1.00 56.81 138 PHE Y C 1
ATOM 4498 O O . PHE D 2 106 ? 25.137 -11.761 -25.458 1.00 64.21 138 PHE Y O 1
ATOM 4506 N N . LEU D 2 107 ? 26.254 -13.685 -25.189 1.00 49.60 139 LEU Y N 1
ATOM 4507 C CA . LEU D 2 107 ? 27.152 -13.431 -26.294 1.00 53.71 139 LEU Y CA 1
ATOM 4508 C C . LEU D 2 107 ? 27.273 -14.581 -27.272 1.00 58.12 139 LEU Y C 1
ATOM 4509 O O . LEU D 2 107 ? 27.265 -15.745 -26.899 1.00 58.65 139 LEU Y O 1
ATOM 4514 N N . THR D 2 108 ? 27.438 -14.212 -28.530 1.00 62.13 140 THR Y N 1
ATOM 4515 C CA . THR D 2 108 ? 27.551 -15.130 -29.646 1.00 63.56 140 THR Y CA 1
ATOM 4516 C C . THR D 2 108 ? 29.004 -15.502 -29.940 1.00 63.81 140 THR Y C 1
ATOM 4517 O O . THR D 2 108 ? 29.283 -16.494 -30.641 1.00 54.25 140 THR Y O 1
ATOM 4521 N N . GLU D 2 109 ? 29.923 -14.694 -29.409 1.00 61.16 141 GLU Y N 1
ATOM 4522 C CA . GLU D 2 109 ? 31.356 -14.903 -29.625 1.00 57.76 141 GLU Y CA 1
ATOM 4523 C C . GLU D 2 109 ? 32.210 -14.194 -28.580 1.00 53.67 141 GLU Y C 1
ATOM 4524 O O . GLU D 2 109 ? 31.692 -13.480 -27.722 1.00 44.06 141 GLU Y O 1
ATOM 4530 N N . ILE D 2 110 ? 33.525 -14.394 -28.674 1.00 51.45 142 ILE Y N 1
ATOM 4531 C CA . ILE D 2 110 ? 34.488 -13.764 -27.769 1.00 51.31 142 ILE Y CA 1
ATOM 4532 C C . ILE D 2 110 ? 34.640 -12.286 -28.144 1.00 48.36 142 ILE Y C 1
ATOM 4533 O O . ILE D 2 110 ? 35.037 -11.956 -29.265 1.00 50.16 142 ILE Y O 1
ATOM 4538 N N . THR D 2 111 ? 34.319 -11.395 -27.217 1.00 43.25 143 THR Y N 1
ATOM 4539 C CA . THR D 2 111 ? 34.407 -9.966 -27.489 1.00 43.35 143 THR Y CA 1
ATOM 4540 C C . THR D 2 111 ? 34.492 -9.172 -26.207 1.00 42.65 143 THR Y C 1
ATOM 4541 O O . THR D 2 111 ? 34.254 -9.690 -25.110 1.00 40.83 143 THR Y O 1
ATOM 4545 N N . GLU D 2 112 ? 34.813 -7.896 -26.368 1.00 45.44 144 GLU Y N 1
ATOM 4546 C CA . GLU D 2 112 ? 34.914 -6.962 -25.257 1.00 54.16 144 GLU Y CA 1
ATOM 4547 C C . GLU D 2 112 ? 33.507 -6.904 -24.691 1.00 46.48 144 GLU Y C 1
ATOM 4548 O O . GLU D 2 112 ? 32.547 -7.094 -25.420 1.00 60.52 144 GLU Y O 1
ATOM 4554 N N . ILE D 2 113 ? 33.378 -6.653 -23.401 1.00 43.98 145 ILE Y N 1
ATOM 4555 C CA . ILE D 2 113 ? 32.077 -6.602 -22.756 1.00 46.09 145 ILE Y CA 1
ATOM 4556 C C . ILE D 2 113 ? 31.993 -5.377 -21.855 1.00 49.05 145 ILE Y C 1
ATOM 4557 O O . ILE D 2 113 ? 33.009 -4.846 -21.387 1.00 51.77 145 ILE Y O 1
ATOM 4562 N N . THR D 2 114 ? 30.770 -4.934 -21.605 1.00 55.49 146 THR Y N 1
ATOM 4563 C CA . THR D 2 114 ? 30.554 -3.790 -20.755 1.00 55.31 146 THR Y CA 1
ATOM 4564 C C . THR D 2 114 ? 29.569 -4.204 -19.692 1.00 54.47 146 THR Y C 1
ATOM 4565 O O . THR D 2 114 ? 28.563 -4.829 -19.992 1.00 60.88 146 THR Y O 1
ATOM 4569 N N . ILE D 2 115 ? 29.877 -3.874 -18.448 1.00 54.09 147 ILE Y N 1
ATOM 4570 C CA . ILE D 2 115 ? 29.001 -4.176 -17.340 1.00 53.53 147 ILE Y CA 1
ATOM 4571 C C . ILE D 2 115 ? 28.463 -2.798 -16.958 1.00 60.16 147 ILE Y C 1
ATOM 4572 O O . ILE D 2 115 ? 29.058 -2.093 -16.144 1.00 61.60 147 ILE Y O 1
ATOM 4577 N N . PRO D 2 116 ? 27.332 -2.398 -17.565 1.00 60.96 148 PRO Y N 1
ATOM 4578 C CA . PRO D 2 116 ? 26.626 -1.129 -17.385 1.00 57.89 148 PRO Y CA 1
ATOM 4579 C C . PRO D 2 116 ? 26.175 -0.684 -16.005 1.00 60.15 148 PRO Y C 1
ATOM 4580 O O . PRO D 2 116 ? 25.031 -0.276 -15.831 1.00 68.26 148 PRO Y O 1
ATOM 4584 N N . CYS D 2 117 ? 27.056 -0.748 -15.020 1.00 62.47 149 CYS Y N 1
ATOM 4585 C CA . CYS D 2 117 ? 26.683 -0.283 -13.697 1.00 63.71 149 CYS Y CA 1
ATOM 4586 C C . CYS D 2 117 ? 27.184 1.158 -13.605 1.00 66.86 149 CYS Y C 1
ATOM 4587 O O . CYS D 2 117 ? 28.392 1.419 -13.640 1.00 62.88 149 CYS Y O 1
ATOM 4590 N N . ARG D 2 118 ? 26.250 2.097 -13.503 1.00 70.24 150 ARG Y N 1
ATOM 4591 C CA . ARG D 2 118 ? 26.600 3.511 -13.456 1.00 67.73 150 ARG Y CA 1
ATOM 4592 C C . ARG D 2 118 ? 26.197 4.242 -12.186 1.00 67.33 150 ARG Y C 1
ATOM 4593 O O . ARG D 2 118 ? 25.256 3.854 -11.501 1.00 68.97 150 ARG Y O 1
ATOM 4601 N N . VAL D 2 119 ? 26.928 5.306 -11.876 1.00 70.18 151 VAL Y N 1
ATOM 4602 C CA . VAL D 2 119 ? 26.647 6.116 -10.695 1.00 70.69 151 VAL Y CA 1
ATOM 4603 C C . VAL D 2 119 ? 26.106 7.490 -11.090 1.00 74.00 151 VAL Y C 1
ATOM 4604 O O . VAL D 2 119 ? 25.956 7.788 -12.282 1.00 73.25 151 VAL Y O 1
ATOM 4608 N N . THR D 2 120 ? 25.804 8.321 -10.094 1.00 78.58 152 THR Y N 1
ATOM 4609 C CA . THR D 2 120 ? 25.262 9.653 -10.361 1.00 79.04 152 THR Y CA 1
ATOM 4610 C C . THR D 2 120 ? 26.317 10.743 -10.229 1.00 80.80 152 THR Y C 1
ATOM 4611 O O . THR D 2 120 ? 26.217 11.787 -10.874 1.00 84.35 152 THR Y O 1
ATOM 4615 N N . ASP D 2 121 ? 27.333 10.492 -9.407 1.00 81.12 153 ASP Y N 1
ATOM 4616 C CA . ASP D 2 121 ? 28.408 11.458 -9.189 1.00 81.25 153 ASP Y CA 1
ATOM 4617 C C . ASP D 2 1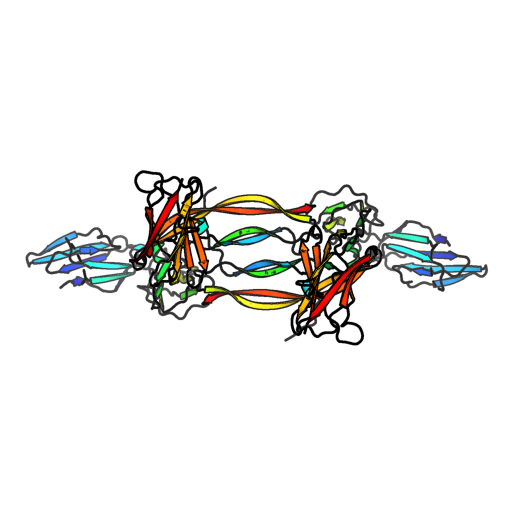21 ? 29.742 11.017 -9.812 1.00 83.11 153 ASP Y C 1
ATOM 4618 O O . ASP D 2 121 ? 30.367 10.048 -9.362 1.00 82.97 153 ASP Y O 1
ATOM 4623 N N . PRO D 2 122 ? 30.200 11.744 -10.847 1.00 83.13 154 PRO Y N 1
ATOM 4624 C CA . PRO D 2 122 ? 31.444 11.497 -11.588 1.00 83.51 154 PRO Y CA 1
ATOM 4625 C C . PRO D 2 122 ? 32.682 11.342 -10.716 1.00 84.15 154 PRO Y C 1
ATOM 4626 O O . PRO D 2 122 ? 33.695 10.799 -11.160 1.00 83.88 154 PRO Y O 1
ATOM 4630 N N . GLN D 2 123 ? 32.601 11.826 -9.481 1.00 83.10 155 GLN Y N 1
ATOM 4631 C CA . GLN D 2 123 ? 33.730 11.749 -8.556 1.00 86.59 155 GLN Y CA 1
ATOM 4632 C C . GLN D 2 123 ? 33.692 10.494 -7.675 1.00 84.37 155 GLN Y C 1
ATOM 4633 O O . GLN D 2 123 ? 34.524 10.338 -6.778 1.00 83.24 155 GLN Y O 1
ATOM 4639 N N . LEU D 2 124 ? 32.730 9.609 -7.939 1.00 81.81 156 LEU Y N 1
ATOM 4640 C CA . LEU D 2 124 ? 32.570 8.359 -7.184 1.00 79.06 156 LEU Y CA 1
ATOM 4641 C C . LEU D 2 124 ? 33.540 7.261 -7.628 1.00 73.48 156 LEU Y C 1
ATOM 4642 O O . LEU D 2 124 ? 33.748 7.056 -8.819 1.00 70.15 156 LEU Y O 1
ATOM 4647 N N . VAL D 2 125 ? 34.115 6.552 -6.661 1.00 72.66 157 VAL Y N 1
ATOM 4648 C CA . VAL D 2 125 ? 35.051 5.462 -6.934 1.00 72.17 157 VAL Y CA 1
ATOM 4649 C C . VAL D 2 125 ? 34.273 4.156 -7.068 1.00 68.13 157 VAL Y C 1
ATOM 4650 O O . VAL D 2 125 ? 33.823 3.595 -6.070 1.00 71.59 157 VAL Y O 1
ATOM 4654 N N . VAL D 2 126 ? 34.123 3.666 -8.295 1.00 66.20 158 VAL Y N 1
ATOM 4655 C CA . VAL D 2 126 ? 33.390 2.423 -8.539 1.00 63.67 158 VAL Y CA 1
ATOM 4656 C C . VAL D 2 126 ? 34.316 1.258 -8.905 1.00 61.36 158 VAL Y C 1
ATOM 4657 O O . VAL D 2 126 ? 35.081 1.342 -9.861 1.00 55.94 158 VAL Y O 1
ATOM 4661 N N . THR D 2 127 ? 34.236 0.170 -8.147 1.00 59.92 159 THR Y N 1
ATOM 4662 C CA . THR D 2 127 ? 35.062 -1.004 -8.409 1.00 59.22 159 THR Y CA 1
ATOM 4663 C C . THR D 2 127 ? 34.258 -2.204 -8.922 1.00 60.05 159 THR Y C 1
ATOM 4664 O O . THR D 2 127 ? 33.054 -2.309 -8.691 1.00 62.05 159 THR Y O 1
ATOM 4668 N N . LEU D 2 128 ? 34.924 -3.108 -9.628 1.00 55.64 160 LEU Y N 1
ATOM 4669 C CA . LEU D 2 128 ? 34.248 -4.277 -10.180 1.00 49.26 160 LEU Y CA 1
ATOM 4670 C C . LEU D 2 128 ? 34.687 -5.521 -9.410 1.00 46.07 160 LEU Y C 1
ATOM 4671 O O . LEU D 2 128 ? 35.874 -5.714 -9.161 1.00 45.90 160 LEU Y O 1
ATOM 4676 N N . HIS D 2 129 ? 33.735 -6.362 -9.023 1.00 51.66 161 HIS Y N 1
ATOM 4677 C CA . HIS D 2 129 ? 34.055 -7.573 -8.269 1.00 47.89 161 HIS Y CA 1
ATOM 4678 C C . HIS D 2 129 ? 33.235 -8.747 -8.740 1.00 49.96 161 HIS Y C 1
ATOM 4679 O O . HIS D 2 129 ? 32.195 -8.569 -9.359 1.00 55.03 161 HIS Y O 1
ATOM 4686 N N . GLU D 2 130 ? 33.706 -9.957 -8.458 1.00 61.73 162 GLU Y N 1
ATOM 4687 C CA . GLU D 2 130 ? 32.924 -11.144 -8.793 1.00 65.60 162 GLU Y CA 1
ATOM 4688 C C . GLU D 2 130 ? 31.908 -11.146 -7.654 1.00 65.49 162 GLU Y C 1
ATOM 4689 O O . GLU D 2 130 ? 32.239 -10.731 -6.541 1.00 65.52 162 GLU Y O 1
ATOM 4695 N N . LYS D 2 131 ? 30.684 -11.588 -7.918 1.00 69.82 163 LYS Y N 1
ATOM 4696 C CA . LYS D 2 131 ? 29.638 -11.589 -6.893 1.00 74.42 163 LYS Y CA 1
ATOM 4697 C C . LYS D 2 131 ? 30.195 -11.839 -5.480 1.00 77.32 163 LYS Y C 1
ATOM 4698 O O . LYS D 2 131 ? 30.097 -10.977 -4.596 1.00 75.86 163 LYS Y O 1
ATOM 4704 N N . LYS D 2 132 ? 30.783 -13.012 -5.272 1.00 81.21 164 LYS Y N 1
ATOM 4705 C CA . LYS D 2 132 ? 31.368 -13.345 -3.978 1.00 84.89 164 LYS Y CA 1
ATOM 4706 C C . LYS D 2 132 ? 32.882 -13.229 -4.096 1.00 85.28 164 LYS Y C 1
ATOM 4707 O O . LYS D 2 132 ? 33.580 -14.227 -4.291 1.00 89.84 164 LYS Y O 1
ATOM 4713 N N . GLY D 2 133 ? 33.384 -12.004 -3.995 1.00 80.62 165 GLY Y N 1
ATOM 4714 C CA . GLY D 2 133 ? 34.813 -11.780 -4.085 1.00 79.87 165 GLY Y CA 1
ATOM 4715 C C . GLY D 2 133 ? 35.081 -10.426 -3.484 1.00 78.80 165 GLY Y C 1
ATOM 4716 O O . GLY D 2 133 ? 34.235 -9.539 -3.581 1.00 77.18 165 GLY Y O 1
ATOM 4717 N N . ASP D 2 134 ? 36.238 -10.249 -2.859 1.00 78.29 166 ASP Y N 1
ATOM 4718 C CA . ASP D 2 134 ? 36.533 -8.964 -2.247 1.00 81.23 166 ASP Y CA 1
ATOM 4719 C C . ASP D 2 134 ? 37.472 -8.112 -3.082 1.00 77.03 166 ASP Y C 1
ATOM 4720 O O . ASP D 2 134 ? 37.268 -6.908 -3.212 1.00 80.72 166 ASP Y O 1
ATOM 4725 N N . VAL D 2 135 ? 38.488 -8.732 -3.665 1.00 69.89 167 VAL Y N 1
ATOM 4726 C CA . VAL D 2 135 ? 39.455 -7.982 -4.455 1.00 65.44 167 VAL Y CA 1
ATOM 4727 C C . VAL D 2 135 ? 38.819 -7.328 -5.664 1.00 59.23 167 VAL Y C 1
ATOM 4728 O O . VAL D 2 135 ? 37.982 -7.929 -6.333 1.00 57.15 167 VAL Y O 1
ATOM 4732 N N . ALA D 2 136 ? 39.223 -6.093 -5.942 1.00 57.89 168 ALA Y N 1
ATOM 4733 C CA . ALA D 2 136 ? 38.696 -5.354 -7.086 1.00 53.47 168 ALA Y CA 1
ATOM 4734 C C . ALA D 2 136 ? 39.418 -5.832 -8.344 1.00 54.26 168 ALA Y C 1
ATOM 4735 O O . ALA D 2 136 ? 40.603 -6.154 -8.292 1.00 50.99 168 ALA Y O 1
ATOM 4737 N N . LEU D 2 137 ? 38.702 -5.873 -9.465 1.00 48.61 169 LEU Y N 1
ATOM 4738 C CA . LEU D 2 137 ? 39.277 -6.325 -10.724 1.00 49.73 169 LEU Y CA 1
ATOM 4739 C C . LEU D 2 137 ? 39.879 -5.194 -11.560 1.00 51.07 169 LEU Y C 1
ATOM 4740 O O . LEU D 2 137 ? 39.359 -4.075 -11.579 1.00 51.17 169 LEU Y O 1
ATOM 4745 N N . PRO D 2 138 ? 40.988 -5.481 -12.268 1.00 47.27 170 PRO Y N 1
ATOM 4746 C CA . PRO D 2 138 ? 41.670 -4.501 -13.110 1.00 44.31 170 PRO Y CA 1
ATOM 4747 C C . PRO D 2 138 ? 40.990 -4.291 -14.465 1.00 40.09 170 PRO Y C 1
ATOM 4748 O O . PRO D 2 138 ? 41.514 -4.666 -15.511 1.00 46.08 170 PRO Y O 1
ATOM 4752 N N . VAL D 2 139 ? 39.811 -3.687 -14.429 1.00 41.59 171 VAL Y N 1
ATOM 4753 C CA . VAL D 2 139 ? 39.056 -3.388 -15.636 1.00 36.70 171 VAL Y CA 1
ATOM 4754 C C . VAL D 2 139 ? 38.814 -1.874 -15.638 1.00 38.44 171 VAL Y C 1
ATOM 4755 O O . VAL D 2 139 ? 38.547 -1.278 -14.585 1.00 36.79 171 VAL Y O 1
ATOM 4759 N N . PRO D 2 140 ? 38.926 -1.228 -16.808 1.00 35.63 172 PRO Y N 1
ATOM 4760 C CA . PRO D 2 140 ? 38.710 0.220 -16.861 1.00 38.10 172 PRO Y CA 1
ATOM 4761 C C . PRO D 2 140 ? 37.249 0.649 -16.722 1.00 46.47 172 PRO Y C 1
ATOM 4762 O O . PRO D 2 140 ? 36.346 0.060 -17.325 1.00 42.97 172 PRO Y O 1
ATOM 4766 N N . TYR D 2 141 ? 37.026 1.683 -15.915 1.00 53.37 173 TYR Y N 1
ATOM 4767 C CA . TYR D 2 141 ? 35.682 2.192 -15.691 1.00 58.15 173 TYR Y CA 1
ATOM 4768 C C . TYR D 2 141 ? 35.382 3.552 -16.340 1.00 62.02 173 TYR Y C 1
ATOM 4769 O O . TYR D 2 141 ? 36.179 4.485 -16.261 1.00 63.43 173 TYR Y O 1
ATOM 4778 N N . ASP D 2 142 ? 34.210 3.639 -16.964 1.00 66.29 174 ASP Y N 1
ATOM 4779 C CA . ASP D 2 142 ? 33.711 4.853 -17.624 1.00 64.76 174 ASP Y CA 1
ATOM 4780 C C . ASP D 2 142 ? 32.377 5.196 -16.948 1.00 63.49 174 ASP Y C 1
ATOM 4781 O O . ASP D 2 142 ? 31.360 4.556 -17.231 1.00 57.18 174 ASP Y O 1
ATOM 4786 N N . HIS D 2 143 ? 32.378 6.194 -16.063 1.00 64.52 175 HIS Y N 1
ATOM 4787 C CA . HIS D 2 143 ? 31.160 6.573 -15.345 1.00 62.14 175 HIS Y CA 1
ATOM 4788 C C . HIS D 2 143 ? 29.936 6.740 -16.238 1.00 60.49 175 HIS Y C 1
ATOM 4789 O O . HIS D 2 143 ? 28.816 6.775 -15.747 1.00 58.55 175 HIS Y O 1
ATOM 4796 N N . GLN D 2 144 ? 30.146 6.845 -17.544 1.00 63.43 176 GLN Y N 1
ATOM 4797 C CA . GLN D 2 144 ? 29.039 6.989 -18.474 1.00 63.70 176 GLN Y CA 1
ATOM 4798 C C . GLN D 2 144 ? 28.566 5.661 -19.059 1.00 68.71 176 GLN Y C 1
ATOM 4799 O O . GLN D 2 144 ? 27.450 5.570 -19.571 1.00 70.83 176 GLN Y O 1
ATOM 4805 N N . ARG D 2 145 ? 29.409 4.633 -19.003 1.00 69.55 177 ARG Y N 1
ATOM 4806 C CA . ARG D 2 145 ? 29.032 3.338 -19.556 1.00 69.01 177 ARG Y CA 1
ATOM 4807 C C . ARG D 2 145 ? 29.254 2.161 -18.616 1.00 71.12 177 ARG Y C 1
ATOM 4808 O O . ARG D 2 145 ? 28.553 1.156 -18.708 1.00 69.16 177 ARG Y O 1
ATOM 4816 N N . GLY D 2 146 ? 30.223 2.286 -17.713 1.00 73.50 178 GLY Y N 1
ATOM 4817 C CA . GLY D 2 146 ? 30.506 1.212 -16.771 1.00 70.69 178 GLY Y CA 1
ATOM 4818 C C . GLY D 2 146 ? 31.864 0.563 -16.984 1.00 64.72 178 GLY Y C 1
ATOM 4819 O O . GLY D 2 146 ? 32.790 1.217 -17.467 1.00 64.57 178 GLY Y O 1
ATOM 4820 N N . PHE D 2 147 ? 31.991 -0.714 -16.622 1.00 59.70 179 PHE Y N 1
ATOM 4821 C CA . PHE D 2 147 ? 33.248 -1.440 -16.795 1.00 44.78 179 PHE Y CA 1
ATOM 4822 C C . PHE D 2 147 ? 33.287 -2.114 -18.147 1.00 42.92 179 PHE Y C 1
ATOM 4823 O O . PHE D 2 147 ? 32.313 -2.739 -18.552 1.00 52.69 179 PHE Y O 1
ATOM 4831 N N . SER D 2 148 ? 34.404 -1.979 -18.859 1.00 44.22 180 SER Y N 1
ATOM 4832 C CA . SER D 2 148 ? 34.544 -2.614 -20.169 1.00 46.82 180 SER Y CA 1
ATOM 4833 C C . SER D 2 148 ? 35.815 -3.452 -20.203 1.00 48.36 180 SER Y C 1
ATOM 4834 O O . SER D 2 148 ? 36.906 -2.946 -19.937 1.00 45.79 180 SER Y O 1
ATOM 4837 N N . GLY D 2 149 ? 35.673 -4.729 -20.538 1.00 43.14 181 GLY Y N 1
ATOM 4838 C CA . GLY D 2 149 ? 36.831 -5.596 -20.587 1.00 39.99 181 GLY Y CA 1
ATOM 4839 C C . GLY D 2 149 ? 36.471 -6.960 -21.106 1.00 38.43 181 GLY Y C 1
ATOM 4840 O O . GLY D 2 149 ? 35.522 -7.107 -21.862 1.00 39.56 181 GLY Y O 1
ATOM 4841 N N . ILE D 2 150 ? 37.243 -7.963 -20.720 1.00 44.50 182 ILE Y N 1
ATOM 4842 C CA . ILE D 2 150 ? 36.961 -9.325 -21.146 1.00 45.34 182 ILE Y CA 1
ATOM 4843 C C . ILE D 2 150 ? 36.669 -10.134 -19.878 1.00 48.10 182 ILE Y C 1
ATOM 4844 O O . ILE D 2 150 ? 37.316 -9.950 -18.855 1.00 43.07 182 ILE Y O 1
ATOM 4849 N N . PHE D 2 151 ? 35.670 -11.006 -19.936 1.00 48.40 183 PHE Y N 1
ATOM 4850 C CA . PHE D 2 151 ? 35.278 -11.757 -18.759 1.00 45.08 183 PHE Y CA 1
ATOM 4851 C C . PHE D 2 151 ? 35.008 -13.215 -18.993 1.00 42.57 183 PHE Y C 1
ATOM 4852 O O . PHE D 2 151 ? 34.927 -13.679 -20.116 1.00 52.00 183 PHE Y O 1
ATOM 4860 N N . GLU D 2 152 ? 34.864 -13.941 -17.900 1.00 41.30 184 GLU Y N 1
ATOM 4861 C CA . GLU D 2 152 ? 34.551 -15.353 -17.963 1.00 47.82 184 GLU Y CA 1
ATOM 4862 C C . GLU D 2 152 ? 33.090 -15.434 -17.600 1.00 39.26 184 GLU Y C 1
ATOM 4863 O O . GLU D 2 152 ? 32.567 -14.510 -16.994 1.00 40.29 184 GLU Y O 1
ATOM 4869 N N . ASP D 2 153 ? 32.433 -16.532 -17.960 1.00 42.16 185 ASP Y N 1
ATOM 4870 C CA . ASP D 2 153 ? 31.019 -16.701 -17.646 1.00 36.67 185 ASP Y CA 1
ATOM 4871 C C . ASP D 2 153 ? 30.808 -16.869 -16.153 1.00 35.98 185 ASP Y C 1
ATOM 4872 O O . ASP D 2 153 ? 30.782 -17.973 -15.644 1.00 47.95 185 ASP Y O 1
ATOM 4877 N N . ARG D 2 154 ? 30.665 -15.752 -15.456 1.00 37.44 186 ARG Y N 1
ATOM 4878 C CA . ARG D 2 154 ? 30.453 -15.745 -14.021 1.00 39.15 186 ARG Y CA 1
ATOM 4879 C C . ARG D 2 154 ? 29.525 -14.593 -13.707 1.00 33.42 186 ARG Y C 1
ATOM 4880 O O . ARG D 2 154 ? 28.990 -13.974 -14.620 1.00 37.09 186 ARG Y O 1
ATOM 4888 N N . SER D 2 155 ? 29.333 -14.299 -12.426 1.00 33.28 187 SER Y N 1
ATOM 4889 C CA . SER D 2 155 ? 28.456 -13.198 -12.047 1.00 36.31 187 SER Y CA 1
ATOM 4890 C C . SER D 2 155 ? 29.273 -12.075 -11.440 1.00 40.60 187 SER Y C 1
ATOM 4891 O O . SER D 2 155 ? 30.205 -12.316 -10.684 1.00 36.66 187 SER Y O 1
ATOM 4894 N N . TYR D 2 156 ? 28.913 -10.838 -11.753 1.00 46.86 188 TYR Y N 1
ATOM 4895 C CA . TYR D 2 156 ? 29.653 -9.708 -11.214 1.00 45.39 188 TYR Y CA 1
ATOM 4896 C C . TYR D 2 156 ? 28.753 -8.686 -10.588 1.00 50.44 188 TYR Y C 1
ATOM 4897 O O . TYR D 2 156 ? 27.553 -8.668 -10.839 1.00 54.51 188 TYR Y O 1
ATOM 4906 N N . ILE D 2 157 ? 29.350 -7.837 -9.766 1.00 53.45 189 ILE Y N 1
ATOM 4907 C CA . ILE D 2 157 ? 28.637 -6.752 -9.120 1.00 57.88 189 ILE Y CA 1
ATOM 4908 C C . ILE D 2 157 ? 29.628 -5.600 -9.032 1.00 63.84 189 ILE Y C 1
ATOM 4909 O O . ILE D 2 157 ? 30.835 -5.807 -9.117 1.00 62.35 189 ILE Y O 1
ATOM 4914 N N . CYS D 2 158 ? 29.122 -4.386 -8.873 1.00 62.78 190 CYS Y N 1
ATOM 4915 C CA . CYS D 2 158 ? 29.993 -3.233 -8.751 1.00 60.82 190 CYS Y CA 1
ATOM 4916 C C . CYS D 2 158 ? 29.827 -2.741 -7.346 1.00 62.54 190 CYS Y C 1
ATOM 4917 O O . CYS D 2 158 ? 28.830 -3.047 -6.702 1.00 67.02 190 CYS Y O 1
ATOM 4920 N N . LYS D 2 159 ? 30.805 -1.990 -6.863 1.00 66.26 191 LYS Y N 1
ATOM 4921 C CA . LYS D 2 159 ? 30.754 -1.462 -5.511 1.00 69.15 191 LYS Y CA 1
ATOM 4922 C C . LYS D 2 159 ? 31.172 0.003 -5.485 1.00 73.63 191 LYS Y C 1
ATOM 4923 O O . LYS D 2 159 ? 32.050 0.427 -6.239 1.00 75.02 191 LYS Y O 1
ATOM 4929 N N . THR D 2 160 ? 30.518 0.776 -4.626 1.00 77.58 192 THR Y N 1
ATOM 4930 C CA . THR D 2 160 ? 30.823 2.192 -4.490 1.00 79.00 192 THR Y CA 1
ATOM 4931 C C . THR D 2 160 ? 30.639 2.620 -3.036 1.00 80.68 192 THR Y C 1
ATOM 4932 O O . THR D 2 160 ? 30.091 1.870 -2.225 1.00 78.22 192 THR Y O 1
ATOM 4936 N N . THR D 2 161 ? 31.110 3.821 -2.715 1.00 84.49 193 THR Y N 1
ATOM 4937 C CA . THR D 2 161 ? 31.003 4.357 -1.367 1.00 87.44 193 THR Y CA 1
ATOM 4938 C C . THR D 2 161 ? 30.205 5.655 -1.363 1.00 91.31 193 THR Y C 1
ATOM 4939 O O . THR D 2 161 ? 30.772 6.736 -1.508 1.00 94.38 193 THR Y O 1
ATOM 4943 N N . ILE D 2 162 ? 28.888 5.543 -1.203 1.00 94.12 194 ILE Y N 1
ATOM 4944 C CA . ILE D 2 162 ? 28.016 6.715 -1.171 1.00 96.89 194 ILE Y CA 1
ATOM 4945 C C . ILE D 2 162 ? 27.823 7.193 0.266 1.00 96.81 194 ILE Y C 1
ATOM 4946 O O . ILE D 2 162 ? 27.326 6.453 1.122 1.00 98.43 194 ILE Y O 1
ATOM 4951 N N . GLY D 2 163 ? 28.212 8.435 0.524 1.00 95.03 195 GLY Y N 1
ATOM 4952 C CA . GLY D 2 163 ? 28.095 8.968 1.863 1.00 94.11 195 GLY Y CA 1
ATOM 4953 C C . GLY D 2 163 ? 29.226 8.398 2.697 1.00 94.42 195 GLY Y C 1
ATOM 4954 O O . GLY D 2 163 ? 30.284 9.010 2.837 1.00 93.53 195 GLY Y O 1
ATOM 4955 N N . ASP D 2 164 ? 29.010 7.211 3.244 1.00 94.53 196 ASP Y N 1
ATOM 4956 C CA . ASP D 2 164 ? 30.025 6.561 4.056 1.00 97.10 196 ASP Y CA 1
ATOM 4957 C C . ASP D 2 164 ? 29.682 5.079 4.098 1.00 98.82 196 ASP Y C 1
ATOM 4958 O O . ASP D 2 164 ? 30.322 4.288 4.794 1.00 99.13 196 ASP Y O 1
ATOM 4963 N N . ARG D 2 165 ? 28.662 4.713 3.331 1.00 97.93 197 ARG Y N 1
ATOM 4964 C CA . ARG D 2 165 ? 28.204 3.336 3.270 1.00 98.13 197 ARG Y CA 1
ATOM 4965 C C . ARG D 2 165 ? 28.543 2.704 1.925 1.00 95.94 197 ARG Y C 1
ATOM 4966 O O . ARG D 2 165 ? 28.386 3.337 0.881 1.00 97.33 197 ARG Y O 1
ATOM 4974 N N . GLU D 2 166 ? 29.016 1.460 1.954 1.00 94.96 198 GLU Y N 1
ATOM 4975 C CA . GLU D 2 166 ? 29.344 0.749 0.726 1.00 92.17 198 GLU Y CA 1
ATOM 4976 C C . GLU D 2 166 ? 28.052 0.278 0.096 1.00 88.80 198 GLU Y C 1
ATOM 4977 O O . GLU D 2 166 ? 27.173 -0.239 0.783 1.00 85.96 198 GLU Y O 1
ATOM 4983 N N . VAL D 2 167 ? 27.939 0.456 -1.213 1.00 83.34 199 VAL Y N 1
ATOM 4984 C CA . VAL D 2 167 ? 26.744 0.041 -1.930 1.00 78.51 199 VAL Y CA 1
ATOM 4985 C C . VAL D 2 167 ? 27.138 -0.970 -2.996 1.00 75.83 199 VAL Y C 1
ATOM 4986 O O . VAL D 2 167 ? 28.176 -0.824 -3.644 1.00 76.70 199 VAL Y O 1
ATOM 4990 N N . ASP D 2 168 ? 26.315 -1.999 -3.169 1.00 69.99 200 ASP Y N 1
ATOM 4991 C CA . ASP D 2 168 ? 26.583 -3.033 -4.159 1.00 65.63 200 ASP Y CA 1
ATOM 4992 C C . ASP D 2 168 ? 25.457 -3.061 -5.147 1.00 61.96 200 ASP Y C 1
ATOM 4993 O O . ASP D 2 168 ? 24.315 -3.224 -4.761 1.00 70.86 200 ASP Y O 1
ATOM 4998 N N . SER D 2 169 ? 25.773 -2.897 -6.425 1.00 59.83 201 SER Y N 1
ATOM 4999 C CA . SER D 2 169 ? 24.737 -2.915 -7.435 1.00 58.01 201 SER Y CA 1
ATOM 5000 C C . SER D 2 169 ? 24.187 -4.325 -7.483 1.00 57.70 201 SER Y C 1
ATOM 5001 O O . SER D 2 169 ? 24.549 -5.171 -6.664 1.00 56.64 201 SER Y O 1
ATOM 5004 N N . ASP D 2 170 ? 23.305 -4.569 -8.440 1.00 60.77 202 ASP Y N 1
ATOM 5005 C CA . ASP D 2 170 ? 22.725 -5.885 -8.614 1.00 61.33 202 ASP Y CA 1
ATOM 5006 C C . ASP D 2 170 ? 23.849 -6.759 -9.120 1.00 60.19 202 ASP Y C 1
ATOM 5007 O O . ASP D 2 170 ? 25.000 -6.338 -9.159 1.00 58.82 202 ASP Y O 1
ATOM 5012 N N . ALA D 2 171 ? 23.511 -7.974 -9.520 1.00 59.54 203 ALA Y N 1
ATOM 5013 C CA . ALA D 2 171 ? 24.503 -8.895 -10.028 1.00 53.01 203 ALA Y CA 1
ATOM 5014 C C . ALA D 2 171 ? 24.285 -9.061 -11.513 1.00 47.51 203 ALA Y C 1
ATOM 5015 O O . ALA D 2 171 ? 23.151 -9.172 -11.963 1.00 47.30 203 ALA Y O 1
ATOM 5017 N N . TYR D 2 172 ? 25.376 -9.066 -12.278 1.00 49.33 204 TYR Y N 1
ATOM 5018 C CA . TYR D 2 172 ? 25.296 -9.241 -13.720 1.00 46.40 204 TYR Y CA 1
ATOM 5019 C C . TYR D 2 172 ? 25.805 -10.637 -14.040 1.00 46.51 204 TYR Y C 1
ATOM 5020 O O . TYR D 2 172 ? 26.618 -11.180 -13.297 1.00 45.63 204 TYR Y O 1
ATOM 5029 N N . TYR D 2 173 ? 25.341 -11.219 -15.141 1.00 43.12 205 TYR Y N 1
ATOM 5030 C CA . TYR D 2 173 ? 25.755 -12.564 -15.482 1.00 43.41 205 TYR Y CA 1
ATOM 5031 C C . TYR D 2 173 ? 26.229 -12.621 -16.898 1.00 47.10 205 TYR Y C 1
ATOM 5032 O O . TYR D 2 173 ? 25.496 -12.254 -17.809 1.00 52.82 205 TYR Y O 1
ATOM 5041 N N . VAL D 2 174 ? 27.461 -13.074 -17.087 1.00 41.78 206 VAL Y N 1
ATOM 5042 C CA . VAL D 2 174 ? 27.995 -13.206 -18.423 1.00 38.35 206 VAL Y CA 1
ATOM 5043 C C . VAL D 2 174 ? 27.668 -14.627 -18.840 1.00 36.08 206 VAL Y C 1
ATOM 5044 O O . VAL D 2 174 ? 27.757 -15.544 -18.036 1.00 39.11 206 VAL Y O 1
ATOM 5048 N N . TYR D 2 175 ? 27.304 -14.803 -20.099 1.00 38.63 207 TYR Y N 1
ATOM 5049 C CA . TYR D 2 175 ? 26.959 -16.105 -20.636 1.00 35.79 207 TYR Y CA 1
ATOM 5050 C C . TYR D 2 175 ? 27.343 -16.044 -22.098 1.00 40.60 207 TYR Y C 1
ATOM 5051 O O . TYR D 2 175 ? 26.805 -15.238 -22.840 1.00 53.93 207 TYR Y O 1
ATOM 5060 N N . ARG D 2 176 ? 28.282 -16.878 -22.510 1.00 39.82 208 ARG Y N 1
ATOM 5061 C CA . ARG D 2 176 ? 28.712 -16.892 -23.892 1.00 51.63 208 ARG Y CA 1
ATOM 5062 C C . ARG D 2 176 ? 28.125 -18.155 -24.475 1.00 57.91 208 ARG Y C 1
ATOM 5063 O O . ARG D 2 176 ? 28.340 -19.250 -23.961 1.00 54.84 208 ARG Y O 1
ATOM 5071 N N . LEU D 2 177 ? 27.356 -17.986 -25.540 1.00 62.61 209 LEU Y N 1
ATOM 5072 C CA . LEU D 2 177 ? 26.689 -19.096 -26.183 1.00 69.00 209 LEU Y CA 1
ATOM 5073 C C . LEU D 2 177 ? 27.690 -20.028 -26.804 1.00 68.42 209 LEU Y C 1
ATOM 5074 O O . LEU D 2 177 ? 28.802 -19.635 -27.137 1.00 56.82 209 LEU Y O 1
ATOM 5079 N N . GLN D 2 178 ? 27.273 -21.280 -26.938 1.00 76.82 210 GLN Y N 1
ATOM 5080 C CA . GLN D 2 178 ? 28.089 -22.345 -27.507 1.00 84.27 210 GLN Y CA 1
ATOM 5081 C C . GLN D 2 178 ? 27.743 -22.493 -28.983 1.00 88.87 210 GLN Y C 1
ATOM 5082 O O . GLN D 2 178 ? 26.643 -22.929 -29.322 1.00 92.21 210 GLN Y O 1
ATOM 5088 N N . VAL D 2 179 ? 28.678 -22.136 -29.859 1.00 93.21 211 VAL Y N 1
ATOM 5089 C CA . VAL D 2 179 ? 28.426 -22.221 -31.294 1.00 96.01 211 VAL Y CA 1
ATOM 5090 C C . VAL D 2 179 ? 29.560 -22.918 -32.048 1.00 97.94 211 VAL Y C 1
ATOM 5091 O O . VAL D 2 179 ? 30.707 -22.937 -31.589 1.00 96.34 211 VAL Y O 1
ATOM 5095 N N . SER D 2 180 ? 29.221 -23.504 -33.196 1.00 101.12 212 SER Y N 1
ATOM 5096 C CA . SER D 2 180 ? 30.192 -24.191 -34.051 1.00 104.04 212 SER Y CA 1
ATOM 5097 C C . SER D 2 180 ? 29.523 -24.703 -35.330 1.00 102.83 212 SER Y C 1
ATOM 5098 O O . SER D 2 180 ? 28.361 -24.389 -35.602 1.00 102.93 212 SER Y O 1
ATOM 5101 N N . SER D 2 181 ? 30.266 -25.485 -36.111 1.00 103.75 213 SER Y N 1
ATOM 5102 C CA . SER D 2 181 ? 29.761 -26.051 -37.362 1.00 103.53 213 SER Y CA 1
ATOM 5103 C C . SER D 2 181 ? 28.673 -27.095 -37.101 1.00 102.96 213 SER Y C 1
ATOM 5104 O O . SER D 2 181 ? 28.677 -27.760 -36.064 1.00 104.42 213 SER Y O 1
ATOM 5107 N N . ILE D 2 182 ? 27.745 -27.245 -38.041 1.00 100.46 214 ILE Y N 1
ATOM 5108 C CA . ILE D 2 182 ? 26.656 -28.200 -37.872 1.00 101.42 214 ILE Y CA 1
ATOM 5109 C C . ILE D 2 182 ? 26.711 -29.419 -38.784 1.00 100.69 214 ILE Y C 1
ATOM 5110 O O . ILE D 2 182 ? 26.753 -29.288 -40.005 1.00 100.98 214 ILE Y O 1
ATOM 5115 N N . ASN D 2 183 ? 26.698 -30.600 -38.164 1.00 103.80 215 ASN Y N 1
ATOM 5116 C CA . ASN D 2 183 ? 26.722 -31.885 -38.867 1.00 105.79 215 ASN Y CA 1
ATOM 5117 C C . ASN D 2 183 ? 25.651 -32.802 -38.269 1.00 105.67 215 ASN Y C 1
ATOM 5118 O O . ASN D 2 183 ? 25.682 -33.108 -37.075 1.00 105.02 215 ASN Y O 1
ATOM 5123 N N . VAL D 2 184 ? 24.712 -33.245 -39.099 1.00 104.88 216 VAL Y N 1
ATOM 5124 C CA . VAL D 2 184 ? 23.638 -34.120 -38.636 1.00 103.44 216 VAL Y CA 1
ATOM 5125 C C . VAL D 2 184 ? 23.979 -35.612 -38.761 1.00 101.42 216 VAL Y C 1
ATOM 5126 O O . VAL D 2 184 ? 24.565 -36.049 -39.750 1.00 103.85 216 VAL Y O 1
ATOM 5130 N N . SER D 2 185 ? 23.611 -36.388 -37.746 1.00 100.21 217 SER Y N 1
ATOM 5131 C CA . SER D 2 185 ? 23.866 -37.825 -37.744 1.00 97.07 217 SER Y CA 1
ATOM 5132 C C . SER D 2 185 ? 22.558 -38.577 -37.527 1.00 96.32 217 SER Y C 1
ATOM 5133 O O . SER D 2 185 ? 22.134 -38.791 -36.391 1.00 98.15 217 SER Y O 1
ATOM 5136 N N . VAL D 2 186 ? 21.921 -38.979 -38.621 1.00 95.66 218 VAL Y N 1
ATOM 5137 C CA . VAL D 2 186 ? 20.654 -39.694 -38.535 1.00 96.11 218 VAL Y CA 1
ATOM 5138 C C . VAL D 2 186 ? 20.803 -41.204 -38.575 1.00 94.37 218 VAL Y C 1
ATOM 5139 O O . VAL D 2 186 ? 21.701 -41.740 -39.218 1.00 94.04 218 VAL Y O 1
ATOM 5143 N N . ASN D 2 187 ? 19.903 -41.877 -37.872 1.00 94.53 219 ASN Y N 1
ATOM 5144 C CA . ASN D 2 187 ? 19.878 -43.329 -37.808 1.00 96.72 219 ASN Y CA 1
ATOM 5145 C C . ASN D 2 187 ? 18.471 -43.736 -37.401 1.00 95.60 219 ASN Y C 1
ATOM 5146 O O . ASN D 2 187 ? 17.639 -42.884 -37.088 1.00 96.36 219 ASN Y O 1
ATOM 5151 N N . ALA D 2 188 ? 18.210 -45.037 -37.412 1.00 94.19 220 ALA Y N 1
ATOM 5152 C CA . ALA D 2 188 ? 16.911 -45.572 -37.032 1.00 94.23 220 ALA Y CA 1
ATOM 5153 C C . ALA D 2 188 ? 17.133 -46.911 -36.349 1.00 95.97 220 ALA Y C 1
ATOM 5154 O O . ALA D 2 188 ? 18.119 -47.601 -36.617 1.00 93.52 220 ALA Y O 1
ATOM 5156 N N . VAL D 2 189 ? 16.225 -47.269 -35.451 1.00 98.22 221 VAL Y N 1
ATOM 5157 C CA . VAL D 2 189 ? 16.327 -48.539 -34.751 1.00 101.85 221 VAL Y CA 1
ATOM 5158 C C . VAL D 2 189 ? 16.466 -49.637 -35.804 1.00 102.65 221 VAL Y C 1
ATOM 5159 O O . VAL D 2 189 ? 17.133 -50.652 -35.581 1.00 101.66 221 VAL Y O 1
ATOM 5163 N N . GLN D 2 190 ? 15.836 -49.401 -36.956 1.00 104.07 222 GLN Y N 1
ATOM 5164 C CA . GLN D 2 190 ? 15.849 -50.319 -38.100 1.00 101.79 222 GLN Y CA 1
ATOM 5165 C C . GLN D 2 190 ? 15.158 -49.645 -39.293 1.00 97.45 222 GLN Y C 1
ATOM 5166 O O . GLN D 2 190 ? 14.022 -49.179 -39.178 1.00 97.39 222 GLN Y O 1
ATOM 5172 N N . THR D 2 191 ? 15.848 -49.592 -40.430 1.00 91.97 223 THR Y N 1
ATOM 5173 C CA . THR D 2 191 ? 15.308 -48.950 -41.624 1.00 89.18 223 THR Y CA 1
ATOM 5174 C C . THR D 2 191 ? 14.175 -49.739 -42.274 1.00 83.18 223 THR Y C 1
ATOM 5175 O O . THR D 2 191 ? 13.497 -49.234 -43.169 1.00 80.44 223 THR Y O 1
ATOM 5179 N N . VAL D 2 192 ? 13.975 -50.975 -41.828 1.00 78.31 224 VAL Y N 1
ATOM 5180 C CA . VAL D 2 192 ? 12.913 -51.817 -42.371 1.00 77.29 224 VAL Y CA 1
ATOM 5181 C C . VAL D 2 192 ? 12.045 -52.340 -41.240 1.00 76.90 224 VAL Y C 1
ATOM 5182 O O . VAL D 2 192 ? 12.457 -53.200 -40.463 1.00 79.71 224 VAL Y O 1
ATOM 5186 N N . VAL D 2 193 ? 10.833 -51.813 -41.167 1.00 79.44 225 VAL Y N 1
ATOM 5187 C CA . VAL D 2 193 ? 9.895 -52.174 -40.114 1.00 83.96 225 VAL Y CA 1
ATOM 5188 C C . VAL D 2 193 ? 8.626 -52.782 -40.700 1.00 87.30 225 VAL Y C 1
ATOM 5189 O O . VAL D 2 193 ? 8.272 -52.501 -41.847 1.00 88.77 225 VAL Y O 1
ATOM 5193 N N . ARG D 2 194 ? 7.941 -53.605 -39.908 1.00 91.62 226 ARG Y N 1
ATOM 5194 C CA . ARG D 2 194 ? 6.700 -54.235 -40.357 1.00 96.27 226 ARG Y CA 1
ATOM 5195 C C . ARG D 2 194 ? 5.490 -53.376 -39.987 1.00 96.62 226 ARG Y C 1
ATOM 5196 O O . ARG D 2 194 ? 5.559 -52.556 -39.075 1.00 97.64 226 ARG Y O 1
ATOM 5204 N N . GLN D 2 195 ? 4.381 -53.564 -40.696 1.00 99.15 227 GLN Y N 1
ATOM 5205 C CA . GLN D 2 195 ? 3.174 -52.788 -40.432 1.00 101.27 227 GLN Y CA 1
ATOM 5206 C C . GLN D 2 195 ? 2.762 -52.893 -38.968 1.00 105.30 227 GLN Y C 1
ATOM 5207 O O . GLN D 2 195 ? 2.858 -53.962 -38.355 1.00 107.29 227 GLN Y O 1
ATOM 5213 N N . GLY D 2 196 ? 2.321 -51.772 -38.406 1.00 108.17 228 GLY Y N 1
ATOM 5214 C CA . GLY D 2 196 ? 1.886 -51.756 -37.020 1.00 111.49 228 GLY Y CA 1
ATOM 5215 C C . GLY D 2 196 ? 2.998 -51.820 -35.985 1.00 112.82 228 GLY Y C 1
ATOM 5216 O O . GLY D 2 196 ? 2.758 -52.166 -34.826 1.00 116.22 228 GLY Y O 1
ATOM 5217 N N . GLU D 2 197 ? 4.220 -51.497 -36.392 1.00 112.04 229 GLU Y N 1
ATOM 5218 C CA . GLU D 2 197 ? 5.339 -51.516 -35.462 1.00 112.63 229 GLU Y CA 1
ATOM 5219 C C . GLU D 2 197 ? 5.858 -50.094 -35.268 1.00 111.03 229 GLU Y C 1
ATOM 5220 O O . GLU D 2 197 ? 5.317 -49.149 -35.844 1.00 108.57 229 GLU Y O 1
ATOM 5226 N N . ASN D 2 198 ? 6.909 -49.944 -34.466 1.00 109.15 230 ASN Y N 1
ATOM 5227 C CA . ASN D 2 198 ? 7.461 -48.623 -34.173 1.00 107.62 230 ASN Y CA 1
ATOM 5228 C C . ASN D 2 198 ? 8.567 -48.098 -35.098 1.00 103.33 230 ASN Y C 1
ATOM 5229 O O . ASN D 2 198 ? 9.527 -48.806 -35.411 1.00 103.50 230 ASN Y O 1
ATOM 5234 N N . ILE D 2 199 ? 8.411 -46.842 -35.524 1.00 99.23 231 ILE Y N 1
ATOM 5235 C CA . ILE D 2 199 ? 9.372 -46.154 -36.394 1.00 93.53 231 ILE Y CA 1
ATOM 5236 C C . ILE D 2 199 ? 10.115 -45.083 -35.596 1.00 92.03 231 ILE Y C 1
ATOM 5237 O O . ILE D 2 199 ? 9.647 -43.949 -35.493 1.00 92.12 231 ILE Y O 1
ATOM 5242 N N . THR D 2 200 ? 11.272 -45.437 -35.045 1.00 91.37 232 THR Y N 1
ATOM 5243 C CA . THR D 2 200 ? 12.057 -44.491 -34.262 1.00 91.20 232 THR Y CA 1
ATOM 5244 C C . THR D 2 200 ? 13.354 -44.076 -34.944 1.00 89.39 232 THR Y C 1
ATOM 5245 O O . THR D 2 200 ? 14.219 -44.906 -35.222 1.00 91.63 232 THR Y O 1
ATOM 5249 N N . LEU D 2 201 ? 13.471 -42.780 -35.219 1.00 87.52 233 LEU Y N 1
ATOM 5250 C CA . LEU D 2 201 ? 14.664 -42.221 -35.843 1.00 84.54 233 LEU Y CA 1
ATOM 5251 C C . LEU D 2 201 ? 15.307 -41.287 -34.823 1.00 82.70 233 LEU Y C 1
ATOM 5252 O O . LEU D 2 201 ? 14.616 -40.703 -33.991 1.00 76.54 233 LEU Y O 1
ATOM 5257 N N . MET D 2 202 ? 16.626 -41.152 -34.883 1.00 83.33 234 MET Y N 1
ATOM 5258 C CA . MET D 2 202 ? 17.334 -40.298 -33.943 1.00 84.58 234 MET Y CA 1
ATOM 5259 C C . MET D 2 202 ? 18.322 -39.374 -34.640 1.00 83.04 234 MET Y C 1
ATOM 5260 O O . MET D 2 202 ? 19.315 -39.812 -35.217 1.00 82.68 234 MET Y O 1
ATOM 5265 N N . CYS D 2 203 ? 18.033 -38.083 -34.578 1.00 81.50 235 CYS Y N 1
ATOM 5266 C CA . CYS D 2 203 ? 18.871 -37.072 -35.200 1.00 81.50 235 CYS Y CA 1
ATOM 5267 C C . CYS D 2 203 ? 19.752 -36.442 -34.134 1.00 84.37 235 CYS Y C 1
ATOM 5268 O O . CYS D 2 203 ? 19.256 -35.723 -33.262 1.00 89.01 235 CYS Y O 1
ATOM 5271 N N . ILE D 2 204 ? 21.053 -36.705 -34.194 1.00 83.75 236 ILE Y N 1
ATOM 5272 C CA . ILE D 2 204 ? 21.957 -36.143 -33.204 1.00 85.58 236 ILE Y CA 1
ATOM 5273 C C . ILE D 2 204 ? 22.949 -35.151 -33.797 1.00 88.22 236 ILE Y C 1
ATOM 5274 O O . ILE D 2 204 ? 23.546 -35.389 -34.849 1.00 89.53 236 ILE Y O 1
ATOM 5279 N N . VAL D 2 205 ? 23.106 -34.030 -33.102 1.00 90.80 237 VAL Y N 1
ATOM 5280 C CA . VAL D 2 205 ? 24.019 -32.971 -33.508 1.00 94.31 237 VAL Y CA 1
ATOM 5281 C C . VAL D 2 205 ? 24.761 -32.481 -32.264 1.00 95.06 237 VAL Y C 1
ATOM 5282 O O . VAL D 2 205 ? 24.166 -32.322 -31.194 1.00 93.55 237 VAL Y O 1
ATOM 5286 N N . ILE D 2 206 ? 26.063 -32.253 -32.407 1.00 96.13 238 ILE Y N 1
ATOM 5287 C CA . ILE D 2 206 ? 26.887 -31.807 -31.290 1.00 94.48 238 ILE Y CA 1
ATOM 5288 C C . ILE D 2 206 ? 27.723 -30.578 -31.643 1.00 93.13 238 ILE Y C 1
ATOM 5289 O O . ILE D 2 206 ? 28.269 -30.477 -32.744 1.00 90.55 238 ILE Y O 1
ATOM 5294 N N . GLY D 2 207 ? 27.815 -29.646 -30.698 1.00 92.37 239 GLY Y N 1
ATOM 5295 C CA . GLY D 2 207 ? 28.587 -28.437 -30.919 1.00 91.71 239 GLY Y CA 1
ATOM 5296 C C . GLY D 2 207 ? 27.852 -27.173 -30.512 1.00 92.06 239 GLY Y C 1
ATOM 5297 O O . GLY D 2 207 ? 28.400 -26.335 -29.791 1.00 92.16 239 GLY Y O 1
ATOM 5298 N N . ASN D 2 208 ? 26.611 -27.036 -30.975 1.00 90.71 240 ASN Y N 1
ATOM 5299 C CA . ASN D 2 208 ? 25.795 -25.866 -30.669 1.00 89.35 240 ASN Y CA 1
ATOM 5300 C C . ASN D 2 208 ? 24.891 -26.125 -29.465 1.00 88.99 240 ASN Y C 1
ATOM 5301 O O . ASN D 2 208 ? 24.453 -27.255 -29.233 1.00 89.65 240 ASN Y O 1
ATOM 5306 N N . GLU D 2 209 ? 24.615 -25.072 -28.703 1.00 87.56 241 GLU Y N 1
ATOM 5307 C CA . GLU D 2 209 ? 23.757 -25.178 -27.527 1.00 89.15 241 GLU Y CA 1
ATOM 5308 C C . GLU D 2 209 ? 22.298 -25.065 -27.974 1.00 86.35 241 GLU Y C 1
ATOM 5309 O O . GLU D 2 209 ? 21.495 -25.965 -27.741 1.00 85.82 241 GLU Y O 1
ATOM 5315 N N . VAL D 2 210 ? 21.976 -23.958 -28.632 1.00 83.58 242 VAL Y N 1
ATOM 5316 C CA . VAL D 2 210 ? 20.629 -23.706 -29.129 1.00 82.77 242 VAL Y CA 1
ATOM 5317 C C . VAL D 2 210 ? 20.526 -23.949 -30.639 1.00 80.15 242 VAL Y C 1
ATOM 5318 O O . VAL D 2 210 ? 20.989 -23.146 -31.446 1.00 81.77 242 VAL Y O 1
ATOM 5322 N N . VAL D 2 211 ? 19.910 -25.067 -31.005 1.00 76.32 243 VAL Y N 1
ATOM 5323 C CA . VAL D 2 211 ? 19.740 -25.440 -32.404 1.00 71.09 243 VAL Y CA 1
ATOM 5324 C C . VAL D 2 211 ? 18.272 -25.677 -32.723 1.00 72.44 243 VAL Y C 1
ATOM 5325 O O . VAL D 2 211 ? 17.488 -26.027 -31.842 1.00 76.79 243 VAL Y O 1
ATOM 5329 N N . ASN D 2 212 ? 17.901 -25.486 -33.984 1.00 68.73 244 ASN Y N 1
ATOM 5330 C CA . ASN D 2 212 ? 16.525 -25.707 -34.404 1.00 67.85 244 ASN Y CA 1
ATOM 5331 C C . ASN D 2 212 ? 16.478 -27.074 -35.081 1.00 69.34 244 ASN Y C 1
ATOM 5332 O O . ASN D 2 212 ? 17.454 -27.494 -35.713 1.00 72.18 244 ASN Y O 1
ATOM 5337 N N . PHE D 2 213 ? 15.362 -27.780 -34.925 1.00 66.18 245 PHE Y N 1
ATOM 5338 C CA . PHE D 2 213 ? 15.209 -29.101 -35.527 1.00 66.34 245 PHE Y CA 1
ATOM 5339 C C . PHE D 2 213 ? 13.976 -29.125 -36.396 1.00 68.24 245 PHE Y C 1
ATOM 5340 O O . PHE D 2 213 ? 12.891 -28.749 -35.947 1.00 68.22 245 PHE Y O 1
ATOM 5348 N N . GLU D 2 214 ? 14.128 -29.566 -37.638 1.00 72.31 246 GLU Y N 1
ATOM 5349 C CA . GLU D 2 214 ? 12.975 -29.657 -38.520 1.00 77.69 246 GLU Y CA 1
ATOM 5350 C C . GLU D 2 214 ? 12.914 -31.004 -39.222 1.00 76.66 246 GLU Y C 1
ATOM 5351 O O . GLU D 2 214 ? 13.805 -31.365 -39.999 1.00 78.64 246 GLU Y O 1
ATOM 5357 N N . TRP D 2 215 ? 11.854 -31.749 -38.936 1.00 76.52 247 TRP Y N 1
ATOM 5358 C CA . TRP D 2 215 ? 11.683 -33.053 -39.542 1.00 80.89 247 TRP Y CA 1
ATOM 5359 C C . TRP D 2 215 ? 10.762 -33.037 -40.755 1.00 84.16 247 TRP Y C 1
ATOM 5360 O O . TRP D 2 215 ? 9.620 -32.583 -40.675 1.00 84.65 247 TRP Y O 1
ATOM 5371 N N . THR D 2 216 ? 11.276 -33.531 -41.877 1.00 86.90 248 THR Y N 1
ATOM 5372 C CA . THR D 2 216 ? 10.499 -33.631 -43.103 1.00 90.67 248 THR Y CA 1
ATOM 5373 C C . THR D 2 216 ? 10.382 -35.122 -43.395 1.00 95.52 248 THR Y C 1
ATOM 5374 O O . THR D 2 216 ? 11.381 -35.848 -43.415 1.00 95.91 248 THR Y O 1
ATOM 5378 N N . TYR D 2 217 ? 9.157 -35.575 -43.623 1.00 101.37 249 TYR Y N 1
ATOM 5379 C CA . TYR D 2 217 ? 8.906 -36.993 -43.847 1.00 105.28 249 TYR Y CA 1
ATOM 5380 C C . TYR D 2 217 ? 7.679 -37.260 -44.724 1.00 106.87 249 TYR Y C 1
ATOM 5381 O O . TYR D 2 217 ? 7.047 -36.328 -45.228 1.00 108.97 249 TYR Y O 1
ATOM 5390 N N . PRO D 2 218 ? 7.344 -38.545 -44.937 1.00 108.35 250 PRO Y N 1
ATOM 5391 C CA . PRO D 2 218 ? 6.182 -38.903 -45.760 1.00 107.58 250 PRO Y CA 1
ATOM 5392 C C . PRO D 2 218 ? 4.811 -38.601 -45.140 1.00 107.03 250 PRO Y C 1
ATOM 5393 O O . PRO D 2 218 ? 3.961 -37.973 -45.773 1.00 108.42 250 PRO Y O 1
ATOM 5397 N N . ARG D 2 219 ? 4.608 -39.045 -43.904 1.00 106.72 251 ARG Y N 1
ATOM 5398 C CA . ARG D 2 219 ? 3.342 -38.858 -43.191 1.00 107.68 251 ARG Y CA 1
ATOM 5399 C C . ARG D 2 219 ? 3.137 -37.431 -42.657 1.00 110.71 251 ARG Y C 1
ATOM 5400 O O . ARG D 2 219 ? 2.363 -37.213 -41.718 1.00 110.08 251 ARG Y O 1
ATOM 5408 N N . LYS D 2 220 ? 3.807 -36.460 -43.279 1.00 113.32 252 LYS Y N 1
ATOM 5409 C CA . LYS D 2 220 ? 3.719 -35.064 -42.850 1.00 114.29 252 LYS Y CA 1
ATOM 5410 C C . LYS D 2 220 ? 2.621 -34.243 -43.533 1.00 112.86 252 LYS Y C 1
ATOM 5411 O O . LYS D 2 220 ? 1.606 -33.917 -42.915 1.00 113.54 252 LYS Y O 1
ATOM 5417 N N . GLU D 2 221 ? 2.834 -33.895 -44.799 1.00 112.06 253 GLU Y N 1
ATOM 5418 C CA . GLU D 2 221 ? 1.864 -33.107 -45.560 1.00 113.98 253 GLU Y CA 1
ATOM 5419 C C . GLU D 2 221 ? 0.507 -33.814 -45.598 1.00 113.55 253 GLU Y C 1
ATOM 5420 O O . GLU D 2 221 ? 0.435 -35.014 -45.872 1.00 115.40 253 GLU Y O 1
ATOM 5426 N N . SER D 2 222 ? -0.560 -33.067 -45.320 1.00 112.19 254 SER Y N 1
ATOM 5427 C CA . SER D 2 222 ? -1.919 -33.614 -45.317 1.00 113.47 254 SER Y CA 1
ATOM 5428 C C . SER D 2 222 ? -2.002 -34.915 -44.504 1.00 114.14 254 SER Y C 1
ATOM 5429 O O . SER D 2 222 ? -2.213 -36.002 -45.050 1.00 113.95 254 SER Y O 1
ATOM 5432 N N . GLY D 2 223 ? -1.839 -34.783 -43.191 1.00 114.74 255 GLY Y N 1
ATOM 5433 C CA . GLY D 2 223 ? -1.883 -35.927 -42.296 1.00 114.96 255 GLY Y CA 1
ATOM 5434 C C . GLY D 2 223 ? -1.288 -35.519 -40.962 1.00 116.47 255 GLY Y C 1
ATOM 5435 O O . GLY D 2 223 ? -0.327 -34.749 -40.928 1.00 116.46 255 GLY Y O 1
ATOM 5436 N N . ARG D 2 224 ? -1.852 -36.014 -39.863 1.00 116.31 256 ARG Y N 1
ATOM 5437 C CA . ARG D 2 224 ? -1.350 -35.662 -38.537 1.00 114.64 256 ARG Y CA 1
ATOM 5438 C C . ARG D 2 224 ? 0.165 -35.840 -38.449 1.00 112.78 256 ARG Y C 1
ATOM 5439 O O . ARG D 2 224 ? 0.686 -36.945 -38.616 1.00 111.62 256 ARG Y O 1
ATOM 5447 N N . LEU D 2 225 ? 0.867 -34.739 -38.196 1.00 109.15 257 LEU Y N 1
ATOM 5448 C CA . LEU D 2 225 ? 2.316 -34.771 -38.077 1.00 102.91 257 LEU Y CA 1
ATOM 5449 C C . LEU D 2 225 ? 2.748 -35.354 -36.732 1.00 100.50 257 LEU Y C 1
ATOM 5450 O O . LEU D 2 225 ? 1.918 -35.606 -35.852 1.00 93.62 257 LEU Y O 1
ATOM 5455 N N . VAL D 2 226 ? 4.050 -35.580 -36.589 1.00 99.99 258 VAL Y N 1
ATOM 5456 C CA . VAL D 2 226 ? 4.596 -36.144 -35.363 1.00 98.39 258 VAL Y CA 1
ATOM 5457 C C . VAL D 2 226 ? 5.370 -35.099 -34.552 1.00 99.36 258 VAL Y C 1
ATOM 5458 O O . VAL D 2 226 ? 5.957 -34.163 -35.111 1.00 97.59 258 VAL Y O 1
ATOM 5462 N N . GLU D 2 227 ? 5.348 -35.264 -33.231 1.00 99.72 259 GLU Y N 1
ATOM 5463 C CA . GLU D 2 227 ? 6.053 -34.365 -32.326 1.00 97.40 259 GLU Y CA 1
ATOM 5464 C C . GLU D 2 227 ? 7.386 -34.987 -31.954 1.00 92.88 259 GLU Y C 1
ATOM 5465 O O . GLU D 2 227 ? 7.432 -36.036 -31.313 1.00 93.37 259 GLU Y O 1
ATOM 5471 N N . PRO D 2 228 ? 8.493 -34.353 -32.360 1.00 88.03 260 PRO Y N 1
ATOM 5472 C CA . PRO D 2 228 ? 9.807 -34.903 -32.029 1.00 86.08 260 PRO Y CA 1
ATOM 5473 C C . PRO D 2 228 ? 10.109 -34.653 -30.566 1.00 84.23 260 PRO Y C 1
ATOM 5474 O O . PRO D 2 228 ? 9.550 -33.746 -29.958 1.00 86.94 260 PRO Y O 1
ATOM 5478 N N . VAL D 2 229 ? 10.990 -35.462 -30.001 1.00 83.06 261 VAL Y N 1
ATOM 5479 C CA . VAL D 2 229 ? 11.364 -35.310 -28.607 1.00 84.30 261 VAL Y CA 1
ATOM 5480 C C . VAL D 2 229 ? 12.869 -35.166 -28.496 1.00 84.71 261 VAL Y C 1
ATOM 5481 O O . VAL D 2 229 ? 13.617 -36.120 -28.717 1.00 86.55 261 VAL Y O 1
ATOM 5485 N N . THR D 2 230 ? 13.307 -33.961 -28.156 1.00 82.42 262 THR Y N 1
ATOM 5486 C CA . THR D 2 230 ? 14.727 -33.687 -28.021 1.00 83.33 262 THR Y CA 1
ATOM 5487 C C . THR D 2 230 ? 15.271 -34.153 -26.667 1.00 85.94 262 THR Y C 1
ATOM 5488 O O . THR D 2 230 ? 14.507 -34.417 -25.740 1.00 86.52 262 THR Y O 1
ATOM 5492 N N . ASP D 2 231 ? 16.592 -34.265 -26.569 1.00 89.59 263 ASP Y N 1
ATOM 5493 C CA . ASP D 2 231 ? 17.240 -34.727 -25.350 1.00 97.76 263 ASP Y CA 1
ATOM 5494 C C . ASP D 2 231 ? 18.733 -34.381 -25.399 1.00 100.47 263 ASP Y C 1
ATOM 5495 O O . ASP D 2 231 ? 19.337 -34.360 -26.471 1.00 104.21 263 ASP Y O 1
ATOM 5500 N N . PHE D 2 232 ? 19.324 -34.119 -24.235 1.00 102.49 264 PHE Y N 1
ATOM 5501 C CA . PHE D 2 232 ? 20.740 -33.760 -24.147 1.00 101.41 264 PHE Y CA 1
ATOM 5502 C C . PHE D 2 232 ? 21.607 -34.865 -23.553 1.00 105.36 264 PHE Y C 1
ATOM 5503 O O . PHE D 2 232 ? 21.454 -35.225 -22.380 1.00 105.57 264 PHE Y O 1
ATOM 5511 N N . LEU D 2 233 ? 22.523 -35.394 -24.366 1.00 106.42 265 LEU Y N 1
ATOM 5512 C CA . LEU D 2 233 ? 23.433 -36.456 -23.927 1.00 107.23 265 LEU Y CA 1
ATOM 5513 C C . LEU D 2 233 ? 24.390 -35.885 -22.882 1.00 108.35 265 LEU Y C 1
ATOM 5514 O O . LEU D 2 233 ? 24.237 -36.110 -21.677 1.00 107.39 265 LEU Y O 1
ATOM 5519 N N . LEU D 2 234 ? 25.386 -35.153 -23.370 1.00 109.45 266 LEU Y N 1
ATOM 5520 C CA . LEU D 2 234 ? 26.371 -34.510 -22.518 1.00 110.59 266 LEU Y CA 1
ATOM 5521 C C . LEU D 2 234 ? 26.015 -33.027 -22.477 1.00 112.52 266 LEU Y C 1
ATOM 5522 O O . LEU D 2 234 ? 25.209 -32.557 -23.285 1.00 114.37 266 LEU Y O 1
ATOM 5527 N N . ASP D 2 235 ? 26.609 -32.294 -21.539 1.00 113.36 267 ASP Y N 1
ATOM 5528 C CA . ASP D 2 235 ? 26.330 -30.869 -21.407 1.00 113.55 267 ASP Y CA 1
ATOM 5529 C C . ASP D 2 235 ? 27.516 -29.956 -21.685 1.00 114.40 267 ASP Y C 1
ATOM 5530 O O . ASP D 2 235 ? 27.332 -28.761 -21.926 1.00 114.75 267 ASP Y O 1
ATOM 5535 N N . MET D 2 236 ? 28.730 -30.497 -21.638 1.00 115.24 268 MET Y N 1
ATOM 5536 C CA . MET D 2 236 ? 29.899 -29.673 -21.926 1.00 118.82 268 MET Y CA 1
ATOM 5537 C C . MET D 2 236 ? 29.928 -29.561 -23.454 1.00 119.44 268 MET Y C 1
ATOM 5538 O O . MET D 2 236 ? 29.615 -28.499 -24.004 1.00 119.21 268 MET Y O 1
ATOM 5543 N N . PRO D 2 237 ? 30.315 -30.640 -24.164 1.00 119.51 269 PRO Y N 1
ATOM 5544 C CA . PRO D 2 237 ? 30.296 -30.473 -25.619 1.00 118.81 269 PRO Y CA 1
ATOM 5545 C C . PRO D 2 237 ? 28.857 -30.850 -25.967 1.00 117.15 269 PRO Y C 1
ATOM 5546 O O . PRO D 2 237 ? 28.540 -32.028 -26.097 1.00 117.57 269 PRO Y O 1
ATOM 5550 N N . TYR D 2 238 ? 27.985 -29.855 -26.089 1.00 113.82 270 TYR Y N 1
ATOM 5551 C CA . TYR D 2 238 ? 26.576 -30.113 -26.367 1.00 108.74 270 TYR Y CA 1
ATOM 5552 C C . TYR D 2 238 ? 26.216 -31.229 -27.341 1.00 106.43 270 TYR Y C 1
ATOM 5553 O O . TYR D 2 238 ? 26.490 -31.149 -28.541 1.00 103.76 270 TYR Y O 1
ATOM 5562 N N . HIS D 2 239 ? 25.592 -32.269 -26.786 1.00 104.40 271 HIS Y N 1
ATOM 5563 C CA . HIS D 2 239 ? 25.130 -33.428 -27.542 1.00 103.90 271 HIS Y CA 1
ATOM 5564 C C . HIS D 2 239 ? 23.602 -33.442 -27.498 1.00 101.42 271 HIS Y C 1
ATOM 5565 O O . HIS D 2 239 ? 23.002 -34.151 -26.682 1.00 101.41 271 HIS Y O 1
ATOM 5572 N N . ILE D 2 240 ? 22.979 -32.658 -28.374 1.00 95.94 272 ILE Y N 1
ATOM 5573 C CA . ILE D 2 240 ? 21.523 -32.571 -28.424 1.00 89.56 272 ILE Y CA 1
ATOM 5574 C C . ILE D 2 240 ? 20.962 -33.579 -29.412 1.00 86.09 272 ILE Y C 1
ATOM 5575 O O . ILE D 2 240 ? 21.377 -33.621 -30.570 1.00 85.08 272 ILE Y O 1
ATOM 5580 N N . ARG D 2 241 ? 20.016 -34.389 -28.953 1.00 83.23 273 ARG Y N 1
ATOM 5581 C CA . ARG D 2 241 ? 19.401 -35.396 -29.804 1.00 81.80 273 ARG Y CA 1
ATOM 5582 C C . ARG D 2 241 ? 17.895 -35.222 -29.949 1.00 80.57 273 ARG Y C 1
ATOM 5583 O O . ARG D 2 241 ? 17.187 -35.046 -28.969 1.00 81.16 273 ARG Y O 1
ATOM 5591 N N . SER D 2 242 ? 17.409 -35.293 -31.179 1.00 78.60 274 SER Y N 1
ATOM 5592 C CA . SER D 2 242 ? 15.982 -35.172 -31.441 1.00 72.39 274 SER Y CA 1
ATOM 5593 C C . SER D 2 242 ? 15.524 -36.492 -32.048 1.00 71.26 274 SER Y C 1
ATOM 5594 O O . SER D 2 242 ? 16.059 -36.927 -33.064 1.00 74.72 274 SER Y O 1
ATOM 5597 N N . ILE D 2 243 ? 14.546 -37.137 -31.424 1.00 72.78 275 ILE Y N 1
ATOM 5598 C CA . ILE D 2 243 ? 14.052 -38.412 -31.932 1.00 71.91 275 ILE Y CA 1
ATOM 5599 C C . ILE D 2 243 ? 12.620 -38.272 -32.435 1.00 72.47 275 ILE Y C 1
ATOM 5600 O O . ILE D 2 243 ? 11.811 -37.546 -31.862 1.00 73.16 275 ILE Y O 1
ATOM 5605 N N . LEU D 2 244 ? 12.327 -38.967 -33.525 1.00 74.96 276 LEU Y N 1
ATOM 5606 C CA . LEU D 2 244 ? 11.011 -38.939 -34.137 1.00 77.04 276 LEU Y CA 1
ATOM 5607 C C . LEU D 2 244 ? 10.451 -40.360 -34.037 1.00 80.70 276 LEU Y C 1
ATOM 5608 O O . LEU D 2 244 ? 10.945 -41.269 -34.704 1.00 79.75 276 LEU Y O 1
ATOM 5613 N N . HIS D 2 245 ? 9.430 -40.541 -33.198 1.00 86.62 277 HIS Y N 1
ATOM 5614 C CA . HIS D 2 245 ? 8.805 -41.854 -32.981 1.00 89.82 277 HIS Y CA 1
ATOM 5615 C C . HIS D 2 245 ? 7.398 -41.992 -33.574 1.00 89.30 277 HIS Y C 1
ATOM 5616 O O . HIS D 2 245 ? 6.504 -41.200 -33.276 1.00 88.00 277 HIS Y O 1
ATOM 5623 N N . ILE D 2 246 ? 7.207 -43.020 -34.397 1.00 90.67 278 ILE Y N 1
ATOM 5624 C CA . ILE D 2 246 ? 5.914 -43.274 -35.028 1.00 94.25 278 ILE Y CA 1
ATOM 5625 C C . ILE D 2 246 ? 5.356 -44.655 -34.672 1.00 97.84 278 ILE Y C 1
ATOM 5626 O O . ILE D 2 246 ? 5.596 -45.630 -35.387 1.00 98.90 278 ILE Y O 1
ATOM 5631 N N . PRO D 2 247 ? 4.602 -44.759 -33.563 1.00 101.52 279 PRO Y N 1
ATOM 5632 C CA . PRO D 2 247 ? 4.037 -46.058 -33.179 1.00 103.02 279 PRO Y CA 1
ATOM 5633 C C . PRO D 2 247 ? 2.980 -46.505 -34.199 1.00 104.92 279 PRO Y C 1
ATOM 5634 O O . PRO D 2 247 ? 2.483 -45.687 -34.975 1.00 105.53 279 PRO Y O 1
ATOM 5638 N N . SER D 2 248 ? 2.642 -47.792 -34.200 1.00 97.75 280 SER Y N 1
ATOM 5639 C CA . SER D 2 248 ? 1.654 -48.324 -35.143 1.00 99.15 280 SER Y CA 1
ATOM 5640 C C . SER D 2 248 ? 1.995 -47.884 -36.570 1.00 99.96 280 SER Y C 1
ATOM 5641 O O . SER D 2 248 ? 1.197 -47.219 -37.242 1.00 95.91 280 SER Y O 1
ATOM 5644 N N . ALA D 2 249 ? 3.180 -48.266 -37.033 1.00 101.29 281 ALA Y N 1
ATOM 5645 C CA . ALA D 2 249 ? 3.639 -47.913 -38.371 1.00 101.22 281 ALA Y CA 1
ATOM 5646 C C . ALA D 2 249 ? 2.708 -48.353 -39.498 1.00 100.99 281 ALA Y C 1
ATOM 5647 O O . ALA D 2 249 ? 2.635 -49.533 -39.832 1.00 98.73 281 ALA Y O 1
ATOM 5649 N N . GLU D 2 250 ? 2.000 -47.387 -40.072 1.00 106.57 282 GLU Y N 1
ATOM 5650 C CA . GLU D 2 250 ? 1.099 -47.638 -41.194 1.00 107.11 282 GLU Y CA 1
ATOM 5651 C C . GLU D 2 250 ? 2.034 -47.701 -42.390 1.00 106.59 282 GLU Y C 1
ATOM 5652 O O . GLU D 2 250 ? 3.235 -47.504 -42.235 1.00 105.16 282 GLU Y O 1
ATOM 5658 N N . LEU D 2 251 ? 1.513 -47.967 -43.582 1.00 105.96 283 LEU Y N 1
ATOM 5659 C CA . LEU D 2 251 ? 2.403 -47.977 -44.735 1.00 104.90 283 LEU Y CA 1
ATOM 5660 C C . LEU D 2 251 ? 2.560 -46.518 -45.149 1.00 103.67 283 LEU Y C 1
ATOM 5661 O O . LEU D 2 251 ? 2.295 -45.623 -44.344 1.00 102.57 283 LEU Y O 1
ATOM 5666 N N . GLU D 2 252 ? 2.976 -46.273 -46.387 1.00 104.33 284 GLU Y N 1
ATOM 5667 C CA . GLU D 2 252 ? 3.204 -44.909 -46.871 1.00 104.45 284 GLU Y CA 1
ATOM 5668 C C . GLU D 2 252 ? 4.272 -44.227 -46.013 1.00 103.34 284 GLU Y C 1
ATOM 5669 O O . GLU D 2 252 ? 4.965 -43.320 -46.478 1.00 101.76 284 GLU Y O 1
ATOM 5675 N N . ASP D 2 253 ? 4.395 -44.664 -44.760 1.00 103.78 285 ASP Y N 1
ATOM 5676 C CA . ASP D 2 253 ? 5.400 -44.130 -43.846 1.00 103.74 285 ASP Y CA 1
ATOM 5677 C C . ASP D 2 253 ? 6.726 -44.443 -44.495 1.00 104.05 285 ASP Y C 1
ATOM 5678 O O . ASP D 2 253 ? 7.738 -43.814 -44.199 1.00 104.20 285 ASP Y O 1
ATOM 5683 N N . SER D 2 254 ? 6.709 -45.446 -45.367 1.00 104.15 286 SER Y N 1
ATOM 5684 C CA . SER D 2 254 ? 7.910 -45.834 -46.081 1.00 103.85 286 SER Y CA 1
ATOM 5685 C C . SER D 2 254 ? 8.291 -44.617 -46.915 1.00 103.82 286 SER Y C 1
ATOM 5686 O O . SER D 2 254 ? 7.436 -44.015 -47.571 1.00 106.09 286 SER Y O 1
ATOM 5689 N N . GLY D 2 255 ? 9.560 -44.230 -46.872 1.00 95.96 287 GLY Y N 1
ATOM 5690 C CA . GLY D 2 255 ? 9.971 -43.075 -47.643 1.00 95.42 287 GLY Y CA 1
ATOM 5691 C C . GLY D 2 255 ? 11.167 -42.334 -47.096 1.00 93.23 287 GLY Y C 1
ATOM 5692 O O . GLY D 2 255 ? 11.985 -42.889 -46.361 1.00 87.57 287 GLY Y O 1
ATOM 5693 N N . THR D 2 256 ? 11.248 -41.059 -47.457 1.00 93.81 288 THR Y N 1
ATOM 5694 C CA . THR D 2 256 ? 12.348 -40.200 -47.043 1.00 94.68 288 THR Y CA 1
ATOM 5695 C C . THR D 2 256 ? 12.086 -39.450 -45.745 1.00 94.58 288 THR Y C 1
ATOM 5696 O O . THR D 2 256 ? 11.113 -38.697 -45.627 1.00 93.71 288 THR Y O 1
ATOM 5700 N N . TYR D 2 257 ? 12.966 -39.660 -44.776 1.00 93.09 289 TYR Y N 1
ATOM 5701 C CA . TYR D 2 257 ? 12.865 -38.991 -43.493 1.00 91.39 289 TYR Y CA 1
ATOM 5702 C C . TYR D 2 257 ? 14.120 -38.141 -43.331 1.00 89.33 289 TYR Y C 1
ATOM 5703 O O . TYR D 2 257 ? 15.211 -38.662 -43.088 1.00 86.82 289 TYR Y O 1
ATOM 5712 N N . THR D 2 258 ? 13.968 -36.830 -43.480 1.00 92.65 290 THR Y N 1
ATOM 5713 C CA . THR D 2 258 ? 15.112 -35.934 -43.361 1.00 92.11 290 THR Y CA 1
ATOM 5714 C C . THR D 2 258 ? 15.016 -34.942 -42.203 1.00 90.80 290 THR Y C 1
ATOM 5715 O O . THR D 2 258 ? 13.992 -34.277 -41.993 1.00 88.06 290 THR Y O 1
ATOM 5719 N N . CYS D 2 259 ? 16.115 -34.850 -41.466 1.00 87.95 291 CYS Y N 1
ATOM 5720 C CA . CYS D 2 259 ? 16.223 -33.963 -40.318 1.00 88.40 291 CYS Y CA 1
ATOM 5721 C C . CYS D 2 259 ? 17.102 -32.769 -40.676 1.00 90.19 291 CYS Y C 1
ATOM 5722 O O . CYS D 2 259 ? 18.323 -32.904 -40.783 1.00 86.20 291 CYS Y O 1
ATOM 5725 N N . ASN D 2 260 ? 16.479 -31.609 -40.875 1.00 92.06 292 ASN Y N 1
ATOM 5726 C CA . ASN D 2 260 ? 17.229 -30.404 -41.219 1.00 94.50 292 ASN Y CA 1
ATOM 5727 C C . ASN D 2 260 ? 17.477 -29.561 -39.971 1.00 92.44 292 ASN Y C 1
ATOM 5728 O O . ASN D 2 260 ? 16.547 -29.001 -39.392 1.00 92.46 292 ASN Y O 1
ATOM 5733 N N . VAL D 2 261 ? 18.744 -29.481 -39.575 1.00 91.39 293 VAL Y N 1
ATOM 5734 C CA . VAL D 2 261 ? 19.173 -28.752 -38.383 1.00 92.56 293 VAL Y CA 1
ATOM 5735 C C . VAL D 2 261 ? 19.865 -27.416 -38.684 1.00 95.21 293 VAL Y C 1
ATOM 5736 O O . VAL D 2 261 ? 20.820 -27.358 -39.456 1.00 96.49 293 VAL Y O 1
ATOM 5740 N N . THR D 2 262 ? 19.378 -26.348 -38.061 1.00 97.27 294 THR Y N 1
ATOM 5741 C CA . THR D 2 262 ? 19.944 -25.013 -38.246 1.00 99.20 294 THR Y CA 1
ATOM 5742 C C . THR D 2 262 ? 20.034 -24.266 -36.914 1.00 102.25 294 THR Y C 1
ATOM 5743 O O . THR D 2 262 ? 19.163 -24.406 -36.051 1.00 104.44 294 THR Y O 1
ATOM 5747 N N . GLU D 2 263 ? 21.090 -23.474 -36.752 1.00 103.06 295 GLU Y N 1
ATOM 5748 C CA . GLU D 2 263 ? 21.286 -22.693 -35.535 1.00 105.54 295 GLU Y CA 1
ATOM 5749 C C . GLU D 2 263 ? 21.119 -21.203 -35.864 1.00 107.46 295 GLU Y C 1
ATOM 5750 O O . GLU D 2 263 ? 21.893 -20.641 -36.641 1.00 106.08 295 GLU Y O 1
ATOM 5756 N N . SER D 2 264 ? 20.096 -20.580 -35.276 1.00 109.52 296 SER Y N 1
ATOM 5757 C CA . SER D 2 264 ? 19.773 -19.166 -35.515 1.00 109.46 296 SER Y CA 1
ATOM 5758 C C . SER D 2 264 ? 20.807 -18.157 -35.014 1.00 108.50 296 SER Y C 1
ATOM 5759 O O . SER D 2 264 ? 20.747 -16.971 -35.354 1.00 105.43 296 SER Y O 1
ATOM 5762 N N . VAL D 2 265 ? 21.748 -18.622 -34.199 1.00 110.61 297 VAL Y N 1
ATOM 5763 C CA . VAL D 2 265 ? 22.797 -17.749 -33.681 1.00 113.15 297 VAL Y CA 1
ATOM 5764 C C . VAL D 2 265 ? 23.458 -17.120 -34.906 1.00 112.56 297 VAL Y C 1
ATOM 5765 O O . VAL D 2 265 ? 23.519 -15.896 -35.040 1.00 112.04 297 VAL Y O 1
ATOM 5769 N N . ASN D 2 266 ? 23.941 -17.985 -35.793 1.00 113.06 298 ASN Y N 1
ATOM 5770 C CA . ASN D 2 266 ? 24.561 -17.581 -37.048 1.00 113.42 298 ASN Y CA 1
ATOM 5771 C C . ASN D 2 266 ? 23.512 -17.924 -38.096 1.00 113.75 298 ASN Y C 1
ATOM 5772 O O . ASN D 2 266 ? 22.699 -17.076 -38.477 1.00 114.49 298 ASN Y O 1
ATOM 5777 N N . ASP D 2 267 ? 23.538 -19.183 -38.534 1.00 111.69 299 ASP Y N 1
ATOM 5778 C CA . ASP D 2 267 ? 22.595 -19.720 -39.515 1.00 108.67 299 ASP Y CA 1
ATOM 5779 C C . ASP D 2 267 ? 23.120 -20.948 -40.243 1.00 107.48 299 ASP Y C 1
ATOM 5780 O O . ASP D 2 267 ? 22.663 -21.274 -41.339 1.00 107.21 299 ASP Y O 1
ATOM 5785 N N . HIS D 2 268 ? 24.078 -21.634 -39.635 1.00 106.78 300 HIS Y N 1
ATOM 5786 C CA . HIS D 2 268 ? 24.623 -22.829 -40.257 1.00 106.39 300 HIS Y CA 1
ATOM 5787 C C . HIS D 2 268 ? 23.513 -23.860 -40.382 1.00 105.15 300 HIS Y C 1
ATOM 5788 O O . HIS D 2 268 ? 22.716 -24.051 -39.461 1.00 104.32 300 HIS Y O 1
ATOM 5795 N N . GLN D 2 269 ? 23.453 -24.508 -41.536 1.00 103.88 301 GLN Y N 1
ATOM 5796 C CA . GLN D 2 269 ? 22.427 -25.503 -41.797 1.00 103.38 301 GLN Y CA 1
ATOM 5797 C C . GLN D 2 269 ? 23.096 -26.829 -42.123 1.00 102.63 301 GLN Y C 1
ATOM 5798 O O . GLN D 2 269 ? 24.292 -26.875 -42.395 1.00 102.50 301 GLN Y O 1
ATOM 5804 N N . ASP D 2 270 ? 22.324 -27.906 -42.069 1.00 103.24 302 ASP Y N 1
ATOM 5805 C CA . ASP D 2 270 ? 22.832 -29.238 -42.373 1.00 101.46 302 ASP Y CA 1
ATOM 5806 C C . ASP D 2 270 ? 21.620 -30.156 -42.389 1.00 100.88 302 ASP Y C 1
ATOM 5807 O O . ASP D 2 270 ? 20.647 -29.916 -41.674 1.00 99.88 302 ASP Y O 1
ATOM 5812 N N . GLU D 2 271 ? 21.667 -31.197 -43.211 1.00 100.64 303 GLU Y N 1
ATOM 5813 C CA . GLU D 2 271 ? 20.554 -32.130 -43.285 1.00 98.87 303 GLU Y CA 1
ATOM 5814 C C . GLU D 2 271 ? 20.995 -33.518 -43.708 1.00 97.65 303 GLU Y C 1
ATOM 5815 O O . GLU D 2 271 ? 21.749 -33.684 -44.665 1.00 98.96 303 GLU Y O 1
ATOM 5821 N N . LYS D 2 272 ? 20.528 -34.510 -42.963 1.00 97.08 304 LYS Y N 1
ATOM 5822 C CA . LYS D 2 272 ? 20.827 -35.903 -43.246 1.00 96.98 304 LYS Y CA 1
ATOM 5823 C C . LYS D 2 272 ? 19.502 -36.612 -43.428 1.00 96.51 304 LYS Y C 1
ATOM 5824 O O . LYS D 2 272 ? 18.526 -36.327 -42.723 1.00 95.84 304 LYS Y O 1
ATOM 5830 N N . ALA D 2 273 ? 19.458 -37.526 -44.384 1.00 96.41 305 ALA Y N 1
ATOM 5831 C CA . ALA D 2 273 ? 18.237 -38.260 -44.639 1.00 94.04 305 ALA Y CA 1
ATOM 5832 C C . ALA D 2 273 ? 18.531 -39.739 -44.709 1.00 93.32 305 ALA Y C 1
ATOM 5833 O O . ALA D 2 273 ? 19.666 -40.157 -44.953 1.00 93.61 305 ALA Y O 1
ATOM 5835 N N . ILE D 2 274 ? 17.494 -40.521 -44.455 1.00 91.44 306 ILE Y N 1
ATOM 5836 C CA . ILE D 2 274 ? 17.580 -41.960 -44.534 1.00 94.05 306 ILE Y CA 1
ATOM 5837 C C . ILE D 2 274 ? 16.235 -42.347 -45.091 1.00 96.31 306 ILE Y C 1
ATOM 5838 O O . ILE D 2 274 ? 15.297 -41.546 -45.076 1.00 96.46 306 ILE Y O 1
ATOM 5843 N N . ASN D 2 275 ? 16.144 -43.563 -45.602 1.00 99.18 307 ASN Y N 1
ATOM 5844 C CA . ASN D 2 275 ? 14.890 -44.034 -46.146 1.00 101.24 307 ASN Y CA 1
ATOM 5845 C C . ASN D 2 275 ? 14.436 -45.191 -45.263 1.00 99.87 307 ASN Y C 1
ATOM 5846 O O . ASN D 2 275 ? 15.233 -46.066 -44.912 1.00 101.94 307 ASN Y O 1
ATOM 5851 N N . ILE D 2 276 ? 13.167 -45.172 -44.870 1.00 96.20 308 ILE Y N 1
ATOM 5852 C CA . ILE D 2 276 ? 12.621 -46.229 -44.026 1.00 91.47 308 ILE Y CA 1
ATOM 5853 C C . ILE D 2 276 ? 11.449 -46.898 -44.713 1.00 91.17 308 ILE Y C 1
ATOM 5854 O O . ILE D 2 276 ? 10.477 -46.245 -45.087 1.00 94.91 308 ILE Y O 1
ATOM 5859 N N . THR D 2 277 ? 11.547 -48.207 -44.876 1.00 85.33 309 THR Y N 1
ATOM 5860 C CA . THR D 2 277 ? 10.495 -48.952 -45.529 1.00 86.31 309 THR Y CA 1
ATOM 5861 C C . THR D 2 277 ? 9.660 -49.703 -44.513 1.00 83.63 309 THR Y C 1
ATOM 5862 O O . THR D 2 277 ? 10.154 -50.098 -43.459 1.00 77.21 309 THR Y O 1
ATOM 5866 N N . VAL D 2 278 ? 8.384 -49.880 -44.839 1.00 85.72 310 VAL Y N 1
ATOM 5867 C CA . VAL D 2 278 ? 7.457 -50.600 -43.981 1.00 91.03 310 VAL Y CA 1
ATOM 5868 C C . VAL D 2 278 ? 6.904 -51.769 -44.796 1.00 92.84 310 VAL Y C 1
ATOM 5869 O O . VAL D 2 278 ? 6.404 -51.576 -45.906 1.00 90.82 310 VAL Y O 1
ATOM 5873 N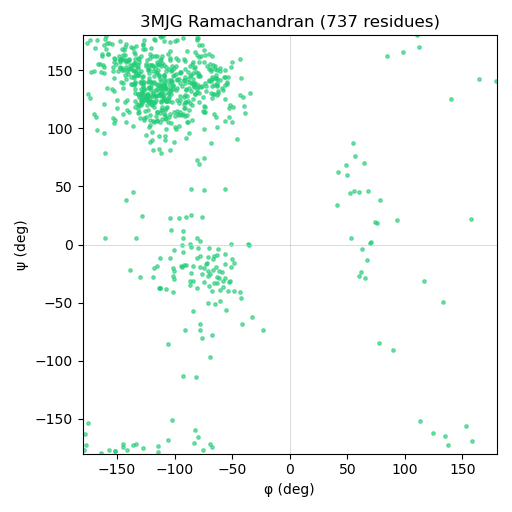 N . VAL D 2 279 ? 7.001 -52.980 -44.252 1.00 94.37 311 VAL Y N 1
ATOM 5874 C CA . VAL D 2 279 ? 6.519 -54.168 -44.953 1.00 96.58 311 VAL Y CA 1
ATOM 5875 C C . VAL D 2 279 ? 5.215 -54.678 -44.372 1.00 99.46 311 VAL Y C 1
ATOM 5876 O O . VAL D 2 279 ? 4.950 -54.506 -43.182 1.00 100.11 311 VAL Y O 1
ATOM 5880 N N . GLU D 2 280 ? 4.402 -55.308 -45.213 1.00 101.82 312 GLU Y N 1
ATOM 5881 C CA . GLU D 2 280 ? 3.139 -55.857 -44.748 1.00 101.64 312 GLU Y CA 1
ATOM 5882 C C . GLU D 2 280 ? 3.440 -57.127 -43.958 1.00 101.91 312 GLU Y C 1
ATOM 5883 O O . GLU D 2 280 ? 2.984 -57.237 -42.797 1.00 102.83 312 GLU Y O 1
#